Protein AF-A0A7C7QBY5-F1 (afdb_monomer_lite)

pLDDT: mean 86.04, std 12.91, range [30.06, 98.0]

Sequence (971 aa):
MPALPYPTWRDALHIVVDSVKADWFGRELSLLREDYGDDSDEIGMIYTSMLASMLVTSTGLFAALQLPPEEVPAALTEIRETLTGLDFEGERKRLKRDERRYYDRFALFAASLFAELGDAMEALLNCYVAGDYDPEANPNDLIAEALEIAEEDLERAHHLITQAGAIALCSRPLWWRWQIEAYGPAEPWLIIIANLVGEYTSGGKTPLGPLEEARAEAERNVQQVQETIQKMMEEEIPEGQLPPPSPVGDLIEELIEQGEEQFTPEQLELCETHREEAIPALIDLATNEYLQMEDAPGGGYAPIHATQLLGELKAVEAIPALIDIVADVDPEAIIFSTAIHALEKIGPPALEEVLTFMHYSRDVETKTSLAEVVSRIGQKDERAYETLVAVWEEATWKEGKCLLAYPLALTGGERAIPVLQSALEDPNLDNILDHTEVAAALEELGVEAPPAPADWLLFEVDIGTVPQSVLSDISDPDHLMIFADVAPEEWRSHPDDLAHIYTNTEQARLNNLIAVQAISLPSEVSTFLTANLLEAAETLTFDASVRGYPRWLRKTYTHLAKCAGPGFQLHLVGVLLSLQHYLNEDYDIADDPDRLLAAARELSPEDEELRRLFGRAGALILHGRTFWPRWPVETDRPLSGWLDGLIEFRRSLERVGQIPLRPSPETEPGELSAMLIEALMEEEPPPSVTELLDALVAQGQDSLSPAQRRRFAHQRATVIPYLIRMVQDKQYWYKDGPGEGWAAILAVRLLGELKATQAADTLVSAVADSQPADVIHDAALFSLMVIGRPALSAVQAYFHYGRDVETKTSLAEVLGHVGRRSPDTFDLLRQVWEDADWSQNRRMVALAFGDLRDRRAIPLLQTALEDRAADRVDMDYVYWALQRLGAPVPSPPVKKTSRLKTPAPYNPRLIYDEFDNLLRLRYNAWGEPLCPDCGRPLVRDESGEWTHPPEPPSRRSASRRTKRKRKRKRR

Secondary structure (DSSP, 8-state):
-PPPPPPPHHHHHHHHHHHTSHHHHHHHHHHHHHHH-S-HHHHHHHHHHHHHHHHIIIIIHHHHHHS-TTTHHHHHHHHHHHHHT--HHHHHTTS-TTTHHHHHHHHHHHHHHHHHHHHHHHHHHHHHHHT-S-TTS-HHHHHHHHHHHTTT-HHHHHHHHHHHHHHHHHT-PPPTTHHHH--STTHHHHHHHHHHHHHHHTTTTS---SHHHHHHHHHHHHHHHHHHHHHHHHS-PPS--PPPPPHHHHHHHHHHH-TTSPPPHHHHHHHHHTHHHHHHHHHHHHT-GGGGSTTSGGGGHHHHHHHHHHHHHT-GGGHHHHHHHHHHS-TTSHHHHHHHHHHHHH-HHHHHHHHHHHHH---HHHHHHHHHHHHHH-TT-HHHHHHHHHHHHH--GGGTGGGGHHHHHHHHGGGGHHHHHHHTT-TT---HHHHHHHHHHHHHTT-PPPPPPTTGGG-SS-TTTHHHHHHHHHH-HHHHHHHHHSS-GGGGG-HHHHHHHHHHHHHHHHHHHHHHHHHHS-HHHHHHHHHHHHHHHHH-------TTS-HHHHHHHHHIIIIIHHHHHHHHHHHHHHHHHHHTT-S-TTS-HHHHHHHHHTS-TT-HHHHHHHHHHHHHHHTT----TTTTTTS-TTHHHHHHHHHHHHHHHHHTT--S----TTS-HHHHHHHHHHHHS--PPPHHHHHHHHHHHTTTTSPPPHHHHHHHHHTHHHHHHHHHHHHH-GGGGSTTSGGGGHHHHHHHHHHHHTT-GGGHHHHHHHHHTS-TTSHHHHHHHHHHHHH-GGGHHHHHHHHHH---HHHHHHHHHHHHHH-TT-STHHHHHHHHHHH--TTTTHHHHHHHHHHHT-GGGHHHHHHHTT-SS--HHHHHHHHHHHHHTT---PPP--------SSPPPSS-SEEE-TTS-EEE-EE-TT-PEEPTTT--B-EE-TTS-EEPPPPPPP-----------------

Radius of gyration: 44.51 Å; chains: 1; bounding box: 134×80×119 Å

Foldseek 3Di:
DPQPPDDALVNLLVVLLVCLALVNLVVVVVVLCVVPNDDLQVLLVVSLVVSLLSNLPRRLLRLLQVDDLVCSLVSLVVQLCSQQPRDLVVRLVVHDPSSNSNSVNNCVVSNVLSNLLSVLSSLQSNCLSVVVEDLPDQLLVLQVVLLVCCVPCVPSSLNSLSRSLSSLLAHFNYQQCLLPFRDDDCSVSNNSSNVSSCSNQVHSVRRCHRSVSNNVVVVVVVVVVSVVVVVPVVDPDDPDDDDDDQVLVVLLVCLLQVAPDADDPVSLVSCLVVVVVNLVSLLCQLQDPQLCDCPGRSRNCSNLNSLQSLLVSLPLVNLVSLLVCCVPPDPPRPSNVSSLNSLVSNAQSSQVSLLVCLVNHPLLLSNLVNLVSLLNRVLPPPSSLVSLVVSLVVDDVVSVSLSSLQSNCSNVQVNSLVVLLVVCVDPRPLAPVSVVSSQVSCVVSVHHDDDDDPVNVPDPDPLLCVLQVLLVLLLDLVNLVVVVVPDDPVVLVPLLVSLQVSLVVSLLVVLLVLLLLLAQDDLVSNLSNLVSNLVNLVVRANPDDPPPDDPSSVSNSVSNRPPVVVLSSLLSNLQSLQSNCLSVVVEDLPDDLQVLLLVLQVDDPPDPSNSSSSNRSSNNVLQVHDYQLCSLVQGDPPSNSSSVSSVVSSQLCVQVVCPNPHHDNVDDSVVSSVSSVVSVDDDDQDVLLVVLLLVLLVCAPHDDDPVSLVSCLVCVVRNLVVLLVCLQDCQLCDCPHRSRRCSNLNSLLSCLVSLVLVSLLSLLVQLVVDDLVDSSNVLSLQSLVSNAQSSQVNLVSCLVRHDDLLSVLSSLLSLLQRVLPPPCSVVSLVVSLVVDDVQSVSLSSLLSLLSSLDLVCQVVLVVCVPDPRDDLLSVLSSQNSCVSNVHDDDDRDDDDDDDHPHDARPQHQWDQDPVRDIDGWHAHSNRFTADPPPRDGWDQDPVRDTHRDPPDPPPDDDDDDDDDDDDDDDD

Structure (mmCIF, N/CA/C/O backbone):
data_AF-A0A7C7QBY5-F1
#
_entry.id   AF-A0A7C7QBY5-F1
#
loop_
_atom_site.group_PDB
_atom_site.id
_atom_site.type_symbol
_atom_site.label_atom_id
_atom_site.label_alt_id
_atom_site.label_comp_id
_atom_site.label_asym_id
_atom_site.label_entity_id
_atom_site.label_seq_id
_atom_site.pdbx_PDB_ins_code
_atom_site.Cartn_x
_atom_site.Cartn_y
_atom_site.Cartn_z
_atom_site.occupancy
_atom_site.B_iso_or_equiv
_atom_site.auth_seq_id
_atom_site.auth_comp_id
_atom_site.auth_asym_id
_atom_site.auth_atom_id
_atom_site.pdbx_PDB_model_num
ATOM 1 N N . MET A 1 1 ? -32.929 45.602 53.694 1.00 31.73 1 MET A N 1
ATOM 2 C CA . MET A 1 1 ? -33.580 45.514 52.367 1.00 31.73 1 MET A CA 1
ATOM 3 C C . MET A 1 1 ? -34.408 44.236 52.350 1.00 31.73 1 MET A C 1
ATOM 5 O O . MET A 1 1 ? -34.067 43.359 53.135 1.00 31.73 1 MET A O 1
ATOM 9 N N . PRO A 1 2 ? -35.518 44.142 51.595 1.00 35.06 2 PRO A N 1
ATOM 10 C CA . PRO A 1 2 ? -36.269 42.889 51.521 1.00 35.06 2 PRO A CA 1
ATOM 11 C C . PRO A 1 2 ? -35.346 41.786 50.985 1.00 35.06 2 PRO A C 1
ATOM 13 O O . PRO A 1 2 ? -34.519 42.074 50.121 1.00 35.06 2 PRO A O 1
ATOM 16 N N . ALA A 1 3 ? -35.459 40.578 51.546 1.00 40.47 3 ALA A N 1
ATOM 17 C CA . ALA A 1 3 ? -34.764 39.389 51.064 1.00 40.47 3 ALA A CA 1
ATOM 18 C C . ALA A 1 3 ? -34.920 39.311 49.539 1.00 40.47 3 ALA A C 1
ATOM 20 O O . ALA A 1 3 ? -36.041 39.458 49.045 1.00 40.47 3 ALA A O 1
ATOM 21 N N . LEU A 1 4 ? -33.817 39.155 48.802 1.00 42.72 4 LEU A N 1
ATOM 22 C CA . LEU A 1 4 ? -33.900 38.843 47.376 1.00 42.72 4 LEU A CA 1
ATOM 23 C C . LEU A 1 4 ? -34.753 37.569 47.262 1.00 42.72 4 LEU A C 1
ATOM 25 O O . LEU A 1 4 ? -34.395 36.569 47.891 1.00 42.72 4 LEU A O 1
ATOM 29 N N . PRO A 1 5 ? -35.916 37.611 46.586 1.00 54.47 5 PRO A N 1
ATOM 30 C CA . PRO A 1 5 ? -36.748 36.428 46.460 1.00 54.47 5 PRO A CA 1
ATOM 31 C C . PRO A 1 5 ? -35.937 35.365 45.723 1.00 54.47 5 PRO A C 1
ATOM 33 O O . PRO A 1 5 ? -35.309 35.659 44.707 1.00 54.47 5 PRO A O 1
ATOM 36 N N . TYR A 1 6 ? -35.913 34.151 46.273 1.00 60.69 6 TYR A N 1
ATOM 37 C CA . TYR A 1 6 ? -35.342 33.010 45.570 1.00 60.69 6 TYR A CA 1
ATOM 38 C C . TYR A 1 6 ? -36.076 32.864 44.224 1.00 60.69 6 TYR A C 1
ATOM 40 O O . TYR A 1 6 ? -37.305 33.003 44.222 1.00 60.69 6 TYR A O 1
ATOM 48 N N . PRO A 1 7 ? -35.365 32.665 43.100 1.00 68.19 7 PRO A N 1
ATOM 49 C CA . PRO A 1 7 ? -35.995 32.619 41.786 1.00 68.19 7 PRO A CA 1
ATOM 50 C C . PRO A 1 7 ? -37.079 31.538 41.744 1.00 68.19 7 PRO A C 1
ATOM 52 O O . PRO A 1 7 ? -36.857 30.389 42.135 1.00 68.19 7 PRO A O 1
ATOM 55 N N . THR A 1 8 ? -38.274 31.920 41.295 1.00 83.38 8 THR A N 1
ATOM 56 C CA . THR A 1 8 ? -39.350 30.962 41.024 1.00 83.38 8 THR A CA 1
ATOM 57 C C . THR A 1 8 ? -39.085 30.255 39.700 1.00 83.38 8 THR A C 1
ATOM 59 O O . THR A 1 8 ? -38.365 30.773 38.844 1.00 83.38 8 THR A O 1
ATOM 62 N N . TRP A 1 9 ? -39.720 29.104 39.472 1.00 85.44 9 TRP A N 1
ATOM 63 C CA . TRP A 1 9 ? -39.635 28.425 38.173 1.00 85.44 9 TRP A CA 1
ATOM 64 C C . TRP A 1 9 ? -40.063 29.328 36.995 1.00 85.44 9 TRP A C 1
ATOM 66 O O . TRP A 1 9 ? -39.521 29.203 35.901 1.00 85.44 9 TRP A O 1
ATOM 76 N N . ARG A 1 10 ? -40.985 30.287 37.208 1.00 87.12 10 ARG A N 1
ATOM 77 C CA . ARG A 1 10 ? -41.374 31.272 36.179 1.00 87.12 10 ARG A CA 1
ATOM 78 C C . ARG A 1 10 ? -40.290 32.312 35.916 1.00 87.12 10 ARG A C 1
ATOM 80 O O . ARG A 1 10 ? -40.129 32.723 34.771 1.00 87.12 10 ARG A O 1
ATOM 87 N N . ASP A 1 11 ? -39.555 32.729 36.947 1.00 84.19 11 ASP A N 1
ATOM 88 C CA . ASP A 1 11 ? -38.415 33.635 36.776 1.00 84.19 11 ASP A CA 1
ATOM 89 C C . ASP A 1 11 ? -37.312 32.946 35.961 1.00 84.19 11 ASP A C 1
ATOM 91 O O . ASP A 1 11 ? -36.783 33.540 35.023 1.00 84.19 11 ASP A O 1
ATOM 95 N N . ALA A 1 12 ? -37.031 31.671 36.258 1.00 82.38 12 ALA A N 1
ATOM 96 C CA . ALA A 1 12 ? -36.081 30.851 35.505 1.00 82.38 12 ALA A CA 1
ATOM 97 C C . ALA A 1 12 ? -36.517 30.646 34.041 1.00 82.38 12 ALA A C 1
ATOM 99 O O . ALA A 1 12 ? -35.730 30.897 33.127 1.00 82.38 12 ALA A O 1
ATOM 100 N N . LEU A 1 13 ? -37.790 30.301 33.803 1.00 86.25 13 LEU A N 1
ATOM 101 C CA . LEU A 1 13 ? -38.340 30.169 32.450 1.00 86.25 13 LEU A CA 1
ATOM 102 C C . LEU A 1 13 ? -38.229 31.484 31.665 1.00 86.25 13 LEU A C 1
ATOM 104 O O . LEU A 1 13 ? -37.856 31.480 30.493 1.00 86.25 13 LEU A O 1
ATOM 108 N N . HIS A 1 14 ? -38.516 32.622 32.305 1.00 87.69 14 HIS A N 1
ATOM 109 C CA . HIS A 1 14 ? -38.425 33.931 31.657 1.00 87.69 14 HIS A CA 1
ATOM 110 C C . HIS A 1 14 ? -36.989 34.285 31.260 1.00 87.69 14 HIS A C 1
ATOM 112 O O . HIS A 1 14 ? -36.790 34.861 30.191 1.00 87.69 14 HIS A O 1
ATOM 118 N N . ILE A 1 15 ? -35.995 33.939 32.088 1.00 84.31 15 ILE A N 1
ATOM 119 C CA . ILE A 1 15 ? -34.577 34.142 31.756 1.00 84.31 15 ILE A CA 1
ATOM 120 C C . ILE A 1 15 ? -34.235 33.388 30.473 1.00 84.31 15 ILE A C 1
ATOM 122 O O . ILE A 1 15 ? -33.697 33.993 29.552 1.00 84.31 15 ILE A O 1
ATOM 126 N N . VAL A 1 16 ? -34.618 32.115 30.360 1.00 79.94 16 VAL A N 1
ATOM 127 C CA . VAL A 1 16 ? -34.307 31.333 29.155 1.00 79.94 16 VAL A CA 1
ATOM 128 C C . VAL A 1 16 ? -35.038 31.868 27.922 1.00 79.94 16 VAL A C 1
ATOM 130 O O . VAL A 1 16 ? -34.435 32.015 26.859 1.00 79.94 16 VAL A O 1
ATOM 133 N N . VAL A 1 17 ? -36.318 32.227 28.052 1.00 86.75 17 VAL A N 1
ATOM 134 C CA . VAL A 1 17 ? -37.084 32.838 26.950 1.00 86.75 17 VAL A CA 1
ATOM 135 C C . VAL A 1 17 ? -36.452 34.161 26.500 1.00 86.75 17 VAL A C 1
ATOM 137 O O . VAL A 1 17 ? -36.433 34.465 25.306 1.00 86.75 17 VAL A O 1
ATOM 140 N N . ASP A 1 18 ? -35.922 34.959 27.430 1.00 88.06 18 ASP A N 1
ATOM 141 C CA . ASP A 1 18 ? -35.170 36.172 27.103 1.00 88.06 18 ASP A CA 1
ATOM 142 C C . ASP A 1 18 ? -33.846 35.856 26.405 1.00 88.06 18 ASP A C 1
ATOM 144 O O . ASP A 1 18 ? -33.476 36.572 25.469 1.00 88.06 18 ASP A O 1
ATOM 148 N N . SER A 1 19 ? -33.175 34.775 26.799 1.00 86.56 19 SER A N 1
ATOM 149 C CA . SER A 1 19 ? -31.903 34.354 26.219 1.00 86.56 19 SER A CA 1
ATOM 150 C C . SER A 1 19 ? -32.000 33.929 24.753 1.00 86.56 19 SER A C 1
ATOM 152 O O . SER A 1 19 ? -31.060 34.114 23.984 1.00 86.56 19 SER A O 1
ATOM 154 N N . VAL A 1 20 ? -33.162 33.441 24.315 1.00 88.12 20 VAL A N 1
ATOM 155 C CA . VAL A 1 20 ? -33.418 33.101 22.902 1.00 88.12 20 VAL A CA 1
ATOM 156 C C . VAL A 1 20 ? -33.554 34.353 22.016 1.00 88.12 20 VAL A C 1
ATOM 158 O O . VAL A 1 20 ? -33.384 34.280 20.793 1.00 88.12 20 VAL A O 1
ATOM 161 N N . LYS A 1 21 ? -33.855 35.524 22.598 1.00 91.00 21 LYS A N 1
ATOM 162 C CA . LYS A 1 21 ? -34.107 36.758 21.838 1.00 91.00 21 LYS A CA 1
ATOM 163 C C . LYS A 1 21 ? -32.841 37.278 21.167 1.00 91.00 21 LYS A C 1
ATOM 165 O O . LYS A 1 21 ? -31.749 37.256 21.734 1.00 91.00 21 LYS A O 1
ATOM 170 N N . ALA A 1 22 ? -33.020 37.879 19.992 1.00 87.12 22 ALA A N 1
ATOM 171 C CA . ALA A 1 22 ? -31.942 38.416 19.163 1.00 87.12 22 ALA A CA 1
ATOM 172 C C . ALA A 1 22 ? -30.999 39.371 19.918 1.00 87.12 22 ALA A C 1
ATOM 174 O O . ALA A 1 22 ? -29.783 39.333 19.740 1.00 87.12 22 ALA A O 1
ATOM 175 N N . ASP A 1 23 ? -31.563 40.227 20.775 1.00 85.56 23 ASP A N 1
ATOM 176 C CA . ASP A 1 23 ? -30.802 41.237 21.515 1.00 85.56 23 ASP A CA 1
ATOM 177 C C . ASP A 1 23 ? -29.880 40.624 22.583 1.00 85.56 23 ASP A C 1
ATOM 179 O O . ASP A 1 23 ? -28.855 41.228 22.908 1.00 85.56 23 ASP A O 1
ATOM 183 N N . TRP A 1 24 ? -30.246 39.464 23.141 1.00 87.19 24 TRP A N 1
ATOM 184 C CA . TRP A 1 24 ? -29.448 38.760 24.147 1.00 87.19 24 TRP A CA 1
ATOM 185 C C . TRP A 1 24 ? -28.408 37.863 23.470 1.00 87.19 24 TRP A C 1
ATOM 187 O O . TRP A 1 24 ? -27.219 38.022 23.741 1.00 87.19 24 TRP A O 1
ATOM 197 N N . PHE A 1 25 ? -28.820 37.070 22.470 1.00 89.56 25 PHE A N 1
ATOM 198 C CA . PHE A 1 25 ? -27.905 36.276 21.640 1.00 89.56 25 PHE A CA 1
ATOM 199 C C . PHE A 1 25 ? -26.763 37.114 21.055 1.00 89.56 25 PHE A C 1
ATOM 201 O O . PHE A 1 25 ? -25.598 36.742 21.144 1.00 89.56 25 PHE A O 1
ATOM 208 N N . GLY A 1 26 ? -27.072 38.291 20.497 1.00 84.94 26 GLY A N 1
ATOM 209 C CA . GLY A 1 26 ? -26.054 39.162 19.906 1.00 84.94 26 GLY A CA 1
ATOM 210 C C . GLY A 1 26 ? -25.011 39.689 20.904 1.00 84.94 26 GLY A C 1
ATOM 211 O O . GLY A 1 26 ? -23.912 40.051 20.485 1.00 84.94 26 GLY A O 1
ATOM 212 N N . ARG A 1 27 ? -25.328 39.746 22.208 1.00 85.81 27 ARG A N 1
ATOM 213 C CA . ARG A 1 27 ? -24.362 40.125 23.256 1.00 85.81 27 ARG A CA 1
ATOM 214 C C . ARG A 1 27 ? -23.442 38.961 23.595 1.00 85.81 27 ARG A C 1
ATOM 216 O O . ARG A 1 27 ? -22.229 39.149 23.579 1.00 85.81 27 ARG A O 1
ATOM 223 N N . GLU A 1 28 ? -24.019 37.786 23.819 1.00 87.00 28 GLU A N 1
ATOM 224 C CA . GLU A 1 28 ? -23.269 36.576 24.175 1.00 87.00 28 GLU A CA 1
ATOM 225 C C . GLU A 1 28 ? -22.390 36.074 23.027 1.00 87.00 28 GLU A C 1
ATOM 227 O O . GLU A 1 28 ? -21.270 35.630 23.254 1.00 87.00 28 GLU A O 1
ATOM 232 N N . LEU A 1 29 ? -22.825 36.251 21.773 1.00 88.69 29 LEU A N 1
ATOM 233 C CA . LEU A 1 29 ? -22.065 35.830 20.592 1.00 88.69 29 LEU A CA 1
ATOM 234 C C . LEU A 1 29 ? -20.641 36.406 20.550 1.00 88.69 29 LEU A C 1
ATOM 236 O O . LEU A 1 29 ? -19.751 35.788 19.977 1.00 88.69 29 LEU A O 1
ATOM 240 N N . SER A 1 30 ? -20.408 37.592 21.121 1.00 83.69 30 SER A N 1
ATOM 241 C CA . SER A 1 30 ? -19.058 38.170 21.144 1.00 83.69 30 SER A CA 1
ATOM 242 C C . SER A 1 30 ? -18.121 37.413 22.085 1.00 83.69 30 SER A C 1
ATOM 244 O O . SER A 1 30 ? -16.967 37.223 21.725 1.00 83.69 30 SER A O 1
ATOM 246 N N . LEU A 1 31 ? -18.628 36.973 23.240 1.00 85.00 31 LEU A N 1
ATOM 247 C CA . LEU A 1 31 ? -17.875 36.200 24.232 1.00 85.00 31 LEU A CA 1
ATOM 248 C C . LEU A 1 31 ? -17.648 34.770 23.735 1.00 85.00 31 LEU A C 1
ATOM 250 O O . LEU A 1 31 ? -16.519 34.302 23.699 1.00 85.00 31 LEU A O 1
ATOM 254 N N . LEU A 1 32 ? -18.693 34.132 23.200 1.00 87.19 32 LEU A N 1
ATOM 255 C CA . LEU A 1 32 ? -18.593 32.778 22.645 1.00 87.19 32 LEU A CA 1
ATOM 256 C C . LEU A 1 32 ? -17.567 32.682 21.510 1.00 87.19 32 LEU A C 1
ATOM 258 O O . LEU A 1 32 ? -16.886 31.675 21.378 1.00 87.19 32 LEU A O 1
ATOM 262 N N . ARG A 1 33 ? -17.432 33.735 20.696 1.00 88.25 33 ARG A N 1
ATOM 263 C CA . ARG A 1 33 ? -16.423 33.775 19.626 1.00 88.25 33 ARG A CA 1
ATOM 264 C C . ARG A 1 33 ? -15.000 33.988 20.130 1.00 88.25 33 ARG A C 1
ATOM 266 O O . ARG A 1 33 ? -14.053 33.653 19.424 1.00 88.25 33 ARG A O 1
ATOM 273 N N . GLU A 1 34 ? -14.847 34.614 21.292 1.00 85.12 34 GLU A N 1
ATOM 274 C CA . GLU A 1 34 ? -13.547 34.787 21.939 1.00 85.12 34 GLU A CA 1
ATOM 275 C C . GLU A 1 34 ? -13.078 33.464 22.551 1.00 85.12 34 GLU A C 1
ATOM 277 O O . GLU A 1 34 ? -11.926 33.086 22.346 1.00 85.12 34 GLU A O 1
ATOM 282 N N . ASP A 1 35 ? -13.993 32.738 23.196 1.00 78.62 35 ASP A N 1
ATOM 283 C CA . ASP A 1 35 ? -13.683 31.503 23.919 1.00 78.62 35 ASP A CA 1
ATOM 284 C C . ASP A 1 35 ? -13.618 30.260 23.008 1.00 78.62 35 ASP A C 1
ATOM 286 O O . ASP A 1 35 ? -12.776 29.392 23.225 1.00 78.62 35 ASP A O 1
ATOM 290 N N . TYR A 1 36 ? -14.458 30.183 21.964 1.00 80.69 36 TYR A N 1
ATOM 291 C CA . TYR A 1 36 ? -14.646 28.971 21.142 1.00 80.69 36 TYR A CA 1
ATOM 292 C C . TYR A 1 36 ? -14.373 29.170 19.637 1.00 80.69 36 TYR A C 1
ATOM 294 O O . TYR A 1 36 ? -14.676 28.312 18.818 1.00 80.69 36 TYR A O 1
ATOM 302 N N . GLY A 1 37 ? -13.798 30.305 19.226 1.00 81.69 37 GLY A N 1
ATOM 303 C CA . GLY A 1 37 ? -13.424 30.545 17.825 1.00 81.69 37 GLY A CA 1
ATOM 304 C C . GLY A 1 37 ? -14.566 31.034 16.918 1.00 81.69 37 GLY A C 1
ATOM 305 O O . GLY A 1 37 ? -15.529 31.638 17.371 1.00 81.69 37 GLY A O 1
ATOM 306 N N . ASP A 1 38 ? -14.435 30.883 15.590 1.00 88.12 38 ASP A N 1
ATOM 307 C CA . ASP A 1 38 ? -15.367 31.496 14.611 1.00 88.12 38 ASP A CA 1
ATOM 308 C C . ASP A 1 38 ? -16.296 30.504 13.889 1.00 88.12 38 ASP A C 1
ATOM 310 O O . ASP A 1 38 ? -16.946 30.892 12.908 1.00 88.12 38 ASP A O 1
ATOM 314 N N . ASP A 1 39 ? -16.386 29.256 14.355 1.00 89.12 39 ASP A N 1
ATOM 315 C CA . ASP A 1 39 ? -17.245 28.228 13.761 1.00 89.12 39 ASP A CA 1
ATOM 316 C C . ASP A 1 39 ? -18.718 28.429 14.165 1.00 89.12 39 ASP A C 1
ATOM 318 O O . ASP A 1 39 ? -19.066 28.578 15.337 1.00 89.12 39 ASP A O 1
ATOM 322 N N . SER A 1 40 ? -19.613 28.489 13.175 1.00 86.69 40 SER A N 1
ATOM 323 C CA . SER A 1 40 ? -21.036 28.719 13.429 1.00 86.69 40 SER A CA 1
ATOM 324 C C . SER A 1 40 ? -21.784 27.518 13.986 1.00 86.69 40 SER A C 1
ATOM 326 O O . SER A 1 40 ? -22.810 27.711 14.640 1.00 86.69 40 SER A O 1
ATOM 328 N N . ASP A 1 41 ? -21.310 26.312 13.700 1.00 85.50 41 ASP A N 1
ATOM 329 C CA . ASP A 1 41 ? -21.942 25.069 14.123 1.00 85.50 41 ASP A CA 1
ATOM 330 C C . ASP A 1 41 ? -21.606 24.805 15.586 1.00 85.50 41 ASP A C 1
ATOM 332 O O . ASP A 1 41 ? -22.516 24.612 16.391 1.00 85.50 41 ASP A O 1
ATOM 336 N N . GLU A 1 42 ? -20.325 24.925 15.934 1.00 86.00 42 GLU A N 1
ATOM 337 C CA . GLU A 1 42 ? -19.816 24.771 17.297 1.00 86.00 42 GLU A CA 1
ATOM 338 C C . GLU A 1 42 ? -20.467 25.771 18.263 1.00 86.00 42 GLU A C 1
ATOM 340 O O . GLU A 1 42 ? -21.087 25.374 19.250 1.00 86.00 42 GLU A O 1
ATOM 345 N N . ILE A 1 43 ? -20.465 27.065 17.921 1.00 89.19 43 ILE A N 1
ATOM 346 C CA . ILE A 1 43 ? -21.125 28.103 18.732 1.00 89.19 43 ILE A CA 1
ATOM 347 C C . ILE A 1 43 ? -22.628 27.842 18.867 1.00 89.19 43 ILE A C 1
ATOM 349 O O . ILE A 1 43 ? -23.206 28.051 19.936 1.00 89.19 43 ILE A O 1
ATOM 353 N N . GLY A 1 44 ? -23.277 27.406 17.783 1.00 88.06 44 GLY A N 1
ATOM 354 C CA . GLY A 1 44 ? -24.700 27.083 17.793 1.00 88.06 44 GLY A CA 1
ATOM 355 C C . GLY A 1 44 ? -25.029 25.948 18.765 1.00 88.06 44 GLY A C 1
ATOM 356 O O . GLY A 1 44 ? -26.008 26.052 19.508 1.00 88.06 44 GLY A O 1
ATOM 357 N N . MET A 1 45 ? -24.207 24.896 18.785 1.00 87.38 45 MET A N 1
ATOM 358 C CA . MET A 1 45 ? -24.354 23.759 19.698 1.00 87.38 45 MET A CA 1
ATOM 359 C C . MET A 1 45 ? -24.070 24.155 21.148 1.00 87.38 45 MET A C 1
ATOM 361 O O . MET A 1 45 ? -24.940 23.965 21.993 1.00 87.38 45 MET A O 1
ATOM 365 N N . ILE A 1 46 ? -22.922 24.783 21.429 1.00 85.44 46 ILE A N 1
ATOM 366 C CA . ILE A 1 46 ? -22.517 25.194 22.788 1.00 85.44 46 ILE A CA 1
ATOM 367 C C . ILE A 1 46 ? -23.595 26.058 23.435 1.00 85.44 46 ILE A C 1
ATOM 369 O O . ILE A 1 46 ? -24.012 25.823 24.571 1.00 85.44 46 ILE A O 1
ATOM 373 N N . TYR A 1 47 ? -24.095 27.042 22.691 1.00 90.38 47 TYR A N 1
ATOM 374 C CA . TYR A 1 47 ? -25.111 27.941 23.209 1.00 90.38 47 TYR A CA 1
ATOM 375 C C . TYR A 1 47 ? -26.454 27.242 23.452 1.00 90.38 47 TYR A C 1
ATOM 377 O O . TYR A 1 47 ? -27.139 27.537 24.432 1.00 90.38 47 TYR A O 1
ATOM 385 N N . THR A 1 48 ? -26.815 26.282 22.594 1.00 89.81 48 THR A N 1
ATOM 386 C CA . THR A 1 48 ? -27.994 25.430 22.800 1.00 89.81 48 THR A CA 1
ATOM 387 C C . THR A 1 48 ? -27.857 24.613 24.085 1.00 89.81 48 THR A C 1
ATOM 389 O O . THR A 1 48 ? -28.765 24.643 24.917 1.00 89.81 48 THR A O 1
ATOM 392 N N . SER A 1 49 ? -26.716 23.947 24.284 1.00 85.44 49 SER A N 1
ATOM 393 C CA . SER A 1 49 ? -26.438 23.120 25.464 1.00 85.44 49 SER A CA 1
ATOM 394 C C . SER A 1 49 ? -26.430 23.935 26.759 1.00 85.44 49 SER A C 1
ATOM 396 O O . SER A 1 49 ? -27.039 23.527 27.747 1.00 85.44 49 SER A O 1
ATOM 398 N N . MET A 1 50 ? -25.830 25.131 26.745 1.00 85.44 50 MET A N 1
ATOM 399 C CA . MET A 1 50 ? -25.823 26.039 27.898 1.00 85.44 50 MET A CA 1
ATOM 400 C C . MET A 1 50 ? -27.246 26.423 28.333 1.00 85.44 50 MET A C 1
ATOM 402 O O . MET A 1 50 ? -27.573 26.400 29.522 1.00 85.44 50 MET A O 1
ATOM 406 N N . LEU A 1 51 ? -28.115 26.763 27.375 1.00 86.56 51 LEU A N 1
ATOM 407 C CA . LEU A 1 51 ? -29.509 27.098 27.670 1.00 86.56 51 LEU A CA 1
ATOM 408 C C . LEU A 1 51 ? -30.326 25.872 28.091 1.00 86.56 51 LEU A C 1
ATOM 410 O O . LEU A 1 51 ? -31.170 25.994 28.979 1.00 86.56 51 LEU A O 1
ATOM 414 N N . ALA A 1 52 ? -30.063 24.700 27.506 1.00 85.12 52 ALA A N 1
ATOM 415 C CA . ALA A 1 52 ? -30.690 23.448 27.914 1.00 85.12 52 ALA A CA 1
ATOM 416 C C . ALA A 1 52 ? -30.369 23.109 29.380 1.00 85.12 52 ALA A C 1
ATOM 418 O O . ALA A 1 52 ? -31.296 22.908 30.161 1.00 85.12 52 ALA A O 1
ATOM 419 N N . SER A 1 53 ? -29.100 23.151 29.804 1.00 82.56 53 SER A N 1
ATOM 420 C CA . SER A 1 53 ? -28.732 22.891 31.209 1.00 82.56 53 SER A CA 1
ATOM 421 C C . SER A 1 53 ? -29.394 23.892 32.173 1.00 82.56 53 SER A C 1
ATOM 423 O O . SER A 1 53 ? -29.926 23.505 33.218 1.00 82.56 53 SER A O 1
ATOM 425 N N . MET A 1 54 ? -29.499 25.174 31.793 1.00 79.62 54 MET A N 1
ATOM 426 C CA . MET A 1 54 ? -30.235 26.172 32.585 1.00 79.62 54 MET A CA 1
ATOM 427 C C . MET A 1 54 ? -31.738 25.844 32.707 1.00 79.62 54 MET A C 1
ATOM 429 O O . MET A 1 54 ? -32.318 25.988 33.788 1.00 79.62 54 MET A O 1
ATOM 433 N N . LEU A 1 55 ? -32.381 25.381 31.626 1.00 80.62 55 LEU A N 1
ATOM 434 C CA . LEU A 1 55 ? -33.783 24.940 31.648 1.00 80.62 55 LEU A CA 1
ATOM 435 C C . LEU A 1 55 ? -33.992 23.766 32.597 1.00 80.62 55 LEU A C 1
ATOM 437 O O . LEU A 1 55 ? -34.909 23.799 33.426 1.00 80.62 55 LEU A O 1
ATOM 441 N N . VAL A 1 56 ? -33.128 22.760 32.484 1.00 77.69 56 VAL A N 1
ATOM 442 C CA . VAL A 1 56 ? -33.190 21.538 33.279 1.00 77.69 56 VAL A CA 1
ATOM 443 C C . VAL A 1 56 ? -33.059 21.885 34.756 1.00 77.69 56 VAL A C 1
ATOM 445 O O . VAL A 1 56 ? -34.021 21.694 35.508 1.00 77.69 56 VAL A O 1
ATOM 448 N N . THR A 1 57 ? -31.932 22.480 35.151 1.00 73.38 57 THR A N 1
ATOM 449 C CA . THR A 1 57 ? -31.547 22.712 36.555 1.00 73.38 57 THR A CA 1
ATOM 450 C C . THR A 1 57 ? -32.417 23.735 37.286 1.00 73.38 57 THR A C 1
ATOM 452 O O . THR A 1 57 ? -32.600 23.621 38.498 1.00 73.38 57 THR A O 1
ATOM 455 N N . SER A 1 58 ? -32.979 24.722 36.577 1.00 76.06 58 SER A N 1
ATOM 456 C CA . SER A 1 58 ? -33.632 25.878 37.216 1.00 76.06 58 SER A CA 1
ATOM 457 C C . SER A 1 58 ? -35.133 25.990 36.952 1.00 76.06 58 SER A C 1
ATOM 459 O O . SER A 1 58 ? -35.838 26.629 37.729 1.00 76.06 58 SER A O 1
ATOM 461 N N . THR A 1 59 ? -35.657 25.399 35.874 1.00 81.62 59 THR A N 1
ATOM 462 C CA . THR A 1 59 ? -37.075 25.574 35.512 1.00 81.62 59 THR A CA 1
ATOM 463 C C . THR A 1 59 ? -37.914 24.368 35.923 1.00 81.62 59 THR A C 1
ATOM 465 O O . THR A 1 59 ? -38.787 24.496 36.783 1.00 81.62 59 THR A O 1
ATOM 468 N N . GLY A 1 60 ? -37.635 23.186 35.363 1.00 82.06 60 GLY A N 1
ATOM 469 C CA . GLY A 1 60 ? -38.427 21.980 35.651 1.00 82.06 60 GLY A CA 1
ATOM 470 C C . GLY A 1 60 ? -38.314 21.533 37.102 1.00 82.06 60 GLY A C 1
ATOM 471 O O . GLY A 1 60 ? -39.328 21.347 37.777 1.00 82.06 60 GLY A O 1
ATOM 472 N N . LEU A 1 61 ? -37.083 21.444 37.613 1.00 83.94 61 LEU A N 1
ATOM 473 C CA . LEU A 1 61 ? -36.834 21.004 38.985 1.00 83.94 61 LEU A CA 1
ATOM 474 C C . LEU A 1 61 ? -37.482 21.939 40.015 1.00 83.94 61 LEU A C 1
ATOM 476 O O . LEU A 1 61 ? -38.082 21.483 40.988 1.00 83.94 61 LEU A O 1
ATOM 480 N N . PHE A 1 62 ? -37.438 23.255 39.781 1.00 86.56 62 PHE A N 1
ATOM 481 C CA . PHE A 1 62 ? -38.094 24.221 40.663 1.00 86.56 62 PHE A CA 1
ATOM 482 C C . PHE A 1 62 ? -39.612 24.070 40.634 1.00 86.56 62 PHE A C 1
ATOM 484 O O . PHE A 1 62 ? -40.235 24.134 41.692 1.00 86.56 62 PHE A O 1
ATOM 491 N N . ALA A 1 63 ? -40.217 23.836 39.466 1.00 86.94 63 ALA A N 1
ATOM 492 C CA . ALA A 1 63 ? -41.653 23.584 39.384 1.00 86.94 63 ALA A CA 1
ATOM 493 C C . ALA A 1 63 ? -42.043 22.338 40.200 1.00 86.94 63 ALA A C 1
ATOM 495 O O . ALA A 1 63 ? -42.993 22.401 40.979 1.00 86.94 63 ALA A O 1
ATOM 496 N N . ALA A 1 64 ? -41.269 21.252 40.094 1.00 87.50 64 ALA A N 1
ATOM 497 C CA . ALA A 1 64 ? -41.522 19.997 40.805 1.00 87.50 64 ALA A CA 1
ATOM 498 C C . ALA A 1 64 ? -41.343 20.094 42.333 1.00 87.50 64 ALA A C 1
ATOM 500 O O . ALA A 1 64 ? -42.105 19.474 43.084 1.00 87.50 64 ALA A O 1
ATOM 501 N N . LEU A 1 65 ? -40.361 20.872 42.806 1.00 87.31 65 LEU A N 1
ATOM 502 C CA . LEU A 1 65 ? -40.022 20.963 44.233 1.00 87.31 65 LEU A CA 1
ATOM 503 C C . LEU A 1 65 ? -40.707 22.133 44.967 1.00 87.31 65 LEU A C 1
ATOM 505 O O . LEU A 1 65 ? -40.998 22.007 46.153 1.00 87.31 65 LEU A O 1
ATOM 509 N N . GLN A 1 66 ? -41.003 23.260 44.305 1.00 85.50 66 GLN A N 1
ATOM 510 C CA . GLN A 1 66 ? -41.559 24.455 44.969 1.00 85.50 66 GLN A CA 1
ATOM 511 C C . GLN A 1 66 ? -43.097 24.472 45.047 1.00 85.50 66 GLN A C 1
ATOM 513 O O . GLN A 1 66 ? -43.656 25.124 45.930 1.00 85.50 66 GLN A O 1
ATOM 518 N N . LEU A 1 67 ? -43.799 23.814 44.116 1.00 86.75 67 LEU A N 1
ATOM 519 C CA . LEU A 1 67 ? -45.267 23.846 44.034 1.00 86.75 67 LEU A CA 1
ATOM 520 C C . LEU A 1 67 ? -45.915 22.666 44.760 1.00 86.75 67 LEU A C 1
ATOM 522 O O . LEU A 1 67 ? -45.304 21.609 44.837 1.00 86.75 67 LEU A O 1
ATOM 526 N N . PRO A 1 68 ? -47.159 22.759 45.254 1.00 85.69 68 PRO A N 1
ATOM 527 C CA . PRO A 1 68 ? -47.913 21.584 45.702 1.00 85.69 68 PRO A CA 1
ATOM 528 C C . PRO A 1 68 ? -48.037 20.523 44.586 1.00 85.69 68 PRO A C 1
ATOM 530 O O . PRO A 1 68 ? -48.205 20.920 43.431 1.00 85.69 68 PRO A O 1
ATOM 533 N N . PRO A 1 69 ? -47.981 19.206 44.880 1.00 86.25 69 PRO A N 1
ATOM 534 C CA . PRO A 1 69 ? -48.026 18.142 43.864 1.00 86.25 69 PRO A CA 1
ATOM 535 C C . PRO A 1 69 ? -49.192 18.256 42.870 1.00 86.25 69 PRO A C 1
ATOM 537 O O . PRO A 1 69 ? -49.031 17.966 41.690 1.00 86.25 69 PRO A O 1
ATOM 540 N N . GLU A 1 70 ? -50.354 18.734 43.318 1.00 88.19 70 GLU A N 1
ATOM 541 C CA . GLU A 1 70 ? -51.541 18.958 42.488 1.00 88.19 70 GLU A CA 1
ATOM 542 C C . GLU A 1 70 ? -51.408 20.105 41.466 1.00 88.19 70 GLU A C 1
ATOM 544 O O . GLU A 1 70 ? -52.155 20.138 40.487 1.00 88.19 70 GLU A O 1
ATOM 549 N N . GLU A 1 71 ? -50.476 21.039 41.675 1.00 90.12 71 GLU A N 1
ATOM 550 C CA . GLU A 1 71 ? -50.215 22.179 40.784 1.00 90.12 71 GLU A CA 1
ATOM 551 C C . GLU A 1 71 ? -49.028 21.929 39.835 1.00 90.12 71 GLU A C 1
ATOM 553 O O . GLU A 1 71 ? -48.914 22.612 38.814 1.00 90.12 71 GLU A O 1
ATOM 558 N N . VAL A 1 72 ? -48.175 20.937 40.132 1.00 91.44 72 VAL A N 1
ATOM 559 C CA . VAL A 1 72 ? -46.981 20.601 39.334 1.00 91.44 72 VAL A CA 1
ATOM 560 C C . VAL A 1 72 ? -47.317 20.263 37.873 1.00 91.44 72 VAL A C 1
ATOM 562 O O . VAL A 1 72 ? -46.691 20.869 37.001 1.00 91.44 72 VAL A O 1
ATOM 565 N N . PRO A 1 73 ? -48.314 19.406 37.552 1.00 93.06 73 PRO A N 1
ATOM 566 C CA . PRO A 1 73 ? -48.600 19.058 36.160 1.00 93.06 73 PRO A CA 1
ATOM 567 C C . PRO A 1 73 ? -48.943 20.276 35.303 1.00 93.06 73 PRO A C 1
ATOM 569 O O . PRO A 1 73 ? -48.429 20.424 34.202 1.00 93.06 73 PRO A O 1
ATOM 572 N N . ALA A 1 74 ? -49.749 21.203 35.834 1.00 92.06 74 ALA A N 1
ATOM 573 C CA . ALA A 1 74 ? -50.124 22.416 35.112 1.00 92.06 74 ALA A CA 1
ATOM 574 C C . ALA A 1 74 ? -48.918 23.332 34.839 1.00 92.06 74 ALA A C 1
ATOM 576 O O . ALA A 1 74 ? -48.845 23.945 33.774 1.00 92.06 74 ALA A O 1
ATOM 577 N N . ALA A 1 75 ? -47.972 23.421 35.780 1.00 91.88 75 ALA A N 1
ATOM 578 C CA . ALA A 1 75 ? -46.744 24.192 35.601 1.00 91.88 75 ALA A CA 1
ATOM 579 C C . ALA A 1 75 ? -45.803 23.553 34.567 1.00 91.88 75 ALA A C 1
ATOM 581 O O . ALA A 1 75 ? -45.259 24.265 33.724 1.00 91.88 75 ALA A O 1
ATOM 582 N N . LEU A 1 76 ? -45.644 22.226 34.586 1.00 92.62 76 LEU A N 1
ATOM 583 C CA . LEU A 1 76 ? -44.833 21.504 33.600 1.00 92.62 76 LEU A CA 1
ATOM 584 C C . LEU A 1 76 ? -45.423 21.611 32.185 1.00 92.62 76 LEU A C 1
ATOM 586 O O . LEU A 1 76 ? -44.677 21.884 31.245 1.00 92.62 76 LEU A O 1
ATOM 590 N N . THR A 1 77 ? -46.752 21.528 32.042 1.00 93.56 77 THR A N 1
ATOM 591 C CA . THR A 1 77 ? -47.425 21.791 30.761 1.00 93.56 77 THR A CA 1
ATOM 592 C C . THR A 1 77 ? -47.185 23.232 30.282 1.00 93.56 77 THR A C 1
ATOM 594 O O . THR A 1 77 ? -46.900 23.435 29.103 1.00 93.56 77 THR A O 1
ATOM 597 N N . GLU A 1 78 ? -47.239 24.238 31.171 1.00 93.75 78 GLU A N 1
ATOM 598 C CA . GLU A 1 78 ? -46.933 25.643 30.827 1.00 93.75 78 GLU A CA 1
ATOM 599 C C . GLU A 1 78 ? -45.489 25.794 30.308 1.00 93.75 78 GLU A C 1
ATOM 601 O O . GLU A 1 78 ? -45.256 26.495 29.318 1.00 93.75 78 GLU A O 1
ATOM 606 N N . ILE A 1 79 ? -44.523 25.105 30.928 1.00 91.19 79 ILE A N 1
ATOM 607 C CA . ILE A 1 79 ? -43.117 25.087 30.492 1.00 91.19 79 ILE A CA 1
ATOM 608 C C . ILE A 1 79 ? -42.994 24.468 29.093 1.00 91.19 79 ILE A C 1
ATOM 610 O O . ILE A 1 79 ? -42.448 25.107 28.192 1.00 91.19 79 ILE A O 1
ATOM 614 N N . ARG A 1 80 ? -43.549 23.269 28.881 1.00 93.50 80 ARG A N 1
ATOM 615 C CA . ARG A 1 80 ? -43.507 22.552 27.596 1.00 93.50 80 ARG A CA 1
ATOM 616 C C . ARG A 1 80 ? -44.144 23.348 26.456 1.00 93.50 80 ARG A C 1
ATOM 618 O O . ARG A 1 80 ? -43.554 23.477 25.381 1.00 93.50 80 ARG A O 1
ATOM 625 N N . GLU A 1 81 ? -45.323 23.930 26.688 1.00 93.50 81 GLU A N 1
ATOM 626 C CA . GLU A 1 81 ? -46.002 24.784 25.703 1.00 93.50 81 GLU A CA 1
ATOM 627 C C . GLU A 1 81 ? -45.180 26.036 25.371 1.00 93.50 81 GLU A C 1
ATOM 629 O O . GLU A 1 81 ? -45.114 26.441 24.207 1.00 93.50 81 GLU A O 1
ATOM 634 N N . THR A 1 82 ? -44.518 26.626 26.370 1.00 91.62 82 THR A N 1
ATOM 635 C CA . THR A 1 82 ? -43.655 27.799 26.174 1.00 91.62 82 THR A CA 1
ATOM 636 C C . THR A 1 82 ? -42.432 27.459 25.324 1.00 91.62 82 THR A C 1
ATOM 638 O O . THR A 1 82 ? -42.142 28.191 24.380 1.00 91.62 82 THR A O 1
ATOM 641 N N . LEU A 1 83 ? -41.748 26.346 25.613 1.00 89.69 83 LEU A N 1
ATOM 642 C CA . LEU A 1 83 ? -40.569 25.896 24.864 1.00 89.69 83 LEU A CA 1
ATOM 643 C C . LEU A 1 83 ? -40.906 25.536 23.413 1.00 89.69 83 LEU A C 1
ATOM 645 O O . LEU A 1 83 ? -40.212 25.962 22.491 1.00 89.69 83 LEU A O 1
ATOM 649 N N . THR A 1 84 ? -42.028 24.846 23.199 1.00 88.06 84 THR A N 1
ATOM 650 C CA . THR A 1 84 ? -42.520 24.500 21.855 1.00 88.06 84 THR A CA 1
ATOM 651 C C . THR A 1 84 ? -42.949 25.744 21.059 1.00 88.06 84 THR A C 1
ATOM 653 O O . THR A 1 84 ? -42.920 25.754 19.829 1.00 88.06 84 THR A O 1
ATOM 656 N N . GLY A 1 85 ? -43.370 26.808 21.751 1.00 88.88 85 GLY A N 1
ATOM 657 C CA . GLY A 1 85 ? -43.896 28.042 21.165 1.00 88.88 85 GLY A CA 1
ATOM 658 C C . GLY A 1 85 ? -42.864 29.135 20.855 1.00 88.88 85 GLY A C 1
ATOM 659 O O . GLY A 1 85 ? -43.270 30.243 20.492 1.00 88.88 85 GLY A O 1
ATOM 660 N N . LEU A 1 86 ? -41.561 28.878 21.012 1.00 90.50 86 LEU A N 1
ATOM 661 C CA . LEU A 1 86 ? -40.504 29.872 20.786 1.00 90.50 86 LEU A CA 1
ATOM 662 C C . LEU A 1 86 ? -40.400 30.291 19.303 1.00 90.50 86 LEU A C 1
ATOM 664 O O . LEU A 1 86 ? -40.223 29.468 18.407 1.00 90.50 86 LEU A O 1
ATOM 668 N N . ASP A 1 87 ? -40.468 31.601 19.027 1.00 89.75 87 ASP A N 1
ATOM 669 C CA . ASP A 1 87 ? -40.424 32.162 17.663 1.00 89.75 87 ASP A CA 1
ATOM 670 C C . ASP A 1 87 ? -38.989 32.465 17.191 1.00 89.75 87 ASP A C 1
ATOM 672 O O . ASP A 1 87 ? -38.568 33.623 17.082 1.00 89.75 87 ASP A O 1
ATOM 676 N N . PHE A 1 88 ? -38.234 31.411 16.875 1.00 91.94 88 PHE A N 1
ATOM 677 C CA . PHE A 1 88 ? -36.865 31.546 16.366 1.00 91.94 88 PHE A CA 1
ATOM 678 C C . PHE A 1 88 ? -36.792 32.329 15.040 1.00 91.94 88 PHE A C 1
ATOM 680 O O . PHE A 1 88 ? -35.906 33.159 14.846 1.00 91.94 88 PHE A O 1
ATOM 687 N N . GLU A 1 89 ? -37.732 32.128 14.110 1.00 88.69 89 GLU A N 1
ATOM 688 C CA . GLU A 1 89 ? -37.709 32.800 12.798 1.00 88.69 89 GLU A CA 1
ATOM 689 C C . GLU A 1 89 ? -38.045 34.301 12.901 1.00 88.69 89 GLU A C 1
ATOM 691 O O . GLU A 1 89 ? -37.536 35.117 12.119 1.00 88.69 89 GLU A O 1
ATOM 696 N N . GLY A 1 90 ? -38.896 34.692 13.853 1.00 89.44 90 GLY A N 1
ATOM 697 C CA . GLY A 1 90 ? -39.155 36.090 14.187 1.00 89.44 90 GLY A CA 1
ATOM 698 C C . GLY A 1 90 ? -37.915 36.792 14.736 1.00 89.44 90 GLY A C 1
ATOM 699 O O . GLY A 1 90 ? -37.552 37.869 14.248 1.00 89.44 90 GLY A O 1
ATOM 700 N N . GLU A 1 91 ? -37.224 36.164 15.687 1.00 91.81 91 GLU A N 1
ATOM 701 C CA . GLU A 1 91 ? -36.016 36.714 16.313 1.00 91.81 91 GLU A CA 1
ATOM 702 C C . GLU A 1 91 ? -34.829 36.763 15.343 1.00 91.81 91 GLU A C 1
ATOM 704 O O . GLU A 1 91 ? -34.176 37.803 15.204 1.00 91.81 91 GLU A O 1
ATOM 709 N N . ARG A 1 92 ? -34.640 35.725 14.526 1.00 89.50 92 ARG A N 1
ATOM 710 C CA . ARG A 1 92 ? -33.647 35.691 13.442 1.00 89.50 92 ARG A CA 1
ATOM 711 C C . ARG A 1 92 ? -33.699 36.927 12.533 1.00 89.50 92 ARG A C 1
ATOM 713 O O . ARG A 1 92 ? -32.666 37.467 12.125 1.00 89.50 92 ARG A O 1
ATOM 720 N N . LYS A 1 93 ? -34.899 37.418 12.195 1.00 89.38 93 LYS A N 1
ATOM 721 C CA . LYS A 1 93 ? -35.074 38.599 11.319 1.00 89.38 93 LYS A CA 1
ATOM 722 C C . LYS A 1 93 ? -34.556 39.892 11.944 1.00 89.38 93 LYS A C 1
ATOM 724 O O . LYS A 1 93 ? -34.240 40.825 11.197 1.00 89.38 93 LYS A O 1
ATOM 729 N N . ARG A 1 94 ? -34.474 39.951 13.275 1.00 90.56 94 ARG A N 1
ATOM 730 C CA . ARG A 1 94 ? -34.035 41.118 14.051 1.00 90.56 94 ARG A CA 1
ATOM 731 C C . ARG A 1 94 ? -32.508 41.206 14.164 1.00 90.56 94 ARG A C 1
ATOM 733 O O . ARG A 1 94 ? -32.000 42.304 14.371 1.00 90.56 94 ARG A O 1
ATOM 740 N N . LEU A 1 95 ? -31.790 40.100 13.947 1.00 88.94 95 LEU A N 1
ATOM 741 C CA . LEU A 1 95 ? -30.323 40.034 13.980 1.00 88.94 95 LEU A CA 1
ATOM 742 C C . LEU A 1 95 ? -29.646 40.656 12.753 1.00 88.94 95 LEU A C 1
ATOM 744 O O . LEU A 1 95 ? -30.213 40.695 11.642 1.00 88.94 95 LEU A O 1
ATOM 748 N N . LYS A 1 96 ? -28.392 41.097 12.939 1.00 89.50 96 LYS A N 1
ATOM 749 C CA . LYS A 1 96 ? -27.540 41.588 11.846 1.00 89.50 96 LYS A CA 1
ATOM 750 C C . LYS A 1 96 ? -27.159 40.451 10.896 1.00 89.50 96 LYS A C 1
ATOM 752 O O . LYS A 1 96 ? -27.231 39.273 11.227 1.00 89.50 96 LYS A O 1
ATOM 757 N N . ARG A 1 97 ? -26.781 40.794 9.661 1.00 84.81 97 ARG A N 1
ATOM 758 C CA . ARG A 1 97 ? -26.563 39.806 8.584 1.00 84.81 97 ARG A CA 1
ATOM 759 C C . ARG A 1 97 ? -25.421 38.826 8.885 1.00 84.81 97 ARG A C 1
ATOM 761 O O . ARG A 1 97 ? -25.495 37.682 8.456 1.00 84.81 97 ARG A O 1
ATOM 768 N N . ASP A 1 98 ? -24.391 39.298 9.565 1.00 85.00 98 ASP A N 1
ATOM 769 C CA . ASP A 1 98 ? -23.212 38.561 10.018 1.00 85.00 98 ASP A CA 1
ATOM 770 C C . ASP A 1 98 ? -23.492 37.661 11.234 1.00 85.00 98 ASP A C 1
ATOM 772 O O . ASP A 1 98 ? -22.899 36.594 11.340 1.00 85.00 98 ASP A O 1
ATOM 776 N N . GLU A 1 99 ? -24.452 38.027 12.086 1.00 90.38 99 GLU A N 1
ATOM 777 C CA . GLU A 1 99 ? -24.865 37.247 13.268 1.00 90.38 99 GLU A CA 1
ATOM 778 C C . GLU A 1 99 ? -25.826 36.098 12.901 1.00 90.38 99 GLU A C 1
ATOM 780 O O . GLU A 1 99 ? -25.846 35.055 13.552 1.00 90.38 99 GLU A O 1
ATOM 785 N N . ARG A 1 100 ? -26.600 36.258 11.816 1.00 91.94 100 ARG A N 1
ATOM 786 C CA . ARG A 1 100 ? -27.628 35.288 11.391 1.00 91.94 100 ARG A CA 1
ATOM 787 C C . ARG A 1 100 ? -27.099 33.888 11.137 1.00 91.94 100 ARG A C 1
ATOM 789 O O . ARG A 1 100 ? -27.825 32.947 11.396 1.00 91.94 100 ARG A O 1
ATOM 796 N N . ARG A 1 101 ? -25.871 33.732 10.635 1.00 91.62 101 ARG A N 1
ATOM 797 C CA . ARG A 1 101 ? -25.324 32.392 10.366 1.00 91.62 101 ARG A CA 1
ATOM 798 C C . ARG A 1 101 ? -25.174 31.565 11.648 1.00 91.62 101 ARG A C 1
ATOM 800 O O . ARG A 1 101 ? -25.490 30.389 11.626 1.00 91.62 101 ARG A O 1
ATOM 807 N N . TYR A 1 102 ? -24.772 32.198 12.752 1.00 91.69 102 TYR A N 1
ATOM 808 C CA . TYR A 1 102 ? -24.648 31.556 14.064 1.00 91.69 102 TYR A CA 1
ATOM 809 C C . TYR A 1 102 ? -26.022 31.256 14.650 1.00 91.69 102 TYR A C 1
ATOM 811 O O . TYR A 1 102 ? -26.287 30.150 15.107 1.00 91.69 102 TYR A O 1
ATOM 819 N N . TYR A 1 103 ? -26.928 32.233 14.569 1.00 93.06 103 TYR A N 1
ATOM 820 C CA . TYR A 1 103 ? -28.282 32.061 15.078 1.00 93.06 103 TYR A CA 1
ATOM 821 C C . TYR A 1 103 ? -29.075 31.010 14.302 1.00 93.06 103 TYR A C 1
ATOM 823 O O . TYR A 1 103 ? -29.861 30.293 14.900 1.00 93.06 103 TYR A O 1
ATOM 831 N N . ASP A 1 104 ? -28.864 30.882 12.989 1.00 90.75 104 ASP A N 1
ATOM 832 C CA . ASP A 1 104 ? -29.515 29.857 12.166 1.00 90.75 104 ASP A CA 1
ATOM 833 C C . ASP A 1 104 ? -29.112 28.445 12.623 1.00 90.75 104 ASP A C 1
ATOM 835 O O . ASP A 1 104 ? -29.943 27.540 12.593 1.00 90.75 104 ASP A O 1
ATOM 839 N N . ARG A 1 105 ? -27.865 28.258 13.079 1.00 91.69 105 ARG A N 1
ATOM 840 C CA . ARG A 1 105 ? -27.385 26.980 13.629 1.00 91.69 105 ARG A CA 1
ATOM 841 C C . ARG A 1 105 ? -27.896 26.746 15.044 1.00 91.69 105 ARG A C 1
ATOM 843 O O . ARG A 1 105 ? -28.484 25.700 15.284 1.00 91.69 105 ARG A O 1
ATOM 850 N N . PHE A 1 106 ? -27.798 27.741 15.926 1.00 93.00 106 PHE A N 1
ATOM 851 C CA . PHE A 1 106 ? -28.431 27.701 17.250 1.00 93.00 106 PHE A CA 1
ATOM 852 C C . PHE A 1 106 ? -29.925 27.350 17.161 1.00 93.00 106 PHE A C 1
ATOM 854 O O . PHE A 1 106 ? -30.369 26.390 17.775 1.00 93.00 106 PHE A O 1
ATOM 861 N N . ALA A 1 107 ? -30.697 28.080 16.355 1.00 91.56 107 ALA A N 1
ATOM 862 C CA . ALA A 1 107 ? -32.132 27.867 16.202 1.00 91.56 107 ALA A CA 1
ATOM 863 C C . ALA A 1 107 ? -32.464 26.478 15.643 1.00 91.56 107 ALA A C 1
ATOM 865 O O . ALA A 1 107 ? -33.478 25.901 16.024 1.00 91.56 107 ALA A O 1
ATOM 866 N N . LEU A 1 108 ? -31.625 25.941 14.750 1.00 90.12 108 LEU A N 1
ATOM 867 C CA . LEU A 1 108 ? -31.798 24.589 14.227 1.00 90.12 108 LEU A CA 1
ATOM 868 C C . LEU A 1 108 ? -31.676 23.540 15.339 1.00 90.12 108 LEU A C 1
ATOM 870 O O . LEU A 1 108 ? -32.536 22.667 15.427 1.00 90.12 108 LEU A O 1
ATOM 874 N N . PHE A 1 109 ? -30.639 23.632 16.176 1.00 88.38 109 PHE A N 1
ATOM 875 C CA . PHE A 1 109 ? -30.416 22.688 17.274 1.00 88.38 109 PHE A CA 1
ATOM 876 C C . PHE A 1 109 ? -31.440 22.877 18.403 1.00 88.38 109 PHE A C 1
ATOM 878 O O . PHE A 1 109 ? -32.077 21.919 18.839 1.00 88.38 109 PHE A O 1
ATOM 885 N N . ALA A 1 110 ? -31.662 24.122 18.825 1.00 88.94 110 ALA A N 1
ATOM 886 C CA . ALA A 1 110 ? -32.543 24.465 19.934 1.00 88.94 110 ALA A CA 1
ATOM 887 C C . ALA A 1 110 ? -34.018 24.141 19.663 1.00 88.94 110 ALA A C 1
ATOM 889 O O . ALA A 1 110 ? -34.718 23.724 20.581 1.00 88.94 110 ALA A O 1
ATOM 890 N N . ALA A 1 111 ? -34.510 24.304 18.428 1.00 86.25 111 ALA A N 1
ATOM 891 C CA . ALA A 1 111 ? -35.922 24.069 18.127 1.00 86.25 111 ALA A CA 1
ATOM 892 C C . ALA A 1 111 ? -36.346 22.602 18.317 1.00 86.25 111 ALA A C 1
ATOM 894 O O . ALA A 1 111 ? -37.429 22.365 18.848 1.00 86.25 111 ALA A O 1
ATOM 895 N N . SER A 1 112 ? -35.514 21.636 17.905 1.00 84.50 112 SER A N 1
ATOM 896 C CA . SER A 1 112 ? -35.800 20.209 18.140 1.00 84.50 112 SER A CA 1
ATOM 897 C C . SER A 1 112 ? -35.596 19.868 19.611 1.00 84.50 112 SER A C 1
ATOM 899 O O . SER A 1 112 ? -36.509 19.367 20.263 1.00 84.50 112 SER A O 1
ATOM 901 N N . LEU A 1 113 ? -34.429 20.238 20.155 1.00 87.88 113 LEU A N 1
ATOM 902 C CA . LEU A 1 113 ? -34.047 19.861 21.511 1.00 87.88 113 LEU A CA 1
ATOM 903 C C . LEU A 1 113 ? -35.025 20.401 22.557 1.00 87.88 113 LEU A C 1
ATOM 905 O O . LEU A 1 113 ? -35.430 19.657 23.437 1.00 87.88 113 LEU A O 1
ATOM 909 N N . PHE A 1 114 ? -35.430 21.672 22.486 1.00 90.44 114 PHE A N 1
ATOM 910 C CA . PHE A 1 114 ? -36.293 22.263 23.517 1.00 90.44 114 PHE A CA 1
ATOM 911 C C . PHE A 1 114 ? -37.715 21.695 23.513 1.00 90.44 114 PHE A C 1
ATOM 913 O O . PHE A 1 114 ? -38.336 21.636 24.574 1.00 90.44 114 PHE A O 1
ATOM 920 N N . ALA A 1 115 ? -38.231 21.280 22.353 1.00 86.81 115 ALA A N 1
ATOM 921 C CA . ALA A 1 115 ? -39.535 20.631 22.271 1.00 86.81 115 ALA A CA 1
ATOM 922 C C . ALA A 1 115 ? -39.491 19.249 22.941 1.00 86.81 115 ALA A C 1
ATOM 924 O O . ALA A 1 115 ? -40.266 18.985 23.859 1.00 86.81 115 ALA A O 1
ATOM 925 N N . GLU A 1 116 ? -38.524 18.418 22.548 1.00 89.62 116 GLU A N 1
ATOM 926 C CA . GLU A 1 116 ? -38.352 17.066 23.090 1.00 89.62 116 GLU A CA 1
ATOM 927 C C . GLU A 1 116 ? -37.986 17.094 24.584 1.00 89.62 116 GLU A C 1
ATOM 929 O O . GLU A 1 116 ? -38.533 16.330 25.380 1.00 89.62 116 GLU A O 1
ATOM 934 N N . LEU A 1 117 ? -37.135 18.040 24.995 1.00 89.81 117 LEU A N 1
ATOM 935 C CA . LEU A 1 117 ? -36.786 18.283 26.394 1.00 89.81 117 LEU A CA 1
ATOM 936 C C . LEU A 1 117 ? -38.017 18.670 27.220 1.00 89.81 117 LEU A C 1
ATOM 938 O O . LEU A 1 117 ? -38.184 18.177 28.332 1.00 89.81 117 LEU A O 1
ATOM 942 N N . GLY A 1 118 ? -38.891 19.529 26.688 1.00 90.88 118 GLY A N 1
ATOM 943 C CA . GLY A 1 118 ? -40.135 19.912 27.352 1.00 90.88 118 GLY A CA 1
ATOM 944 C C . GLY A 1 118 ? -41.072 18.722 27.570 1.00 90.88 118 GLY A C 1
ATOM 945 O O . GLY A 1 118 ? -41.601 18.560 28.672 1.00 90.88 118 GLY A O 1
ATOM 946 N N . ASP A 1 119 ? -41.247 17.879 26.547 1.00 92.25 119 ASP A N 1
ATOM 947 C CA . ASP A 1 119 ? -42.048 16.652 26.631 1.00 92.25 119 ASP A CA 1
ATOM 948 C C . ASP A 1 119 ? -41.459 15.683 27.684 1.00 92.25 119 ASP A C 1
ATOM 950 O O . ASP A 1 119 ? -42.185 15.177 28.545 1.00 92.25 119 ASP A O 1
ATOM 954 N N . ALA A 1 120 ? -40.137 15.467 27.667 1.00 92.69 120 ALA A N 1
ATOM 955 C CA . ALA A 1 120 ? -39.435 14.571 28.591 1.00 92.69 120 ALA A CA 1
ATOM 956 C C . ALA A 1 120 ? -39.438 15.068 30.041 1.00 92.69 120 ALA A C 1
ATOM 958 O O . ALA A 1 120 ? -39.694 14.288 30.960 1.00 92.69 120 ALA A O 1
ATOM 959 N N . MET A 1 121 ? -39.215 16.368 30.258 1.00 92.88 121 MET A N 1
ATOM 960 C CA . MET A 1 121 ? -39.306 16.993 31.580 1.00 92.88 121 MET A CA 1
ATOM 961 C C . MET A 1 121 ? -40.714 16.859 32.163 1.00 92.88 121 MET A C 1
ATOM 963 O O . MET A 1 121 ? -40.851 16.521 33.340 1.00 92.88 121 MET A O 1
ATOM 967 N N . GLU A 1 122 ? -41.757 17.106 31.357 1.00 94.44 122 GLU A N 1
ATOM 968 C CA . GLU A 1 122 ? -43.144 16.934 31.797 1.00 94.44 122 GLU A CA 1
ATOM 969 C C . GLU A 1 122 ? -43.415 15.476 32.186 1.00 94.44 122 GLU A C 1
ATOM 971 O O . GLU A 1 122 ? -43.960 15.231 33.262 1.00 94.44 122 GLU A O 1
ATOM 976 N N . ALA A 1 123 ? -43.003 14.507 31.365 1.00 95.25 123 ALA A N 1
ATOM 977 C CA . ALA A 1 123 ? -43.202 13.087 31.646 1.00 95.25 123 ALA A CA 1
ATOM 978 C C . ALA A 1 123 ? -42.465 12.627 32.920 1.00 95.25 123 ALA A C 1
ATOM 980 O O . ALA A 1 123 ? -43.089 12.075 33.832 1.00 95.25 123 ALA A O 1
ATOM 981 N N . LEU A 1 124 ? -41.156 12.891 33.010 1.00 95.81 124 LEU A N 1
ATOM 982 C CA . LEU A 1 124 ? -40.286 12.453 34.107 1.00 95.81 124 LEU A CA 1
ATOM 983 C C . LEU A 1 124 ? -40.714 13.029 35.455 1.00 95.81 124 LEU A C 1
ATOM 985 O O . LEU A 1 124 ? -40.899 12.287 36.421 1.00 95.81 124 LEU A O 1
ATOM 989 N N . LEU A 1 125 ? -40.898 14.348 35.526 1.00 94.31 125 LEU A N 1
ATOM 990 C CA . LEU A 1 125 ? -41.195 15.015 36.790 1.00 94.31 125 LEU A CA 1
ATOM 991 C C . LEU A 1 125 ? -42.634 14.757 37.247 1.00 94.31 125 LEU A C 1
ATOM 993 O O . LEU A 1 125 ? -42.857 14.634 38.451 1.00 94.31 125 LEU A O 1
ATOM 997 N N . ASN A 1 126 ? -43.595 14.596 36.327 1.00 94.62 126 ASN A N 1
ATOM 998 C CA . ASN A 1 126 ? -44.934 14.132 36.701 1.00 94.62 126 ASN A CA 1
ATOM 999 C C . ASN A 1 126 ? -44.898 12.707 37.261 1.00 94.62 126 ASN A C 1
ATOM 1001 O O . ASN A 1 126 ? -45.534 12.454 38.282 1.00 94.62 126 ASN A O 1
ATOM 1005 N N . CYS A 1 127 ? -44.140 11.795 36.643 1.00 94.62 127 CYS A N 1
ATOM 1006 C CA . CYS A 1 127 ? -43.979 10.424 37.133 1.00 94.62 127 CYS A CA 1
ATOM 1007 C C . CYS A 1 127 ? -43.350 10.396 38.537 1.00 94.62 127 CYS A C 1
ATOM 1009 O O . CYS A 1 127 ? -43.872 9.739 39.440 1.00 94.62 127 CYS A O 1
ATOM 1011 N N . TYR A 1 128 ? -42.279 11.172 38.742 1.00 94.69 128 TYR A N 1
ATOM 1012 C CA . TYR A 1 128 ? -41.595 11.302 40.029 1.00 94.69 128 TYR A CA 1
ATOM 1013 C C . TYR A 1 128 ? -42.506 11.890 41.122 1.00 94.69 128 TYR A C 1
ATOM 1015 O O . TYR A 1 128 ? -42.630 11.328 42.209 1.00 94.69 128 TYR A O 1
ATOM 1023 N N . VAL A 1 129 ? -43.210 12.989 40.831 1.00 93.12 129 VAL A N 1
ATOM 1024 C CA . VAL A 1 129 ? -44.084 13.671 41.804 1.00 93.12 129 VAL A CA 1
ATOM 1025 C C . VAL A 1 129 ? -45.334 12.852 42.130 1.00 93.12 129 VAL A C 1
ATOM 1027 O O . VAL A 1 129 ? -45.786 12.852 43.276 1.00 93.12 129 VAL A O 1
ATOM 1030 N N . ALA A 1 130 ? -45.896 12.146 41.146 1.00 91.12 130 ALA A N 1
ATOM 1031 C CA . ALA A 1 130 ? -47.057 11.282 41.347 1.00 91.12 130 ALA A CA 1
ATOM 1032 C C . ALA A 1 130 ? -46.720 9.988 42.108 1.00 91.12 130 ALA A C 1
ATOM 1034 O O . ALA A 1 130 ? -47.631 9.356 42.646 1.00 91.12 130 ALA A O 1
ATOM 1035 N N . GLY A 1 131 ? -45.441 9.595 42.156 1.00 89.94 131 GLY A N 1
ATOM 1036 C CA . GLY A 1 131 ? -45.023 8.307 42.705 1.00 89.94 131 GLY A CA 1
ATOM 1037 C C . GLY A 1 131 ? -45.458 7.121 41.839 1.00 89.94 131 GLY A C 1
ATOM 1038 O O . GLY A 1 131 ? -45.724 6.049 42.377 1.00 89.94 131 GLY A O 1
ATOM 1039 N N . ASP A 1 132 ? -45.588 7.310 40.519 1.00 91.56 132 ASP A N 1
ATOM 1040 C CA . ASP A 1 132 ? -46.049 6.276 39.573 1.00 91.56 132 ASP A CA 1
ATOM 1041 C C . ASP A 1 132 ? -44.906 5.338 39.137 1.00 91.56 132 ASP A C 1
ATOM 1043 O O . ASP A 1 132 ? -44.658 5.108 37.954 1.00 91.56 132 ASP A O 1
ATOM 1047 N N . TYR A 1 133 ? -44.151 4.839 40.114 1.00 93.50 133 TYR A N 1
ATOM 1048 C CA . TYR A 1 133 ? -43.006 3.950 39.932 1.00 93.50 133 TYR A CA 1
ATOM 1049 C C . TYR A 1 133 ? -42.784 3.107 41.197 1.00 93.50 133 TYR A C 1
ATOM 1051 O O . TYR A 1 133 ? -43.197 3.489 42.294 1.00 93.50 133 TYR A O 1
ATOM 1059 N N . ASP A 1 134 ? -42.131 1.951 41.058 1.00 91.25 134 ASP A N 1
ATOM 1060 C CA . ASP A 1 134 ? -41.702 1.134 42.200 1.00 91.25 134 ASP A CA 1
ATOM 1061 C C . ASP A 1 134 ? -40.268 1.527 42.603 1.00 91.25 134 ASP A C 1
ATOM 1063 O O . ASP A 1 134 ? -39.339 1.243 41.846 1.00 91.25 134 ASP A O 1
ATOM 1067 N N . PRO A 1 135 ? -40.044 2.171 43.765 1.00 85.00 135 PRO A N 1
ATOM 1068 C CA . PRO A 1 135 ? -38.719 2.651 44.168 1.00 85.00 135 PRO A CA 1
ATOM 1069 C C . PRO A 1 135 ? -37.702 1.530 44.439 1.00 85.00 135 PRO A C 1
ATOM 1071 O O . PRO A 1 135 ? -36.505 1.817 44.535 1.00 85.00 135 PRO A O 1
ATOM 1074 N N . GLU A 1 136 ? -38.160 0.280 44.583 1.00 88.25 136 GLU A N 1
ATOM 1075 C CA . GLU A 1 136 ? -37.304 -0.895 44.787 1.00 88.25 136 GLU A CA 1
ATOM 1076 C C . GLU A 1 136 ? -36.956 -1.630 43.485 1.00 88.25 136 GLU A C 1
ATOM 1078 O O . GLU A 1 136 ? -36.057 -2.485 43.487 1.00 88.25 136 GLU A O 1
ATOM 1083 N N . ALA A 1 137 ? -37.636 -1.305 42.380 1.00 92.38 137 ALA A N 1
ATOM 1084 C CA . ALA A 1 137 ? -37.320 -1.854 41.070 1.00 92.38 137 ALA A CA 1
ATOM 1085 C C . ALA A 1 137 ? -35.933 -1.390 40.601 1.00 92.38 137 ALA A C 1
ATOM 1087 O O . ALA A 1 137 ? -35.406 -0.357 41.019 1.00 92.38 137 ALA A O 1
ATOM 1088 N N . ASN A 1 138 ? -35.308 -2.192 39.744 1.00 92.38 138 ASN A N 1
ATOM 1089 C CA . ASN A 1 138 ? -34.0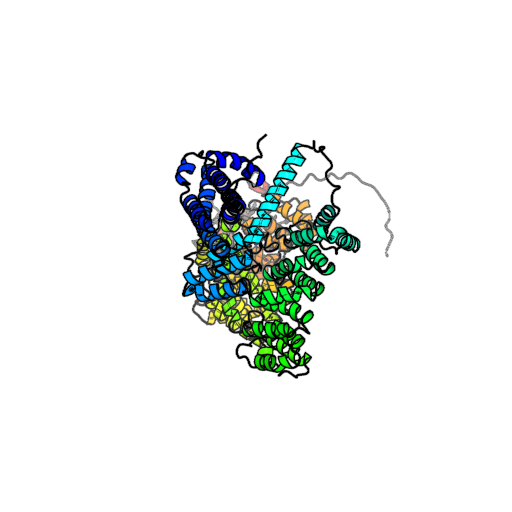55 -1.828 39.107 1.00 92.38 138 ASN A CA 1
ATOM 1090 C C . ASN A 1 138 ? -34.365 -1.006 37.845 1.00 92.38 138 ASN A C 1
ATOM 1092 O O . ASN A 1 138 ? -35.011 -1.527 36.934 1.00 92.38 138 ASN A O 1
ATOM 1096 N N . PRO A 1 139 ? -33.944 0.267 37.775 1.00 94.50 139 PRO A N 1
ATOM 1097 C CA . PRO A 1 139 ? -34.275 1.115 36.636 1.00 94.50 139 PRO A CA 1
ATOM 1098 C C . PRO A 1 139 ? -33.626 0.630 35.334 1.00 94.50 139 PRO A C 1
ATOM 1100 O O . PRO A 1 139 ? -34.182 0.844 34.261 1.00 94.50 139 PRO A O 1
ATOM 1103 N N . ASN A 1 140 ? -32.489 -0.061 35.412 1.00 94.94 140 ASN A N 1
ATOM 1104 C CA . ASN A 1 140 ? -31.788 -0.553 34.230 1.00 94.94 140 ASN A CA 1
ATOM 1105 C C . ASN A 1 140 ? -32.485 -1.766 33.604 1.00 94.94 140 ASN A C 1
ATOM 1107 O O . ASN A 1 140 ? -32.541 -1.853 32.382 1.00 94.94 140 ASN A O 1
ATOM 1111 N N . ASP A 1 141 ? -33.117 -2.621 34.414 1.00 94.88 141 ASP A N 1
ATOM 1112 C CA . ASP A 1 141 ? -33.957 -3.720 33.912 1.00 94.88 141 ASP A CA 1
ATOM 1113 C C . ASP A 1 141 ? -35.179 -3.174 33.154 1.00 94.88 141 ASP A C 1
ATOM 1115 O O . ASP A 1 141 ? -35.549 -3.696 32.105 1.00 94.88 141 ASP A O 1
ATOM 1119 N N . LEU A 1 142 ? -35.780 -2.081 33.647 1.00 95.56 142 LEU A N 1
ATOM 1120 C CA . LEU A 1 142 ? -36.889 -1.406 32.962 1.00 95.56 142 LEU A CA 1
ATOM 1121 C C . LEU A 1 142 ? -36.452 -0.783 31.633 1.00 95.56 142 LEU A C 1
ATOM 1123 O O . LEU A 1 142 ? -37.230 -0.786 30.681 1.00 95.56 142 LEU A O 1
ATOM 1127 N N . ILE A 1 143 ? -35.231 -0.242 31.560 1.00 96.00 143 ILE A N 1
ATOM 1128 C CA . ILE A 1 143 ? -34.666 0.275 30.308 1.00 96.00 143 ILE A CA 1
ATOM 1129 C C . ILE A 1 143 ? -34.413 -0.867 29.326 1.00 96.00 143 ILE A C 1
ATOM 1131 O O . ILE A 1 143 ? -34.832 -0.761 28.177 1.00 96.00 143 ILE A O 1
ATOM 1135 N N . ALA A 1 144 ? -33.796 -1.965 29.767 1.00 92.94 144 ALA A N 1
ATOM 1136 C CA . ALA A 1 144 ? -33.574 -3.135 28.922 1.00 92.94 144 ALA A CA 1
ATOM 1137 C C . ALA A 1 144 ? -34.902 -3.676 28.354 1.00 92.94 144 ALA A C 1
ATOM 1139 O O . ALA A 1 144 ? -35.026 -3.841 27.141 1.00 92.94 144 ALA A O 1
ATOM 1140 N N . GLU A 1 145 ? -35.932 -3.830 29.199 1.00 94.56 145 GLU A N 1
ATOM 1141 C CA . GLU A 1 145 ? -37.287 -4.206 28.765 1.00 94.56 145 GLU A CA 1
ATOM 1142 C C . GLU A 1 145 ? -37.862 -3.191 27.764 1.00 94.56 145 GLU A C 1
ATOM 1144 O O . GLU A 1 145 ? -38.428 -3.574 26.739 1.00 94.56 145 GLU A O 1
ATOM 1149 N N . ALA A 1 146 ? -37.700 -1.891 28.027 1.00 95.50 146 ALA A N 1
ATOM 1150 C CA . ALA A 1 146 ? -38.187 -0.841 27.140 1.00 95.50 146 ALA A CA 1
ATOM 1151 C C . ALA A 1 146 ? -37.559 -0.926 25.744 1.00 95.50 146 ALA A C 1
ATOM 1153 O O . ALA A 1 146 ? -38.278 -0.801 24.754 1.00 95.50 146 ALA A O 1
ATOM 1154 N N . LEU A 1 147 ? -36.245 -1.153 25.658 1.00 93.25 147 LEU A N 1
ATOM 1155 C CA . LEU A 1 147 ? -35.520 -1.263 24.390 1.00 93.25 147 LEU A CA 1
ATOM 1156 C C . LEU A 1 147 ? -35.905 -2.525 23.599 1.00 93.25 147 LEU A C 1
ATOM 1158 O O . LEU A 1 147 ? -35.894 -2.495 22.367 1.00 93.25 147 LEU A O 1
ATOM 1162 N N . GLU A 1 148 ? -36.284 -3.616 24.271 1.00 91.62 148 GLU A N 1
ATOM 1163 C CA . GLU A 1 148 ? -36.785 -4.832 23.614 1.00 91.62 148 GLU A CA 1
ATOM 1164 C C . GLU A 1 148 ? -38.181 -4.640 23.004 1.00 91.62 148 GLU A C 1
ATOM 1166 O O . GLU A 1 148 ? -38.429 -5.071 21.878 1.00 91.62 148 GLU A O 1
ATOM 1171 N N . ILE A 1 149 ? -39.097 -3.972 23.714 1.00 95.31 149 ILE A N 1
ATOM 1172 C CA . ILE A 1 149 ? -40.488 -3.807 23.250 1.00 95.31 149 ILE A CA 1
ATOM 1173 C C . ILE A 1 149 ? -40.690 -2.598 22.330 1.00 95.31 149 ILE A C 1
ATOM 1175 O O . ILE A 1 149 ? -41.763 -2.458 21.740 1.00 95.31 149 ILE A O 1
ATOM 1179 N N . ALA A 1 150 ? -39.701 -1.706 22.218 1.00 93.31 150 ALA A N 1
ATOM 1180 C CA . ALA A 1 150 ? -39.840 -0.413 21.546 1.00 93.31 150 ALA A CA 1
ATOM 1181 C C . ALA A 1 150 ? -40.284 -0.519 20.076 1.00 93.31 150 ALA A C 1
ATOM 1183 O O . ALA A 1 150 ? -40.956 0.384 19.575 1.00 93.31 150 ALA A O 1
ATOM 1184 N N . GLU A 1 151 ? -39.935 -1.609 19.384 1.00 90.00 151 GLU A N 1
ATOM 1185 C CA . GLU A 1 151 ? -40.384 -1.856 18.007 1.00 90.00 151 GLU A CA 1
ATOM 1186 C C . GLU A 1 151 ? -41.886 -2.171 17.909 1.00 90.00 151 GLU A C 1
ATOM 1188 O O . GLU A 1 151 ? -42.522 -1.853 16.900 1.00 90.00 151 GLU A O 1
ATOM 1193 N N . GLU A 1 152 ? -42.463 -2.783 18.945 1.00 93.44 152 GLU A N 1
ATOM 1194 C CA . GLU A 1 152 ? -43.867 -3.204 18.978 1.00 93.44 152 GLU A CA 1
ATOM 1195 C C . GLU A 1 152 ? -44.774 -2.157 19.640 1.00 93.44 152 GLU A C 1
ATOM 1197 O O . GLU A 1 152 ? -45.886 -1.909 19.162 1.00 93.44 152 GLU A O 1
ATOM 1202 N N . ASP A 1 153 ? -44.305 -1.541 20.729 1.00 95.75 153 ASP A N 1
ATOM 1203 C CA . ASP A 1 153 ? -45.062 -0.593 21.548 1.00 95.75 153 ASP A CA 1
ATOM 1204 C C . ASP A 1 153 ? -44.154 0.519 22.104 1.00 95.75 153 ASP A C 1
ATOM 1206 O O . ASP A 1 153 ? -43.702 0.503 23.253 1.00 95.75 153 ASP A O 1
ATOM 1210 N N . LEU A 1 154 ? -43.901 1.521 21.259 1.00 94.69 154 LEU A N 1
ATOM 1211 C CA . LEU A 1 154 ? -43.067 2.672 21.604 1.00 94.69 154 LEU A CA 1
ATOM 1212 C C . LEU A 1 154 ? -43.645 3.507 22.760 1.00 94.69 154 LEU A C 1
ATOM 1214 O O . LEU A 1 154 ? -42.890 4.036 23.574 1.00 94.69 154 LEU A O 1
ATOM 1218 N N . GLU A 1 155 ? -44.974 3.617 22.871 1.00 94.75 155 GLU A N 1
ATOM 1219 C CA . GLU A 1 155 ? -45.606 4.353 23.976 1.00 94.75 155 GLU A CA 1
ATOM 1220 C C . GLU A 1 155 ? -45.343 3.657 25.315 1.00 94.75 155 GLU A C 1
ATOM 1222 O O . GLU A 1 155 ? -45.010 4.314 26.309 1.00 94.75 155 GLU A O 1
ATOM 1227 N N . ARG A 1 156 ? -45.440 2.321 25.346 1.00 95.56 156 ARG A N 1
ATOM 1228 C CA . ARG A 1 156 ? -45.097 1.541 26.535 1.00 95.56 156 ARG A CA 1
ATOM 1229 C C . ARG A 1 156 ? -43.609 1.637 26.864 1.00 95.56 156 ARG A C 1
ATOM 1231 O O . ARG A 1 156 ? -43.288 1.806 28.041 1.00 95.56 156 ARG A O 1
ATOM 1238 N N . ALA A 1 157 ? -42.730 1.581 25.863 1.00 96.12 157 ALA A N 1
ATOM 1239 C CA . ALA A 1 157 ? -41.290 1.755 26.053 1.00 96.12 157 ALA A CA 1
ATOM 1240 C C . ALA A 1 157 ? -40.956 3.126 26.666 1.00 96.12 157 ALA A C 1
ATOM 1242 O O . ALA A 1 157 ? -40.247 3.197 27.669 1.00 96.12 157 ALA A O 1
ATOM 1243 N N . HIS A 1 158 ? -41.537 4.212 26.141 1.00 96.44 158 HIS A N 1
ATOM 1244 C CA . HIS A 1 158 ? -41.359 5.554 26.706 1.00 96.44 158 HIS A CA 1
ATOM 1245 C C . HIS A 1 158 ? -41.796 5.625 28.168 1.00 96.44 158 HIS A C 1
ATOM 1247 O O . HIS A 1 158 ? -41.090 6.211 28.987 1.00 96.44 158 HIS A O 1
ATOM 1253 N N . HIS A 1 159 ? -42.924 5.000 28.513 1.00 95.81 159 HIS A N 1
ATOM 1254 C CA . HIS A 1 159 ? -43.403 4.964 29.891 1.00 95.81 159 HIS A CA 1
ATOM 1255 C C . HIS A 1 159 ? -42.446 4.204 30.824 1.00 95.81 159 HIS A C 1
ATOM 1257 O O . HIS A 1 159 ? -42.145 4.707 31.903 1.00 95.81 159 HIS A O 1
ATOM 1263 N N . LEU A 1 160 ? -41.924 3.044 30.407 1.00 97.19 160 LEU A N 1
ATOM 1264 C CA . LEU A 1 160 ? -40.931 2.286 31.182 1.00 97.19 160 LEU A CA 1
ATOM 1265 C C . LEU A 1 160 ? -39.643 3.093 31.412 1.00 97.19 160 LEU A C 1
ATOM 1267 O O . LEU A 1 160 ? -39.163 3.167 32.542 1.00 97.19 160 LEU A O 1
ATOM 1271 N N . ILE A 1 161 ? -39.136 3.772 30.378 1.00 97.44 161 ILE A N 1
ATOM 1272 C CA . ILE A 1 161 ? -37.970 4.668 30.479 1.00 97.44 161 ILE A CA 1
ATOM 1273 C C . ILE A 1 161 ? -38.248 5.819 31.454 1.00 97.44 161 ILE A C 1
ATOM 1275 O O . ILE A 1 161 ? -37.405 6.162 32.282 1.00 97.44 161 ILE A O 1
ATOM 1279 N N . THR A 1 162 ? -39.443 6.411 31.402 1.00 96.81 162 THR A N 1
ATOM 1280 C CA . THR A 1 162 ? -39.839 7.475 32.332 1.00 96.81 162 THR A CA 1
ATOM 1281 C C . THR A 1 162 ? -39.902 6.972 33.781 1.00 96.81 162 THR A C 1
ATOM 1283 O O . THR A 1 162 ? -39.440 7.673 34.684 1.00 96.81 162 THR A O 1
ATOM 1286 N N . GLN A 1 163 ? -40.403 5.754 34.015 1.00 97.31 163 GLN A N 1
ATOM 1287 C CA . GLN A 1 163 ? -40.395 5.124 35.341 1.00 97.31 163 GLN A CA 1
ATOM 1288 C C . GLN A 1 163 ? -38.969 4.850 35.830 1.00 97.31 163 GLN A C 1
ATOM 1290 O O . GLN A 1 163 ? -38.652 5.165 36.978 1.00 97.31 163 GLN A O 1
ATOM 1295 N N . ALA A 1 164 ? -38.096 4.338 34.959 1.00 96.88 164 ALA A N 1
ATOM 1296 C CA . ALA A 1 164 ? -36.680 4.139 35.254 1.00 96.88 164 ALA A CA 1
ATOM 1297 C C . ALA A 1 164 ? -35.992 5.453 35.650 1.00 96.88 164 ALA A C 1
ATOM 1299 O O . ALA A 1 164 ? -35.309 5.514 36.672 1.00 96.88 164 ALA A O 1
ATOM 1300 N N . GLY A 1 165 ? -36.239 6.532 34.902 1.00 95.75 165 GLY A N 1
ATOM 1301 C CA . GLY A 1 165 ? -35.728 7.858 35.236 1.00 95.75 165 GLY A CA 1
ATOM 1302 C C . GLY A 1 165 ? -36.232 8.360 36.593 1.00 95.75 165 GLY A C 1
ATOM 1303 O O . GLY A 1 165 ? -35.452 8.887 37.381 1.00 95.75 165 GLY A O 1
ATOM 1304 N N . ALA A 1 166 ? -37.515 8.159 36.914 1.00 95.50 166 ALA A N 1
ATOM 1305 C CA . ALA A 1 166 ? -38.081 8.556 38.206 1.00 95.50 166 ALA A CA 1
ATOM 1306 C C . ALA A 1 166 ? -37.483 7.757 39.380 1.00 95.50 166 ALA A C 1
ATOM 1308 O O . ALA A 1 166 ? -37.187 8.334 40.430 1.00 95.50 166 ALA A O 1
ATOM 1309 N N . ILE A 1 167 ? -37.240 6.454 39.190 1.00 95.62 167 ILE A N 1
ATOM 1310 C CA . ILE A 1 167 ? -36.494 5.623 40.146 1.00 95.62 167 ILE A CA 1
ATOM 1311 C C . ILE A 1 167 ? -35.072 6.164 40.314 1.00 95.62 167 ILE A C 1
ATOM 1313 O O . ILE A 1 167 ? -34.591 6.247 41.443 1.00 95.62 167 ILE A O 1
ATOM 1317 N N . ALA A 1 168 ? -34.426 6.605 39.234 1.00 94.19 168 ALA A N 1
ATOM 1318 C CA . ALA A 1 168 ? -33.073 7.142 39.299 1.00 94.19 168 ALA A CA 1
ATOM 1319 C C . ALA A 1 168 ? -32.944 8.503 39.973 1.00 94.19 168 ALA A C 1
ATOM 1321 O O . ALA A 1 168 ? -31.969 8.744 40.684 1.00 94.19 168 ALA A O 1
ATOM 1322 N N . LEU A 1 169 ? -33.966 9.350 39.867 1.00 93.19 169 LEU A N 1
ATOM 1323 C CA . LEU A 1 169 ? -34.071 10.533 40.718 1.00 93.19 169 LEU A CA 1
ATOM 1324 C C . LEU A 1 169 ? -34.276 10.164 42.191 1.00 93.19 169 LEU A C 1
ATOM 1326 O O . LEU A 1 169 ? -33.820 10.887 43.072 1.00 93.19 169 LEU A O 1
ATOM 1330 N N . CYS A 1 170 ? -34.968 9.059 42.469 1.00 92.69 170 CYS A N 1
ATOM 1331 C CA . CYS A 1 170 ? -35.388 8.703 43.817 1.00 92.69 170 CYS A CA 1
ATOM 1332 C C . CYS A 1 170 ? -34.339 7.910 44.610 1.00 92.69 170 CYS A C 1
ATOM 1334 O O . CYS A 1 170 ? -34.105 8.230 45.773 1.00 92.69 170 CYS A O 1
ATOM 1336 N N . SER A 1 171 ? -33.775 6.837 44.049 1.00 88.50 171 SER A N 1
ATOM 1337 C CA . SER A 1 171 ? -33.082 5.811 44.845 1.00 88.50 171 SER A CA 1
ATOM 1338 C C . SER A 1 171 ? -31.871 5.145 44.185 1.00 88.50 171 SER A C 1
ATOM 1340 O O . SER A 1 171 ? -30.919 4.847 44.907 1.00 88.50 171 SER A O 1
ATOM 1342 N N . ARG A 1 172 ? -31.876 4.865 42.872 1.00 90.44 172 ARG A N 1
ATOM 1343 C CA . ARG A 1 172 ? -30.835 4.034 42.222 1.00 90.44 172 ARG A CA 1
ATOM 1344 C C . ARG A 1 172 ? -30.402 4.586 40.863 1.00 90.44 172 ARG A C 1
ATOM 1346 O O . ARG A 1 172 ? -31.272 4.768 40.026 1.00 90.44 172 ARG A O 1
ATOM 1353 N N . PRO A 1 173 ? -29.104 4.796 40.591 1.00 91.19 173 PRO A N 1
ATOM 1354 C CA . PRO A 1 173 ? -28.664 5.427 39.349 1.00 91.19 173 PRO A CA 1
ATOM 1355 C C . PRO A 1 173 ? -28.965 4.575 38.107 1.00 91.19 173 PRO A C 1
ATOM 1357 O O . PRO A 1 173 ? -29.068 3.346 38.172 1.00 91.19 173 PRO A O 1
ATOM 1360 N N . LEU A 1 174 ? -29.066 5.252 36.962 1.00 92.94 174 LEU A N 1
ATOM 1361 C CA . LEU A 1 174 ? -29.021 4.598 35.657 1.00 92.94 174 L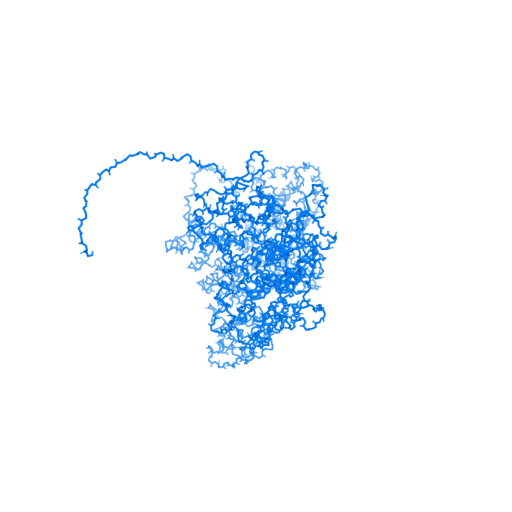EU A CA 1
ATOM 1362 C C . LEU A 1 174 ? -27.597 4.105 35.376 1.00 92.94 174 LEU A C 1
ATOM 1364 O O . LEU A 1 174 ? -26.625 4.700 35.841 1.00 92.94 174 LEU A O 1
ATOM 1368 N N . TRP A 1 175 ? -27.480 3.029 34.607 1.00 93.19 175 TRP A N 1
ATOM 1369 C CA . TRP A 1 175 ? -26.208 2.541 34.094 1.00 93.19 175 TRP A CA 1
ATOM 1370 C C . TRP A 1 175 ? -25.598 3.590 33.156 1.00 93.19 175 TRP A C 1
ATOM 1372 O O . TRP A 1 175 ? -26.293 4.141 32.297 1.00 93.19 175 TRP A O 1
ATOM 1382 N N . TRP A 1 176 ? -24.314 3.901 33.357 1.00 90.25 176 TRP A N 1
ATOM 1383 C CA . TRP A 1 176 ? -23.692 5.110 32.806 1.00 90.25 176 TRP A CA 1
ATOM 1384 C C . TRP A 1 176 ? -23.588 5.098 31.277 1.00 90.25 176 TRP A C 1
ATOM 1386 O O . TRP A 1 176 ? -23.654 6.158 30.662 1.00 90.25 176 TRP A O 1
ATOM 1396 N N . ARG A 1 177 ? -23.524 3.917 30.647 1.00 91.75 177 ARG A N 1
ATOM 1397 C CA . ARG A 1 177 ? -23.406 3.788 29.185 1.00 91.75 177 ARG A CA 1
ATOM 1398 C C . ARG A 1 177 ? -24.733 3.749 28.434 1.00 91.75 177 ARG A C 1
ATOM 1400 O O . ARG A 1 177 ? -24.712 3.685 27.209 1.00 91.75 177 ARG A O 1
ATOM 1407 N N . TRP A 1 178 ? -25.893 3.884 29.090 1.00 91.88 178 TRP A N 1
ATOM 1408 C CA . TRP A 1 178 ? -27.164 3.981 28.350 1.00 91.88 178 TRP A CA 1
ATOM 1409 C C . TRP A 1 178 ? -27.207 5.151 27.362 1.00 91.88 178 TRP A C 1
ATOM 1411 O O . TRP A 1 178 ? -27.922 5.078 26.372 1.00 91.88 178 TRP A O 1
ATOM 1421 N N . GLN A 1 179 ? -26.438 6.215 27.593 1.00 87.44 179 GLN A N 1
ATOM 1422 C CA . GLN A 1 179 ? -26.337 7.342 26.660 1.00 87.44 179 GLN A CA 1
ATOM 1423 C C . GLN A 1 179 ? -25.568 7.001 25.371 1.00 87.44 179 GLN A C 1
ATOM 1425 O O . GLN A 1 179 ? -25.692 7.736 24.396 1.00 87.44 179 GLN A O 1
ATOM 1430 N N . ILE A 1 180 ? -24.790 5.914 25.378 1.00 87.44 180 ILE A N 1
ATOM 1431 C CA . ILE A 1 180 ? -23.905 5.486 24.286 1.00 87.44 180 ILE A CA 1
ATOM 1432 C C . ILE A 1 180 ? -24.457 4.224 23.604 1.00 87.44 180 ILE A C 1
ATOM 1434 O O . ILE A 1 180 ? -24.457 4.134 22.383 1.00 87.44 180 ILE A O 1
ATOM 1438 N N . GLU A 1 181 ? -24.955 3.259 24.383 1.00 89.44 181 GLU A N 1
ATOM 1439 C CA . GLU A 1 181 ? -25.334 1.922 23.892 1.00 89.44 181 GLU A CA 1
ATOM 1440 C C . GLU A 1 181 ? -26.839 1.723 23.662 1.00 89.44 181 GLU A C 1
ATOM 1442 O O . GLU A 1 181 ? -27.275 0.665 23.193 1.00 89.44 181 GLU A O 1
ATOM 1447 N N . ALA A 1 182 ? -27.665 2.718 23.995 1.00 89.62 182 ALA A N 1
ATOM 1448 C CA . ALA A 1 182 ? -29.077 2.679 23.644 1.00 89.62 182 ALA A CA 1
ATOM 1449 C C . ALA A 1 182 ? -29.260 2.583 22.122 1.00 89.62 182 ALA A C 1
ATOM 1451 O O . ALA A 1 182 ? -28.500 3.152 21.346 1.00 89.62 182 ALA A O 1
ATOM 1452 N N . TYR A 1 183 ? -30.292 1.862 21.690 1.00 88.19 183 TYR A N 1
ATOM 1453 C CA . TYR A 1 183 ? -30.552 1.620 20.273 1.00 88.19 183 TYR A CA 1
ATOM 1454 C C . TYR A 1 183 ? -32.057 1.557 19.994 1.00 88.19 183 TYR A C 1
ATOM 1456 O O . TYR A 1 183 ? -32.887 1.343 20.883 1.00 88.19 183 TYR A O 1
ATOM 1464 N N . GLY A 1 184 ? -32.415 1.668 18.718 1.00 89.19 184 GLY A N 1
ATOM 1465 C CA . GLY A 1 184 ? -33.787 1.469 18.266 1.00 89.19 184 GLY A CA 1
ATOM 1466 C C . GLY A 1 184 ? -34.690 2.680 18.524 1.00 89.19 184 GLY A C 1
ATOM 1467 O O . GLY A 1 184 ? -34.232 3.763 18.875 1.00 89.19 184 GLY A O 1
ATOM 1468 N N . PRO A 1 185 ? -36.008 2.545 18.312 1.00 90.44 185 PRO A N 1
ATOM 1469 C CA . PRO A 1 185 ? -36.899 3.702 18.235 1.00 90.44 185 PRO A CA 1
ATOM 1470 C C . PRO A 1 185 ? -37.087 4.454 19.563 1.00 90.44 185 PRO A C 1
ATOM 1472 O O . PRO A 1 185 ? -37.514 5.606 19.533 1.00 90.44 185 PRO A O 1
ATOM 1475 N N . ALA A 1 186 ? -36.770 3.836 20.706 1.00 93.19 186 ALA A N 1
ATOM 1476 C CA . ALA A 1 186 ? -36.851 4.467 22.026 1.00 93.19 186 ALA A CA 1
ATOM 1477 C C . ALA A 1 186 ? -35.549 5.166 22.469 1.00 93.19 186 ALA A C 1
ATOM 1479 O O . ALA A 1 186 ? -35.563 5.882 23.472 1.00 93.19 186 ALA A O 1
ATOM 1480 N N . GLU A 1 187 ? -34.445 4.999 21.731 1.00 92.94 187 GLU A N 1
ATOM 1481 C CA . GLU A 1 187 ? -33.133 5.583 22.047 1.00 92.94 187 GLU A CA 1
ATOM 1482 C C . GLU A 1 187 ? -33.182 7.109 22.245 1.00 92.94 187 GLU A C 1
ATOM 1484 O O . GLU A 1 187 ? -32.734 7.563 23.301 1.00 92.94 187 GLU A O 1
ATOM 1489 N N . PRO A 1 188 ? -33.777 7.927 21.344 1.00 90.44 188 PRO A N 1
ATOM 1490 C CA . PRO A 1 188 ? -33.766 9.380 21.527 1.00 90.44 188 PRO A CA 1
ATOM 1491 C C . PRO A 1 188 ? -34.447 9.813 22.830 1.00 90.44 188 PRO A C 1
ATOM 1493 O O . PRO A 1 188 ? -33.980 10.715 23.523 1.00 90.44 188 PRO A O 1
ATOM 1496 N N . TRP A 1 189 ? -35.534 9.130 23.202 1.00 94.00 189 TRP A N 1
ATOM 1497 C CA . TRP A 1 189 ? -36.249 9.393 24.448 1.00 94.00 189 TRP A CA 1
ATOM 1498 C C . TRP A 1 189 ? -35.421 9.011 25.676 1.00 94.00 189 TRP A C 1
ATOM 1500 O O . TRP A 1 189 ? -35.359 9.772 26.645 1.00 94.00 189 TRP A O 1
ATOM 1510 N N . LEU A 1 190 ? -34.751 7.856 25.627 1.00 94.81 190 LEU A N 1
ATOM 1511 C CA . LEU A 1 190 ? -33.854 7.403 26.684 1.00 94.81 190 LEU A CA 1
ATOM 1512 C C . LEU A 1 190 ? -32.692 8.372 26.902 1.00 94.81 190 LEU A C 1
ATOM 1514 O O . LEU A 1 190 ? -32.448 8.744 28.047 1.00 94.81 190 LEU A O 1
ATOM 1518 N N . ILE A 1 191 ? -32.030 8.840 25.840 1.00 91.56 191 ILE A N 1
ATOM 1519 C CA . ILE A 1 191 ? -30.912 9.789 25.947 1.00 91.56 191 ILE A CA 1
ATOM 1520 C C . ILE A 1 191 ? -31.357 11.075 26.656 1.00 91.56 191 ILE A C 1
ATOM 1522 O O . ILE A 1 191 ? -30.680 11.544 27.572 1.00 91.56 191 ILE A O 1
ATOM 1526 N N . ILE A 1 192 ? -32.522 11.627 26.299 1.00 91.06 192 ILE A N 1
ATOM 1527 C CA . ILE A 1 192 ? -33.038 12.848 26.939 1.00 91.06 192 ILE A CA 1
ATOM 1528 C C . ILE A 1 192 ? -33.345 12.604 28.421 1.00 91.06 192 ILE A C 1
ATOM 1530 O O . ILE A 1 192 ? -32.969 13.419 29.266 1.00 91.06 192 ILE A O 1
ATOM 1534 N N . ILE A 1 193 ? -33.997 11.487 28.757 1.00 94.44 193 ILE A N 1
ATOM 1535 C CA . ILE A 1 193 ? -34.309 11.138 30.151 1.00 94.44 193 ILE A CA 1
ATOM 1536 C C . ILE A 1 193 ? -33.026 10.904 30.958 1.00 94.44 193 ILE A C 1
ATOM 1538 O O . ILE A 1 193 ? -32.909 11.427 32.065 1.00 94.44 193 ILE A O 1
ATOM 1542 N N . ALA A 1 194 ? -32.047 10.184 30.410 1.00 92.38 194 ALA A N 1
ATOM 1543 C CA . ALA A 1 194 ? -30.763 9.942 31.059 1.00 92.38 194 ALA A CA 1
ATOM 1544 C C . ALA A 1 194 ? -29.997 11.250 31.313 1.00 92.38 194 ALA A C 1
ATOM 1546 O O . ALA A 1 194 ? -29.530 11.468 32.430 1.00 92.38 194 ALA A O 1
ATOM 1547 N N . ASN A 1 195 ? -29.964 12.164 30.334 1.00 89.38 195 ASN A N 1
ATOM 1548 C CA . ASN A 1 195 ? -29.376 13.499 30.487 1.00 89.38 195 ASN A CA 1
ATOM 1549 C C . ASN A 1 195 ? -30.061 14.298 31.607 1.00 89.38 195 ASN A C 1
ATOM 1551 O O . ASN A 1 195 ? -29.386 14.876 32.455 1.00 89.38 195 ASN A O 1
ATOM 1555 N N . LEU A 1 196 ? -31.400 14.294 31.655 1.00 90.81 196 LEU A N 1
ATOM 1556 C CA . LEU A 1 196 ? -32.163 14.961 32.716 1.00 90.81 196 LEU A CA 1
ATOM 1557 C C . LEU A 1 196 ? -31.814 14.412 34.102 1.00 90.81 196 LEU A C 1
ATOM 1559 O O . LEU A 1 196 ? -31.546 15.180 35.027 1.00 90.81 196 LEU A O 1
ATOM 1563 N N . VAL A 1 197 ? -31.806 13.086 34.252 1.00 92.00 197 VAL A N 1
ATOM 1564 C CA . VAL A 1 197 ? -31.441 12.430 35.513 1.00 92.00 197 VAL A CA 1
ATOM 1565 C C . VAL A 1 197 ? -30.004 12.773 35.897 1.00 92.00 197 VAL A C 1
ATOM 1567 O O . VAL A 1 197 ? -29.759 13.125 37.053 1.00 92.00 197 VAL A O 1
ATOM 1570 N N . GLY A 1 198 ? -29.068 12.718 34.946 1.00 88.56 198 GLY A N 1
ATOM 1571 C CA . GLY A 1 198 ? -27.662 13.060 35.150 1.00 88.56 198 GLY A CA 1
ATOM 1572 C C . GLY A 1 198 ? -27.480 14.480 35.688 1.00 88.56 198 GLY A C 1
ATOM 1573 O O . GLY A 1 198 ? -26.849 14.657 36.732 1.00 88.56 198 GLY A O 1
ATOM 1574 N N . GLU A 1 199 ? -28.107 15.473 35.053 1.00 87.06 199 GLU A N 1
ATOM 1575 C CA . GLU A 1 199 ? -28.079 16.876 35.495 1.00 87.06 199 GLU A CA 1
ATOM 1576 C C . GLU A 1 199 ? -28.671 17.051 36.906 1.00 87.06 199 GLU A C 1
ATOM 1578 O O . GLU A 1 199 ? -28.138 17.804 37.722 1.00 87.06 199 GLU A O 1
ATOM 1583 N N . TYR A 1 200 ? -29.747 16.329 37.240 1.00 87.75 200 TYR A N 1
ATOM 1584 C CA . TYR A 1 200 ? -30.394 16.426 38.555 1.00 87.75 200 TYR A CA 1
ATOM 1585 C C . TYR A 1 200 ? -29.653 15.727 39.687 1.00 87.75 200 TYR A C 1
ATOM 1587 O O . TYR A 1 200 ? -29.807 16.115 40.844 1.00 87.75 200 TYR A O 1
ATOM 1595 N N . THR A 1 201 ? -28.856 14.713 39.369 1.00 86.81 201 THR A N 1
ATOM 1596 C CA . THR A 1 201 ? -28.222 13.844 40.370 1.00 86.81 201 THR A CA 1
ATOM 1597 C C . THR A 1 201 ? -26.701 13.960 40.393 1.00 86.81 201 THR A C 1
ATOM 1599 O O . THR A 1 201 ? -26.036 13.190 41.086 1.00 86.81 201 THR A O 1
ATOM 1602 N N . SER A 1 202 ? -26.130 14.924 39.657 1.00 81.31 202 SER A N 1
ATOM 1603 C CA . SER A 1 202 ? -24.677 15.062 39.469 1.00 81.31 202 SER A CA 1
ATOM 1604 C C . SER A 1 202 ? -24.045 13.772 38.925 1.00 81.31 202 SER A C 1
ATOM 1606 O O . SER A 1 202 ? -23.090 13.243 39.498 1.00 81.31 202 SER A O 1
ATOM 1608 N N . GLY A 1 203 ? -24.635 13.236 37.853 1.00 75.69 203 GLY A N 1
ATOM 1609 C CA . GLY A 1 203 ? -24.229 11.972 37.233 1.00 75.69 203 GLY A CA 1
ATOM 1610 C C . GLY A 1 203 ? -24.544 10.746 38.095 1.00 75.69 203 GLY A C 1
ATOM 1611 O O . GLY A 1 203 ? -23.735 9.831 38.176 1.00 75.69 203 GLY A O 1
ATOM 1612 N N . GLY A 1 204 ? -25.670 10.749 38.817 1.00 77.69 204 GLY A N 1
ATOM 1613 C CA . GLY A 1 204 ? -26.110 9.633 39.665 1.00 77.69 204 GLY A CA 1
ATOM 1614 C C . GLY A 1 204 ? -25.505 9.592 41.073 1.00 77.69 204 GLY A C 1
ATOM 1615 O O . GLY A 1 204 ? -25.897 8.745 41.874 1.00 77.69 204 GLY A O 1
ATOM 1616 N N . LYS A 1 205 ? -24.584 10.506 41.410 1.00 79.06 205 LYS A N 1
ATOM 1617 C CA . LYS A 1 205 ? -23.877 10.528 42.706 1.00 79.06 205 LYS A CA 1
ATOM 1618 C C . LYS A 1 205 ? -24.774 10.932 43.878 1.00 79.06 205 LYS A C 1
ATOM 1620 O O . LYS A 1 205 ? -24.585 10.439 44.989 1.00 79.06 205 LYS A O 1
ATOM 1625 N N . THR A 1 206 ? -25.740 11.814 43.630 1.00 84.56 206 THR A N 1
ATOM 1626 C CA . THR A 1 206 ? -26.628 12.367 44.661 1.00 84.56 206 THR A CA 1
ATOM 1627 C C . THR A 1 206 ? -28.085 12.273 44.202 1.00 84.56 206 THR A C 1
ATOM 1629 O O . THR A 1 206 ? -28.597 13.219 43.603 1.00 84.56 206 THR A O 1
ATOM 1632 N N . PRO A 1 207 ? -28.775 11.143 44.448 1.00 88.44 207 PRO A N 1
ATOM 1633 C CA . PRO A 1 207 ? -30.214 11.041 44.217 1.00 88.44 207 PRO A CA 1
ATOM 1634 C C . PRO A 1 207 ? -30.982 12.097 45.024 1.00 88.44 207 PRO A C 1
ATOM 1636 O O . PRO A 1 207 ? -30.581 12.450 46.133 1.00 88.44 207 PRO A O 1
ATOM 1639 N N . LEU A 1 208 ? -32.116 12.563 44.500 1.00 88.88 208 LEU A N 1
ATOM 1640 C CA . LEU A 1 208 ? -32.983 13.529 45.185 1.00 88.88 208 LEU A CA 1
ATOM 1641 C C . LEU A 1 208 ? -33.701 12.914 46.399 1.00 88.88 208 LEU A C 1
ATOM 1643 O O . LEU A 1 208 ? -34.122 13.638 47.299 1.00 88.88 208 LEU A O 1
ATOM 1647 N N . GLY A 1 209 ? -33.865 11.588 46.422 1.00 88.88 209 GLY A N 1
ATOM 1648 C CA . GLY A 1 209 ? -34.649 10.890 47.440 1.00 88.88 209 GLY A CA 1
ATOM 1649 C C . GLY A 1 209 ? -36.155 10.910 47.143 1.00 88.88 209 GLY A C 1
ATOM 1650 O O . GLY A 1 209 ? -36.585 11.339 46.068 1.00 88.88 209 GLY A O 1
ATOM 1651 N N . PRO A 1 210 ? -36.999 10.447 48.079 1.00 90.44 210 PRO A N 1
ATOM 1652 C CA . PRO A 1 210 ? -38.448 10.625 48.010 1.00 90.44 210 PRO A CA 1
ATOM 1653 C C . PRO A 1 210 ? -38.840 12.110 47.952 1.00 90.44 210 PRO A C 1
ATOM 1655 O O . PRO A 1 210 ? -38.199 12.945 48.588 1.00 90.44 210 PRO A O 1
ATOM 1658 N N . LEU A 1 211 ? -39.942 12.439 47.267 1.00 89.00 211 LEU A N 1
ATOM 1659 C CA . LEU A 1 211 ? -40.366 13.826 47.004 1.00 89.00 211 LEU A CA 1
ATOM 1660 C C . LEU A 1 211 ? -40.354 14.741 48.244 1.00 89.00 211 LEU A C 1
ATOM 1662 O O . LEU A 1 211 ? -39.901 15.880 48.171 1.00 89.00 211 LEU A O 1
ATOM 1666 N N . GLU A 1 212 ? -40.852 14.265 49.386 1.00 86.62 212 GLU A N 1
ATOM 1667 C CA . GLU A 1 212 ? -40.902 15.056 50.626 1.00 86.62 212 GLU A CA 1
ATOM 1668 C C . GLU A 1 212 ? -39.505 15.374 51.182 1.00 86.62 212 GLU A C 1
ATOM 1670 O O . GLU A 1 212 ? -39.273 16.460 51.718 1.00 86.62 212 GLU A O 1
ATOM 1675 N N . GLU A 1 213 ? -38.555 14.449 51.034 1.00 87.38 213 GLU A N 1
ATOM 1676 C CA . GLU A 1 213 ? -37.167 14.641 51.457 1.00 87.38 213 GLU A CA 1
ATOM 1677 C C . GLU A 1 213 ? -36.449 15.613 50.519 1.00 87.38 213 GLU A C 1
ATOM 1679 O O . GLU A 1 213 ? -35.846 16.574 51.004 1.00 87.38 213 GLU A O 1
ATOM 1684 N N . ALA A 1 214 ? -36.626 15.437 49.203 1.00 86.94 214 ALA A N 1
ATOM 1685 C CA . ALA A 1 214 ? -36.101 16.328 48.170 1.00 86.94 214 ALA A CA 1
ATOM 1686 C C . ALA A 1 214 ? -36.569 17.778 48.373 1.00 86.94 214 ALA A C 1
ATOM 1688 O O . ALA A 1 214 ? -35.780 18.722 48.304 1.00 86.94 214 ALA A O 1
ATOM 1689 N N . ARG A 1 215 ? -37.857 17.972 48.693 1.00 87.19 215 ARG A N 1
ATOM 1690 C CA . ARG A 1 215 ? -38.433 19.290 49.009 1.00 87.19 215 ARG A CA 1
ATOM 1691 C C . ARG A 1 215 ? -37.838 19.888 50.272 1.00 87.19 215 ARG A C 1
ATOM 1693 O O . ARG A 1 215 ? -37.429 21.048 50.269 1.00 87.19 215 ARG A O 1
ATOM 1700 N N . ALA A 1 216 ? -37.757 19.100 51.343 1.00 84.88 216 ALA A N 1
ATOM 1701 C CA . ALA A 1 216 ? -37.183 19.561 52.600 1.00 84.88 216 ALA A CA 1
ATOM 1702 C C . ALA A 1 216 ? -35.695 19.922 52.450 1.00 84.88 216 ALA A C 1
ATOM 1704 O O . ALA A 1 216 ? -35.215 20.840 53.115 1.00 84.88 216 ALA A O 1
ATOM 1705 N N . GLU A 1 217 ? -34.952 19.207 51.605 1.00 84.31 217 GLU A N 1
ATOM 1706 C CA . GLU A 1 217 ? -33.560 19.513 51.282 1.00 84.31 217 GLU A CA 1
ATOM 1707 C C . GLU A 1 217 ? -33.420 20.770 50.432 1.00 84.31 217 GLU A C 1
ATOM 1709 O O . GLU A 1 217 ? -32.640 21.652 50.791 1.00 84.31 217 GLU A O 1
ATOM 1714 N N . ALA A 1 218 ? -34.232 20.915 49.385 1.00 80.56 218 ALA A N 1
ATOM 1715 C CA . ALA A 1 218 ? -34.276 22.133 48.588 1.00 80.56 218 ALA A CA 1
ATOM 1716 C C . ALA A 1 218 ? -34.573 23.360 49.466 1.00 80.56 218 ALA A C 1
ATOM 1718 O O . ALA A 1 218 ? -33.844 24.349 49.400 1.00 80.56 218 ALA A O 1
ATOM 1719 N N . GLU A 1 219 ? -35.564 23.285 50.361 1.00 81.00 219 GLU A N 1
ATOM 1720 C CA . GLU A 1 219 ? -35.872 24.361 51.313 1.00 81.00 219 GLU A CA 1
ATOM 1721 C C . GLU A 1 219 ? -34.689 24.698 52.236 1.00 81.00 219 GLU A C 1
ATOM 1723 O O . GLU A 1 219 ? -34.409 25.879 52.467 1.00 81.00 219 GLU A O 1
ATOM 1728 N N . ARG A 1 220 ? -33.968 23.686 52.744 1.00 82.00 220 ARG A N 1
ATOM 1729 C CA . ARG A 1 220 ? -32.754 23.890 53.555 1.00 82.00 220 ARG A CA 1
ATOM 1730 C C . ARG A 1 220 ? -31.643 24.559 52.749 1.00 82.00 220 ARG A C 1
ATOM 1732 O O . ARG A 1 220 ? -31.043 25.513 53.242 1.00 82.00 220 ARG A O 1
ATOM 1739 N N . ASN A 1 221 ? -31.408 24.114 51.518 1.00 78.25 221 ASN A N 1
ATOM 1740 C CA . ASN A 1 221 ? -30.393 24.677 50.630 1.00 78.25 221 ASN A CA 1
ATOM 1741 C C . ASN A 1 221 ? -30.714 26.138 50.287 1.00 78.25 221 ASN A C 1
ATOM 1743 O O . ASN A 1 221 ? -29.830 26.992 50.355 1.00 78.25 221 ASN A O 1
ATOM 1747 N N . VAL A 1 222 ? -31.987 26.467 50.027 1.00 73.44 222 VAL A N 1
ATOM 1748 C CA . VAL A 1 222 ? -32.439 27.858 49.846 1.00 73.44 222 VAL A CA 1
ATOM 1749 C C . VAL A 1 222 ? -32.145 28.704 51.086 1.00 73.44 222 VAL A C 1
ATOM 1751 O O . VAL A 1 222 ? -31.597 29.801 50.958 1.00 73.44 222 VAL A O 1
ATOM 1754 N N . GLN A 1 223 ? -32.466 28.206 52.283 1.00 73.44 223 GLN A N 1
ATOM 1755 C CA . GLN A 1 223 ? -32.192 28.916 53.538 1.00 73.44 223 GLN A CA 1
ATOM 1756 C C . GLN A 1 223 ? -30.686 29.121 53.753 1.00 73.44 223 GLN A C 1
ATOM 1758 O O . GLN A 1 223 ? -30.259 30.227 54.077 1.00 73.44 223 GLN A O 1
ATOM 1763 N N . GLN A 1 224 ? -29.868 28.099 53.500 1.00 74.31 224 GLN A N 1
ATOM 1764 C CA . GLN A 1 224 ? -28.415 28.167 53.650 1.00 74.31 224 GLN A CA 1
ATOM 1765 C C . GLN A 1 224 ? -27.768 29.128 52.647 1.00 74.31 224 GLN A C 1
ATOM 1767 O O . GLN A 1 224 ? -26.882 29.899 53.022 1.00 74.31 224 GLN A O 1
ATOM 1772 N N . VAL A 1 225 ? -28.215 29.135 51.388 1.00 70.31 225 VAL A N 1
ATOM 1773 C CA . VAL A 1 225 ? -27.755 30.096 50.372 1.00 70.31 225 VAL A CA 1
ATOM 1774 C C . VAL A 1 225 ? -28.146 31.517 50.772 1.00 70.31 225 VAL A C 1
ATOM 1776 O O . VAL A 1 225 ? -27.313 32.417 50.700 1.00 70.31 225 VAL A O 1
ATOM 1779 N N . GLN A 1 226 ? -29.367 31.732 51.271 1.00 70.56 226 GLN A N 1
ATOM 1780 C CA . GLN A 1 226 ? -29.796 33.039 51.778 1.00 70.56 226 GLN A CA 1
ATOM 1781 C C . GLN A 1 226 ? -28.957 33.500 52.977 1.00 70.56 226 GLN A C 1
ATOM 1783 O O . GLN A 1 226 ? -28.539 34.656 53.016 1.00 70.56 226 GLN A O 1
ATOM 1788 N N . GLU A 1 227 ? -28.658 32.611 53.926 1.00 69.31 227 GLU A N 1
ATOM 1789 C CA . GLU A 1 227 ? -27.767 32.898 55.057 1.00 69.31 227 GLU A CA 1
ATOM 1790 C C . GLU A 1 227 ? -26.323 33.171 54.613 1.00 69.31 227 GLU A C 1
ATOM 1792 O O . GLU A 1 227 ? -25.655 34.034 55.183 1.00 69.31 227 GLU A O 1
ATOM 1797 N N . THR A 1 228 ? -25.840 32.466 53.588 1.00 67.88 228 THR A N 1
ATOM 1798 C CA . THR A 1 228 ? -24.488 32.635 53.035 1.00 67.88 228 THR A CA 1
ATOM 1799 C C . THR A 1 228 ? -24.366 33.956 52.288 1.00 67.88 228 THR A C 1
ATOM 1801 O O . THR A 1 228 ? -23.443 34.715 52.561 1.00 67.88 228 THR A O 1
ATOM 1804 N N . ILE A 1 229 ? -25.332 34.297 51.429 1.00 65.94 229 ILE A N 1
ATOM 1805 C CA . ILE A 1 229 ? -25.408 35.604 50.762 1.00 65.94 229 ILE A CA 1
ATOM 1806 C C . ILE A 1 229 ? -25.517 36.718 51.808 1.00 65.94 229 ILE A C 1
ATOM 1808 O O . ILE A 1 229 ? -24.819 37.722 51.704 1.00 65.94 229 ILE A O 1
ATOM 1812 N N . GLN A 1 230 ? -26.320 36.529 52.860 1.00 65.06 230 GLN A N 1
ATOM 1813 C CA . GLN A 1 230 ? -26.427 37.494 53.956 1.00 65.06 230 GLN A CA 1
ATOM 1814 C C . GLN A 1 230 ? -25.088 37.677 54.694 1.00 65.06 230 GLN A C 1
ATOM 1816 O O . GLN A 1 230 ? -24.710 38.813 54.967 1.00 65.06 230 GLN A O 1
ATOM 1821 N N . LYS A 1 231 ? -24.336 36.597 54.957 1.00 63.72 231 LYS A N 1
ATOM 1822 C CA . LYS A 1 231 ? -22.981 36.660 55.539 1.00 63.72 231 LYS A CA 1
ATOM 1823 C C . LYS A 1 231 ? -21.963 37.317 54.604 1.00 63.72 231 LYS A C 1
ATOM 1825 O O . LYS A 1 231 ? -21.202 38.165 55.053 1.00 63.72 231 LYS A O 1
ATOM 1830 N N . MET A 1 232 ? -21.981 36.992 53.311 1.00 58.00 232 MET A N 1
ATOM 1831 C CA . MET A 1 232 ? -21.119 37.616 52.293 1.00 58.00 232 MET A CA 1
ATOM 1832 C C . MET A 1 232 ? -21.423 39.108 52.103 1.00 58.00 232 MET A C 1
ATOM 1834 O O . MET A 1 232 ? -20.544 39.878 51.736 1.00 58.00 232 MET A O 1
ATOM 1838 N N . MET A 1 233 ? -22.662 39.532 52.364 1.00 57.81 233 MET A N 1
ATOM 1839 C CA . MET A 1 233 ? -23.045 40.945 52.387 1.00 57.81 233 MET A CA 1
ATOM 1840 C C . MET A 1 233 ? -22.654 41.661 53.696 1.00 57.81 233 MET A C 1
ATOM 1842 O O . MET A 1 233 ? -22.670 42.893 53.728 1.00 57.81 233 MET A O 1
ATOM 1846 N N . GLU A 1 234 ? -22.326 40.926 54.767 1.00 54.06 234 GLU A N 1
ATOM 1847 C CA . GLU A 1 234 ? -21.974 41.455 56.097 1.00 54.06 234 GLU A CA 1
ATOM 1848 C C . GLU A 1 234 ? -20.457 41.456 56.391 1.00 54.06 234 GLU A C 1
ATOM 1850 O O . GLU A 1 234 ? -20.007 42.278 57.194 1.00 54.06 234 GLU A O 1
ATOM 1855 N N . GLU A 1 235 ? -19.655 40.621 55.722 1.00 49.78 235 GLU A N 1
ATOM 1856 C CA . GLU A 1 235 ? -18.186 40.620 55.801 1.00 49.78 235 GLU A CA 1
ATOM 1857 C C . GLU A 1 235 ? -17.558 41.135 54.490 1.00 49.78 235 GLU A C 1
ATOM 1859 O O . GLU A 1 235 ? -17.746 40.551 53.427 1.00 49.78 235 GLU A O 1
ATOM 1864 N N . GLU A 1 236 ? -16.775 42.225 54.553 1.00 42.91 236 GLU A N 1
ATOM 1865 C CA . GLU A 1 236 ? -15.836 42.588 53.476 1.00 42.91 236 GLU A CA 1
ATOM 1866 C C . GLU A 1 236 ? -14.802 41.459 53.350 1.00 42.91 236 GLU A C 1
ATOM 1868 O O . GLU A 1 236 ? -13.874 41.358 54.157 1.00 42.91 236 GLU A O 1
ATOM 1873 N N . ILE A 1 237 ? -14.982 40.588 52.356 1.00 43.12 237 ILE A N 1
ATOM 1874 C CA . ILE A 1 237 ? -14.037 39.524 52.012 1.00 43.12 237 ILE A CA 1
ATOM 1875 C C . ILE A 1 237 ? -12.710 40.190 51.603 1.00 43.12 237 ILE A C 1
ATOM 1877 O O . ILE A 1 237 ? -12.703 40.983 50.657 1.00 43.12 237 ILE A O 1
ATOM 1881 N N . PRO A 1 238 ? -11.578 39.904 52.274 1.00 44.03 238 PRO A N 1
ATOM 1882 C CA . PRO A 1 238 ? -10.279 40.376 51.819 1.00 44.03 238 PRO A CA 1
ATOM 1883 C C . PRO A 1 238 ? -9.967 39.782 50.442 1.00 44.03 238 PRO A C 1
ATOM 1885 O O . PRO A 1 238 ? -9.942 38.563 50.277 1.00 44.03 238 PRO A O 1
ATOM 1888 N N . GLU A 1 239 ? -9.698 40.641 49.459 1.00 40.59 239 GLU A N 1
ATOM 1889 C CA . GLU A 1 239 ? -9.121 40.229 48.180 1.00 40.59 239 GLU A CA 1
ATOM 1890 C C . GLU A 1 239 ? -7.790 39.491 48.416 1.00 40.59 239 GLU A C 1
ATOM 1892 O O . GLU A 1 239 ? -6.864 40.028 49.029 1.00 40.59 239 GLU A O 1
ATOM 1897 N N . GLY A 1 240 ? -7.670 38.279 47.870 1.00 51.47 240 GLY A N 1
ATOM 1898 C CA . GLY A 1 240 ? -6.367 37.719 47.513 1.00 51.47 240 GLY A CA 1
ATOM 1899 C C . GLY A 1 240 ? -5.654 36.863 48.561 1.00 51.47 240 GLY A C 1
ATOM 1900 O O . GLY A 1 240 ? -4.479 37.090 48.846 1.00 51.47 240 GLY A O 1
ATOM 1901 N N . GLN A 1 241 ? -6.295 35.799 49.040 1.00 41.81 241 GLN A N 1
ATOM 1902 C CA . GLN A 1 241 ? -5.561 34.570 49.361 1.00 41.81 241 GLN A CA 1
ATOM 1903 C C . GLN A 1 241 ? -6.100 33.447 48.480 1.00 41.81 241 GLN A C 1
ATOM 1905 O O . GLN A 1 241 ? -7.003 32.715 48.869 1.00 41.81 241 GLN A O 1
ATOM 1910 N N . LEU A 1 242 ? -5.551 33.348 47.264 1.00 39.88 242 LEU A N 1
ATOM 1911 C CA . LEU A 1 242 ? -5.596 32.094 46.518 1.00 39.88 242 LEU A CA 1
ATOM 1912 C C . LEU A 1 242 ? -5.009 31.011 47.441 1.00 39.88 242 LEU A C 1
ATOM 1914 O O . LEU A 1 242 ? -3.963 31.270 48.057 1.00 39.88 242 LEU A O 1
ATOM 1918 N N . PRO A 1 243 ? -5.665 29.847 47.597 1.00 48.75 243 PRO A N 1
ATOM 1919 C CA . PRO A 1 243 ? -5.034 28.720 48.268 1.00 48.75 243 PRO A CA 1
ATOM 1920 C C . PRO A 1 243 ? -3.669 28.456 47.607 1.00 48.75 243 PRO A C 1
ATOM 1922 O O . PRO A 1 243 ? -3.506 28.741 46.416 1.00 48.75 243 PRO A O 1
ATOM 1925 N N . PRO A 1 244 ? -2.652 28.004 48.364 1.00 56.72 244 PRO A N 1
ATOM 1926 C CA . PRO A 1 244 ? -1.372 27.640 47.762 1.00 56.72 244 PRO A CA 1
ATOM 1927 C C . PRO A 1 244 ? -1.621 26.665 46.594 1.00 56.72 244 PRO A C 1
ATOM 1929 O O . PRO A 1 244 ? -2.499 25.811 46.738 1.00 56.72 244 PRO A O 1
ATOM 1932 N N . PRO A 1 245 ? -0.917 26.810 45.453 1.00 59.66 245 PRO A N 1
ATOM 1933 C CA . PRO A 1 245 ? -1.121 25.944 44.294 1.00 59.66 245 PRO A CA 1
ATOM 1934 C C . PRO A 1 245 ? -0.963 24.486 44.720 1.00 59.66 245 PRO A C 1
ATOM 1936 O O . PRO A 1 245 ? -0.040 24.155 45.473 1.00 59.66 245 PRO A O 1
ATOM 1939 N N . SER A 1 246 ? -1.918 23.651 44.313 1.00 73.00 246 SER A N 1
ATOM 1940 C CA . SER A 1 246 ? -1.880 22.236 44.650 1.00 73.00 246 SER A CA 1
ATOM 1941 C C . SER A 1 246 ? -0.720 21.561 43.922 1.00 73.00 246 SER A C 1
ATOM 1943 O O . SER A 1 246 ? -0.568 21.776 42.718 1.00 73.00 246 SER A O 1
ATOM 1945 N N . PRO A 1 247 ? 0.066 20.710 44.605 1.00 84.12 247 PRO A N 1
ATOM 1946 C CA . PRO A 1 247 ? 1.134 19.953 43.960 1.00 84.12 247 PRO A CA 1
ATOM 1947 C C . PRO A 1 247 ? 0.617 18.925 42.937 1.00 84.12 247 PRO A C 1
ATOM 1949 O O . PRO A 1 247 ? 1.418 18.389 42.179 1.00 84.12 247 PRO A O 1
ATOM 1952 N N . VAL A 1 248 ? -0.694 18.643 42.894 1.00 88.88 248 VAL A N 1
ATOM 1953 C CA . VAL A 1 248 ? -1.298 17.748 41.892 1.00 88.88 248 VAL A CA 1
ATOM 1954 C C . VAL A 1 248 ? -1.281 18.379 40.496 1.00 88.88 248 VAL A C 1
ATOM 1956 O O . VAL A 1 248 ? -1.049 17.672 39.526 1.00 88.88 248 VAL A O 1
ATOM 1959 N N . GLY A 1 249 ? -1.465 19.699 40.378 1.00 86.69 249 GLY A N 1
ATOM 1960 C CA . GLY A 1 249 ? -1.410 20.378 39.074 1.00 86.69 249 GLY A CA 1
ATOM 1961 C C . GLY A 1 249 ? -0.034 20.246 38.419 1.00 86.69 249 GLY A C 1
ATOM 1962 O O . GLY A 1 249 ? 0.063 19.819 37.272 1.00 86.69 249 GLY A O 1
ATOM 1963 N N . ASP A 1 250 ? 1.022 20.511 39.194 1.00 89.19 250 ASP A N 1
ATOM 1964 C CA . ASP A 1 250 ? 2.411 20.357 38.746 1.00 89.19 250 ASP A CA 1
ATOM 1965 C C . ASP A 1 250 ? 2.723 18.897 38.358 1.00 89.19 250 ASP A C 1
ATOM 1967 O O . ASP A 1 250 ? 3.434 18.650 37.388 1.00 89.19 250 ASP A O 1
ATOM 1971 N N . LEU A 1 251 ? 2.162 17.923 39.088 1.00 92.44 251 LEU A N 1
ATOM 1972 C CA . LEU A 1 251 ? 2.293 16.498 38.769 1.00 92.44 251 LEU A CA 1
ATOM 1973 C C . LEU A 1 251 ? 1.647 16.140 37.424 1.00 92.44 251 LEU A C 1
ATOM 1975 O O . LEU A 1 251 ? 2.238 15.392 36.651 1.00 92.44 251 LEU A O 1
ATOM 1979 N N . ILE A 1 252 ? 0.439 16.637 37.144 1.00 93.88 252 ILE A N 1
ATOM 1980 C CA . ILE A 1 252 ? -0.247 16.366 35.872 1.00 93.88 252 ILE A CA 1
ATOM 1981 C C . ILE A 1 252 ? 0.546 16.951 34.699 1.00 93.88 252 ILE A C 1
ATOM 1983 O O . ILE A 1 252 ? 0.735 16.264 33.698 1.00 93.88 252 ILE A O 1
ATOM 1987 N N . GLU A 1 253 ? 1.065 18.176 34.831 1.00 91.19 253 GLU A N 1
ATOM 1988 C CA . GLU A 1 253 ? 1.942 18.777 33.816 1.00 91.19 253 GLU A CA 1
ATOM 1989 C C . GLU A 1 253 ? 3.223 17.950 33.606 1.00 91.19 253 GLU A C 1
ATOM 1991 O O . GLU A 1 253 ? 3.610 17.700 32.464 1.00 91.19 253 GLU A O 1
ATOM 1996 N N . GLU A 1 254 ? 3.842 17.455 34.684 1.00 92.56 254 GLU A N 1
ATOM 1997 C CA . GLU A 1 254 ? 5.021 16.584 34.595 1.00 92.56 254 GLU A CA 1
ATOM 1998 C C . GLU A 1 254 ? 4.709 15.277 33.852 1.00 92.56 254 GLU A C 1
ATOM 2000 O O . GLU A 1 254 ? 5.445 14.915 32.934 1.00 92.56 254 GLU A O 1
ATOM 2005 N N . LEU A 1 255 ? 3.598 14.605 34.180 1.00 93.75 255 LEU A N 1
ATOM 2006 C CA . LEU A 1 255 ? 3.166 13.374 33.504 1.00 93.75 255 LEU A CA 1
ATOM 2007 C C . LEU A 1 255 ? 2.897 13.591 32.006 1.00 93.75 255 LEU A C 1
ATOM 2009 O O . LEU A 1 255 ? 3.163 12.691 31.208 1.00 93.75 255 LEU A O 1
ATOM 2013 N N . ILE A 1 256 ? 2.408 14.774 31.619 1.00 93.25 256 ILE A N 1
ATOM 2014 C CA . ILE A 1 256 ? 2.192 15.157 30.215 1.00 93.25 256 ILE A CA 1
ATOM 2015 C C . ILE A 1 256 ? 3.520 15.296 29.458 1.00 93.25 256 ILE A C 1
ATOM 2017 O O . ILE A 1 256 ? 3.608 14.919 28.293 1.00 93.25 256 ILE A O 1
ATOM 2021 N N . GLU A 1 257 ? 4.573 15.806 30.093 1.00 91.19 257 GLU A N 1
ATOM 2022 C CA . GLU A 1 257 ? 5.878 15.996 29.444 1.00 91.19 257 GLU A CA 1
ATOM 2023 C C . GLU A 1 257 ? 6.787 14.752 29.501 1.00 91.19 257 GLU A C 1
ATOM 2025 O O . GLU A 1 257 ? 7.753 14.663 28.739 1.00 91.19 257 GLU A O 1
ATOM 2030 N N . GLN A 1 258 ? 6.482 13.789 30.378 1.00 89.38 258 GLN A N 1
ATOM 2031 C CA . GLN A 1 258 ? 7.361 12.673 30.754 1.00 89.38 258 GLN A CA 1
ATOM 2032 C C . GLN A 1 258 ? 7.687 11.687 29.618 1.00 89.38 258 GLN A C 1
ATOM 2034 O O . GLN A 1 258 ? 8.736 11.038 29.642 1.00 89.38 258 GLN A O 1
ATOM 2039 N N . GLY A 1 259 ? 6.831 11.574 28.600 1.00 90.38 259 GLY A N 1
ATOM 2040 C CA . GLY A 1 259 ? 7.053 10.635 27.499 1.00 90.38 259 GLY A CA 1
ATOM 2041 C C . GLY A 1 259 ? 6.961 9.168 27.930 1.00 90.38 259 GLY A C 1
ATOM 2042 O O . GLY A 1 259 ? 6.237 8.824 28.858 1.00 90.38 259 GLY A O 1
ATOM 2043 N N . GLU A 1 260 ? 7.730 8.296 27.276 1.00 90.62 260 GLU A N 1
ATOM 2044 C CA . GLU A 1 260 ? 7.756 6.845 27.537 1.00 90.62 260 GLU A CA 1
ATOM 2045 C C . GLU A 1 260 ? 8.348 6.464 28.914 1.00 90.62 260 GLU A C 1
ATOM 2047 O O . GLU A 1 260 ? 8.193 5.331 29.374 1.00 90.62 260 GLU A O 1
ATOM 2052 N N . GLU A 1 261 ? 9.036 7.383 29.604 1.00 91.31 261 GLU A N 1
ATOM 2053 C CA . GLU A 1 261 ? 9.665 7.083 30.894 1.00 91.31 261 GLU A CA 1
ATOM 2054 C C . GLU A 1 261 ? 8.617 6.710 31.959 1.00 91.31 261 GLU A C 1
ATOM 2056 O O . GLU A 1 261 ? 7.594 7.373 32.105 1.00 91.31 261 GLU A O 1
ATOM 2061 N N . GLN A 1 262 ? 8.871 5.643 32.726 1.00 88.81 262 GLN A N 1
ATOM 2062 C CA . GLN A 1 262 ? 7.966 5.184 33.788 1.00 88.81 262 GLN A CA 1
ATOM 2063 C C . GLN A 1 262 ? 7.829 6.227 34.904 1.00 88.81 262 GLN A C 1
ATOM 2065 O O . GLN A 1 262 ? 8.823 6.842 35.297 1.00 88.81 262 GLN A O 1
ATOM 2070 N N . PHE A 1 263 ? 6.626 6.353 35.475 1.00 89.50 263 PHE A N 1
ATOM 2071 C CA . PHE A 1 263 ? 6.406 7.206 36.644 1.00 89.50 263 PHE A CA 1
ATOM 2072 C C . PHE A 1 263 ? 7.253 6.757 37.844 1.00 89.50 263 PHE A C 1
ATOM 2074 O O . PHE A 1 263 ? 7.549 5.577 38.059 1.00 89.50 263 PHE A O 1
ATOM 2081 N N . THR A 1 264 ? 7.667 7.734 38.638 1.00 93.12 264 THR A N 1
ATOM 2082 C CA . THR A 1 264 ? 8.581 7.558 39.763 1.00 93.12 264 THR A CA 1
ATOM 2083 C C . THR A 1 264 ? 7.838 7.157 41.045 1.00 93.12 264 THR A C 1
ATOM 2085 O O . THR A 1 264 ? 6.660 7.484 41.222 1.00 93.12 264 THR A O 1
ATOM 2088 N N . PRO A 1 265 ? 8.511 6.481 41.996 1.00 92.75 265 PRO A N 1
ATOM 2089 C CA . PRO A 1 265 ? 7.941 6.220 43.318 1.00 92.75 265 PRO A CA 1
ATOM 2090 C C . PRO A 1 265 ? 7.502 7.495 44.050 1.00 92.75 265 PRO A C 1
ATOM 2092 O O . PRO A 1 265 ? 6.515 7.469 44.779 1.00 92.75 265 PRO A O 1
ATOM 2095 N N . GLU A 1 266 ? 8.210 8.607 43.844 1.00 92.19 266 GLU A N 1
ATOM 2096 C CA . GLU A 1 266 ? 7.880 9.910 44.419 1.00 92.19 266 GLU A CA 1
ATOM 2097 C C . GLU A 1 266 ? 6.554 10.466 43.874 1.00 92.19 266 GLU A C 1
ATOM 2099 O O . GLU A 1 266 ? 5.763 11.015 44.641 1.00 92.19 266 GLU A O 1
ATOM 2104 N N . GLN A 1 267 ? 6.279 10.287 42.578 1.00 94.19 267 GLN A N 1
ATOM 2105 C CA . GLN A 1 267 ? 5.001 10.670 41.966 1.00 94.19 267 GLN A CA 1
ATOM 2106 C C . GLN A 1 267 ? 3.842 9.829 42.517 1.00 94.19 267 GLN A C 1
ATOM 2108 O O . GLN A 1 267 ? 2.790 10.374 42.850 1.00 94.19 267 GLN A O 1
ATOM 2113 N N . LEU A 1 268 ? 4.047 8.520 42.708 1.00 95.12 268 LEU A N 1
ATOM 2114 C CA . LEU A 1 268 ? 3.053 7.661 43.358 1.00 95.12 268 LEU A CA 1
ATOM 2115 C C . LEU A 1 268 ? 2.799 8.084 44.817 1.00 95.12 268 LEU A C 1
ATOM 2117 O O . LEU A 1 268 ? 1.644 8.206 45.218 1.00 95.12 268 LEU A O 1
ATOM 2121 N N . GLU A 1 269 ? 3.847 8.365 45.600 1.00 93.69 269 GLU A N 1
ATOM 2122 C CA . GLU A 1 269 ? 3.716 8.845 46.989 1.00 93.69 269 GLU A CA 1
ATOM 2123 C C . GLU A 1 269 ? 2.972 10.195 47.060 1.00 93.69 269 GLU A C 1
ATOM 2125 O O . GLU A 1 269 ? 2.176 10.435 47.978 1.00 93.69 269 GLU A O 1
ATOM 2130 N N . LEU A 1 270 ? 3.181 11.072 46.071 1.00 93.06 270 LEU A N 1
ATOM 2131 C CA . LEU A 1 270 ? 2.458 12.337 45.958 1.00 93.06 270 LEU A CA 1
ATOM 2132 C C . LEU A 1 270 ? 0.965 12.108 45.686 1.00 93.06 270 LEU A C 1
ATOM 2134 O O . LEU A 1 270 ? 0.128 12.688 46.385 1.00 93.06 270 LEU A O 1
ATOM 2138 N N . CYS A 1 271 ? 0.630 11.216 44.748 1.00 94.50 271 CYS A N 1
ATOM 2139 C CA . CYS A 1 271 ? -0.749 10.796 44.495 1.00 94.50 271 CYS A CA 1
ATOM 2140 C C . CYS A 1 271 ? -1.406 10.182 45.736 1.00 94.50 271 CYS A C 1
ATOM 2142 O O . CYS A 1 271 ? -2.554 10.495 46.046 1.00 94.50 271 CYS A O 1
ATOM 2144 N N . GLU A 1 272 ? -0.692 9.327 46.473 1.00 93.06 272 GLU A N 1
ATOM 2145 C CA . GLU A 1 272 ? -1.194 8.731 47.716 1.00 93.06 272 GLU A CA 1
ATOM 2146 C C . GLU A 1 272 ? -1.481 9.798 48.780 1.00 93.06 272 GLU A C 1
ATOM 2148 O O . GLU A 1 272 ? -2.499 9.732 49.475 1.00 93.06 272 GLU A O 1
ATOM 2153 N N . THR A 1 273 ? -0.608 10.804 48.886 1.00 94.00 273 THR A N 1
ATOM 2154 C CA . THR A 1 273 ? -0.741 11.904 49.850 1.00 94.00 273 THR A CA 1
ATOM 2155 C C . THR A 1 273 ? -1.909 12.833 49.508 1.00 94.00 273 THR A C 1
ATOM 2157 O O . THR A 1 273 ? -2.606 13.297 50.412 1.00 94.00 273 THR A O 1
ATOM 2160 N N . HIS A 1 274 ? -2.148 13.080 48.217 1.00 93.38 274 HIS A N 1
ATOM 2161 C CA . HIS A 1 274 ? -3.167 14.005 47.705 1.00 93.38 274 HIS A CA 1
ATOM 2162 C C . HIS A 1 274 ? -4.336 13.290 47.013 1.00 93.38 274 HIS A C 1
ATOM 2164 O O . HIS A 1 274 ? -4.951 13.831 46.099 1.00 93.38 274 HIS A O 1
ATOM 2170 N N . ARG A 1 275 ? -4.669 12.078 47.470 1.00 93.06 275 ARG A N 1
ATOM 2171 C CA . ARG A 1 275 ? -5.599 11.152 46.806 1.00 93.06 275 ARG A CA 1
ATOM 2172 C C . ARG A 1 275 ? -6.927 11.771 46.356 1.00 93.06 275 ARG A C 1
ATOM 2174 O O . ARG A 1 275 ? -7.358 11.502 45.241 1.00 93.06 275 ARG A O 1
ATOM 2181 N N . GLU A 1 276 ? -7.566 12.576 47.208 1.00 89.94 276 GLU A N 1
ATOM 2182 C CA . GLU A 1 276 ? -8.879 13.187 46.922 1.00 89.94 276 GLU A CA 1
ATOM 2183 C C . GLU A 1 276 ? -8.849 14.130 45.709 1.00 89.94 276 GLU A C 1
ATOM 2185 O O . GLU A 1 276 ? -9.852 14.264 45.016 1.00 89.94 276 GLU A O 1
ATOM 2190 N N . GLU A 1 277 ? -7.704 14.756 45.441 1.00 91.19 277 GLU A N 1
ATOM 2191 C CA . GLU A 1 277 ? -7.501 15.651 44.300 1.00 91.19 277 GLU A CA 1
ATOM 2192 C C . GLU A 1 277 ? -6.823 14.934 43.123 1.00 91.19 277 GLU A C 1
ATOM 2194 O O . GLU A 1 277 ? -7.164 15.180 41.970 1.00 91.19 277 GLU A O 1
ATOM 2199 N N . ALA A 1 278 ? -5.904 14.007 43.411 1.00 93.69 278 ALA A N 1
ATOM 2200 C CA . ALA A 1 278 ? -5.164 13.261 42.401 1.00 93.69 278 ALA A CA 1
ATOM 2201 C C . ALA A 1 278 ? -6.057 12.305 41.601 1.00 93.69 278 ALA A C 1
ATOM 2203 O O . ALA A 1 278 ? -5.913 12.235 40.388 1.00 93.69 278 ALA A O 1
ATOM 2204 N N . ILE A 1 279 ? -6.986 11.581 42.238 1.00 96.00 279 ILE A N 1
ATOM 2205 C CA . ILE A 1 279 ? -7.821 10.597 41.526 1.00 96.00 279 ILE A CA 1
ATOM 2206 C C . ILE A 1 279 ? -8.676 11.252 40.427 1.00 96.00 279 ILE A C 1
ATOM 2208 O O . ILE A 1 279 ? -8.581 10.786 39.295 1.00 96.00 279 ILE A O 1
ATOM 2212 N N . PRO A 1 280 ? -9.463 12.317 40.691 1.00 94.12 280 PRO A N 1
ATOM 2213 C CA . PRO A 1 280 ? -10.214 12.993 39.633 1.00 94.12 280 PRO A CA 1
ATOM 2214 C C . PRO A 1 280 ? -9.314 13.507 38.505 1.00 94.12 280 PRO A C 1
ATOM 2216 O O . PRO A 1 280 ? -9.602 13.257 37.342 1.00 94.12 280 PRO A O 1
ATOM 2219 N N . ALA A 1 281 ? -8.182 14.133 38.843 1.00 93.69 281 ALA A N 1
ATOM 2220 C CA . ALA A 1 281 ? -7.251 14.662 37.848 1.00 93.69 281 ALA A CA 1
ATOM 2221 C C . ALA A 1 281 ? -6.613 13.562 36.976 1.00 93.69 281 ALA A C 1
ATOM 2223 O O . ALA A 1 281 ? -6.393 13.760 35.784 1.00 93.69 281 ALA A O 1
ATOM 2224 N N . LEU A 1 282 ? -6.330 12.391 37.556 1.00 97.38 282 LEU A N 1
ATOM 2225 C CA . LEU A 1 282 ? -5.817 11.234 36.823 1.00 97.38 282 LEU A CA 1
ATOM 2226 C C . LEU A 1 282 ? -6.893 10.577 35.953 1.00 97.38 282 LEU A C 1
ATOM 2228 O O . LEU A 1 282 ? -6.561 10.102 34.873 1.00 97.38 282 LEU A O 1
ATOM 2232 N N . ILE A 1 283 ? -8.157 10.552 36.391 1.00 97.00 283 ILE A N 1
ATOM 2233 C CA . ILE A 1 283 ? -9.275 10.093 35.551 1.00 97.00 283 ILE A CA 1
ATOM 2234 C C . ILE A 1 283 ? -9.392 11.003 34.325 1.00 97.00 283 ILE A C 1
ATOM 2236 O O . ILE A 1 283 ? -9.352 10.499 33.207 1.00 97.00 283 ILE A O 1
ATOM 2240 N N . ASP A 1 284 ? -9.423 12.324 34.532 1.00 94.06 284 ASP A N 1
ATOM 2241 C CA . ASP A 1 284 ? -9.502 13.309 33.445 1.00 94.06 284 ASP A CA 1
ATOM 2242 C C . ASP A 1 284 ? -8.324 13.178 32.465 1.00 94.06 284 ASP A C 1
ATOM 2244 O O . ASP A 1 284 ? -8.497 13.302 31.251 1.00 94.06 284 ASP A O 1
ATOM 2248 N N . LEU A 1 285 ? -7.117 12.911 32.980 1.00 95.12 285 LEU A N 1
ATOM 2249 C CA . LEU A 1 285 ? -5.930 12.682 32.157 1.00 95.12 285 LEU A CA 1
ATOM 2250 C C . LEU A 1 285 ? -6.012 11.359 31.375 1.00 95.12 285 LEU A C 1
ATOM 2252 O O . LEU A 1 285 ? -5.630 11.326 30.207 1.00 95.12 285 LEU A O 1
ATOM 2256 N N . ALA A 1 286 ? -6.507 10.280 31.991 1.00 95.56 286 ALA A N 1
ATOM 2257 C CA . ALA A 1 286 ? -6.632 8.963 31.362 1.00 95.56 286 ALA A CA 1
ATOM 2258 C C . ALA A 1 286 ? -7.649 8.955 30.207 1.00 95.56 286 ALA A C 1
ATOM 2260 O O . ALA A 1 286 ? -7.418 8.308 29.186 1.00 95.56 286 ALA A O 1
ATOM 2261 N N . THR A 1 287 ? -8.741 9.710 30.331 1.00 92.38 287 THR A N 1
ATOM 2262 C CA . THR A 1 287 ? -9.812 9.776 29.321 1.00 92.38 287 THR A CA 1
ATOM 2263 C C . THR A 1 287 ? -9.624 10.902 28.299 1.00 92.38 287 THR A C 1
ATOM 2265 O O . THR A 1 287 ? -10.537 11.204 27.537 1.00 92.38 287 THR A O 1
ATOM 2268 N N . ASN A 1 288 ? -8.468 11.571 28.278 1.00 90.81 288 ASN A N 1
ATOM 2269 C CA . ASN A 1 288 ? -8.224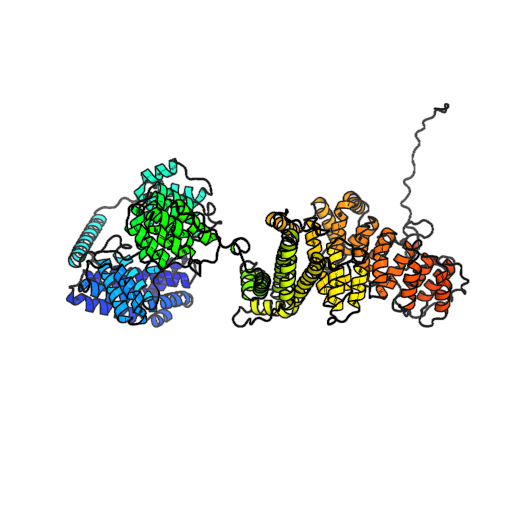 12.668 27.346 1.00 90.81 288 ASN A CA 1
ATOM 2270 C C . ASN A 1 288 ? -7.796 12.145 25.966 1.00 90.81 288 ASN A C 1
ATOM 2272 O O . ASN A 1 288 ? -6.620 11.863 25.748 1.00 90.81 288 ASN A O 1
ATOM 2276 N N . GLU A 1 289 ? -8.742 12.077 25.027 1.00 86.44 289 GLU A N 1
ATOM 2277 C CA . GLU A 1 289 ? -8.521 11.582 23.658 1.00 86.44 289 GLU A CA 1
ATOM 2278 C C . GLU A 1 289 ? -7.383 12.310 22.923 1.00 86.44 289 GLU A C 1
ATOM 2280 O O . GLU A 1 289 ? -6.559 11.679 22.266 1.00 86.44 289 GLU A O 1
ATOM 2285 N N . TYR A 1 290 ? -7.276 13.637 23.066 1.00 85.56 290 TYR A N 1
ATOM 2286 C CA . TYR A 1 290 ? -6.211 14.409 22.417 1.00 85.56 290 TYR A CA 1
ATOM 2287 C C . TYR A 1 290 ? -4.823 13.982 22.904 1.00 85.56 290 TYR A C 1
ATOM 2289 O O . TYR A 1 290 ? -3.894 13.873 22.108 1.00 85.56 290 TYR A O 1
ATOM 2297 N N . LEU A 1 291 ? -4.677 13.716 24.205 1.00 89.12 291 LEU A N 1
ATOM 2298 C CA . LEU A 1 291 ? -3.402 13.316 24.801 1.00 89.12 291 LEU A CA 1
ATOM 2299 C C . LEU A 1 291 ? -3.034 11.850 24.546 1.00 89.12 291 LEU A C 1
ATOM 2301 O O . LEU A 1 291 ? -1.940 11.450 24.936 1.00 89.12 291 LEU A O 1
ATOM 2305 N N . GLN A 1 292 ? -3.904 11.064 23.906 1.00 85.75 292 GLN A N 1
ATOM 2306 C CA . GLN A 1 292 ? -3.602 9.695 23.470 1.00 85.75 292 GLN A CA 1
ATOM 2307 C C . GLN A 1 292 ? -2.904 9.655 22.097 1.00 85.75 292 GLN A C 1
ATOM 2309 O O . GLN A 1 292 ? -2.320 8.636 21.737 1.00 85.75 292 GLN A O 1
ATOM 2314 N N . MET A 1 293 ? -2.927 10.756 21.338 1.00 81.12 293 MET A N 1
ATOM 2315 C CA . MET A 1 293 ? -2.331 10.840 20.000 1.00 81.12 293 MET A CA 1
ATOM 2316 C C . MET A 1 293 ? -0.794 10.877 20.055 1.00 81.12 293 MET A C 1
ATOM 2318 O O . MET A 1 293 ? -0.205 11.494 20.945 1.00 81.12 293 MET A O 1
ATOM 2322 N N . GLU A 1 294 ? -0.120 10.278 19.066 1.00 80.62 294 GLU A N 1
ATOM 2323 C CA . GLU A 1 294 ? 1.356 10.232 19.007 1.00 80.62 294 GLU A CA 1
ATOM 2324 C C . GLU A 1 294 ? 2.020 11.619 18.908 1.00 80.62 294 GLU A C 1
ATOM 2326 O O . GLU A 1 294 ? 3.175 11.787 19.303 1.00 80.62 294 GLU A O 1
ATOM 2331 N N . ASP A 1 295 ? 1.321 12.622 18.371 1.00 79.62 295 ASP A N 1
ATOM 2332 C CA . ASP A 1 295 ? 1.813 13.995 18.227 1.00 79.62 295 ASP A CA 1
ATOM 2333 C C . ASP A 1 295 ? 1.489 14.898 19.431 1.00 79.62 295 ASP A C 1
ATOM 2335 O O . ASP A 1 295 ? 1.922 16.057 19.471 1.00 79.62 295 ASP A O 1
ATOM 2339 N N . ALA A 1 296 ? 0.786 14.369 20.438 1.00 85.81 296 ALA A N 1
ATOM 2340 C CA . ALA A 1 296 ? 0.534 15.066 21.688 1.00 85.81 296 ALA A CA 1
ATOM 2341 C C . ALA A 1 296 ? 1.836 15.282 22.491 1.00 85.81 296 ALA A C 1
ATOM 2343 O O . ALA A 1 296 ? 2.825 14.558 22.315 1.00 85.81 296 ALA A O 1
ATOM 2344 N N . PRO A 1 297 ? 1.878 16.264 23.412 1.00 79.31 297 PRO A N 1
ATOM 2345 C CA . PRO A 1 297 ? 2.981 16.386 24.362 1.00 79.31 297 PRO A CA 1
ATOM 2346 C C . PRO A 1 297 ? 3.211 15.061 25.104 1.00 79.31 297 PRO A C 1
ATOM 2348 O O . PRO A 1 297 ? 2.258 14.408 25.520 1.00 79.31 297 PRO A O 1
ATOM 2351 N N . GLY A 1 298 ? 4.473 14.634 25.199 1.00 86.00 298 GLY A N 1
ATOM 2352 C CA . GLY A 1 298 ? 4.811 13.327 25.768 1.00 86.00 298 GLY A CA 1
ATOM 2353 C C . GLY A 1 298 ? 4.446 12.129 24.884 1.00 86.00 298 GLY A C 1
ATOM 2354 O O . GLY A 1 298 ? 4.527 11.005 25.356 1.00 86.00 298 GLY A O 1
ATOM 2355 N N . GLY A 1 299 ? 4.068 12.327 23.617 1.00 86.81 299 GLY A N 1
ATOM 2356 C CA . GLY A 1 299 ? 3.927 11.265 22.616 1.00 86.81 299 GLY A CA 1
ATOM 2357 C C . GLY A 1 299 ? 2.841 10.225 22.903 1.00 86.81 299 GLY A C 1
ATOM 2358 O O . GLY A 1 299 ? 3.050 9.056 22.596 1.00 86.81 299 GLY A O 1
ATOM 2359 N N . GLY A 1 300 ? 1.737 10.612 23.548 1.00 89.12 300 GLY A N 1
ATOM 2360 C CA . GLY A 1 300 ? 0.621 9.704 23.849 1.00 89.12 300 GLY A CA 1
ATOM 2361 C C . GLY A 1 300 ? 0.711 8.965 25.194 1.00 89.12 300 GLY A C 1
ATOM 2362 O O . GLY A 1 300 ? -0.195 8.217 25.555 1.00 89.12 300 GLY A O 1
ATOM 2363 N N . TYR A 1 301 ? 1.792 9.146 25.964 1.00 93.81 301 TYR A N 1
ATOM 2364 C CA . TYR A 1 301 ? 2.055 8.332 27.161 1.00 93.81 301 TYR A CA 1
ATOM 2365 C C . TYR A 1 301 ? 1.375 8.820 28.446 1.00 93.81 301 TYR A C 1
ATOM 2367 O O . TYR A 1 301 ? 1.212 8.037 29.383 1.00 93.81 301 TYR A O 1
ATOM 2375 N N . ALA A 1 302 ? 0.954 10.083 28.519 1.00 94.31 302 ALA A N 1
ATOM 2376 C CA . ALA A 1 302 ? 0.374 10.639 29.744 1.00 94.31 302 ALA A CA 1
ATOM 2377 C C . ALA A 1 302 ? -0.905 9.900 30.200 1.00 94.31 302 ALA A C 1
ATOM 2379 O O . ALA A 1 302 ? -0.982 9.530 31.376 1.00 94.31 302 ALA A O 1
ATOM 2380 N N . PRO A 1 303 ? -1.863 9.577 29.303 1.00 96.06 303 PRO A N 1
ATOM 2381 C CA . PRO A 1 303 ? -3.028 8.763 29.657 1.00 96.06 303 PRO A CA 1
ATOM 2382 C C . PRO A 1 303 ? -2.665 7.341 30.116 1.00 96.06 303 PRO A C 1
ATOM 2384 O O . PRO A 1 303 ? -3.296 6.797 31.026 1.00 96.06 303 PRO A O 1
ATOM 2387 N N . ILE A 1 304 ? -1.608 6.747 29.547 1.00 95.88 304 ILE A N 1
ATOM 2388 C CA . ILE A 1 304 ? -1.103 5.426 29.951 1.00 95.88 304 ILE A CA 1
ATOM 2389 C C . ILE A 1 304 ? -0.574 5.486 31.390 1.00 95.88 304 ILE A C 1
ATOM 2391 O O . ILE A 1 304 ? -0.972 4.668 32.223 1.00 95.88 304 ILE A O 1
ATOM 2395 N N . HIS A 1 305 ? 0.262 6.478 31.718 1.00 95.75 305 HIS A N 1
ATOM 2396 C CA . HIS A 1 305 ? 0.775 6.672 33.083 1.00 95.75 305 HIS A CA 1
ATOM 2397 C C . HIS A 1 305 ? -0.349 6.925 34.083 1.00 95.75 305 HIS A C 1
ATOM 2399 O O . HIS A 1 305 ? -0.343 6.355 35.176 1.00 95.75 305 HIS A O 1
ATOM 2405 N N . ALA A 1 306 ? -1.341 7.732 33.702 1.00 97.12 306 ALA A N 1
ATOM 2406 C CA . ALA A 1 306 ? -2.506 8.000 34.534 1.00 97.12 306 ALA A CA 1
ATOM 2407 C C . ALA A 1 306 ? -3.286 6.714 34.845 1.00 97.12 306 ALA A C 1
ATOM 2409 O O . ALA A 1 306 ? -3.545 6.411 36.011 1.00 97.12 306 ALA A O 1
ATOM 2410 N N . THR A 1 307 ? -3.559 5.902 33.822 1.00 97.69 307 THR A N 1
ATOM 2411 C CA . THR A 1 307 ? -4.223 4.594 33.940 1.00 97.69 307 THR A CA 1
ATOM 2412 C C . THR A 1 307 ? -3.453 3.653 34.875 1.00 97.69 307 THR A C 1
ATOM 2414 O O . THR A 1 307 ? -4.041 3.021 35.759 1.00 97.69 307 THR A O 1
ATOM 2417 N N . GLN A 1 308 ? -2.121 3.599 34.755 1.00 97.06 308 GLN A N 1
ATOM 2418 C CA . GLN A 1 308 ? -1.277 2.792 35.644 1.00 97.06 308 GLN A CA 1
ATOM 2419 C C . GLN A 1 308 ? -1.339 3.275 37.100 1.00 97.06 308 GLN A C 1
ATOM 2421 O O . GLN A 1 308 ? -1.512 2.456 38.008 1.00 97.06 308 GLN A O 1
ATOM 2426 N N . LEU A 1 309 ? -1.230 4.589 37.327 1.00 97.31 309 LEU A N 1
ATOM 2427 C CA . LEU A 1 309 ? -1.315 5.194 38.658 1.00 97.31 309 LEU A CA 1
ATOM 2428 C C . LEU A 1 309 ? -2.678 4.931 39.310 1.00 97.31 309 LEU A C 1
ATOM 2430 O O . LEU A 1 309 ? -2.723 4.577 40.487 1.00 97.31 309 LEU A O 1
ATOM 2434 N N . LEU A 1 310 ? -3.782 5.024 38.563 1.00 98.00 310 LEU A N 1
ATOM 2435 C CA . LEU A 1 310 ? -5.126 4.693 39.059 1.00 98.00 310 LEU A CA 1
ATOM 2436 C C . LEU A 1 310 ? -5.215 3.235 39.545 1.00 98.00 310 LEU A C 1
ATOM 2438 O O . LEU A 1 310 ? -5.788 2.970 40.610 1.00 98.00 310 LEU A O 1
ATOM 2442 N N . GLY A 1 311 ? -4.582 2.308 38.818 1.00 96.94 311 GLY A N 1
ATOM 2443 C CA . GLY A 1 311 ? -4.443 0.907 39.220 1.00 96.94 311 GLY A CA 1
ATOM 2444 C C . GLY A 1 311 ? -3.625 0.724 40.504 1.00 96.94 311 GLY A C 1
ATOM 2445 O O . GLY A 1 311 ? -4.078 0.047 41.430 1.00 96.94 311 GLY A O 1
ATOM 2446 N N . GLU A 1 312 ? -2.449 1.353 40.604 1.00 96.69 312 GLU A N 1
ATOM 2447 C CA . GLU A 1 312 ? -1.591 1.288 41.805 1.00 96.69 312 GLU A CA 1
ATOM 2448 C C . GLU A 1 312 ? -2.273 1.881 43.045 1.00 96.69 312 GLU A C 1
ATOM 2450 O O . GLU A 1 312 ? -2.224 1.308 44.138 1.00 96.69 312 GLU A O 1
ATOM 2455 N N . LEU A 1 313 ? -2.990 2.993 42.869 1.00 96.25 313 LEU A N 1
ATOM 2456 C CA . LEU A 1 313 ? -3.759 3.643 43.929 1.00 96.25 313 LEU A CA 1
ATOM 2457 C C . LEU A 1 313 ? -5.003 2.844 44.330 1.00 96.25 313 LEU A C 1
ATOM 2459 O O . LEU A 1 313 ? -5.601 3.140 45.373 1.00 96.25 313 LEU A O 1
ATOM 2463 N N . LYS A 1 314 ? -5.412 1.848 43.535 1.00 96.19 314 LYS A N 1
ATOM 2464 C CA . LYS A 1 314 ? -6.681 1.121 43.684 1.00 96.19 314 LYS A CA 1
ATOM 2465 C C . LYS A 1 314 ? -7.868 2.086 43.726 1.00 96.19 314 LYS A C 1
ATOM 2467 O O . LYS A 1 314 ? -8.661 2.065 44.671 1.00 96.19 314 LYS A O 1
ATOM 2472 N N . ALA A 1 315 ? -7.910 3.010 42.771 1.00 96.50 315 ALA A N 1
ATOM 2473 C CA . ALA A 1 315 ? -8.946 4.031 42.669 1.00 96.50 315 ALA A CA 1
ATOM 2474 C C . ALA A 1 315 ? -10.270 3.399 42.204 1.00 96.50 315 ALA A C 1
ATOM 2476 O O . ALA A 1 315 ? -10.447 3.107 41.027 1.00 96.50 315 ALA A O 1
ATOM 2477 N N . VAL A 1 316 ? -11.201 3.173 43.134 1.00 95.50 316 VAL A N 1
ATOM 2478 C CA . VAL A 1 316 ? -12.528 2.595 42.835 1.00 95.50 316 VAL A CA 1
ATOM 2479 C C . VAL A 1 316 ? -13.340 3.556 41.965 1.00 95.50 316 VAL A C 1
ATOM 2481 O O . VAL A 1 316 ? -14.099 3.145 41.098 1.00 95.50 316 VAL A O 1
ATOM 2484 N N . GLU A 1 317 ? -13.122 4.852 42.151 1.00 93.19 317 GLU A N 1
ATOM 2485 C CA . GLU A 1 317 ? -13.757 5.932 41.408 1.00 93.19 317 GLU A CA 1
ATOM 2486 C C . GLU A 1 317 ? -13.415 5.910 39.910 1.00 93.19 317 GLU A C 1
ATOM 2488 O O . GLU A 1 317 ? -14.169 6.457 39.112 1.00 93.19 317 GLU A O 1
ATOM 2493 N N . ALA A 1 318 ? -12.303 5.271 39.528 1.00 96.50 318 ALA A N 1
ATOM 2494 C CA . ALA A 1 318 ? -11.850 5.178 38.145 1.00 96.50 318 ALA A CA 1
ATOM 2495 C C . ALA A 1 318 ? -12.421 3.974 37.386 1.00 96.50 318 ALA A C 1
ATOM 2497 O O . ALA A 1 318 ? -12.228 3.895 36.179 1.00 96.50 318 ALA A O 1
ATOM 2498 N N . ILE A 1 319 ? -13.107 3.039 38.056 1.00 96.81 319 ILE A N 1
ATOM 2499 C CA . ILE A 1 319 ? -13.579 1.799 37.420 1.00 96.81 319 ILE A CA 1
ATOM 2500 C C . ILE A 1 319 ? -14.421 2.073 36.158 1.00 96.81 319 ILE A C 1
ATOM 2502 O O . ILE A 1 319 ? -14.095 1.470 35.138 1.00 96.81 319 ILE A O 1
ATOM 2506 N N . PRO A 1 320 ? -15.424 2.981 36.159 1.00 94.25 320 PRO A N 1
ATOM 2507 C CA . PRO A 1 320 ? -16.195 3.269 34.947 1.00 94.25 320 PRO A CA 1
ATOM 2508 C C . PRO A 1 320 ? -15.323 3.794 33.803 1.00 94.25 320 PRO A C 1
ATOM 2510 O O . PRO A 1 320 ? -15.389 3.263 32.705 1.00 94.25 320 PRO A O 1
ATOM 2513 N N . ALA A 1 321 ? -14.425 4.745 34.083 1.00 95.12 321 ALA A N 1
ATOM 2514 C CA . ALA A 1 321 ? -13.522 5.309 33.079 1.00 95.12 321 ALA A CA 1
ATOM 2515 C C . ALA A 1 321 ? -12.548 4.266 32.505 1.00 95.12 321 ALA A C 1
ATOM 2517 O O . ALA A 1 321 ? -12.252 4.276 31.317 1.00 95.12 321 ALA A O 1
ATOM 2518 N N . LEU A 1 322 ? -12.059 3.341 33.335 1.00 97.50 322 LEU A N 1
ATOM 2519 C CA . LEU A 1 322 ? -11.210 2.240 32.879 1.00 97.50 322 LEU A CA 1
ATOM 2520 C C . LEU A 1 322 ? -11.988 1.239 32.016 1.00 97.50 322 LEU A C 1
ATOM 2522 O O . LEU A 1 322 ? -11.426 0.721 31.059 1.00 97.50 322 LEU A O 1
ATOM 2526 N N . ILE A 1 323 ? -13.257 0.969 32.336 1.00 96.69 323 ILE A N 1
ATOM 2527 C CA . ILE A 1 323 ? -14.137 0.146 31.493 1.00 96.69 323 ILE A CA 1
ATOM 2528 C C . ILE A 1 323 ? -14.396 0.850 30.156 1.00 96.69 323 ILE A C 1
ATOM 2530 O O . ILE A 1 323 ? -14.299 0.204 29.120 1.00 96.69 323 ILE A O 1
ATOM 2534 N N . ASP A 1 324 ? -14.654 2.158 30.172 1.00 94.56 324 ASP A N 1
ATOM 2535 C CA . ASP A 1 324 ? -14.862 2.954 28.960 1.00 94.56 324 ASP A CA 1
ATOM 2536 C C . ASP A 1 324 ? -13.601 2.959 28.075 1.00 94.56 324 ASP A C 1
ATOM 2538 O O . ASP A 1 324 ? -13.704 2.761 26.874 1.00 94.56 324 ASP A O 1
ATOM 2542 N N . ILE A 1 325 ? -12.393 3.045 28.653 1.00 95.00 325 ILE A N 1
ATOM 2543 C CA . ILE A 1 325 ? -11.138 2.886 27.891 1.00 95.00 325 ILE A CA 1
ATOM 2544 C C . ILE A 1 325 ? -11.064 1.511 27.208 1.00 95.00 325 ILE A C 1
ATOM 2546 O O . ILE A 1 325 ? -10.606 1.429 26.076 1.00 95.00 325 ILE A O 1
ATOM 2550 N N . VAL A 1 326 ? -11.498 0.431 27.866 1.00 95.00 326 VAL A N 1
ATOM 2551 C CA . VAL A 1 326 ? -11.526 -0.904 27.236 1.00 95.00 326 VAL A CA 1
ATOM 2552 C C . VAL A 1 326 ? -12.594 -0.975 26.139 1.00 95.00 326 VAL A C 1
ATOM 2554 O O . VAL A 1 326 ? -12.385 -1.670 25.155 1.00 95.00 326 VAL A O 1
ATOM 2557 N N . ALA A 1 327 ? -13.711 -0.261 26.289 1.00 92.25 327 ALA A N 1
ATOM 2558 C CA . ALA A 1 327 ? -14.810 -0.274 25.326 1.00 92.25 327 ALA A CA 1
ATOM 2559 C C . ALA A 1 327 ? -14.559 0.594 24.083 1.00 92.25 327 ALA A C 1
ATOM 2561 O O . ALA A 1 327 ? -14.981 0.250 22.983 1.00 92.25 327 ALA A O 1
ATOM 2562 N N . ASP A 1 328 ? -13.902 1.739 24.265 1.00 89.81 328 ASP A N 1
ATOM 2563 C CA . ASP A 1 328 ? -13.882 2.814 23.272 1.00 89.81 328 ASP A CA 1
ATOM 2564 C C . ASP A 1 328 ? -12.508 2.967 22.580 1.00 89.81 328 ASP A C 1
ATOM 2566 O O . ASP A 1 328 ? -12.388 3.711 21.604 1.00 89.81 328 ASP A O 1
ATOM 2570 N N . VAL A 1 329 ? -11.467 2.259 23.048 1.00 87.56 329 VAL A N 1
ATOM 2571 C CA . VAL A 1 329 ? -10.107 2.294 22.477 1.00 87.56 329 VAL A CA 1
ATOM 2572 C C . VAL A 1 329 ? -9.776 1.003 21.723 1.00 87.56 329 VAL A C 1
ATOM 2574 O O . VAL A 1 329 ? -10.140 -0.088 22.148 1.00 87.56 329 VAL A O 1
ATOM 2577 N N . ASP A 1 330 ? -9.022 1.134 20.625 1.00 82.56 330 ASP A N 1
ATOM 2578 C CA . ASP A 1 330 ? -8.498 0.015 19.833 1.00 82.56 330 ASP A CA 1
ATOM 2579 C C . ASP A 1 330 ? -7.775 -1.033 20.719 1.00 82.56 330 ASP A C 1
ATOM 2581 O O . ASP A 1 330 ? -6.861 -0.659 21.469 1.00 82.56 330 ASP A O 1
ATOM 2585 N N . PRO A 1 331 ? -8.124 -2.335 20.627 1.00 81.81 331 PRO A N 1
ATOM 2586 C CA . PRO A 1 331 ? -7.468 -3.411 21.375 1.00 81.81 331 PRO A CA 1
ATOM 2587 C C . PRO A 1 331 ? -5.944 -3.509 21.194 1.00 81.81 331 PRO A C 1
ATOM 2589 O O . PRO A 1 331 ? -5.256 -4.041 22.071 1.00 81.81 331 PRO A O 1
ATOM 2592 N N . GLU A 1 332 ? -5.389 -3.001 20.085 1.00 82.31 332 GLU A N 1
ATOM 2593 C CA . GLU A 1 332 ? -3.940 -2.955 19.841 1.00 82.31 332 GLU A CA 1
ATOM 2594 C C . GLU A 1 332 ? -3.234 -1.814 20.602 1.00 82.31 332 GLU A C 1
ATOM 2596 O O . GLU A 1 332 ? -2.004 -1.820 20.743 1.00 82.31 332 GLU A O 1
ATOM 2601 N N . ALA A 1 333 ? -3.979 -0.839 21.134 1.00 86.56 333 ALA A N 1
ATOM 2602 C CA . ALA A 1 333 ? -3.409 0.284 21.867 1.00 86.56 333 ALA A CA 1
ATOM 2603 C C . ALA A 1 333 ? -2.857 -0.139 23.239 1.00 86.56 333 ALA A C 1
ATOM 2605 O O . ALA A 1 333 ? -3.450 -0.909 23.996 1.00 86.56 333 ALA A O 1
ATOM 2606 N N . ILE A 1 334 ? -1.730 0.453 23.646 1.00 90.38 334 ILE A N 1
ATOM 2607 C CA . ILE A 1 334 ? -1.096 0.137 24.939 1.00 90.38 334 ILE A CA 1
ATOM 2608 C C . ILE A 1 334 ? -2.037 0.451 26.116 1.00 90.38 334 ILE A C 1
ATOM 2610 O O . ILE A 1 334 ? -2.087 -0.304 27.093 1.00 90.38 334 ILE A O 1
ATOM 2614 N N . ILE A 1 335 ? -2.800 1.546 26.031 1.00 93.75 335 ILE A N 1
ATOM 2615 C CA . ILE A 1 335 ? -3.713 1.972 27.100 1.00 93.75 335 ILE A CA 1
ATOM 2616 C C . ILE A 1 335 ? -4.847 0.961 27.342 1.00 93.75 335 ILE A C 1
ATOM 2618 O O . ILE A 1 335 ? -5.227 0.775 28.495 1.00 93.75 335 ILE A O 1
ATOM 2622 N N . PHE A 1 336 ? -5.296 0.230 26.312 1.00 93.38 336 PHE A N 1
ATOM 2623 C CA . PHE A 1 336 ? -6.323 -0.814 26.421 1.00 93.38 336 PHE A CA 1
ATOM 2624 C C . PHE A 1 336 ? -5.892 -1.918 27.399 1.00 93.38 336 PHE A C 1
ATOM 2626 O O . PHE A 1 336 ? -6.519 -2.144 28.437 1.00 93.38 336 PHE A O 1
ATOM 2633 N N . SER A 1 337 ? -4.737 -2.542 27.140 1.00 93.31 337 SER A N 1
ATOM 2634 C CA . SER A 1 337 ? -4.183 -3.576 28.030 1.00 93.31 337 SER A CA 1
ATOM 2635 C C . SER A 1 337 ? -3.821 -3.021 29.416 1.00 93.31 337 SER A C 1
ATOM 2637 O O . SER A 1 337 ? -3.938 -3.709 30.435 1.00 93.31 337 SER A O 1
ATOM 2639 N N . THR A 1 338 ? -3.432 -1.744 29.476 1.00 95.69 338 THR A N 1
ATOM 2640 C CA . THR A 1 338 ? -3.137 -1.047 30.731 1.00 95.69 338 THR A CA 1
ATOM 2641 C C . THR A 1 338 ? -4.394 -0.868 31.586 1.00 95.69 338 THR A C 1
ATOM 2643 O O . THR A 1 338 ? -4.322 -1.052 32.803 1.00 95.69 338 THR A O 1
ATOM 2646 N N . ALA A 1 339 ? -5.543 -0.559 30.979 1.00 97.56 339 ALA A N 1
ATOM 2647 C CA . ALA A 1 339 ? -6.817 -0.406 31.674 1.00 97.56 339 ALA A CA 1
ATOM 2648 C C . ALA A 1 339 ? -7.321 -1.739 32.240 1.00 97.56 339 ALA A C 1
ATOM 2650 O O . ALA A 1 339 ? -7.685 -1.796 33.418 1.00 97.56 339 ALA A O 1
ATOM 2651 N N . ILE A 1 340 ? -7.223 -2.830 31.466 1.00 96.94 340 ILE A N 1
ATOM 2652 C CA . ILE A 1 340 ? -7.489 -4.199 31.947 1.00 96.94 340 ILE A CA 1
ATOM 2653 C C . ILE A 1 340 ? -6.641 -4.491 33.191 1.00 96.94 340 ILE A C 1
ATOM 2655 O O . ILE A 1 340 ? -7.166 -4.867 34.242 1.00 96.94 340 ILE A O 1
ATOM 2659 N N . HIS A 1 341 ? -5.333 -4.234 33.122 1.00 95.94 341 HIS A N 1
ATOM 2660 C CA . HIS A 1 341 ? -4.438 -4.487 34.247 1.00 95.94 341 HIS A CA 1
ATOM 2661 C C . HIS A 1 341 ? -4.712 -3.582 35.464 1.00 95.94 341 HIS A C 1
ATOM 2663 O O . HIS A 1 341 ? -4.573 -4.006 36.617 1.00 95.94 341 HIS A O 1
ATOM 2669 N N . ALA A 1 342 ? -5.119 -2.331 35.239 1.00 97.50 342 ALA A N 1
ATOM 2670 C CA . ALA A 1 342 ? -5.518 -1.421 36.307 1.00 97.50 342 ALA A CA 1
ATOM 2671 C C . ALA A 1 342 ? -6.783 -1.921 37.029 1.00 97.50 342 ALA A C 1
ATOM 2673 O O . ALA A 1 342 ? -6.807 -1.941 38.264 1.00 97.50 342 ALA A O 1
ATOM 2674 N N . LEU A 1 343 ? -7.785 -2.410 36.287 1.00 98.00 343 LEU A N 1
ATOM 2675 C CA . LEU A 1 343 ? -8.992 -3.037 36.842 1.00 98.00 343 LEU A CA 1
ATOM 2676 C C . LEU A 1 343 ? -8.652 -4.272 37.695 1.00 98.00 343 LEU A C 1
ATOM 2678 O O . LEU A 1 343 ? -9.144 -4.407 38.821 1.00 98.00 343 LEU A O 1
ATOM 2682 N N . GLU A 1 344 ? -7.745 -5.134 37.225 1.00 95.75 344 GLU A N 1
ATOM 2683 C CA . GLU A 1 344 ? -7.247 -6.277 38.005 1.00 95.75 344 GLU A CA 1
ATOM 2684 C C . GLU A 1 344 ? -6.571 -5.848 39.320 1.00 95.75 344 GLU A C 1
ATOM 2686 O O . GLU A 1 344 ? -6.774 -6.479 40.365 1.00 95.75 344 GLU A O 1
ATOM 2691 N N . LYS A 1 345 ? -5.768 -4.772 39.287 1.00 95.62 345 LYS A N 1
ATOM 2692 C CA . LYS A 1 345 ? -5.068 -4.230 40.467 1.00 95.62 345 LYS A CA 1
ATOM 2693 C C . LYS A 1 345 ? -6.010 -3.603 41.490 1.00 95.62 345 LYS A C 1
ATOM 2695 O O . LYS A 1 345 ? -5.781 -3.772 42.696 1.00 95.62 345 LYS A O 1
ATOM 2700 N N . ILE A 1 346 ? -7.063 -2.918 41.033 1.00 96.25 346 ILE A N 1
ATOM 2701 C CA . ILE A 1 346 ? -8.147 -2.425 41.897 1.00 96.25 346 ILE A CA 1
ATOM 2702 C C . ILE A 1 346 ? -8.793 -3.612 42.628 1.00 96.25 346 ILE A C 1
ATOM 2704 O O . ILE A 1 346 ? -8.990 -3.561 43.849 1.00 96.25 346 ILE A O 1
ATOM 2708 N N . GLY A 1 347 ? -9.017 -4.719 41.915 1.00 91.62 347 GLY A N 1
ATOM 2709 C CA . GLY A 1 347 ? -9.389 -6.007 42.491 1.00 91.62 347 GLY A CA 1
ATOM 2710 C C . GLY A 1 347 ? -10.900 -6.153 42.716 1.00 91.62 347 GLY A C 1
ATOM 2711 O O . GLY A 1 347 ? -11.683 -5.702 41.885 1.00 91.62 347 GLY A O 1
ATOM 2712 N N . PRO A 1 348 ? -11.356 -6.775 43.826 1.00 90.94 348 PRO A N 1
ATOM 2713 C CA . PRO A 1 348 ? -12.772 -7.103 44.035 1.00 90.94 348 PRO A CA 1
ATOM 2714 C C . PRO A 1 348 ? -13.789 -5.961 43.844 1.00 90.94 348 PRO A C 1
ATOM 2716 O O . PRO A 1 348 ? -14.884 -6.265 43.380 1.00 90.94 348 PRO A O 1
ATOM 2719 N N . PRO A 1 349 ? -13.491 -4.680 44.162 1.00 92.56 349 PRO A N 1
ATOM 2720 C CA . PRO A 1 349 ? -14.412 -3.578 43.874 1.00 92.56 349 PRO A CA 1
ATOM 2721 C C . PRO A 1 349 ? -14.764 -3.415 42.389 1.00 92.56 349 PRO A C 1
ATOM 2723 O O . PRO A 1 349 ? -15.871 -2.988 42.093 1.00 92.56 349 PRO A O 1
ATOM 2726 N N . ALA A 1 350 ? -13.867 -3.787 41.467 1.00 94.69 350 ALA A N 1
ATOM 2727 C CA . ALA A 1 350 ? -14.125 -3.723 40.028 1.00 94.69 350 ALA A CA 1
ATOM 2728 C C . ALA A 1 350 ? -15.121 -4.788 39.546 1.00 94.69 350 ALA A C 1
ATOM 2730 O O . ALA A 1 350 ? -15.754 -4.606 38.512 1.00 94.69 350 ALA A O 1
ATOM 2731 N N . LEU A 1 351 ? -15.295 -5.888 40.293 1.00 94.06 351 LEU A N 1
ATOM 2732 C CA . LEU A 1 351 ? -16.100 -7.019 39.831 1.00 94.06 351 LEU A CA 1
ATOM 2733 C C . LEU A 1 351 ? -17.566 -6.643 39.622 1.00 94.06 351 LEU A C 1
ATOM 2735 O O . LEU A 1 351 ? -18.147 -7.059 38.632 1.00 94.06 351 LEU A O 1
ATOM 2739 N N . GLU A 1 352 ? -18.164 -5.874 40.532 1.00 90.75 352 GLU A N 1
ATOM 2740 C CA . GLU A 1 352 ? -19.593 -5.554 40.437 1.00 90.75 352 GLU A CA 1
ATOM 2741 C C . GLU A 1 352 ? -19.900 -4.692 39.206 1.00 90.75 352 GLU A C 1
ATOM 2743 O O . GLU A 1 352 ? -20.844 -4.984 38.475 1.00 90.75 352 GLU A O 1
ATOM 2748 N N . GLU A 1 353 ? -19.070 -3.685 38.930 1.00 92.12 353 GLU A N 1
ATOM 2749 C CA . GLU A 1 353 ? -19.240 -2.800 37.770 1.00 92.12 353 GLU A CA 1
ATOM 2750 C C . GLU A 1 353 ? -18.948 -3.524 36.453 1.00 92.12 353 GLU A C 1
ATOM 2752 O O . GLU A 1 353 ? -19.686 -3.357 35.486 1.00 92.12 353 GLU A O 1
ATOM 2757 N N . VAL A 1 354 ? -17.936 -4.400 36.420 1.00 96.00 354 VAL A N 1
ATOM 2758 C CA . VAL A 1 354 ? -17.667 -5.230 35.237 1.00 96.00 354 VAL A CA 1
ATOM 2759 C C . VAL A 1 354 ? -18.819 -6.207 34.991 1.00 96.00 354 VAL A C 1
ATOM 2761 O O . VAL A 1 354 ? -19.276 -6.322 33.862 1.00 96.00 354 VAL A O 1
ATOM 2764 N N . LEU A 1 355 ? -19.354 -6.880 36.018 1.00 94.19 355 LEU A N 1
ATOM 2765 C CA . LEU A 1 355 ? -20.523 -7.759 35.850 1.00 94.19 355 LEU A CA 1
ATOM 2766 C C . LEU A 1 355 ? -21.774 -6.981 35.416 1.00 94.19 355 LEU A C 1
ATOM 2768 O O . LEU A 1 355 ? -22.568 -7.491 34.628 1.00 94.19 355 LEU A O 1
ATOM 2772 N N . THR A 1 356 ? -21.930 -5.748 35.898 1.00 92.44 356 THR A N 1
ATOM 2773 C CA . THR A 1 356 ? -22.996 -4.832 35.473 1.00 92.44 356 THR A CA 1
ATOM 2774 C C . THR A 1 356 ? -22.849 -4.473 33.995 1.00 92.44 356 THR A C 1
ATOM 2776 O O . THR A 1 356 ? -23.822 -4.580 33.248 1.00 92.44 356 THR A O 1
ATOM 2779 N N . PHE A 1 357 ? -21.634 -4.136 33.550 1.00 95.38 357 PHE A N 1
ATOM 2780 C CA . PHE A 1 357 ? -21.325 -3.913 32.138 1.00 95.38 357 PHE A CA 1
ATOM 2781 C C . PHE A 1 357 ? -21.650 -5.155 31.297 1.00 95.38 357 PHE A C 1
ATOM 2783 O O . PHE A 1 357 ? -22.381 -5.052 30.320 1.00 95.38 357 PHE A O 1
ATOM 2790 N N . MET A 1 358 ? -21.208 -6.347 31.718 1.00 94.31 358 MET A N 1
ATOM 2791 C CA . MET A 1 358 ? -21.494 -7.606 31.011 1.00 94.31 358 MET A CA 1
ATOM 2792 C C . MET A 1 358 ? -22.991 -7.875 30.844 1.00 94.31 358 MET A C 1
ATOM 2794 O O . MET A 1 358 ? -23.400 -8.501 29.868 1.00 94.31 358 MET A O 1
ATOM 2798 N N . HIS A 1 359 ? -23.799 -7.444 31.814 1.00 91.62 359 HIS A N 1
ATOM 2799 C CA . HIS A 1 359 ? -25.233 -7.681 31.812 1.00 91.62 359 HIS A CA 1
ATOM 2800 C C . HIS A 1 359 ? -25.995 -6.747 30.864 1.00 91.62 359 HIS A C 1
ATOM 2802 O O . HIS A 1 359 ? -26.880 -7.219 30.154 1.00 91.62 359 HIS A O 1
ATOM 2808 N N . TYR A 1 360 ? -25.672 -5.449 30.861 1.00 91.94 360 TYR A N 1
ATOM 2809 C CA . TYR A 1 360 ? -26.427 -4.451 30.092 1.00 91.94 360 TYR A CA 1
ATOM 2810 C C . TYR A 1 360 ? -25.819 -4.105 28.738 1.00 91.94 360 TYR A C 1
ATOM 2812 O O . TYR A 1 360 ? -26.563 -3.733 27.830 1.00 91.94 360 TYR A O 1
ATOM 2820 N N . SER A 1 361 ? -24.497 -4.214 28.598 1.00 92.69 361 SER A N 1
ATOM 2821 C CA . SER A 1 361 ? -23.824 -3.871 27.352 1.00 92.69 361 SER A CA 1
ATOM 2822 C C . SER A 1 361 ? -24.247 -4.806 26.227 1.00 92.69 361 SER A C 1
ATOM 2824 O O . SER A 1 361 ? -24.633 -5.955 26.455 1.00 92.69 361 SER A O 1
ATOM 2826 N N . ARG A 1 362 ? -24.172 -4.319 24.994 1.00 87.81 362 ARG A N 1
ATOM 2827 C CA . ARG A 1 362 ? -24.334 -5.129 23.774 1.00 87.81 362 ARG A CA 1
ATOM 2828 C C . ARG A 1 362 ? -23.028 -5.375 23.047 1.00 87.81 362 ARG A C 1
ATOM 2830 O O . ARG A 1 362 ? -23.010 -6.107 22.061 1.00 87.81 362 ARG A O 1
ATOM 2837 N N . ASP A 1 363 ? -21.959 -4.761 23.526 1.00 90.81 363 ASP A N 1
ATOM 2838 C CA . ASP A 1 363 ? -20.640 -4.898 22.953 1.00 90.81 363 ASP A CA 1
ATOM 2839 C C . ASP A 1 363 ? -20.015 -6.225 23.391 1.00 90.81 363 ASP A C 1
ATOM 2841 O O . ASP A 1 363 ? -19.365 -6.342 24.432 1.00 90.81 363 ASP A O 1
ATOM 2845 N N . VAL A 1 364 ? -20.271 -7.259 22.591 1.00 92.38 364 VAL A N 1
ATOM 2846 C CA . VAL A 1 364 ? -19.747 -8.607 22.816 1.00 92.38 364 VAL A CA 1
ATOM 2847 C C . VAL A 1 364 ? -18.221 -8.610 22.833 1.00 92.38 364 VAL A C 1
ATOM 2849 O O . VAL A 1 364 ? -17.643 -9.300 23.668 1.00 92.38 364 VAL A O 1
ATOM 2852 N N . GLU A 1 365 ? -17.566 -7.833 21.973 1.00 90.75 365 GLU A N 1
ATOM 2853 C CA . GLU A 1 365 ? -16.105 -7.803 21.881 1.00 90.75 365 GLU A CA 1
ATOM 2854 C C . GLU A 1 365 ? -15.505 -7.293 23.197 1.00 90.75 365 GLU A C 1
ATOM 2856 O O . GLU A 1 365 ? -14.737 -8.011 23.845 1.00 90.75 365 GLU A O 1
ATOM 2861 N N . THR A 1 366 ? -15.989 -6.157 23.700 1.00 92.19 366 THR A N 1
ATOM 2862 C CA . THR A 1 366 ? -15.566 -5.621 25.003 1.00 92.19 366 THR A CA 1
ATOM 2863 C C . THR A 1 366 ? -15.892 -6.567 26.161 1.00 92.19 366 THR A C 1
ATOM 2865 O O . THR A 1 366 ? -15.081 -6.741 27.081 1.00 92.19 366 THR A O 1
ATOM 2868 N N . LYS A 1 367 ? -17.045 -7.254 26.124 1.00 95.62 367 LYS A N 1
ATOM 2869 C CA . LYS A 1 367 ? -17.361 -8.314 27.099 1.00 95.62 367 LYS A CA 1
ATOM 2870 C C . LYS A 1 367 ? -16.342 -9.457 27.051 1.00 95.62 367 LYS A C 1
ATOM 2872 O O . LYS A 1 367 ? -15.949 -9.962 28.103 1.00 95.62 367 LYS A O 1
ATOM 2877 N N . THR A 1 368 ? -15.885 -9.880 25.870 1.00 94.00 368 THR A N 1
ATOM 2878 C CA . THR A 1 368 ? -14.838 -10.914 25.780 1.00 94.00 368 THR A CA 1
ATOM 2879 C C . THR A 1 368 ? -13.506 -10.425 26.342 1.00 94.00 368 THR A C 1
ATOM 2881 O O . THR A 1 368 ? -12.849 -11.178 27.060 1.00 94.00 368 THR A O 1
ATOM 2884 N N . SER A 1 369 ? -13.140 -9.159 26.131 1.00 93.00 369 SER A N 1
ATOM 2885 C CA . SER A 1 369 ? -11.910 -8.575 26.683 1.00 93.00 369 SER A CA 1
ATOM 2886 C C . SER A 1 369 ? -11.948 -8.461 28.210 1.00 93.00 369 SER A C 1
ATOM 2888 O O . SER A 1 369 ? -11.013 -8.869 28.904 1.00 93.00 369 SER A O 1
ATOM 2890 N N . LEU A 1 370 ? -13.062 -7.984 28.774 1.00 96.06 370 LEU A N 1
ATOM 2891 C CA . LEU A 1 370 ? -13.243 -7.865 30.226 1.00 96.06 370 LEU A CA 1
ATOM 2892 C C . LEU A 1 370 ? -13.402 -9.224 30.934 1.00 96.06 370 LEU A C 1
ATOM 2894 O O . LEU A 1 370 ? -13.340 -9.293 32.168 1.00 96.06 370 LEU A O 1
ATOM 2898 N N . ALA A 1 371 ? -13.571 -10.324 30.195 1.00 95.25 371 ALA A N 1
ATOM 2899 C CA . ALA A 1 371 ? -13.652 -11.664 30.769 1.00 95.25 371 ALA A CA 1
ATOM 2900 C C . ALA A 1 371 ? -12.374 -12.065 31.520 1.00 95.25 371 ALA A C 1
ATOM 2902 O O . ALA A 1 371 ? -12.458 -12.776 32.531 1.00 95.25 371 ALA A O 1
ATOM 2903 N N . GLU A 1 372 ? -11.201 -11.579 31.089 1.00 92.50 372 GLU A N 1
ATOM 2904 C CA . GLU A 1 372 ? -9.955 -11.789 31.831 1.00 92.50 372 GLU A CA 1
ATOM 2905 C C . GLU A 1 372 ? -10.067 -11.191 33.239 1.00 92.50 372 GLU A C 1
ATOM 2907 O O . GLU A 1 372 ? -9.852 -11.908 34.225 1.00 92.50 372 GLU A O 1
ATOM 2912 N N . VAL A 1 373 ? -10.513 -9.933 33.346 1.00 94.94 373 VAL A N 1
ATOM 2913 C CA . VAL A 1 373 ? -10.723 -9.239 34.626 1.00 94.94 373 VAL A CA 1
ATOM 2914 C C . VAL A 1 373 ? -11.654 -10.054 35.522 1.00 94.94 373 VAL A C 1
ATOM 2916 O O . VAL A 1 373 ? -11.288 -10.372 36.658 1.00 94.94 373 VAL A O 1
ATOM 2919 N N . VAL A 1 374 ? -12.815 -10.474 34.997 1.00 95.19 374 VAL A N 1
ATOM 2920 C CA . VAL A 1 374 ? -13.790 -11.310 35.724 1.00 95.19 374 VAL A CA 1
ATOM 2921 C C . VAL A 1 374 ? -13.144 -12.594 36.237 1.00 95.19 374 VAL A C 1
ATOM 2923 O O . VAL A 1 374 ? -13.332 -12.961 37.399 1.00 95.19 374 VAL A O 1
ATOM 2926 N N . SER A 1 375 ? -12.337 -13.267 35.417 1.00 91.56 375 SER A N 1
ATOM 2927 C CA . SER A 1 375 ? -11.700 -14.528 35.804 1.00 91.56 375 SER A CA 1
ATOM 2928 C C . SER A 1 375 ? -10.628 -14.377 36.881 1.00 91.56 375 SER A C 1
ATOM 2930 O O . SER A 1 375 ? -10.439 -15.266 37.717 1.00 91.56 375 SER A O 1
ATOM 2932 N N . ARG A 1 376 ? -9.941 -13.235 36.904 1.00 91.62 376 ARG A N 1
ATOM 2933 C CA . ARG A 1 376 ? -8.861 -12.937 37.849 1.00 91.62 376 ARG A CA 1
ATOM 2934 C C . ARG A 1 376 ? -9.394 -12.555 39.217 1.00 91.62 376 ARG A C 1
ATOM 2936 O O . ARG A 1 376 ? -8.891 -13.049 40.229 1.00 91.62 376 ARG A O 1
ATOM 2943 N N . ILE A 1 377 ? -10.424 -11.711 39.258 1.00 93.06 377 ILE A N 1
ATOM 2944 C CA . ILE A 1 377 ? -10.969 -11.180 40.515 1.00 93.06 377 ILE A CA 1
ATOM 2945 C C . ILE A 1 377 ? -12.168 -11.995 41.032 1.00 93.06 377 ILE A C 1
ATOM 2947 O O . ILE A 1 377 ? -12.410 -12.028 42.240 1.00 93.06 377 ILE A O 1
ATOM 2951 N N . GLY A 1 378 ? -12.889 -12.691 40.146 1.00 87.88 378 GLY A N 1
ATOM 2952 C CA . GLY A 1 378 ? -14.172 -13.354 40.407 1.00 87.88 378 GLY A CA 1
ATOM 2953 C C . GLY A 1 378 ? -14.122 -14.854 40.713 1.00 87.88 378 GLY A C 1
ATOM 2954 O O . GLY A 1 378 ? -15.173 -15.469 40.830 1.00 87.88 378 GLY A O 1
ATOM 2955 N N . GLN A 1 379 ? -12.950 -15.470 40.915 1.00 82.31 379 GLN A N 1
ATOM 2956 C CA . GLN A 1 379 ? -12.798 -16.938 41.081 1.00 82.31 379 GLN A CA 1
ATOM 2957 C C . GLN A 1 379 ? -13.659 -17.589 42.184 1.00 82.31 379 GLN A C 1
ATOM 2959 O O . GLN A 1 379 ? -13.819 -18.807 42.216 1.00 82.31 379 GLN A O 1
ATOM 2964 N N . LYS A 1 380 ? -14.153 -16.809 43.152 1.00 81.62 380 LYS A N 1
ATOM 2965 C CA . LYS A 1 380 ? -14.992 -17.292 44.265 1.00 81.62 380 LYS A CA 1
ATOM 2966 C C . LYS A 1 380 ? -16.422 -16.758 44.221 1.00 81.62 380 LYS A C 1
ATOM 2968 O O . LYS A 1 380 ? -17.179 -17.036 45.151 1.00 81.62 380 LYS A O 1
ATOM 2973 N N . ASP A 1 381 ? -16.763 -15.975 43.203 1.00 87.06 381 ASP A N 1
ATOM 2974 C CA . ASP A 1 381 ? -18.103 -15.443 42.997 1.00 87.06 381 ASP A CA 1
ATOM 2975 C C . ASP A 1 381 ? -18.830 -16.337 41.992 1.00 87.06 381 ASP A C 1
ATOM 2977 O O . ASP A 1 381 ? -18.415 -16.477 40.844 1.00 87.06 381 ASP A O 1
ATOM 2981 N N . GLU A 1 382 ? -19.910 -16.978 42.432 1.00 85.50 382 GLU A N 1
ATOM 2982 C CA . GLU A 1 382 ? -20.671 -17.894 41.581 1.00 85.50 382 GLU A CA 1
ATOM 2983 C C . GLU A 1 382 ? -21.319 -17.164 40.391 1.00 85.50 382 GLU A C 1
ATOM 2985 O O . GLU A 1 382 ? -21.445 -17.749 39.315 1.00 85.50 382 GLU A O 1
ATOM 2990 N N . ARG A 1 383 ? -21.609 -15.862 40.547 1.00 91.94 383 ARG A N 1
ATOM 2991 C CA . ARG A 1 383 ? -22.142 -15.003 39.481 1.00 91.94 383 ARG A CA 1
ATOM 2992 C C . ARG A 1 383 ? -21.146 -14.837 38.337 1.00 91.94 383 ARG A C 1
ATOM 2994 O O . ARG A 1 383 ? -21.557 -14.810 37.188 1.00 91.94 383 ARG A O 1
ATOM 3001 N N . ALA A 1 384 ? -19.844 -14.783 38.633 1.00 93.00 384 ALA A N 1
ATOM 3002 C CA . ALA A 1 384 ? -18.807 -14.579 37.621 1.00 93.00 384 ALA A CA 1
ATOM 3003 C C . ALA A 1 384 ? -18.812 -15.695 36.569 1.00 93.00 384 ALA A C 1
ATOM 3005 O O . ALA A 1 384 ? -18.775 -15.422 35.373 1.00 93.00 384 ALA A O 1
ATOM 3006 N N . TYR A 1 385 ? -18.926 -16.952 37.007 1.00 93.75 385 TYR A N 1
ATOM 3007 C CA . TYR A 1 385 ? -19.023 -18.082 36.086 1.00 93.75 385 TYR A CA 1
ATOM 3008 C C . TYR A 1 385 ? -20.330 -18.056 35.280 1.00 93.75 385 TYR A C 1
ATOM 3010 O O . TYR A 1 385 ? -20.309 -18.294 34.076 1.00 93.75 385 TYR A O 1
ATOM 3018 N N . GLU A 1 386 ? -21.464 -17.752 35.918 1.00 93.88 386 GLU A N 1
ATOM 3019 C CA . GLU A 1 386 ? -22.764 -17.677 35.235 1.00 93.88 386 GLU A CA 1
ATOM 3020 C C . GLU A 1 386 ? -22.796 -16.569 34.175 1.00 93.88 386 GLU A C 1
ATOM 3022 O O . GLU A 1 386 ? -23.275 -16.802 33.065 1.00 93.88 386 GLU A O 1
ATOM 3027 N N . THR A 1 387 ? -22.218 -15.405 34.474 1.00 94.81 387 THR A N 1
ATOM 3028 C CA . THR A 1 387 ? -22.067 -14.303 33.520 1.00 94.81 387 THR A CA 1
ATOM 3029 C C . THR A 1 387 ? -21.165 -14.694 32.354 1.00 94.81 387 THR A C 1
ATOM 3031 O O . THR A 1 387 ? -21.559 -14.501 31.211 1.00 94.81 387 THR A O 1
ATOM 3034 N N . LEU A 1 388 ? -20.000 -15.306 32.602 1.00 95.81 388 LEU A N 1
ATOM 3035 C CA . LEU A 1 388 ? -19.115 -15.758 31.518 1.00 95.81 388 LEU A CA 1
ATOM 3036 C C . LEU A 1 388 ? -19.783 -16.803 30.615 1.00 95.81 388 LEU A C 1
ATOM 3038 O O . LEU A 1 388 ? -19.561 -16.794 29.408 1.00 95.81 388 LEU A O 1
ATOM 3042 N N . VAL A 1 389 ? -20.624 -17.682 31.172 1.00 95.25 389 VAL A N 1
ATOM 3043 C CA . VAL A 1 389 ? -21.426 -18.621 30.372 1.00 95.25 389 VAL A CA 1
ATOM 3044 C C . VAL A 1 389 ? -22.471 -17.875 29.540 1.00 95.25 389 VAL A C 1
ATOM 3046 O O . VAL A 1 389 ? -22.656 -18.212 28.378 1.00 95.25 389 VAL A O 1
ATOM 3049 N N . ALA A 1 390 ? -23.130 -16.851 30.085 1.00 94.81 390 ALA A N 1
ATOM 3050 C CA . ALA A 1 390 ? -24.074 -16.043 29.311 1.00 94.81 390 ALA A CA 1
ATOM 3051 C C . ALA A 1 390 ? -23.385 -15.337 28.127 1.00 94.81 390 ALA A C 1
ATOM 3053 O O . ALA A 1 390 ? -23.879 -15.426 27.005 1.00 94.81 390 ALA A O 1
ATOM 3054 N N . VAL A 1 391 ? -22.211 -14.734 28.354 1.00 95.62 391 VAL A N 1
ATOM 3055 C CA . VAL A 1 391 ? -21.410 -14.104 27.287 1.00 95.62 391 VAL A CA 1
ATOM 3056 C C . VAL A 1 391 ? -20.921 -15.145 26.275 1.00 95.62 391 VAL A C 1
ATOM 3058 O O . VAL A 1 391 ? -20.935 -14.892 25.077 1.00 95.62 391 VAL A O 1
ATOM 3061 N N . TRP A 1 392 ? -20.555 -16.350 26.721 1.00 95.88 392 TRP A N 1
ATOM 3062 C CA . TRP A 1 392 ? -20.189 -17.453 25.828 1.00 95.88 392 TRP A CA 1
ATOM 3063 C C . TRP A 1 392 ? -21.321 -17.857 24.880 1.00 95.88 392 TRP A C 1
ATOM 3065 O O . TRP A 1 392 ? -21.067 -18.164 23.717 1.00 95.88 392 TRP A O 1
ATOM 3075 N N . GLU A 1 393 ? -22.566 -17.880 25.352 1.00 94.62 393 GLU A N 1
ATOM 3076 C CA . GLU A 1 393 ? -23.722 -18.193 24.504 1.00 94.62 393 GLU A CA 1
ATOM 3077 C C . GLU A 1 393 ? -24.056 -17.052 23.528 1.00 94.62 393 GLU A C 1
ATOM 3079 O O . GLU A 1 393 ? -24.519 -17.321 22.421 1.00 94.62 393 GLU A O 1
ATOM 3084 N N . GLU A 1 394 ? -23.795 -15.801 23.915 1.00 93.75 394 GLU A N 1
ATOM 3085 C CA . GLU A 1 394 ? -23.982 -14.606 23.079 1.00 93.75 394 GLU A CA 1
ATOM 3086 C C . GLU A 1 394 ? -22.909 -14.488 21.982 1.00 93.75 394 GLU A C 1
ATOM 3088 O O . GLU A 1 394 ? -23.233 -14.170 20.839 1.00 93.75 394 GLU A O 1
ATOM 3093 N N . ALA A 1 395 ? -21.648 -14.792 22.309 1.00 93.56 395 ALA A N 1
ATOM 3094 C CA . ALA A 1 395 ? -20.502 -14.532 21.445 1.00 93.56 395 ALA A CA 1
ATOM 3095 C C . ALA A 1 395 ? -20.376 -15.493 20.256 1.00 93.56 395 ALA A C 1
ATOM 3097 O O . ALA A 1 395 ? -20.520 -16.720 20.380 1.00 93.56 395 ALA A O 1
ATOM 3098 N N . THR A 1 396 ? -19.998 -14.940 19.104 1.00 92.38 396 THR A N 1
ATOM 3099 C CA . THR A 1 396 ? -19.555 -15.699 17.928 1.00 92.38 396 THR A CA 1
ATOM 3100 C C . THR A 1 396 ? -18.032 -15.865 17.903 1.00 92.38 396 THR A C 1
ATOM 3102 O O . THR A 1 396 ? -17.293 -15.106 18.523 1.00 92.38 396 THR A O 1
ATOM 3105 N N . TRP A 1 397 ? -17.530 -16.852 17.152 1.00 89.50 397 TRP A N 1
ATOM 3106 C CA . TRP A 1 397 ? -16.082 -17.065 16.990 1.00 89.50 397 TRP A CA 1
ATOM 3107 C C . TRP A 1 397 ? -15.359 -15.826 16.444 1.00 89.50 397 TRP A C 1
ATOM 3109 O O . TRP A 1 397 ? -14.285 -15.487 16.925 1.00 89.50 397 TRP A O 1
ATOM 3119 N N . LYS A 1 398 ? -15.999 -15.086 15.526 1.00 84.62 398 LYS A N 1
ATOM 3120 C CA . LYS A 1 398 ? -15.463 -13.837 14.965 1.00 84.62 398 LYS A CA 1
ATOM 3121 C C . LYS A 1 398 ? -15.320 -12.723 16.009 1.00 84.62 398 LYS A C 1
ATOM 3123 O O . LYS A 1 398 ? -14.409 -11.917 15.897 1.00 84.62 398 LYS A O 1
ATOM 3128 N N . GLU A 1 399 ? -16.204 -12.683 17.000 1.00 83.44 399 GLU A N 1
ATOM 3129 C CA . GLU A 1 399 ? -16.199 -11.696 18.091 1.00 83.44 399 GLU A CA 1
ATOM 3130 C C . GLU A 1 399 ? -15.286 -12.122 19.255 1.00 83.44 399 GLU A C 1
ATOM 3132 O O . GLU A 1 399 ? -15.408 -11.605 20.358 1.00 83.44 399 GLU A O 1
ATOM 3137 N N . GLY A 1 400 ? -14.398 -13.103 19.049 1.00 85.75 400 GLY A N 1
ATOM 3138 C CA . GLY A 1 400 ? -13.433 -13.515 20.067 1.00 85.75 400 GLY A CA 1
ATOM 3139 C C . GLY A 1 400 ? -13.972 -14.513 21.094 1.00 85.75 400 GLY A C 1
ATOM 3140 O O . GLY A 1 400 ? -13.433 -14.601 22.195 1.00 85.75 400 GLY A O 1
ATOM 3141 N N . LYS A 1 401 ? -14.995 -15.322 20.766 1.00 94.00 401 LYS A N 1
ATOM 3142 C CA . LYS A 1 401 ? -15.525 -16.376 21.667 1.00 94.00 401 LYS A CA 1
ATOM 3143 C C . LYS A 1 401 ? -14.433 -17.274 22.268 1.00 94.00 401 LYS A C 1
ATOM 3145 O O . LYS A 1 401 ? -14.556 -17.705 23.412 1.00 94.00 401 LYS A O 1
ATOM 3150 N N . CYS A 1 402 ? -13.353 -17.539 21.530 1.00 92.12 402 CYS A N 1
ATOM 3151 C CA . CYS A 1 402 ? -12.210 -18.317 22.011 1.00 92.12 402 CYS A CA 1
ATOM 3152 C C . CYS A 1 402 ? -11.540 -17.709 23.260 1.00 92.12 402 CYS A C 1
ATOM 3154 O O . CYS A 1 402 ? -11.139 -18.459 24.151 1.00 92.12 402 CYS A O 1
ATOM 3156 N N . LEU A 1 403 ? -11.518 -16.377 23.391 1.00 91.00 403 LEU A N 1
ATOM 3157 C CA . LEU A 1 403 ? -10.919 -15.650 24.517 1.00 91.00 403 LEU A CA 1
ATOM 3158 C C . LEU A 1 403 ? -11.634 -15.926 25.846 1.00 91.00 403 LEU A C 1
ATOM 3160 O O . LEU A 1 403 ? -11.040 -15.794 26.911 1.00 91.00 403 LEU A O 1
ATOM 3164 N N . LEU A 1 404 ? -12.893 -16.373 25.801 1.00 95.25 404 LEU A N 1
ATOM 3165 C CA . LEU A 1 404 ? -13.673 -16.763 26.979 1.00 95.25 404 LEU A CA 1
ATOM 3166 C C . LEU A 1 404 ? -13.305 -18.156 27.509 1.00 95.25 404 LEU A C 1
ATOM 3168 O O . LEU A 1 404 ? -13.646 -18.480 28.651 1.00 95.25 404 LEU A O 1
ATOM 3172 N N . ALA A 1 405 ? -12.617 -18.988 26.718 1.00 94.88 405 ALA A N 1
ATOM 3173 C CA . ALA A 1 405 ? -12.350 -20.378 27.075 1.00 94.88 405 ALA A CA 1
ATOM 3174 C C . ALA A 1 405 ? -11.521 -20.495 28.364 1.00 94.88 405 ALA A C 1
ATOM 3176 O O . ALA A 1 405 ? -11.888 -21.232 29.286 1.00 94.88 405 ALA A O 1
ATOM 3177 N N . TYR A 1 406 ? -10.436 -19.722 28.458 1.00 93.12 406 TYR A N 1
ATOM 3178 C CA . TYR A 1 406 ? -9.578 -19.698 29.640 1.00 93.12 406 TYR A CA 1
ATOM 3179 C C . TYR A 1 406 ? -10.266 -19.061 30.868 1.00 93.12 406 TYR A C 1
ATOM 3181 O O . TYR A 1 406 ? -10.277 -19.697 31.929 1.00 93.12 406 TYR A O 1
ATOM 3189 N N . PRO A 1 407 ? -10.931 -17.888 30.765 1.00 94.31 407 PRO A N 1
ATOM 3190 C CA . PRO A 1 407 ? -11.792 -17.346 31.817 1.00 94.31 407 PRO A CA 1
ATOM 3191 C C . PRO A 1 407 ? -12.821 -18.334 32.379 1.00 94.31 407 PRO A C 1
ATOM 3193 O O . PRO A 1 407 ? -12.974 -18.445 33.602 1.00 94.31 407 PRO A O 1
ATOM 3196 N N . LEU A 1 408 ? -13.504 -19.087 31.511 1.00 94.94 408 LEU A N 1
ATOM 3197 C CA . LEU A 1 408 ? -14.469 -20.115 31.908 1.00 94.94 408 LEU A CA 1
ATOM 3198 C C . LEU A 1 408 ? -13.802 -21.263 32.664 1.00 94.94 408 LEU A C 1
ATOM 3200 O O . LEU A 1 408 ? -14.320 -21.693 33.697 1.00 94.94 408 LEU A O 1
ATOM 3204 N N . ALA A 1 409 ? -12.653 -21.746 32.186 1.00 93.12 409 ALA A N 1
ATOM 3205 C CA . ALA A 1 409 ? -11.892 -22.789 32.867 1.00 93.12 409 ALA A CA 1
ATOM 3206 C C . ALA A 1 409 ? -11.450 -22.343 34.270 1.00 93.12 409 ALA A C 1
ATOM 3208 O O . ALA A 1 409 ? -11.654 -23.070 35.246 1.00 93.12 409 ALA A O 1
ATOM 3209 N N . LEU A 1 410 ? -10.916 -21.125 34.391 1.00 91.50 410 LEU A N 1
ATOM 3210 C CA . LEU A 1 410 ? -10.397 -20.594 35.651 1.00 91.50 410 LEU A CA 1
ATOM 3211 C C . LEU A 1 410 ? -11.499 -20.343 36.696 1.00 91.50 410 LEU A C 1
ATOM 3213 O O . LEU A 1 410 ? -11.291 -20.600 37.882 1.00 91.50 410 LEU A O 1
ATOM 3217 N N . THR A 1 411 ? -12.670 -19.860 36.272 1.00 91.38 411 THR A N 1
ATOM 3218 C CA . THR A 1 411 ? -13.803 -19.560 37.172 1.00 91.38 411 THR A CA 1
ATOM 3219 C C . THR A 1 411 ? -14.680 -20.775 37.466 1.00 91.38 411 THR A C 1
ATOM 3221 O O . THR A 1 411 ? -15.126 -20.961 38.599 1.00 91.38 411 THR A O 1
ATOM 3224 N N . GLY A 1 412 ? -14.932 -21.616 36.462 1.00 88.69 412 GLY A N 1
ATOM 3225 C CA . GLY A 1 412 ? -15.837 -22.762 36.549 1.00 88.69 412 GLY A CA 1
ATOM 3226 C C . GLY A 1 412 ? -15.179 -24.067 36.986 1.00 88.69 412 GLY A C 1
ATOM 3227 O O . GLY A 1 412 ? -15.874 -24.972 37.465 1.00 88.69 412 GLY A O 1
ATOM 3228 N N . GLY A 1 413 ? -13.860 -24.198 36.816 1.00 89.25 413 GLY A N 1
ATOM 3229 C CA . GLY A 1 413 ? -13.140 -25.450 37.031 1.00 89.25 413 GLY A CA 1
ATOM 3230 C C . GLY A 1 413 ? -13.782 -26.601 36.251 1.00 89.25 413 GLY A C 1
ATOM 3231 O O . GLY A 1 413 ? -14.095 -26.483 35.068 1.00 89.25 413 GLY A O 1
ATOM 3232 N N . GLU A 1 414 ? -14.078 -27.709 36.937 1.00 91.88 414 GLU A N 1
ATOM 3233 C CA . GLU A 1 414 ? -14.728 -28.879 36.324 1.00 91.88 414 GLU A CA 1
ATOM 3234 C C . GLU A 1 414 ? -16.093 -28.567 35.672 1.00 91.88 414 GLU A C 1
ATOM 3236 O O . GLU A 1 414 ? -16.507 -29.284 34.761 1.00 91.88 414 GLU A O 1
ATOM 3241 N N . ARG A 1 415 ? -16.792 -27.496 36.091 1.00 93.25 415 ARG A N 1
ATOM 3242 C CA . ARG A 1 415 ? -18.081 -27.092 35.493 1.00 93.25 415 ARG A CA 1
ATOM 3243 C C . ARG A 1 415 ? -17.929 -26.613 34.049 1.00 93.25 415 ARG A C 1
ATOM 3245 O O . ARG A 1 415 ? -18.876 -26.756 33.286 1.00 93.25 415 ARG A O 1
ATOM 3252 N N . ALA A 1 416 ? -16.766 -26.076 33.673 1.00 94.00 416 ALA A N 1
ATOM 3253 C CA . ALA A 1 416 ? -16.508 -25.565 32.328 1.00 94.00 416 ALA A CA 1
ATOM 3254 C C . ALA A 1 416 ? -16.236 -26.676 31.303 1.00 94.00 416 ALA A C 1
ATOM 3256 O O . ALA A 1 416 ? -16.450 -26.468 30.112 1.00 94.00 416 ALA A O 1
ATOM 3257 N N . ILE A 1 417 ? -15.832 -27.872 31.754 1.00 95.12 417 ILE A N 1
ATOM 3258 C CA . ILE A 1 417 ? -15.439 -28.982 30.873 1.00 95.12 417 ILE A CA 1
ATOM 3259 C C . ILE A 1 417 ? -16.524 -29.312 29.831 1.00 95.12 417 ILE A C 1
ATOM 3261 O O . ILE A 1 417 ? -16.183 -29.359 28.652 1.00 95.12 417 ILE A O 1
ATOM 3265 N N . PRO A 1 418 ? -17.815 -29.503 30.181 1.00 94.62 418 PRO A N 1
ATOM 3266 C CA . PRO A 1 418 ? -18.834 -29.837 29.185 1.00 94.62 418 PRO A CA 1
ATOM 3267 C C . PRO A 1 418 ? -19.066 -28.723 28.157 1.00 94.62 418 PRO A C 1
ATOM 3269 O O . PRO A 1 418 ? -19.347 -29.023 27.001 1.00 94.62 418 PRO A O 1
ATOM 3272 N N . VAL A 1 419 ? -18.935 -27.456 28.570 1.00 94.06 419 VAL A N 1
ATOM 3273 C CA . VAL A 1 419 ? -19.101 -26.287 27.690 1.00 94.06 419 VAL A CA 1
ATOM 3274 C C . VAL A 1 419 ? -17.966 -26.249 26.666 1.00 94.06 419 VAL A C 1
ATOM 3276 O O . VAL A 1 419 ? -18.220 -26.243 25.465 1.00 94.06 419 VAL A O 1
ATOM 3279 N N . LEU A 1 420 ? -16.717 -26.338 27.134 1.00 95.50 420 LEU A N 1
ATOM 3280 C CA . LEU A 1 420 ? -15.527 -26.312 26.279 1.00 95.50 420 LEU A CA 1
ATOM 3281 C C . LEU A 1 420 ? -15.415 -27.559 25.386 1.00 95.50 420 LEU A C 1
ATOM 3283 O O . LEU A 1 420 ? -15.005 -27.464 24.235 1.00 95.50 420 LEU A O 1
ATOM 3287 N N . GLN A 1 421 ? -15.827 -28.735 25.872 1.00 94.12 421 GLN A N 1
ATOM 3288 C CA . GLN A 1 421 ? -15.887 -29.942 25.040 1.00 94.12 421 GLN A CA 1
ATOM 3289 C C . GLN A 1 421 ? -16.919 -29.812 23.921 1.00 94.12 421 GLN A C 1
ATOM 3291 O O . GLN A 1 421 ? -16.626 -30.175 22.786 1.00 94.12 421 GLN A O 1
ATOM 3296 N N . SER A 1 422 ? -18.105 -29.275 24.226 1.00 92.62 422 SER A N 1
ATOM 3297 C CA . SER A 1 422 ? -19.126 -29.020 23.207 1.00 92.62 422 SER A CA 1
ATOM 3298 C C . SER A 1 422 ? -18.659 -27.991 22.176 1.00 92.62 422 SER A C 1
ATOM 3300 O O . SER A 1 422 ? -19.075 -28.067 21.025 1.00 92.62 422 SER A O 1
ATOM 3302 N N . ALA A 1 423 ? -17.803 -27.047 22.573 1.00 92.75 423 ALA A N 1
ATOM 3303 C CA . ALA A 1 423 ? -17.248 -26.030 21.688 1.00 92.75 423 ALA A CA 1
ATOM 3304 C C . ALA A 1 423 ? -16.358 -26.626 20.588 1.00 92.75 423 ALA A C 1
ATOM 3306 O O . ALA A 1 423 ? -16.435 -26.200 19.443 1.00 92.75 423 ALA A O 1
ATOM 3307 N N . LEU A 1 424 ? -15.573 -27.661 20.911 1.00 90.25 424 LEU A N 1
ATOM 3308 C CA . LEU A 1 424 ? -14.751 -28.378 19.926 1.00 90.25 424 LEU A CA 1
ATOM 3309 C C . LEU A 1 424 ? -15.580 -29.184 18.910 1.00 90.25 424 LEU A C 1
ATOM 3311 O O . LEU A 1 424 ? -15.044 -29.649 17.906 1.00 90.25 424 LEU A O 1
ATOM 3315 N N . GLU A 1 425 ? -16.877 -29.368 19.169 1.00 89.25 425 GLU A N 1
ATOM 3316 C CA . GLU A 1 425 ? -17.834 -29.992 18.250 1.00 89.25 425 GLU A CA 1
ATOM 3317 C C . GLU A 1 425 ? -18.681 -28.955 17.482 1.00 89.25 425 GLU A C 1
ATOM 3319 O O . GLU A 1 425 ? -19.530 -29.346 16.674 1.00 89.25 425 GLU A O 1
ATOM 3324 N N . ASP A 1 426 ? -18.479 -27.651 17.718 1.00 88.75 426 ASP A N 1
ATOM 3325 C CA . ASP A 1 426 ? -19.219 -26.585 17.039 1.00 88.75 426 ASP A CA 1
ATOM 3326 C C . ASP A 1 426 ? -18.851 -26.558 15.545 1.00 88.75 426 ASP A C 1
ATOM 3328 O O . ASP A 1 426 ? -17.682 -26.382 15.203 1.00 88.75 426 ASP A O 1
ATOM 3332 N N . PRO A 1 427 ? -19.820 -26.707 14.622 1.00 83.94 427 PRO A N 1
ATOM 3333 C CA . PRO A 1 427 ? -19.544 -26.662 13.188 1.00 83.94 427 PRO A CA 1
ATOM 3334 C C . PRO A 1 427 ? -19.022 -25.308 12.691 1.00 83.94 427 PRO A C 1
ATOM 3336 O O . PRO A 1 427 ? -18.517 -25.255 11.572 1.00 83.94 427 PRO A O 1
ATOM 3339 N N . ASN A 1 428 ? -19.185 -24.233 13.466 1.00 85.44 428 ASN A N 1
ATOM 3340 C CA . ASN A 1 428 ? -18.669 -22.907 13.130 1.00 85.44 428 ASN A CA 1
ATOM 3341 C C . ASN A 1 428 ? -17.263 -22.652 13.694 1.00 85.44 428 ASN A C 1
ATOM 3343 O O . ASN A 1 428 ? -16.700 -21.602 13.408 1.00 85.44 428 ASN A O 1
ATOM 3347 N N . LEU A 1 429 ? -16.712 -23.571 14.494 1.00 83.44 429 LEU A N 1
ATOM 3348 C CA . LEU A 1 429 ? -15.304 -23.537 14.868 1.00 83.44 429 LEU A CA 1
ATOM 33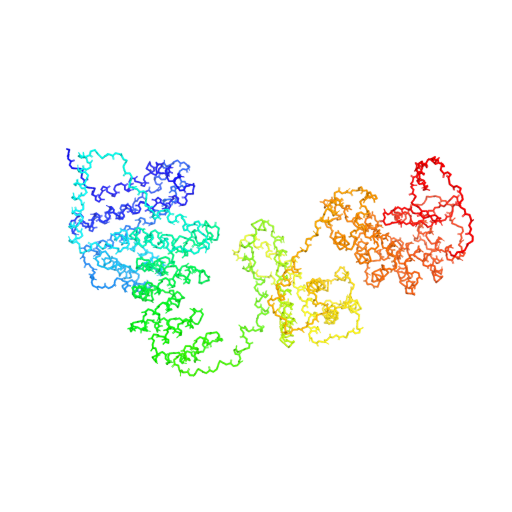49 C C . LEU A 1 429 ? -14.495 -24.074 13.684 1.00 83.44 429 LEU A C 1
ATOM 3351 O O . LEU A 1 429 ? -14.441 -25.284 13.469 1.00 83.44 429 LEU A O 1
ATOM 3355 N N . ASP A 1 430 ? -13.907 -23.180 12.896 1.00 75.81 430 ASP A N 1
ATOM 3356 C CA . ASP A 1 430 ? -13.179 -23.518 11.666 1.00 75.81 430 ASP A CA 1
ATOM 3357 C C . ASP A 1 430 ? -11.731 -22.997 11.633 1.00 75.81 430 ASP A C 1
ATOM 3359 O O . ASP A 1 430 ? -11.008 -23.237 10.664 1.00 75.81 430 ASP A O 1
ATOM 3363 N N . ASN A 1 431 ? -11.282 -22.347 12.711 1.00 75.94 431 ASN A N 1
ATOM 3364 C CA . ASN A 1 431 ? -9.946 -21.781 12.860 1.00 75.94 431 ASN A CA 1
ATOM 3365 C C . ASN A 1 431 ? -9.106 -22.555 13.894 1.00 75.94 431 ASN A C 1
ATOM 3367 O O . ASN A 1 431 ? -9.552 -22.874 15.000 1.00 75.94 431 ASN A O 1
ATOM 3371 N N . ILE A 1 432 ? -7.843 -22.822 13.548 1.00 75.56 432 ILE A N 1
ATOM 3372 C CA . ILE A 1 432 ? -6.879 -23.487 14.428 1.00 75.56 432 ILE A CA 1
ATOM 3373 C C . ILE A 1 432 ? -6.533 -22.664 15.674 1.00 75.56 432 ILE A C 1
ATOM 3375 O O . ILE A 1 432 ? -6.298 -23.263 16.724 1.00 75.56 432 ILE A O 1
ATOM 3379 N N . LEU A 1 433 ? -6.509 -21.329 15.589 1.00 74.81 433 LEU A N 1
ATOM 3380 C CA . LEU A 1 433 ? -6.220 -20.464 16.738 1.00 74.81 433 LEU A CA 1
ATOM 3381 C C . LEU A 1 433 ? -7.311 -20.623 17.803 1.00 74.81 433 LEU A C 1
ATOM 3383 O O . LEU A 1 433 ? -7.013 -21.006 18.932 1.00 74.81 433 LEU A O 1
ATOM 3387 N N . ASP A 1 434 ? -8.575 -20.486 17.404 1.00 86.00 434 ASP A N 1
ATOM 3388 C CA . ASP A 1 434 ? -9.729 -20.637 18.297 1.00 86.00 434 ASP A CA 1
ATOM 3389 C C . ASP A 1 434 ? -9.805 -22.040 18.910 1.00 86.00 434 ASP A C 1
ATOM 3391 O O . ASP A 1 434 ? -10.043 -22.201 20.110 1.00 86.00 434 ASP A O 1
ATOM 3395 N N . HIS A 1 435 ? -9.532 -23.073 18.105 1.00 88.88 435 HIS A N 1
ATOM 3396 C CA . HIS A 1 435 ? -9.445 -24.443 18.602 1.00 88.88 435 HIS A CA 1
ATOM 3397 C C . HIS A 1 435 ? -8.315 -24.596 19.620 1.00 88.88 435 HIS A C 1
ATOM 3399 O O . HIS A 1 435 ? -8.470 -25.316 20.607 1.00 88.88 435 HIS A O 1
ATOM 3405 N N . THR A 1 436 ? -7.165 -23.962 19.381 1.00 85.25 436 THR A N 1
ATOM 3406 C CA . THR A 1 436 ? -6.001 -24.043 20.271 1.00 85.25 436 THR A CA 1
ATOM 3407 C C . THR A 1 436 ? -6.306 -23.420 21.626 1.00 85.25 436 THR A C 1
ATOM 3409 O O . THR A 1 436 ? -5.984 -24.037 22.637 1.00 85.25 436 THR A O 1
ATOM 3412 N N . GLU A 1 437 ? -6.995 -22.279 21.669 1.00 87.88 437 GLU A N 1
ATOM 3413 C CA . GLU A 1 437 ? -7.405 -21.637 22.926 1.00 87.88 437 GLU A CA 1
ATOM 3414 C C . GLU A 1 437 ? -8.369 -22.515 23.739 1.00 87.88 437 GLU A C 1
ATOM 3416 O O . GLU A 1 437 ? -8.167 -22.760 24.933 1.00 87.88 437 GLU A O 1
ATOM 3421 N N . VAL A 1 438 ? -9.388 -23.083 23.084 1.00 92.88 438 VAL A N 1
ATOM 3422 C CA . VAL A 1 438 ? -10.350 -23.987 23.741 1.00 92.88 438 VAL A CA 1
ATOM 3423 C C . VAL A 1 438 ? -9.671 -25.273 24.220 1.00 92.88 438 VAL A C 1
ATOM 3425 O O . VAL A 1 438 ? -9.934 -25.747 25.330 1.00 92.88 438 VAL A O 1
ATOM 3428 N N . ALA A 1 439 ? -8.777 -25.840 23.407 1.00 90.19 439 ALA A N 1
ATOM 3429 C CA . ALA A 1 439 ? -8.005 -27.024 23.762 1.00 90.19 439 ALA A CA 1
ATOM 3430 C C . ALA A 1 439 ? -7.061 -26.753 24.943 1.00 90.19 439 ALA A C 1
ATOM 3432 O O . ALA A 1 439 ? -7.034 -27.545 25.884 1.00 90.19 439 ALA A O 1
ATOM 3433 N N . ALA A 1 440 ? -6.352 -25.621 24.942 1.00 87.88 440 ALA A N 1
ATOM 3434 C CA . ALA A 1 440 ? -5.465 -25.216 26.030 1.00 87.88 440 ALA A CA 1
ATOM 3435 C C . ALA A 1 440 ? -6.231 -25.037 27.350 1.00 87.88 440 ALA A C 1
ATOM 3437 O O . ALA A 1 440 ? -5.781 -25.500 28.400 1.00 87.88 440 ALA A O 1
ATOM 3438 N N . ALA A 1 441 ? -7.428 -24.443 27.303 1.00 92.69 441 ALA A N 1
ATOM 3439 C CA . ALA A 1 441 ? -8.296 -24.318 28.471 1.00 92.69 441 ALA A CA 1
ATOM 3440 C C . ALA A 1 441 ? -8.737 -25.688 29.029 1.00 92.69 441 ALA A C 1
ATOM 3442 O O . ALA A 1 441 ? -8.766 -25.883 30.245 1.00 92.69 441 ALA A O 1
ATOM 3443 N N . LEU A 1 442 ? -9.040 -26.664 28.164 1.00 93.75 442 LEU A N 1
ATOM 3444 C CA . LEU A 1 442 ? -9.341 -28.043 28.578 1.00 93.75 442 LEU A CA 1
ATOM 3445 C C . LEU A 1 442 ? -8.120 -28.761 29.173 1.00 93.75 442 LEU A C 1
ATOM 3447 O O . LEU A 1 442 ? -8.256 -29.471 30.174 1.00 93.75 442 LEU A O 1
ATOM 3451 N N . GLU A 1 443 ? -6.935 -28.554 28.598 1.00 91.88 443 GLU A N 1
ATOM 3452 C CA . GLU A 1 443 ? -5.681 -29.127 29.096 1.00 91.88 443 GLU A CA 1
ATOM 3453 C C . GLU A 1 443 ? -5.325 -28.607 30.494 1.00 91.88 443 GLU A C 1
ATOM 3455 O O . GLU A 1 443 ? -4.934 -29.401 31.355 1.00 91.88 443 GLU A O 1
ATOM 3460 N N . GLU A 1 444 ? -5.538 -27.313 30.761 1.00 91.31 444 GLU A N 1
ATOM 3461 C CA . GLU A 1 444 ? -5.359 -26.714 32.094 1.00 91.31 444 GLU A CA 1
ATOM 3462 C C . GLU A 1 444 ? -6.302 -27.350 33.135 1.00 91.31 444 GLU A C 1
ATOM 3464 O O . GLU A 1 444 ? -5.939 -27.534 34.299 1.00 91.31 444 GLU A O 1
ATOM 3469 N N . LEU A 1 445 ? -7.492 -27.791 32.709 1.00 92.19 445 LEU A N 1
ATOM 3470 C CA . LEU A 1 445 ? -8.438 -28.557 33.532 1.00 92.19 445 LEU A CA 1
ATOM 3471 C C . LEU A 1 445 ? -8.089 -30.055 33.641 1.00 92.19 445 LEU A C 1
ATOM 3473 O O . LEU A 1 445 ? -8.818 -30.820 34.279 1.00 92.19 445 LEU A O 1
ATOM 3477 N N . GLY A 1 446 ? -6.978 -30.494 33.045 1.00 90.56 446 GLY A N 1
ATOM 3478 C CA . GLY A 1 446 ? -6.520 -31.883 33.056 1.00 90.56 446 GLY A CA 1
ATOM 3479 C C . GLY A 1 446 ? -7.284 -32.806 32.103 1.00 90.56 446 GLY A C 1
ATOM 3480 O O . GLY A 1 446 ? -7.257 -34.028 32.290 1.00 90.56 446 GLY A O 1
ATOM 3481 N N . VAL A 1 447 ? -7.971 -32.247 31.104 1.00 92.75 447 VAL A N 1
ATOM 3482 C CA . VAL A 1 447 ? -8.697 -32.986 30.065 1.00 92.75 447 VAL A CA 1
ATOM 3483 C C . VAL A 1 447 ? -7.896 -32.936 28.769 1.00 92.75 447 VAL A C 1
ATOM 3485 O O . VAL A 1 447 ? -7.627 -31.869 28.236 1.00 92.75 447 VAL A O 1
ATOM 3488 N N . GLU A 1 448 ? -7.526 -34.101 28.241 1.00 87.81 448 GLU A N 1
ATOM 3489 C CA . GLU A 1 448 ? -6.853 -34.188 26.942 1.00 87.81 448 GLU A CA 1
ATOM 3490 C C . GLU A 1 448 ? -7.843 -33.813 25.828 1.00 87.81 448 GLU A C 1
ATOM 3492 O O . GLU A 1 448 ? -8.869 -34.480 25.649 1.00 87.81 448 GLU A O 1
ATOM 3497 N N . ALA A 1 449 ? -7.551 -32.728 25.109 1.00 83.69 449 ALA A N 1
ATOM 3498 C CA . ALA A 1 449 ? -8.347 -32.275 23.978 1.00 83.69 449 ALA A CA 1
ATOM 3499 C C . ALA A 1 449 ? -8.025 -33.104 22.716 1.00 83.69 449 ALA A C 1
ATOM 3501 O O . ALA A 1 449 ? -6.887 -33.554 22.537 1.00 83.69 449 ALA A O 1
ATOM 3502 N N . PRO A 1 450 ? -9.003 -33.348 21.824 1.00 81.38 450 PRO A N 1
ATOM 3503 C CA . PRO A 1 450 ? -8.718 -33.944 20.526 1.00 81.38 450 PRO A CA 1
ATOM 3504 C C . PRO A 1 450 ? -7.725 -33.065 19.744 1.00 81.38 450 PRO A C 1
ATOM 3506 O O . PRO A 1 450 ? -7.797 -31.839 19.822 1.00 81.38 450 PRO A O 1
ATOM 3509 N N . PRO A 1 451 ? -6.798 -33.664 18.975 1.00 70.94 451 PRO A N 1
ATOM 3510 C CA . PRO A 1 451 ? -5.934 -32.886 18.101 1.00 70.94 451 PRO A CA 1
ATOM 3511 C C . PRO A 1 451 ? -6.779 -32.187 17.033 1.00 70.94 451 PRO A C 1
ATOM 3513 O O . PRO A 1 451 ? -7.716 -32.793 16.503 1.00 70.94 451 PRO A O 1
ATOM 3516 N N . ALA A 1 452 ? -6.401 -30.954 16.688 1.00 68.75 452 ALA A N 1
ATOM 3517 C CA . ALA A 1 452 ? -7.039 -30.219 15.604 1.00 68.75 452 ALA A CA 1
ATOM 3518 C C . ALA A 1 452 ? -7.032 -31.056 14.303 1.00 68.75 452 ALA A C 1
ATOM 3520 O O . ALA A 1 452 ? -6.063 -31.790 14.044 1.00 68.75 452 ALA A O 1
ATOM 3521 N N . PRO A 1 453 ? -8.091 -30.974 13.478 1.00 68.81 453 PRO A N 1
ATOM 3522 C CA . PRO A 1 453 ? -8.135 -31.610 12.168 1.00 68.81 453 PRO A CA 1
ATOM 3523 C C . PRO A 1 453 ? -6.873 -31.318 11.337 1.00 68.81 453 PRO A C 1
ATOM 3525 O O . PRO A 1 453 ? -6.371 -30.198 11.280 1.00 68.81 453 PRO A O 1
ATOM 3528 N N . ALA A 1 454 ? -6.311 -32.353 10.703 1.00 49.72 454 ALA A N 1
ATOM 3529 C CA . ALA A 1 454 ? -5.023 -32.255 10.002 1.00 49.72 454 ALA A CA 1
ATOM 3530 C C . ALA A 1 454 ? -5.046 -31.324 8.773 1.00 49.72 454 ALA A C 1
ATOM 3532 O O . ALA A 1 454 ? -3.996 -30.912 8.287 1.00 49.72 454 ALA A O 1
ATOM 3533 N N . ASP A 1 455 ? -6.237 -31.021 8.270 1.00 48.44 455 ASP A N 1
ATOM 3534 C CA . ASP A 1 455 ? -6.542 -30.042 7.232 1.00 48.44 455 ASP A CA 1
ATOM 3535 C C . ASP A 1 455 ? -6.490 -28.590 7.733 1.00 48.44 455 ASP A C 1
ATOM 3537 O O . ASP A 1 455 ? -6.149 -27.713 6.944 1.00 48.44 455 ASP A O 1
ATOM 3541 N N . TRP A 1 456 ? -6.708 -28.336 9.030 1.00 52.66 456 TRP A N 1
ATOM 3542 C CA . TRP A 1 456 ? -6.536 -27.008 9.647 1.00 52.66 456 TRP A CA 1
ATOM 3543 C C . TRP A 1 456 ? -5.057 -26.681 9.902 1.00 52.66 456 TRP A C 1
ATOM 3545 O O . TRP A 1 456 ? -4.651 -25.527 9.857 1.00 52.66 456 TRP A O 1
ATOM 3555 N N . LEU A 1 457 ? -4.217 -27.710 10.085 1.00 42.59 457 LEU A N 1
ATOM 3556 C CA . LEU A 1 457 ? -2.759 -27.594 10.270 1.00 42.59 457 LEU A CA 1
ATOM 3557 C C . LEU A 1 457 ? -1.995 -27.114 9.017 1.00 42.59 457 LEU A C 1
ATOM 3559 O O . LEU A 1 457 ? -0.771 -26.985 9.068 1.00 42.59 457 LEU A O 1
ATOM 3563 N N . LEU A 1 458 ? -2.677 -26.902 7.886 1.00 40.66 458 LEU A N 1
ATOM 3564 C CA . LEU A 1 458 ? -2.045 -26.615 6.595 1.00 40.66 458 LEU A CA 1
ATOM 3565 C C . LEU A 1 458 ? -2.519 -25.322 5.907 1.00 40.66 458 LEU A C 1
ATOM 3567 O O . LEU A 1 458 ? -1.884 -24.943 4.923 1.00 40.66 458 LEU A O 1
ATOM 3571 N N . PHE A 1 459 ? -3.575 -24.641 6.372 1.00 42.09 459 PHE A N 1
ATOM 3572 C CA . PHE A 1 459 ? -4.189 -23.543 5.609 1.00 42.09 459 PHE A CA 1
ATOM 3573 C C . PHE A 1 459 ? -4.904 -22.515 6.507 1.00 42.09 459 PHE A C 1
ATOM 3575 O O . PHE A 1 459 ? -5.946 -22.817 7.071 1.00 42.09 459 PHE A O 1
ATOM 3582 N N . GLU A 1 460 ? -4.387 -21.284 6.575 1.00 41.25 460 GLU A N 1
ATOM 3583 C CA . GLU A 1 460 ? -5.085 -20.110 7.144 1.00 41.25 460 GLU A CA 1
ATOM 3584 C C . GLU A 1 460 ? -6.033 -19.425 6.140 1.00 41.25 460 GLU A C 1
ATOM 3586 O O . GLU A 1 460 ? -6.799 -18.543 6.505 1.00 41.25 460 GLU A O 1
ATOM 3591 N N . VAL A 1 461 ? -6.019 -19.802 4.860 1.00 41.19 461 VAL A N 1
ATOM 3592 C CA . VAL A 1 461 ? -6.901 -19.215 3.844 1.00 41.19 461 VAL A CA 1
ATOM 3593 C C . VAL A 1 461 ? -7.212 -20.272 2.793 1.00 41.19 461 VAL A C 1
ATOM 3595 O O . VAL A 1 461 ? -6.340 -21.085 2.477 1.00 41.19 461 VAL A O 1
ATOM 3598 N N . ASP A 1 462 ? -8.412 -20.271 2.207 1.00 47.62 462 ASP A N 1
ATOM 3599 C CA . ASP A 1 462 ? -8.650 -21.005 0.961 1.00 47.62 462 ASP A CA 1
ATOM 3600 C C . ASP A 1 462 ? -7.728 -20.415 -0.119 1.00 47.62 462 ASP A C 1
ATOM 3602 O O . ASP A 1 462 ? -8.066 -19.442 -0.795 1.00 47.62 462 ASP A O 1
ATOM 3606 N N . ILE A 1 463 ? -6.525 -20.984 -0.252 1.00 45.44 463 ILE A N 1
ATOM 3607 C CA . ILE A 1 463 ? -5.469 -20.558 -1.181 1.00 45.44 463 ILE A CA 1
ATOM 3608 C C . ILE A 1 463 ? -5.989 -20.524 -2.628 1.00 45.44 463 ILE A C 1
ATOM 3610 O O . ILE A 1 463 ? -5.438 -19.802 -3.458 1.00 45.44 463 ILE A O 1
ATOM 3614 N N . GLY A 1 464 ? -7.061 -21.261 -2.946 1.00 50.38 464 GLY A N 1
ATOM 3615 C CA . GLY A 1 464 ? -7.724 -21.172 -4.246 1.00 50.38 464 GLY A CA 1
ATOM 3616 C C . GLY A 1 464 ? -8.399 -19.819 -4.496 1.00 50.38 464 GLY A C 1
ATOM 3617 O O . GLY A 1 464 ? -8.443 -19.369 -5.637 1.00 50.38 464 GLY A O 1
ATOM 3618 N N . THR A 1 465 ? -8.877 -19.143 -3.446 1.00 55.97 465 THR A N 1
ATOM 3619 C CA . THR A 1 465 ? -9.612 -17.869 -3.547 1.00 55.97 465 THR A CA 1
ATOM 3620 C C . THR A 1 465 ? -8.757 -16.634 -3.274 1.00 55.97 465 THR A C 1
ATOM 3622 O O . THR A 1 465 ? -9.078 -15.578 -3.814 1.00 55.97 465 THR A O 1
ATOM 3625 N N . VAL A 1 466 ? -7.638 -16.751 -2.542 1.00 61.25 466 VAL A N 1
ATOM 3626 C CA . VAL A 1 466 ? -6.704 -15.629 -2.270 1.00 61.25 466 VAL A CA 1
ATOM 3627 C C . VAL A 1 466 ? -6.250 -14.897 -3.539 1.00 61.25 466 VAL A C 1
ATOM 3629 O O . VAL A 1 466 ? -6.305 -13.669 -3.576 1.00 61.25 466 VAL A O 1
ATOM 3632 N N . PRO A 1 467 ? -5.835 -15.594 -4.615 1.00 66.56 467 PRO A N 1
ATOM 3633 C CA . PRO A 1 467 ? -5.497 -14.940 -5.875 1.00 66.56 467 PRO A CA 1
ATOM 3634 C C . PRO A 1 467 ? -6.617 -14.064 -6.436 1.00 66.56 467 PRO A C 1
ATOM 3636 O O . PRO A 1 467 ? -6.357 -13.019 -7.030 1.00 66.56 467 PRO A O 1
ATOM 3639 N N . GLN A 1 468 ? -7.863 -14.501 -6.258 1.00 73.12 468 GLN A N 1
ATOM 3640 C CA . GLN A 1 468 ? -9.032 -13.841 -6.810 1.00 73.12 468 GLN A CA 1
ATOM 3641 C C . GLN A 1 468 ? -9.533 -12.716 -5.900 1.00 73.12 468 GLN A C 1
ATOM 3643 O O . GLN A 1 468 ? -9.932 -11.680 -6.423 1.00 73.12 468 GLN A O 1
ATOM 3648 N N . SER A 1 469 ? -9.453 -12.867 -4.573 1.00 74.12 469 SER A N 1
ATOM 3649 C CA . SER A 1 469 ? -9.783 -11.798 -3.625 1.00 74.12 469 SER A CA 1
ATOM 3650 C C . SER A 1 469 ? -8.813 -10.626 -3.751 1.00 74.12 469 SER A C 1
ATOM 3652 O O . SER A 1 469 ? -9.254 -9.507 -3.976 1.00 74.12 469 SER A O 1
ATOM 3654 N N . VAL A 1 470 ? -7.499 -10.885 -3.764 1.00 77.75 470 VAL A N 1
ATOM 3655 C CA . VAL A 1 470 ? -6.471 -9.835 -3.873 1.00 77.75 470 VAL A CA 1
ATOM 3656 C C . VAL A 1 470 ? -6.645 -8.999 -5.144 1.00 77.75 470 VAL A C 1
ATOM 3658 O O . VAL A 1 470 ? -6.550 -7.774 -5.106 1.00 77.75 470 VAL A O 1
ATOM 3661 N N . LEU A 1 471 ? -6.907 -9.638 -6.289 1.00 86.06 471 LEU A N 1
ATOM 3662 C CA . LEU A 1 471 ? -7.108 -8.913 -7.548 1.00 86.06 471 LEU A CA 1
ATOM 3663 C C . LEU A 1 471 ? -8.493 -8.256 -7.642 1.00 86.06 471 LEU A C 1
ATOM 3665 O O . LEU A 1 471 ? -8.607 -7.199 -8.265 1.00 86.06 471 LEU A O 1
ATOM 3669 N N . SER A 1 472 ? -9.518 -8.844 -7.015 1.00 84.88 472 SER A N 1
ATOM 3670 C CA . SER A 1 472 ? -10.847 -8.233 -6.894 1.00 84.88 472 SER A CA 1
ATOM 3671 C C . SER A 1 472 ? -10.768 -6.931 -6.102 1.00 84.88 472 SER A C 1
ATOM 3673 O O . SER A 1 472 ? -11.252 -5.913 -6.593 1.00 84.88 472 SER A O 1
ATOM 3675 N N . ASP A 1 473 ? -10.079 -6.936 -4.959 1.00 85.00 473 ASP A N 1
ATOM 3676 C CA . ASP A 1 473 ? -9.884 -5.756 -4.115 1.00 85.00 473 ASP A CA 1
ATOM 3677 C C . ASP A 1 473 ? -9.163 -4.648 -4.886 1.00 85.00 473 ASP A C 1
ATOM 3679 O O . ASP A 1 473 ? -9.644 -3.523 -4.947 1.00 85.00 473 ASP A O 1
ATOM 3683 N N . ILE A 1 474 ? -8.068 -4.967 -5.589 1.00 87.75 474 ILE A N 1
ATOM 3684 C CA . ILE A 1 474 ? -7.336 -3.984 -6.411 1.00 87.75 474 ILE A CA 1
ATOM 3685 C C . ILE A 1 474 ? -8.227 -3.373 -7.503 1.00 87.75 474 ILE A C 1
ATOM 3687 O O . ILE A 1 474 ? -8.052 -2.212 -7.892 1.00 87.75 474 ILE A O 1
ATOM 3691 N N . SER A 1 475 ? -9.178 -4.143 -8.027 1.00 88.81 475 SER A N 1
ATOM 3692 C CA . SER A 1 475 ? -10.140 -3.641 -9.005 1.00 88.81 475 SER A CA 1
ATOM 3693 C C . SER A 1 475 ? -11.296 -2.857 -8.381 1.00 88.81 475 SER A C 1
ATOM 3695 O O . SER A 1 475 ? -12.007 -2.178 -9.118 1.00 88.81 475 SER A O 1
ATOM 3697 N N . ASP A 1 476 ? -11.490 -2.884 -7.063 1.00 89.81 476 ASP A N 1
ATOM 3698 C CA . ASP A 1 476 ? -12.616 -2.238 -6.394 1.00 89.81 476 ASP A CA 1
ATOM 3699 C C . ASP A 1 476 ? -12.398 -0.711 -6.237 1.00 89.81 476 ASP A C 1
ATOM 3701 O O . ASP A 1 476 ? -11.339 -0.267 -5.775 1.00 89.81 476 ASP A O 1
ATOM 3705 N N . PRO A 1 477 ? -13.374 0.143 -6.617 1.00 89.81 477 PRO A N 1
ATOM 3706 C CA . PRO A 1 477 ? -13.330 1.577 -6.330 1.00 89.81 477 PRO A CA 1
ATOM 3707 C C . PRO A 1 477 ? -13.116 1.940 -4.852 1.00 89.81 477 PRO A C 1
ATOM 3709 O O . PRO A 1 477 ? -12.507 2.981 -4.593 1.00 89.81 477 PRO A O 1
ATOM 3712 N N . ASP A 1 478 ? -13.599 1.126 -3.910 1.00 87.81 478 ASP A N 1
ATOM 3713 C CA . ASP A 1 478 ? -13.432 1.334 -2.467 1.00 87.81 478 ASP A CA 1
ATOM 3714 C C . ASP A 1 478 ? -11.971 1.149 -2.045 1.00 87.81 478 ASP A C 1
ATOM 3716 O O . ASP A 1 478 ? -11.449 1.946 -1.266 1.00 87.81 478 ASP A O 1
ATOM 3720 N N . HIS A 1 479 ? -11.258 0.188 -2.636 1.00 86.88 479 HIS A N 1
ATOM 3721 C CA . HIS A 1 479 ? -9.830 -0.001 -2.368 1.00 86.88 479 HIS A CA 1
ATOM 3722 C C . HIS A 1 479 ? -8.997 1.199 -2.837 1.00 86.88 479 HIS A C 1
ATOM 3724 O O . HIS A 1 479 ? -8.127 1.695 -2.120 1.00 86.88 479 HIS A O 1
ATOM 3730 N N . LEU A 1 480 ? -9.325 1.746 -4.015 1.00 86.94 480 LEU A N 1
ATOM 3731 C CA . LEU A 1 480 ? -8.721 2.987 -4.507 1.00 86.94 480 LEU A CA 1
ATOM 3732 C C . LEU A 1 480 ? -9.056 4.192 -3.608 1.00 86.94 480 LEU A C 1
ATOM 3734 O O . LEU A 1 480 ? -8.249 5.117 -3.501 1.00 86.94 480 LEU A O 1
ATOM 3738 N N . MET A 1 481 ? -10.241 4.213 -2.994 1.00 85.56 481 MET A N 1
ATOM 3739 C CA . MET A 1 481 ? -10.643 5.263 -2.057 1.00 85.56 481 MET A CA 1
ATOM 3740 C C . MET A 1 481 ? -9.796 5.213 -0.783 1.00 85.56 481 MET A C 1
ATOM 3742 O O . MET A 1 481 ? -9.200 6.230 -0.442 1.00 85.56 481 MET A O 1
ATOM 3746 N N . ILE A 1 482 ? -9.637 4.029 -0.182 1.00 84.81 482 ILE A N 1
ATOM 3747 C CA . ILE A 1 482 ? -8.769 3.803 0.987 1.00 84.81 482 ILE A CA 1
ATOM 3748 C C . ILE A 1 482 ? -7.331 4.237 0.679 1.00 84.81 482 ILE A C 1
ATOM 3750 O O . ILE A 1 482 ? -6.734 5.005 1.432 1.00 84.81 482 ILE A O 1
ATOM 3754 N N . PHE A 1 483 ? -6.793 3.827 -0.476 1.00 82.19 483 PHE A N 1
ATOM 3755 C CA . PHE A 1 483 ? -5.469 4.258 -0.933 1.00 82.19 483 PHE A CA 1
ATOM 3756 C C . PHE A 1 483 ? -5.352 5.788 -1.039 1.00 82.19 483 PHE A C 1
ATOM 3758 O O . PHE A 1 483 ? -4.326 6.378 -0.703 1.00 82.19 483 PHE A O 1
ATOM 3765 N N . ALA A 1 484 ? -6.397 6.449 -1.535 1.00 81.25 484 ALA A N 1
ATOM 3766 C CA . ALA A 1 484 ? -6.402 7.891 -1.722 1.00 81.25 484 ALA A CA 1
ATOM 3767 C C . ALA A 1 484 ? -6.624 8.677 -0.421 1.00 81.25 484 ALA A C 1
ATOM 3769 O O . ALA A 1 484 ? -6.290 9.864 -0.398 1.00 81.25 484 ALA A O 1
ATOM 3770 N N . ASP A 1 485 ? -7.174 8.069 0.630 1.00 77.50 485 ASP A N 1
ATOM 3771 C CA . ASP A 1 485 ? -7.384 8.710 1.933 1.00 77.50 485 ASP A CA 1
ATOM 3772 C C . ASP A 1 485 ? -6.064 8.894 2.687 1.00 77.50 485 ASP A C 1
ATOM 3774 O O . ASP A 1 485 ? -5.827 9.965 3.244 1.00 77.50 485 ASP A O 1
ATOM 3778 N N . VAL A 1 486 ? -5.148 7.929 2.569 1.00 72.56 486 VAL A N 1
ATOM 3779 C CA . VAL A 1 486 ? -3.782 8.003 3.124 1.00 72.56 486 VAL A CA 1
ATOM 3780 C C . VAL A 1 486 ? -2.789 8.784 2.246 1.00 72.56 486 VAL A C 1
ATOM 3782 O O . VAL A 1 486 ? -1.649 9.021 2.645 1.00 72.56 486 VAL A O 1
ATOM 3785 N N . ALA A 1 487 ? -3.194 9.201 1.044 1.00 68.88 487 ALA A N 1
ATOM 3786 C CA . ALA A 1 487 ? -2.347 9.925 0.098 1.00 68.88 487 ALA A CA 1
ATOM 3787 C C . ALA A 1 487 ? -2.483 11.464 0.206 1.00 68.88 487 ALA A C 1
ATOM 3789 O O . ALA A 1 487 ? -3.544 11.968 0.584 1.00 68.88 487 ALA A O 1
ATOM 3790 N N . PRO A 1 488 ? -1.456 12.248 -0.198 1.00 75.50 488 PRO A N 1
ATOM 3791 C CA . PRO A 1 488 ? -1.513 13.713 -0.188 1.00 75.50 488 PRO A CA 1
ATOM 3792 C C . PRO A 1 488 ? -2.721 14.276 -0.953 1.00 75.50 488 PRO A C 1
ATOM 3794 O O . PRO A 1 488 ? -2.999 13.868 -2.085 1.00 75.50 488 PRO A O 1
ATOM 3797 N N . GLU A 1 489 ? -3.402 15.285 -0.391 1.00 72.19 489 GLU A N 1
ATOM 3798 C CA . GLU A 1 489 ? -4.625 15.860 -0.989 1.00 72.19 489 GLU A CA 1
ATOM 3799 C C . GLU A 1 489 ? -4.426 16.361 -2.432 1.00 72.19 489 GLU A C 1
ATOM 3801 O O . GLU A 1 489 ? -5.336 16.327 -3.267 1.00 72.19 489 GLU A O 1
ATOM 3806 N N . GLU A 1 490 ? -3.207 16.794 -2.750 1.00 75.38 490 GLU A N 1
ATOM 3807 C CA . GLU A 1 490 ? -2.770 17.286 -4.058 1.00 75.38 490 GLU A CA 1
ATOM 3808 C C . GLU A 1 490 ? -2.991 16.258 -5.181 1.00 75.38 490 GLU A C 1
ATOM 3810 O O . GLU A 1 490 ? -3.291 16.635 -6.321 1.00 75.38 490 GLU A O 1
ATOM 3815 N N . TRP A 1 491 ? -2.925 14.959 -4.866 1.00 72.62 491 TRP A N 1
ATOM 3816 C CA . TRP A 1 491 ? -3.119 13.875 -5.833 1.00 72.62 491 TRP A CA 1
ATOM 3817 C C . TRP A 1 491 ? -4.581 13.756 -6.271 1.00 72.62 491 TRP A C 1
ATOM 3819 O O . TRP A 1 491 ? -4.862 13.491 -7.442 1.00 72.62 491 TRP A O 1
ATOM 3829 N N . ARG A 1 492 ? -5.537 14.077 -5.384 1.00 77.62 492 ARG A N 1
ATOM 3830 C CA . ARG A 1 492 ? -6.980 14.101 -5.708 1.00 77.62 492 ARG A CA 1
ATOM 3831 C C . ARG A 1 492 ? -7.315 15.184 -6.746 1.00 77.62 492 ARG A C 1
ATOM 3833 O O . ARG A 1 492 ? -8.358 15.126 -7.403 1.00 77.62 492 ARG A O 1
ATOM 3840 N N . SER A 1 493 ? -6.408 16.146 -6.939 1.00 81.06 493 SER A N 1
ATOM 3841 C CA . SER A 1 493 ? -6.507 17.218 -7.939 1.00 81.06 493 SER A CA 1
ATOM 3842 C C . SER A 1 493 ? -6.130 16.771 -9.356 1.00 81.06 493 SER A C 1
ATOM 3844 O O . SER A 1 493 ? -6.549 17.414 -10.324 1.00 81.06 493 SER A O 1
ATOM 3846 N N . HIS A 1 494 ? -5.398 15.655 -9.485 1.00 84.62 494 HIS A N 1
ATOM 3847 C CA . HIS A 1 494 ? -4.856 15.121 -10.739 1.00 84.62 494 HIS A CA 1
ATOM 3848 C C . HIS A 1 494 ? -5.272 13.647 -10.942 1.00 84.62 494 HIS A C 1
ATOM 3850 O O . HIS A 1 494 ? -4.474 12.735 -10.745 1.00 84.62 494 HIS A O 1
ATOM 3856 N N . PRO A 1 495 ? -6.530 13.385 -11.357 1.00 82.69 495 PRO A N 1
ATOM 3857 C CA . PRO A 1 495 ? -7.083 12.028 -11.449 1.00 82.69 495 PRO A CA 1
ATOM 3858 C C . PRO A 1 495 ? -6.315 11.066 -12.364 1.00 82.69 495 PRO A C 1
ATOM 3860 O O . PRO A 1 495 ? -6.345 9.860 -12.146 1.00 82.69 495 PRO A O 1
ATOM 3863 N N . ASP A 1 496 ? -5.659 11.593 -13.398 1.00 83.38 496 ASP A N 1
ATOM 3864 C CA . ASP A 1 496 ? -4.891 10.793 -14.354 1.00 83.38 496 ASP A CA 1
ATOM 3865 C C . ASP A 1 496 ? -3.586 10.289 -13.705 1.00 83.38 496 ASP A C 1
ATOM 3867 O O . ASP A 1 496 ? -3.282 9.098 -13.764 1.00 83.38 496 ASP A O 1
ATOM 3871 N N . ASP A 1 497 ? -2.872 11.174 -13.001 1.00 83.38 497 ASP A N 1
ATOM 3872 C CA . ASP A 1 497 ? -1.641 10.839 -12.275 1.00 83.38 497 ASP A CA 1
ATOM 3873 C C . ASP A 1 497 ? -1.930 9.877 -11.117 1.00 83.38 497 ASP A C 1
ATOM 3875 O O . ASP A 1 497 ? -1.218 8.890 -10.940 1.00 83.38 497 ASP A O 1
ATOM 3879 N N . LEU A 1 498 ? -3.026 10.100 -10.382 1.00 87.38 498 LEU A N 1
ATOM 3880 C CA . LEU A 1 498 ? -3.450 9.219 -9.291 1.00 87.38 498 LEU A CA 1
ATOM 3881 C C . LEU A 1 498 ? -3.740 7.790 -9.778 1.00 87.38 498 LEU A C 1
ATOM 3883 O O . LEU A 1 498 ? -3.365 6.834 -9.106 1.00 87.38 498 LEU A O 1
ATOM 3887 N N . ALA A 1 499 ? -4.357 7.627 -10.954 1.00 88.25 499 ALA A N 1
ATOM 3888 C CA . ALA A 1 499 ? -4.612 6.303 -11.524 1.00 88.25 499 ALA A CA 1
ATOM 3889 C C . ALA A 1 499 ? -3.307 5.555 -11.844 1.00 88.25 499 ALA A C 1
ATOM 3891 O O . ALA A 1 499 ? -3.216 4.353 -11.605 1.00 88.25 499 ALA A O 1
ATOM 3892 N N . HIS A 1 500 ? -2.295 6.263 -12.355 1.00 86.38 500 HIS A N 1
ATOM 3893 C CA . HIS A 1 500 ? -0.979 5.688 -12.630 1.00 86.38 500 HIS A CA 1
ATOM 3894 C C . HIS A 1 500 ? -0.202 5.354 -11.355 1.00 86.38 500 HIS A C 1
ATOM 3896 O O . HIS A 1 500 ? 0.385 4.274 -11.268 1.00 86.38 500 HIS A O 1
ATOM 3902 N N . ILE A 1 501 ? -0.214 6.252 -10.365 1.00 85.62 501 ILE A N 1
ATOM 3903 C CA . ILE A 1 501 ? 0.429 6.027 -9.065 1.00 85.62 501 ILE A CA 1
ATOM 3904 C C . ILE A 1 501 ? -0.170 4.789 -8.398 1.00 85.62 501 ILE A C 1
ATOM 3906 O O . ILE A 1 501 ? 0.580 3.902 -8.004 1.00 85.62 501 ILE A O 1
ATOM 3910 N N . TYR A 1 502 ? -1.500 4.684 -8.364 1.00 90.38 502 TYR A N 1
ATOM 3911 C CA . TYR A 1 502 ? -2.198 3.526 -7.814 1.00 90.38 502 TYR A CA 1
ATOM 3912 C C . TYR A 1 502 ? -1.753 2.212 -8.471 1.00 90.38 502 TYR A C 1
ATOM 3914 O O . TYR A 1 502 ? -1.279 1.311 -7.783 1.00 90.38 502 TYR A O 1
ATOM 3922 N N . THR A 1 503 ? -1.802 2.116 -9.808 1.00 89.75 503 THR A N 1
ATOM 3923 C CA . THR A 1 503 ? -1.382 0.882 -10.499 1.00 89.75 503 THR A CA 1
ATOM 3924 C C . THR A 1 503 ? 0.083 0.539 -10.274 1.00 89.75 503 THR A C 1
ATOM 3926 O O . THR A 1 503 ? 0.414 -0.637 -10.179 1.00 89.75 503 THR A O 1
ATOM 3929 N N . ASN A 1 504 ? 0.962 1.540 -10.180 1.00 86.25 504 ASN A N 1
ATOM 3930 C CA . ASN A 1 504 ? 2.385 1.304 -9.943 1.00 86.25 504 ASN A CA 1
ATOM 3931 C C . ASN A 1 504 ? 2.632 0.776 -8.523 1.00 86.25 504 ASN A C 1
ATOM 3933 O O . ASN A 1 504 ? 3.429 -0.148 -8.350 1.00 86.25 504 ASN A O 1
ATOM 3937 N N . THR A 1 505 ? 1.939 1.330 -7.524 1.00 86.06 505 THR A N 1
ATOM 3938 C CA . THR A 1 505 ? 2.030 0.873 -6.132 1.00 86.06 505 THR A CA 1
ATOM 3939 C C . THR A 1 505 ? 1.518 -0.557 -5.991 1.00 86.06 505 THR A C 1
ATOM 3941 O O . THR A 1 505 ? 2.238 -1.413 -5.474 1.00 86.06 505 THR A O 1
ATOM 3944 N N . GLU A 1 506 ? 0.334 -0.854 -6.533 1.00 89.69 506 GLU A N 1
ATOM 3945 C CA . GLU A 1 506 ? -0.221 -2.211 -6.486 1.00 89.69 506 GLU A CA 1
ATOM 3946 C C . GLU A 1 506 ? 0.633 -3.209 -7.277 1.00 89.69 506 GLU A C 1
ATOM 3948 O O . GLU A 1 506 ? 0.820 -4.351 -6.856 1.00 89.69 506 GLU A O 1
ATOM 3953 N N . GLN A 1 507 ? 1.239 -2.789 -8.392 1.00 88.88 507 GLN A N 1
ATOM 3954 C CA . GLN A 1 507 ? 2.135 -3.653 -9.159 1.00 88.88 507 GLN A CA 1
ATOM 3955 C C . GLN A 1 507 ? 3.403 -3.985 -8.363 1.00 88.88 507 GLN A C 1
ATOM 3957 O O . GLN A 1 507 ? 3.856 -5.130 -8.376 1.00 88.88 507 GLN A O 1
ATOM 3962 N N . ALA A 1 508 ? 3.978 -3.010 -7.653 1.00 84.06 508 ALA A N 1
ATOM 3963 C CA . ALA A 1 508 ? 5.133 -3.236 -6.790 1.00 84.06 508 ALA A CA 1
ATOM 3964 C C . ALA A 1 508 ? 4.796 -4.192 -5.632 1.00 84.06 508 ALA A C 1
ATOM 3966 O O . ALA A 1 508 ? 5.560 -5.126 -5.368 1.00 84.06 508 ALA A O 1
ATOM 3967 N N . ARG A 1 509 ? 3.625 -4.008 -5.007 1.00 85.69 509 ARG A N 1
ATOM 3968 C CA . ARG A 1 509 ? 3.098 -4.883 -3.952 1.00 85.69 509 ARG A CA 1
ATOM 3969 C C . ARG A 1 509 ? 2.907 -6.319 -4.448 1.00 85.69 509 ARG A C 1
ATOM 3971 O O . ARG A 1 509 ? 3.420 -7.249 -3.828 1.00 85.69 509 ARG A O 1
ATOM 3978 N N . LEU A 1 510 ? 2.242 -6.513 -5.590 1.00 89.06 510 LEU A N 1
ATOM 3979 C CA . LEU A 1 510 ? 2.034 -7.845 -6.168 1.00 89.06 510 LEU A CA 1
ATOM 3980 C C . LEU A 1 510 ? 3.342 -8.497 -6.609 1.00 89.06 510 LEU A C 1
ATOM 3982 O O . LEU A 1 510 ? 3.531 -9.686 -6.377 1.00 89.06 510 LEU A O 1
ATOM 3986 N N . ASN A 1 511 ? 4.268 -7.744 -7.203 1.00 89.69 511 ASN A N 1
ATOM 3987 C CA . ASN A 1 511 ? 5.584 -8.271 -7.556 1.00 89.69 511 ASN A CA 1
ATOM 3988 C C . ASN A 1 511 ? 6.338 -8.781 -6.321 1.00 89.69 511 ASN A C 1
ATOM 3990 O O . ASN A 1 511 ? 6.989 -9.820 -6.405 1.00 89.69 511 ASN A O 1
ATOM 3994 N N . ASN A 1 512 ? 6.237 -8.089 -5.181 1.00 85.50 512 ASN A N 1
ATOM 3995 C CA . ASN A 1 512 ? 6.804 -8.568 -3.922 1.00 85.50 512 ASN A CA 1
ATOM 3996 C C . ASN A 1 512 ? 6.139 -9.885 -3.488 1.00 85.50 512 ASN A C 1
ATOM 3998 O O . ASN A 1 512 ? 6.833 -10.892 -3.348 1.00 85.50 512 ASN A O 1
ATOM 4002 N N . LEU A 1 513 ? 4.804 -9.912 -3.398 1.00 86.44 513 LEU A N 1
ATOM 4003 C CA . LEU A 1 513 ? 4.042 -11.108 -3.019 1.00 86.44 513 LEU A CA 1
ATOM 4004 C C . LEU A 1 513 ? 4.387 -12.314 -3.911 1.00 86.44 513 LEU A C 1
ATOM 4006 O O . LEU A 1 513 ? 4.661 -13.409 -3.422 1.00 86.44 513 LEU A O 1
ATOM 4010 N N . ILE A 1 514 ? 4.423 -12.101 -5.228 1.00 91.62 514 ILE A N 1
ATOM 4011 C CA . ILE A 1 514 ? 4.745 -13.121 -6.228 1.00 91.62 514 ILE A CA 1
ATOM 4012 C C . ILE A 1 514 ? 6.195 -13.606 -6.085 1.00 91.62 514 ILE A C 1
ATOM 4014 O O . ILE A 1 514 ? 6.456 -14.798 -6.244 1.00 91.62 514 ILE A O 1
ATOM 4018 N N . ALA A 1 515 ? 7.145 -12.718 -5.789 1.00 89.69 515 ALA A N 1
ATOM 4019 C CA . ALA A 1 515 ? 8.538 -13.098 -5.574 1.00 89.69 515 ALA A CA 1
ATOM 4020 C C . ALA A 1 515 ? 8.706 -13.934 -4.299 1.00 89.69 515 ALA A C 1
ATOM 4022 O O . ALA A 1 515 ? 9.323 -14.998 -4.349 1.00 89.69 515 ALA A O 1
ATOM 4023 N N . VAL A 1 516 ? 8.124 -13.484 -3.184 1.00 85.50 516 VAL A N 1
ATOM 4024 C CA . VAL A 1 516 ? 8.180 -14.185 -1.895 1.00 85.50 516 VAL A CA 1
ATOM 4025 C C . VAL A 1 516 ? 7.548 -15.569 -2.016 1.00 85.50 516 VAL A C 1
ATOM 4027 O O . VAL A 1 516 ? 8.180 -16.560 -1.653 1.00 85.50 516 VAL A O 1
ATOM 4030 N N . GLN A 1 517 ? 6.357 -15.672 -2.615 1.00 87.56 517 GLN A N 1
ATOM 4031 C CA . GLN A 1 517 ? 5.677 -16.962 -2.763 1.00 87.56 517 GLN A CA 1
ATOM 4032 C C . GLN A 1 517 ? 6.406 -17.911 -3.731 1.00 87.56 517 GLN A C 1
ATOM 4034 O O . GLN A 1 517 ? 6.451 -19.115 -3.493 1.00 87.56 517 GLN A O 1
ATOM 4039 N N . ALA A 1 518 ? 7.037 -17.395 -4.792 1.00 88.75 518 ALA A N 1
ATOM 4040 C CA . ALA A 1 518 ? 7.799 -18.220 -5.731 1.00 88.75 518 ALA A CA 1
ATOM 4041 C C . ALA A 1 518 ? 9.150 -18.708 -5.172 1.00 88.75 518 ALA A C 1
ATOM 4043 O O . ALA A 1 518 ? 9.690 -19.698 -5.669 1.00 88.75 518 ALA A O 1
ATOM 4044 N N . ILE A 1 519 ? 9.721 -18.008 -4.184 1.00 87.62 519 ILE A N 1
ATOM 4045 C CA . ILE A 1 519 ? 11.028 -18.343 -3.601 1.00 87.62 519 ILE A CA 1
ATOM 4046 C C . ILE A 1 519 ? 10.876 -19.165 -2.322 1.00 87.62 519 ILE A C 1
ATOM 4048 O O . ILE A 1 519 ? 11.556 -20.180 -2.183 1.00 87.62 519 ILE A O 1
ATOM 4052 N N . SER A 1 520 ? 10.018 -18.738 -1.399 1.00 81.69 520 SER A N 1
ATOM 4053 C CA . SER A 1 520 ? 9.968 -19.284 -0.038 1.00 81.69 520 SER A CA 1
ATOM 4054 C C . SER A 1 520 ? 9.001 -20.458 0.131 1.00 81.69 520 SER A C 1
ATOM 4056 O O . SER A 1 520 ? 9.122 -21.198 1.104 1.00 81.69 520 SER A O 1
ATOM 4058 N N . LEU A 1 521 ? 8.048 -20.664 -0.785 1.00 81.94 521 LEU A N 1
ATOM 4059 C CA . LEU A 1 521 ? 7.095 -21.775 -0.681 1.00 81.94 521 LEU A CA 1
ATOM 4060 C C . LEU A 1 521 ? 7.587 -23.039 -1.410 1.00 81.94 521 LEU A C 1
ATOM 4062 O O . LEU A 1 521 ? 8.432 -22.964 -2.306 1.00 81.94 521 LEU A O 1
ATOM 4066 N N . PRO A 1 522 ? 7.056 -24.227 -1.054 1.00 83.31 522 PRO A N 1
ATOM 4067 C CA . PRO A 1 522 ? 7.283 -25.448 -1.822 1.00 83.31 522 PRO A CA 1
ATOM 4068 C C . PRO A 1 522 ? 6.835 -25.301 -3.282 1.00 83.31 522 PRO A C 1
ATOM 4070 O O . PRO A 1 522 ? 5.797 -24.701 -3.564 1.00 83.31 522 PRO A O 1
ATOM 4073 N N . SER A 1 523 ? 7.574 -25.918 -4.209 1.00 81.06 523 SER A N 1
ATOM 4074 C CA . SER A 1 523 ? 7.354 -25.802 -5.659 1.00 81.06 523 SER A CA 1
ATOM 4075 C C . SER A 1 523 ? 5.925 -26.113 -6.105 1.00 81.06 523 SER A C 1
ATOM 4077 O O . SER A 1 523 ? 5.388 -25.444 -6.986 1.00 81.06 523 SER A O 1
ATOM 4079 N N . GLU A 1 524 ? 5.294 -27.114 -5.496 1.00 81.25 524 GLU A N 1
ATOM 4080 C CA . GLU A 1 524 ? 3.931 -27.543 -5.791 1.00 81.25 524 GLU A CA 1
ATOM 4081 C C . GLU A 1 524 ? 2.915 -26.455 -5.423 1.00 81.25 524 GLU A C 1
ATOM 4083 O O . GLU A 1 524 ? 1.981 -26.197 -6.183 1.00 81.25 524 GLU A O 1
ATOM 4088 N N . VAL A 1 525 ? 3.136 -25.779 -4.290 1.00 80.50 525 VAL A N 1
ATOM 4089 C CA . VAL A 1 525 ? 2.287 -24.687 -3.798 1.00 80.50 525 VAL A CA 1
ATOM 4090 C C . VAL A 1 525 ? 2.471 -23.450 -4.670 1.00 80.50 525 VAL A C 1
ATOM 4092 O O . VAL A 1 525 ? 1.481 -22.895 -5.144 1.00 80.50 525 VAL A O 1
ATOM 4095 N N . SER A 1 526 ? 3.718 -23.067 -4.967 1.00 85.62 526 SER A N 1
ATOM 4096 C CA . SER A 1 526 ? 3.998 -21.928 -5.849 1.00 85.62 526 SER A CA 1
ATOM 4097 C C . SER A 1 526 ? 3.425 -22.141 -7.251 1.00 85.62 526 SER A C 1
ATOM 4099 O O . SER A 1 526 ? 2.867 -21.220 -7.842 1.00 85.62 526 SER A O 1
ATOM 4101 N N . THR A 1 527 ? 3.506 -23.367 -7.784 1.00 89.25 527 THR A N 1
ATOM 4102 C CA . THR A 1 527 ? 2.936 -23.708 -9.099 1.00 89.25 527 THR A CA 1
ATOM 4103 C C . THR A 1 527 ? 1.419 -23.538 -9.105 1.00 89.25 527 THR A C 1
ATOM 4105 O O . THR A 1 527 ? 0.870 -22.940 -10.034 1.00 89.25 527 THR A O 1
ATOM 4108 N N . PHE A 1 528 ? 0.741 -24.030 -8.063 1.00 85.44 528 PHE A N 1
ATOM 4109 C CA . PHE A 1 528 ? -0.704 -23.878 -7.905 1.00 85.44 528 PHE A CA 1
ATOM 4110 C C . PHE A 1 528 ? -1.108 -22.401 -7.778 1.00 85.44 528 PHE A C 1
ATOM 4112 O O . PHE A 1 528 ? -1.975 -21.936 -8.518 1.00 85.44 528 PHE A O 1
ATOM 4119 N N . LEU A 1 529 ? -0.448 -21.642 -6.901 1.00 84.50 529 LEU A N 1
ATOM 4120 C CA . LEU A 1 529 ? -0.711 -20.217 -6.685 1.00 84.50 529 LEU A CA 1
ATOM 4121 C C . LEU A 1 529 ? -0.500 -19.382 -7.949 1.00 84.50 529 LEU A C 1
ATOM 4123 O O . LEU A 1 529 ? -1.361 -18.584 -8.315 1.00 84.50 529 LEU A O 1
ATOM 4127 N N . THR A 1 530 ? 0.612 -19.595 -8.656 1.00 91.44 530 THR A N 1
ATOM 4128 C CA . THR A 1 530 ? 0.905 -18.897 -9.912 1.00 91.44 530 THR A CA 1
ATOM 4129 C C . THR A 1 530 ? -0.132 -19.205 -10.992 1.00 91.44 530 THR A C 1
ATOM 4131 O O . THR A 1 530 ? -0.502 -18.300 -11.736 1.00 91.44 530 THR A O 1
ATOM 4134 N N . ALA A 1 531 ? -0.627 -20.445 -11.080 1.00 90.56 531 ALA A N 1
ATOM 4135 C CA . ALA A 1 531 ? -1.668 -20.803 -12.043 1.00 90.56 531 ALA A CA 1
ATOM 4136 C C . ALA A 1 531 ? -3.006 -20.100 -11.746 1.00 90.56 531 ALA A C 1
ATOM 4138 O O . ALA A 1 531 ? -3.594 -19.525 -12.659 1.00 90.56 531 ALA A O 1
ATOM 4139 N N . ASN A 1 532 ? -3.447 -20.083 -10.483 1.00 88.62 532 ASN A N 1
ATOM 4140 C CA . ASN A 1 532 ? -4.692 -19.410 -10.086 1.00 88.62 532 ASN A CA 1
ATOM 4141 C C . ASN A 1 532 ? -4.590 -17.879 -10.219 1.00 88.62 532 ASN A C 1
ATOM 4143 O O . ASN A 1 532 ? -5.508 -17.242 -10.731 1.00 88.62 532 ASN A O 1
ATOM 4147 N N . LEU A 1 533 ? -3.454 -17.280 -9.833 1.00 90.88 533 LEU A N 1
ATOM 4148 C CA . LEU A 1 533 ? -3.191 -15.851 -10.053 1.00 90.88 533 LEU A CA 1
ATOM 4149 C C . LEU A 1 533 ? -3.211 -15.494 -11.538 1.00 90.88 533 LEU A C 1
ATOM 4151 O O . LEU A 1 533 ? -3.694 -14.422 -11.892 1.00 90.88 533 LEU A O 1
ATOM 4155 N N . LEU A 1 534 ? -2.687 -16.366 -12.407 1.00 94.31 534 LEU A N 1
ATOM 4156 C CA . LEU A 1 534 ? -2.684 -16.126 -13.848 1.00 94.31 534 LEU A CA 1
ATOM 4157 C C . LEU A 1 534 ? -4.110 -16.109 -14.404 1.00 94.31 534 LEU A C 1
ATOM 4159 O O . LEU A 1 534 ? -4.454 -15.183 -15.133 1.00 94.31 534 LEU A O 1
ATOM 4163 N N . GLU A 1 535 ? -4.937 -17.087 -14.031 1.00 91.62 535 GLU A N 1
ATOM 4164 C CA . GLU A 1 535 ? -6.344 -17.145 -14.441 1.00 91.62 535 GLU A CA 1
ATOM 4165 C C . GLU A 1 535 ? -7.115 -15.904 -13.964 1.00 91.62 535 GLU A C 1
ATOM 4167 O O . GLU A 1 535 ? -7.787 -15.241 -14.758 1.00 91.62 535 GLU A O 1
ATOM 4172 N N . ALA A 1 536 ? -6.941 -15.517 -12.697 1.00 90.19 536 ALA A N 1
ATOM 4173 C CA . ALA A 1 536 ? -7.561 -14.317 -12.148 1.00 90.19 536 ALA A CA 1
ATOM 4174 C C . ALA A 1 536 ? -7.081 -13.042 -12.875 1.00 90.19 536 ALA A C 1
ATOM 4176 O O . ALA A 1 536 ? -7.904 -12.226 -13.298 1.00 90.19 536 ALA A O 1
ATOM 4177 N N . ALA A 1 537 ? -5.774 -12.903 -13.124 1.00 93.19 537 ALA A N 1
ATOM 4178 C CA . ALA A 1 537 ? -5.194 -11.769 -13.846 1.00 93.19 537 ALA A CA 1
ATOM 4179 C C . ALA A 1 537 ? -5.696 -11.660 -15.295 1.00 93.19 537 ALA A C 1
ATOM 4181 O O . ALA A 1 537 ? -5.944 -10.555 -15.780 1.00 93.19 537 ALA A O 1
ATOM 4182 N N . GLU A 1 538 ? -5.899 -12.777 -15.999 1.00 90.81 538 GLU A N 1
ATOM 4183 C CA . GLU A 1 538 ? -6.453 -12.768 -17.362 1.00 90.81 538 GLU A CA 1
ATOM 4184 C C . GLU A 1 538 ? -7.904 -12.256 -17.410 1.00 90.81 538 GLU A C 1
ATOM 4186 O O . GLU A 1 538 ? -8.327 -11.705 -18.430 1.00 90.81 538 GLU A O 1
ATOM 4191 N N . THR A 1 539 ? -8.647 -12.374 -16.307 1.00 89.62 539 THR A N 1
ATOM 4192 C CA . THR A 1 539 ? -10.031 -11.879 -16.189 1.00 89.62 539 THR A CA 1
ATOM 4193 C C . THR A 1 539 ? -10.160 -10.503 -15.538 1.00 89.62 539 THR A C 1
ATOM 4195 O O . THR A 1 539 ? -11.251 -9.940 -15.538 1.00 89.62 539 THR A O 1
ATOM 4198 N N . LEU A 1 540 ? -9.063 -9.942 -15.020 1.00 91.50 540 LEU A N 1
ATOM 4199 C CA . LEU A 1 540 ? -9.056 -8.668 -14.307 1.00 91.50 540 LEU A CA 1
ATOM 4200 C C . LEU A 1 540 ? -9.537 -7.505 -15.188 1.00 91.50 540 LEU A C 1
ATOM 4202 O O . LEU A 1 540 ? -8.920 -7.165 -16.202 1.00 91.50 540 LEU A O 1
ATOM 4206 N N . THR A 1 541 ? -10.599 -6.834 -14.745 1.00 88.50 541 THR A N 1
ATOM 4207 C CA . THR A 1 541 ? -11.144 -5.624 -15.367 1.00 88.50 541 THR A CA 1
ATOM 4208 C C . THR A 1 541 ? -11.408 -4.548 -14.321 1.00 88.50 541 THR A C 1
ATOM 4210 O O . THR A 1 541 ? -11.694 -4.833 -13.168 1.00 88.50 541 THR A O 1
ATOM 4213 N N . PHE A 1 542 ? -11.328 -3.284 -14.736 1.00 89.75 542 PHE A N 1
ATOM 4214 C CA . PHE A 1 542 ? -11.659 -2.124 -13.899 1.00 89.75 542 PHE A CA 1
ATOM 4215 C C . PHE A 1 542 ? -12.972 -1.497 -14.387 1.00 89.75 542 PHE A C 1
ATOM 4217 O O . PHE A 1 542 ? -13.015 -0.342 -14.811 1.00 89.75 542 PHE A O 1
ATOM 4224 N N . ASP A 1 543 ? -14.040 -2.289 -14.458 1.00 82.81 543 ASP A N 1
ATOM 4225 C CA . ASP A 1 543 ? -15.330 -1.903 -15.045 1.00 82.81 543 ASP A CA 1
ATOM 4226 C C . ASP A 1 543 ? -16.458 -1.727 -14.013 1.00 82.81 543 ASP A C 1
ATOM 4228 O O . ASP A 1 543 ? -17.630 -1.600 -14.384 1.00 82.81 543 ASP A O 1
ATOM 4232 N N . ALA A 1 544 ? -16.106 -1.626 -12.726 1.00 82.38 544 ALA A N 1
ATOM 4233 C CA . ALA A 1 544 ? -17.052 -1.419 -11.637 1.00 82.38 544 ALA A CA 1
ATOM 4234 C C . ALA A 1 544 ? -17.879 -0.123 -11.779 1.00 82.38 544 ALA A C 1
ATOM 4236 O O . ALA A 1 544 ? -17.457 0.902 -12.332 1.00 82.38 544 ALA A O 1
ATOM 4237 N N . SER A 1 545 ? -19.103 -0.153 -11.239 1.00 79.94 545 SER A N 1
ATOM 4238 C CA . SER A 1 545 ? -20.005 0.999 -11.261 1.00 79.94 545 SER A CA 1
ATOM 4239 C C . SER A 1 545 ? -19.575 2.056 -10.251 1.00 79.94 545 SER A C 1
ATOM 4241 O O . SER A 1 545 ? -19.880 1.973 -9.069 1.00 79.94 545 SER A O 1
ATOM 4243 N N . VAL A 1 546 ? -19.027 3.161 -10.746 1.00 82.56 546 VAL A N 1
ATOM 4244 C CA . VAL A 1 546 ? -18.634 4.300 -9.902 1.00 82.56 546 VAL A CA 1
ATOM 4245 C C . VAL A 1 546 ? -19.788 5.271 -9.577 1.00 82.56 546 VAL A C 1
ATOM 4247 O O . VAL A 1 546 ? -19.580 6.443 -9.250 1.00 82.56 546 VAL A O 1
ATOM 4250 N N . ARG A 1 547 ? -21.048 4.841 -9.721 1.00 78.00 547 ARG A N 1
ATOM 4251 C CA . ARG A 1 547 ? -22.233 5.682 -9.473 1.00 78.00 547 ARG A CA 1
ATOM 4252 C C . ARG A 1 547 ? -22.511 5.764 -7.966 1.00 78.00 547 ARG A C 1
ATOM 4254 O O . ARG A 1 547 ? -23.100 4.857 -7.408 1.00 78.00 547 ARG A O 1
ATOM 4261 N N . GLY A 1 548 ? -22.155 6.890 -7.354 1.00 81.62 548 GLY A N 1
ATOM 4262 C CA . GLY A 1 548 ? -22.296 7.128 -5.908 1.00 81.62 548 GLY A CA 1
ATOM 4263 C C . GLY A 1 548 ? -21.055 7.805 -5.329 1.00 81.62 548 GLY A C 1
ATOM 4264 O O . GLY A 1 548 ? -21.156 8.603 -4.408 1.00 81.62 548 GLY A O 1
ATOM 4265 N N . TYR A 1 549 ? -19.913 7.602 -5.986 1.00 85.56 549 TYR A N 1
ATOM 4266 C CA . TYR A 1 549 ? -18.619 8.096 -5.541 1.00 85.56 549 TYR A CA 1
ATOM 4267 C C . TYR A 1 549 ? -18.344 9.577 -5.861 1.00 85.56 549 TYR A C 1
ATOM 4269 O O . TYR A 1 549 ? -18.886 10.139 -6.838 1.00 85.56 549 TYR A O 1
ATOM 4277 N N . PRO A 1 550 ? -17.434 10.217 -5.096 1.00 87.44 550 PRO A N 1
ATOM 4278 C CA . PRO A 1 550 ? -16.952 11.567 -5.358 1.00 87.44 550 PRO A CA 1
ATOM 4279 C C . PRO A 1 550 ? -16.509 11.780 -6.811 1.00 87.44 550 PRO A C 1
ATOM 4281 O O . PRO A 1 550 ? -16.068 10.878 -7.524 1.00 87.44 550 PRO A O 1
ATOM 4284 N N . ARG A 1 551 ? -16.649 13.017 -7.304 1.00 86.19 551 ARG A N 1
ATOM 4285 C CA . ARG A 1 551 ? -16.375 13.346 -8.717 1.00 86.19 551 ARG A CA 1
ATOM 4286 C C . ARG A 1 551 ? -14.929 13.055 -9.130 1.00 86.19 551 ARG A C 1
ATOM 4288 O O . ARG A 1 551 ? -14.717 12.708 -10.291 1.00 86.19 551 ARG A O 1
ATOM 4295 N N . TRP A 1 552 ? -13.966 13.255 -8.234 1.00 86.31 552 TRP A N 1
ATOM 4296 C CA . TRP A 1 552 ? -12.556 12.988 -8.511 1.00 86.31 552 TRP A CA 1
ATOM 4297 C C . TRP A 1 552 ? -12.317 11.477 -8.660 1.00 86.31 552 TRP A C 1
ATOM 4299 O O . TRP A 1 552 ? -11.823 11.077 -9.709 1.00 86.31 552 TRP A O 1
ATOM 4309 N N . LEU A 1 553 ? -12.826 10.645 -7.741 1.00 87.50 553 LEU A N 1
ATOM 4310 C CA . LEU A 1 553 ? -12.678 9.183 -7.773 1.00 87.50 553 LEU A CA 1
ATOM 4311 C C . LEU A 1 553 ? -13.292 8.578 -9.038 1.00 87.50 553 LEU A C 1
ATOM 4313 O O . LEU A 1 553 ? -12.661 7.791 -9.736 1.00 87.50 553 LEU A O 1
ATOM 4317 N N . ARG A 1 554 ? -14.481 9.053 -9.432 1.00 89.38 554 ARG A N 1
ATOM 4318 C CA . ARG A 1 554 ? -15.107 8.660 -10.706 1.00 89.38 554 ARG A CA 1
ATOM 4319 C C . ARG A 1 554 ? -14.221 8.937 -11.919 1.00 89.38 554 ARG A C 1
ATOM 4321 O O . ARG A 1 554 ? -14.212 8.145 -12.860 1.00 89.38 554 ARG A O 1
ATOM 4328 N N . LYS A 1 555 ? -13.519 10.076 -11.935 1.00 88.06 555 LYS A N 1
ATOM 4329 C CA . LYS A 1 555 ? -12.592 10.417 -13.023 1.00 88.06 555 LYS A CA 1
ATOM 4330 C C . LYS A 1 555 ? -11.351 9.532 -12.981 1.00 88.06 555 LYS A C 1
ATOM 4332 O O . LYS A 1 555 ? -11.005 8.996 -14.029 1.00 88.06 555 LYS A O 1
ATOM 4337 N N . THR A 1 556 ? -10.753 9.352 -11.804 1.00 88.69 556 THR A N 1
ATOM 4338 C CA . THR A 1 556 ? -9.572 8.503 -11.591 1.00 88.69 556 THR A CA 1
ATOM 4339 C C . THR A 1 556 ? -9.855 7.082 -12.053 1.00 88.69 556 THR A C 1
ATOM 4341 O O . THR A 1 556 ? -9.170 6.574 -12.930 1.00 88.69 556 THR A O 1
ATOM 4344 N N . TYR A 1 557 ? -10.944 6.480 -11.578 1.00 91.06 557 TYR A N 1
ATOM 4345 C CA . TYR A 1 557 ? -11.315 5.112 -11.924 1.00 91.06 557 TYR A CA 1
ATOM 4346 C C . TYR A 1 557 ? -11.702 4.966 -13.411 1.00 91.06 557 TYR A C 1
ATOM 4348 O O . TYR A 1 557 ? -11.396 3.969 -14.056 1.00 91.06 557 TYR A O 1
ATOM 4356 N N . THR A 1 558 ? -12.285 6.003 -14.032 1.00 88.38 558 THR A N 1
ATOM 4357 C CA . THR A 1 558 ? -12.490 6.014 -15.498 1.00 88.38 558 THR A CA 1
ATOM 4358 C C . THR A 1 558 ? -11.161 6.031 -16.263 1.00 88.38 558 THR A C 1
ATOM 4360 O O . THR A 1 558 ? -11.067 5.426 -17.335 1.00 88.38 558 THR A O 1
ATOM 4363 N N . HIS A 1 559 ? -10.157 6.757 -15.761 1.00 88.38 559 HIS A N 1
ATOM 4364 C CA . HIS A 1 559 ? -8.820 6.789 -16.350 1.00 88.38 559 HIS A CA 1
ATOM 4365 C C . HIS A 1 559 ? -8.099 5.452 -16.147 1.00 88.38 559 HIS A C 1
ATOM 4367 O O . HIS A 1 559 ? -7.547 4.905 -17.100 1.00 88.38 559 HIS A O 1
ATOM 4373 N N . LEU A 1 560 ? -8.194 4.888 -14.941 1.00 90.94 560 LEU A N 1
ATOM 4374 C CA . LEU A 1 560 ? -7.722 3.553 -14.585 1.00 90.94 560 LEU A CA 1
ATOM 4375 C C . LEU A 1 560 ? -8.264 2.511 -15.571 1.00 90.94 560 LEU A C 1
ATOM 4377 O O . LEU A 1 560 ? -7.484 1.863 -16.258 1.00 90.94 560 LEU A O 1
ATOM 4381 N N . ALA A 1 561 ? -9.581 2.457 -15.771 1.00 89.56 561 ALA A N 1
ATOM 4382 C CA . ALA A 1 561 ? -10.224 1.519 -16.691 1.00 89.56 561 ALA A CA 1
ATOM 4383 C C . ALA A 1 561 ? -9.757 1.622 -18.151 1.00 89.56 561 ALA A C 1
ATOM 4385 O O . ALA A 1 561 ? -9.711 0.627 -18.873 1.00 89.56 561 ALA A O 1
ATOM 4386 N N . LYS A 1 562 ? -9.442 2.834 -18.620 1.00 87.44 562 LYS A N 1
ATOM 4387 C CA . LYS A 1 562 ? -9.136 3.089 -20.037 1.00 87.44 562 LYS A CA 1
ATOM 4388 C C . LYS A 1 562 ? -7.650 3.061 -20.366 1.00 87.44 562 LYS A C 1
ATOM 4390 O O . LYS A 1 562 ? -7.302 2.738 -21.501 1.00 87.44 562 LYS A O 1
ATOM 4395 N N . CYS A 1 563 ? -6.804 3.447 -19.418 1.00 84.31 563 CYS A N 1
ATOM 4396 C CA . CYS A 1 563 ? -5.398 3.745 -19.667 1.00 84.31 563 CYS A CA 1
ATOM 4397 C C . CYS A 1 563 ? -4.478 2.849 -18.834 1.00 84.31 563 CYS A C 1
ATOM 4399 O O . CYS A 1 563 ? -3.721 2.068 -19.412 1.00 84.31 563 CYS A O 1
ATOM 4401 N N . ALA A 1 564 ? -4.545 2.952 -17.503 1.00 85.06 564 ALA A N 1
ATOM 4402 C CA . ALA A 1 564 ? -3.577 2.320 -16.605 1.00 85.06 564 ALA A CA 1
ATOM 4403 C C . ALA A 1 564 ? -3.871 0.825 -16.360 1.00 85.06 564 ALA A C 1
ATOM 4405 O O . ALA A 1 564 ? -2.973 -0.008 -16.462 1.00 85.06 564 ALA A O 1
ATOM 4406 N N . GLY A 1 565 ? -5.138 0.465 -16.157 1.00 88.69 565 GLY A N 1
ATOM 4407 C CA . GLY A 1 565 ? -5.608 -0.889 -15.853 1.00 88.69 565 GLY A CA 1
ATOM 4408 C C . GLY A 1 565 ? -5.261 -1.945 -16.911 1.00 88.69 565 GLY A C 1
ATOM 4409 O O . GLY A 1 565 ? -4.711 -2.983 -16.551 1.00 88.69 565 GLY A O 1
ATOM 4410 N N . PRO A 1 566 ? -5.470 -1.699 -18.222 1.00 90.69 566 PRO A N 1
ATOM 4411 C CA . PRO A 1 566 ? -5.035 -2.642 -19.256 1.00 90.69 566 PRO A CA 1
ATOM 4412 C C . PRO A 1 566 ? -3.514 -2.858 -19.289 1.00 90.69 566 PRO A C 1
ATOM 4414 O O . PRO A 1 566 ? -3.051 -3.923 -19.687 1.00 90.69 566 PRO A O 1
ATOM 4417 N N . GLY A 1 567 ? -2.723 -1.847 -18.907 1.00 91.00 567 GLY A N 1
ATOM 4418 C CA . GLY A 1 567 ? -1.270 -1.979 -18.768 1.00 91.00 567 GLY A CA 1
ATOM 4419 C C . GLY A 1 567 ? -0.904 -2.868 -17.583 1.00 91.00 567 GLY A C 1
ATOM 4420 O O . GLY A 1 567 ? -0.200 -3.858 -17.762 1.00 91.00 567 GLY A O 1
ATOM 4421 N N . PHE A 1 568 ? -1.476 -2.565 -16.415 1.00 93.25 568 PHE A N 1
ATOM 4422 C CA . PHE A 1 568 ? -1.334 -3.347 -15.186 1.00 93.25 568 PHE A CA 1
ATOM 4423 C C . PHE A 1 568 ? -1.651 -4.835 -15.399 1.00 93.25 568 PHE A C 1
ATOM 4425 O O . PHE A 1 568 ? -0.846 -5.700 -15.053 1.00 93.25 568 PHE A O 1
ATOM 4432 N N . GLN A 1 569 ? -2.775 -5.132 -16.059 1.00 95.19 569 GLN A N 1
ATOM 4433 C CA . GLN A 1 569 ? -3.175 -6.499 -16.387 1.00 95.19 569 GLN A CA 1
ATOM 4434 C C . GLN A 1 569 ? -2.114 -7.221 -17.232 1.00 95.19 569 GLN A C 1
ATOM 4436 O O . GLN A 1 569 ? -1.703 -8.335 -16.907 1.00 95.19 569 GLN A O 1
ATOM 4441 N N . LEU A 1 570 ? -1.641 -6.589 -18.314 1.00 95.06 570 LEU A N 1
ATOM 4442 C CA . LEU A 1 570 ? -0.618 -7.179 -19.179 1.00 95.06 570 LEU A CA 1
ATOM 4443 C C . LEU A 1 570 ? 0.696 -7.409 -18.422 1.00 95.06 570 LEU A C 1
ATOM 4445 O O . LEU A 1 570 ? 1.312 -8.460 -18.590 1.00 95.06 570 LEU A O 1
ATOM 4449 N N . HIS A 1 571 ? 1.118 -6.467 -17.578 1.00 95.50 571 HIS A N 1
ATOM 4450 C CA . HIS A 1 571 ? 2.342 -6.618 -16.794 1.00 95.50 571 HIS A CA 1
ATOM 4451 C C . HIS A 1 571 ? 2.267 -7.859 -15.894 1.00 95.50 571 HIS A C 1
ATOM 4453 O O . HIS A 1 571 ? 3.166 -8.703 -15.925 1.00 95.50 571 HIS A O 1
ATOM 4459 N N . LEU A 1 572 ? 1.160 -8.004 -15.161 1.00 95.94 572 LEU A N 1
ATOM 4460 C CA . LEU A 1 572 ? 0.925 -9.122 -14.251 1.00 95.94 572 LEU A CA 1
ATOM 4461 C C . LEU A 1 572 ? 0.882 -10.470 -14.990 1.00 95.94 572 LEU A C 1
ATOM 4463 O O . LEU A 1 572 ? 1.573 -11.414 -14.601 1.00 95.94 572 LEU A O 1
ATOM 4467 N N . VAL A 1 573 ? 0.147 -10.546 -16.105 1.00 96.69 573 VAL A N 1
ATOM 4468 C CA . VAL A 1 573 ? 0.083 -11.751 -16.954 1.00 96.69 573 VAL A CA 1
ATOM 4469 C C . VAL A 1 573 ? 1.472 -12.140 -17.472 1.00 96.69 573 VAL A C 1
ATOM 4471 O O . VAL A 1 573 ? 1.827 -13.318 -17.458 1.00 96.69 573 VAL A O 1
ATOM 4474 N N . GLY A 1 574 ? 2.294 -11.169 -17.881 1.00 96.88 574 GLY A N 1
ATOM 4475 C CA . GLY A 1 574 ? 3.656 -11.427 -18.352 1.00 96.88 574 GLY A CA 1
ATOM 4476 C C . GLY A 1 574 ? 4.563 -12.063 -17.294 1.00 96.88 574 GLY A C 1
ATOM 4477 O O . GLY A 1 574 ? 5.293 -13.019 -17.581 1.00 96.88 574 GLY A O 1
ATOM 4478 N N . VAL A 1 575 ? 4.486 -11.573 -16.055 1.00 97.50 575 VAL A N 1
ATOM 4479 C CA . VAL A 1 575 ? 5.220 -12.137 -14.911 1.00 97.50 575 VAL A CA 1
ATOM 4480 C C . VAL A 1 575 ? 4.761 -13.568 -14.629 1.00 97.50 575 VAL A C 1
ATOM 4482 O O . VAL A 1 575 ? 5.585 -14.485 -14.565 1.00 97.50 575 VAL A O 1
ATOM 4485 N N . LEU A 1 576 ? 3.448 -13.777 -14.524 1.00 97.44 576 LEU A N 1
ATOM 4486 C CA . LEU A 1 576 ? 2.863 -15.060 -14.139 1.00 97.44 576 LEU A CA 1
ATOM 4487 C C . LEU A 1 576 ? 3.041 -16.141 -15.215 1.00 97.44 576 LEU A C 1
ATOM 4489 O O . LEU A 1 576 ? 3.386 -17.268 -14.871 1.00 97.44 576 LEU A O 1
ATOM 4493 N N . LEU A 1 577 ? 2.923 -15.810 -16.508 1.00 97.12 577 LEU A N 1
ATOM 4494 C CA . LEU A 1 577 ? 3.230 -16.741 -17.609 1.00 97.12 577 LEU A CA 1
ATOM 4495 C C . LEU A 1 577 ? 4.685 -17.223 -17.558 1.00 97.12 577 LEU A C 1
ATOM 4497 O O . LEU A 1 577 ? 4.962 -18.408 -17.766 1.00 97.12 577 LEU A O 1
ATOM 4501 N N . SER A 1 578 ? 5.612 -16.304 -17.277 1.00 97.50 578 SER A N 1
ATOM 4502 C CA . SER A 1 578 ? 7.045 -16.600 -17.180 1.00 97.50 578 SER A CA 1
ATOM 4503 C C . SER A 1 578 ? 7.348 -17.506 -15.987 1.00 97.50 578 SER A C 1
ATOM 4505 O O . SER A 1 578 ? 8.075 -18.490 -16.127 1.00 97.50 578 SER A O 1
ATOM 4507 N N . LEU A 1 579 ? 6.761 -17.204 -14.823 1.00 96.62 579 LEU A N 1
ATOM 4508 C CA . LEU A 1 579 ? 6.896 -18.014 -13.612 1.00 96.62 579 LEU A CA 1
ATOM 4509 C C . LEU A 1 579 ? 6.239 -19.384 -13.751 1.00 96.62 579 LEU A C 1
ATOM 4511 O O . LEU A 1 579 ? 6.821 -20.371 -13.319 1.00 96.62 579 LEU A O 1
AT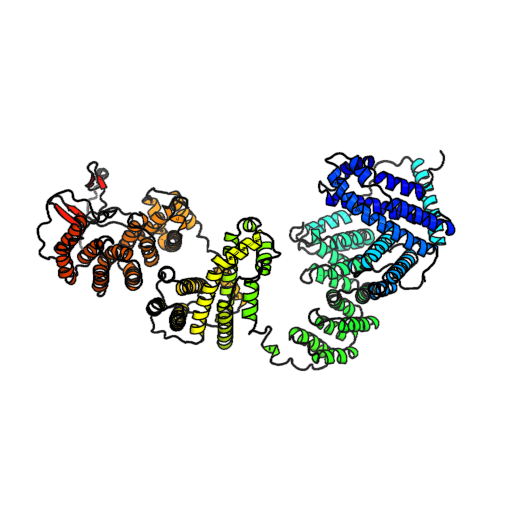OM 4515 N N . GLN A 1 580 ? 5.075 -19.470 -14.392 1.00 96.06 580 GLN A N 1
ATOM 4516 C CA . GLN A 1 580 ? 4.390 -20.739 -14.616 1.00 96.06 580 GLN A CA 1
ATOM 4517 C C . GLN A 1 580 ? 5.272 -21.701 -15.420 1.00 96.06 580 GLN A C 1
ATOM 4519 O O . GLN A 1 580 ? 5.418 -22.858 -15.037 1.00 96.06 580 GLN A O 1
ATOM 4524 N N . HIS A 1 581 ? 5.899 -21.238 -16.505 1.00 96.00 581 HIS A N 1
ATOM 4525 C CA . HIS A 1 581 ? 6.815 -22.078 -17.286 1.00 96.00 581 HIS A CA 1
ATOM 4526 C C . HIS A 1 581 ? 8.109 -22.375 -16.521 1.00 96.00 581 HIS A C 1
ATOM 4528 O O . HIS A 1 581 ? 8.653 -23.469 -16.650 1.00 96.00 581 HIS A O 1
ATOM 4534 N N . TYR A 1 582 ? 8.584 -21.430 -15.702 1.00 95.38 582 TYR A N 1
ATOM 4535 C CA . TYR A 1 582 ? 9.751 -21.630 -14.847 1.00 95.38 582 TYR A CA 1
ATOM 4536 C C . TYR A 1 582 ? 9.532 -22.752 -13.823 1.00 95.38 582 TYR A C 1
ATOM 4538 O O . TYR A 1 582 ? 10.322 -23.689 -13.757 1.00 95.38 582 TYR A O 1
ATOM 4546 N N . LEU A 1 583 ? 8.443 -22.673 -13.056 1.00 92.75 583 LEU A N 1
ATOM 4547 C CA . LEU A 1 583 ? 8.110 -23.614 -11.984 1.00 92.75 583 LEU A CA 1
ATOM 4548 C C . LEU A 1 583 ? 7.743 -25.004 -12.519 1.00 92.75 583 LEU A C 1
ATOM 4550 O O . LEU A 1 583 ? 8.077 -26.004 -11.894 1.00 92.75 583 LEU A O 1
ATOM 4554 N N . ASN A 1 584 ? 7.122 -25.073 -13.701 1.00 92.88 584 ASN A N 1
ATOM 4555 C CA . ASN A 1 584 ? 6.815 -26.340 -14.372 1.00 92.88 584 ASN A CA 1
ATOM 4556 C C . ASN A 1 584 ? 8.012 -26.959 -15.118 1.00 92.88 584 ASN A C 1
ATOM 4558 O O . ASN A 1 584 ? 7.853 -28.011 -15.736 1.00 92.88 584 ASN A O 1
ATOM 4562 N N . GLU A 1 585 ? 9.182 -26.309 -15.111 1.00 92.31 585 GLU A N 1
ATOM 4563 C CA . GLU A 1 585 ? 10.359 -26.698 -15.904 1.00 92.31 585 GLU A CA 1
ATOM 4564 C C . GLU A 1 585 ? 10.061 -26.860 -17.414 1.00 92.31 585 GLU A C 1
ATOM 4566 O O . GLU A 1 585 ? 10.734 -27.608 -18.127 1.00 92.31 585 GLU A O 1
ATOM 4571 N N . ASP A 1 586 ? 9.061 -26.136 -17.935 1.00 93.00 586 ASP A N 1
ATOM 4572 C CA . ASP A 1 586 ? 8.670 -26.176 -19.350 1.00 93.00 586 ASP A CA 1
ATOM 4573 C C . ASP A 1 586 ? 9.520 -25.204 -20.177 1.00 93.00 586 ASP A C 1
ATOM 4575 O O . ASP A 1 586 ? 9.048 -24.189 -20.690 1.00 93.00 586 ASP A O 1
ATOM 4579 N N . TYR A 1 587 ? 10.824 -25.479 -20.252 1.00 93.62 587 TYR A N 1
ATOM 4580 C CA . TYR A 1 587 ? 11.787 -24.753 -21.079 1.00 93.62 587 TYR A CA 1
ATOM 4581 C C . TYR A 1 587 ? 13.062 -25.583 -21.304 1.00 93.62 587 TYR A C 1
ATOM 4583 O O . TYR A 1 587 ? 13.436 -26.421 -20.489 1.00 93.62 587 TYR A O 1
ATOM 4591 N N . ASP A 1 588 ? 13.782 -25.329 -22.402 1.00 92.94 588 ASP A N 1
ATOM 4592 C CA . ASP A 1 588 ? 15.114 -25.906 -22.629 1.00 92.94 588 ASP A CA 1
ATOM 4593 C C . ASP A 1 588 ? 16.179 -24.837 -22.377 1.00 92.94 588 ASP A C 1
ATOM 4595 O O . ASP A 1 588 ? 16.245 -23.828 -23.074 1.00 92.94 588 ASP A O 1
ATOM 4599 N N . ILE A 1 589 ? 17.060 -25.061 -21.400 1.00 89.94 589 ILE A N 1
ATOM 4600 C CA . ILE A 1 589 ? 18.146 -24.134 -21.046 1.00 89.94 589 ILE A CA 1
ATOM 4601 C C . ILE A 1 589 ? 19.120 -23.844 -22.207 1.00 89.94 589 ILE A C 1
ATOM 4603 O O . ILE A 1 589 ? 19.874 -22.862 -22.169 1.00 89.94 589 ILE A O 1
ATOM 4607 N N . ALA A 1 590 ? 19.146 -24.705 -23.231 1.00 91.19 590 ALA A N 1
ATOM 4608 C CA . ALA A 1 590 ? 19.927 -24.506 -24.446 1.00 91.19 590 ALA A CA 1
ATOM 4609 C C . ALA A 1 590 ? 19.311 -23.465 -25.396 1.00 91.19 590 ALA A C 1
ATOM 4611 O O . ALA A 1 590 ? 20.041 -22.929 -26.238 1.00 91.19 590 ALA A O 1
ATOM 4612 N N . ASP A 1 591 ? 18.023 -23.152 -25.248 1.00 94.06 591 ASP A N 1
ATOM 4613 C CA . ASP A 1 591 ? 17.332 -22.176 -26.081 1.00 94.06 591 ASP A CA 1
ATOM 4614 C C . ASP A 1 591 ? 17.854 -20.745 -25.866 1.00 94.06 591 ASP A C 1
ATOM 4616 O O . ASP A 1 591 ? 18.516 -20.390 -24.878 1.00 94.06 591 ASP A O 1
ATOM 4620 N N . ASP A 1 592 ? 17.565 -19.912 -26.862 1.00 93.50 592 ASP A N 1
ATOM 4621 C CA . ASP A 1 592 ? 17.887 -18.491 -26.893 1.00 93.50 592 ASP A CA 1
ATOM 4622 C C . ASP A 1 592 ? 16.586 -17.688 -26.718 1.00 93.50 592 ASP A C 1
ATOM 4624 O O . ASP A 1 592 ? 15.721 -17.771 -27.602 1.00 93.50 592 ASP A O 1
ATOM 4628 N N . PRO A 1 593 ? 16.421 -16.927 -25.615 1.00 96.31 593 PRO A N 1
ATOM 4629 C CA . PRO A 1 593 ? 15.190 -16.183 -25.354 1.00 96.31 593 PRO A CA 1
ATOM 4630 C C . PRO A 1 593 ? 14.871 -15.193 -26.479 1.00 96.31 593 PRO A C 1
ATOM 4632 O O . PRO A 1 593 ? 13.708 -15.047 -26.847 1.00 96.31 593 PRO A O 1
ATOM 4635 N N . ASP A 1 594 ? 15.883 -14.584 -27.105 1.00 96.12 594 ASP A N 1
ATOM 4636 C CA . ASP A 1 594 ? 15.654 -13.617 -28.178 1.00 96.12 594 ASP A CA 1
ATOM 4637 C C . ASP A 1 594 ? 15.076 -14.273 -29.438 1.00 96.12 594 ASP A C 1
ATOM 4639 O O . ASP A 1 594 ? 14.266 -13.674 -30.142 1.00 96.12 594 ASP A O 1
ATOM 4643 N N . ARG A 1 595 ? 15.436 -15.529 -29.726 1.00 95.50 595 ARG A N 1
ATOM 4644 C CA . ARG A 1 595 ? 14.856 -16.264 -30.863 1.00 95.50 595 ARG A CA 1
ATOM 4645 C C . ARG A 1 595 ? 13.410 -16.659 -30.611 1.00 95.50 595 ARG A C 1
ATOM 4647 O O . ARG A 1 595 ? 12.611 -16.622 -31.544 1.00 95.50 595 ARG A O 1
ATOM 4654 N N . LEU A 1 596 ? 13.089 -17.036 -29.375 1.00 97.00 596 LEU A N 1
ATOM 4655 C CA . LEU A 1 596 ? 11.720 -17.348 -28.969 1.00 97.00 596 LEU A CA 1
ATOM 4656 C C . LEU A 1 596 ? 10.838 -16.098 -29.057 1.00 97.00 596 LEU A C 1
ATOM 4658 O O . LEU A 1 596 ? 9.774 -16.159 -29.665 1.00 97.00 596 LEU A O 1
ATOM 4662 N N . LEU A 1 597 ? 11.315 -14.953 -28.556 1.00 97.00 597 LEU A N 1
ATOM 4663 C CA . LEU A 1 597 ? 10.609 -13.670 -28.654 1.00 97.00 597 LEU A CA 1
ATOM 4664 C C . LEU A 1 597 ? 10.466 -13.195 -30.106 1.00 97.00 597 LEU A C 1
ATOM 4666 O O . LEU A 1 597 ? 9.401 -12.715 -30.493 1.00 97.00 597 LEU A O 1
ATOM 4670 N N . ALA A 1 598 ? 11.493 -13.392 -30.939 1.00 95.75 598 ALA A N 1
ATOM 4671 C CA . ALA A 1 598 ? 11.412 -13.099 -32.368 1.00 95.75 598 ALA A CA 1
ATOM 4672 C C . ALA A 1 598 ? 10.337 -13.939 -33.069 1.00 95.75 598 ALA A C 1
ATOM 4674 O O . ALA A 1 598 ? 9.599 -13.404 -33.889 1.00 95.75 598 ALA A O 1
ATOM 4675 N N . ALA A 1 599 ? 10.233 -15.231 -32.741 1.00 95.81 599 ALA A N 1
ATOM 4676 C CA . ALA A 1 599 ? 9.188 -16.100 -33.273 1.00 95.81 599 ALA A CA 1
ATOM 4677 C C . ALA A 1 599 ? 7.799 -15.718 -32.735 1.00 95.81 599 ALA A C 1
ATOM 4679 O O . ALA A 1 599 ? 6.852 -15.658 -33.514 1.00 95.81 599 ALA A O 1
ATOM 4680 N N . ALA A 1 600 ? 7.690 -15.399 -31.440 1.00 96.12 600 ALA A N 1
ATOM 4681 C CA . ALA A 1 600 ? 6.442 -14.976 -30.807 1.00 96.12 600 ALA A CA 1
ATOM 4682 C C . ALA A 1 600 ? 5.876 -13.699 -31.444 1.00 96.12 600 ALA A C 1
ATOM 4684 O O . ALA A 1 600 ? 4.674 -13.604 -31.665 1.00 96.12 600 ALA A O 1
ATOM 4685 N N . ARG A 1 601 ? 6.741 -12.739 -31.798 1.00 94.94 601 ARG A N 1
ATOM 4686 C CA . ARG A 1 601 ? 6.338 -11.476 -32.436 1.00 94.94 601 ARG A CA 1
ATOM 4687 C C . ARG A 1 601 ? 5.631 -11.661 -33.784 1.00 94.94 601 ARG A C 1
ATOM 4689 O O . ARG A 1 601 ? 4.833 -10.810 -34.158 1.00 94.94 601 ARG A O 1
ATOM 4696 N N . GLU A 1 602 ? 5.927 -12.727 -34.524 1.00 94.19 602 GLU A N 1
ATOM 4697 C CA . GLU A 1 602 ? 5.322 -12.980 -35.843 1.00 94.19 602 GLU A CA 1
ATOM 4698 C C . GLU A 1 602 ? 3.924 -13.623 -35.750 1.00 94.19 602 GLU A C 1
ATOM 4700 O O . GLU A 1 602 ? 3.257 -13.809 -36.771 1.00 94.19 602 GLU A O 1
ATOM 4705 N N . LEU A 1 603 ? 3.478 -13.983 -34.542 1.00 95.50 603 LEU A N 1
ATOM 4706 C CA . LEU A 1 603 ? 2.193 -14.630 -34.298 1.00 95.50 603 LEU A CA 1
ATOM 4707 C C . LEU A 1 603 ? 1.085 -13.613 -34.002 1.00 95.50 603 LEU A C 1
ATOM 4709 O O . LEU A 1 603 ? 1.324 -12.485 -33.572 1.00 95.50 603 LEU A O 1
ATOM 4713 N N . SER A 1 604 ? -0.160 -14.026 -34.237 1.00 91.88 604 SER A N 1
ATOM 4714 C CA . SER A 1 604 ? -1.337 -13.233 -33.872 1.00 91.88 604 SER A CA 1
ATOM 4715 C C . SER A 1 604 ? -1.551 -13.251 -32.349 1.00 91.88 604 SER A C 1
ATOM 4717 O O . SER A 1 604 ? -1.302 -14.287 -31.736 1.00 91.88 604 SER A O 1
ATOM 4719 N N . PRO A 1 605 ? -2.085 -12.178 -31.729 1.00 88.38 605 PRO A N 1
ATOM 4720 C CA . PRO A 1 605 ? -2.450 -12.170 -30.307 1.00 88.38 605 PRO A CA 1
ATOM 4721 C C . PRO A 1 605 ? -3.402 -13.293 -29.864 1.00 88.38 605 PRO A C 1
ATOM 4723 O O . PRO A 1 605 ? -3.437 -13.631 -28.685 1.00 88.38 605 PRO A O 1
ATOM 4726 N N . GLU A 1 606 ? -4.186 -13.853 -30.790 1.00 87.75 606 GLU A N 1
ATOM 4727 C CA . GLU A 1 606 ? -5.122 -14.957 -30.527 1.00 87.75 606 GLU A CA 1
ATOM 4728 C C . GLU A 1 606 ? -4.451 -16.343 -30.580 1.00 87.75 606 GLU A C 1
ATOM 4730 O O . GLU A 1 606 ? -5.067 -17.335 -30.198 1.00 87.75 606 GLU A O 1
ATOM 4735 N N . ASP A 1 607 ? -3.207 -16.432 -31.059 1.00 91.31 607 ASP A N 1
ATOM 4736 C CA . ASP A 1 607 ? -2.488 -17.695 -31.206 1.00 91.31 607 ASP A CA 1
ATOM 4737 C C . ASP A 1 607 ? -1.961 -18.181 -29.845 1.00 91.31 607 ASP A C 1
ATOM 4739 O O . ASP A 1 607 ? -1.162 -17.509 -29.192 1.00 91.31 607 ASP A O 1
ATOM 4743 N N . GLU A 1 608 ? -2.383 -19.368 -29.405 1.00 91.44 608 GLU A N 1
ATOM 4744 C CA . GLU A 1 608 ? -1.910 -19.976 -28.152 1.00 91.44 608 GLU A CA 1
ATOM 4745 C C . GLU A 1 608 ? -0.387 -20.196 -28.147 1.00 91.44 608 GLU A C 1
ATOM 4747 O O . GLU A 1 608 ? 0.251 -20.130 -27.092 1.00 91.44 608 GLU A O 1
ATOM 4752 N N . GLU A 1 609 ? 0.222 -20.382 -29.323 1.00 95.62 609 GLU A N 1
ATOM 4753 C CA . GLU A 1 609 ? 1.668 -20.544 -29.460 1.00 95.62 609 GLU A CA 1
ATOM 4754 C C . GLU A 1 609 ? 2.439 -19.295 -29.006 1.00 95.62 609 GLU A C 1
ATOM 4756 O O . GLU A 1 609 ? 3.550 -19.410 -28.484 1.00 95.62 609 GLU A O 1
ATOM 4761 N N . LEU A 1 610 ? 1.841 -18.104 -29.133 1.00 95.62 610 LEU A N 1
ATOM 4762 C CA . LEU A 1 610 ? 2.444 -16.847 -28.690 1.00 95.62 610 LEU A CA 1
ATOM 4763 C C . LEU A 1 610 ? 2.689 -16.860 -27.174 1.00 95.62 610 LEU A C 1
ATOM 4765 O O . LEU A 1 610 ? 3.787 -16.507 -26.732 1.00 95.62 610 LEU A O 1
ATOM 4769 N N . ARG A 1 611 ? 1.711 -17.333 -26.384 1.00 94.81 611 ARG A N 1
ATOM 4770 C CA . ARG A 1 611 ? 1.834 -17.470 -24.919 1.00 94.81 611 ARG A CA 1
ATOM 4771 C C . ARG A 1 611 ? 2.942 -18.447 -24.550 1.00 94.81 611 ARG A C 1
ATOM 4773 O O . ARG A 1 611 ? 3.772 -18.137 -23.701 1.00 94.81 611 ARG A O 1
ATOM 4780 N N . ARG A 1 612 ? 2.988 -19.599 -25.225 1.00 95.81 612 ARG A N 1
ATOM 4781 C CA . ARG A 1 612 ? 3.988 -20.644 -24.970 1.00 95.81 612 ARG A CA 1
ATOM 4782 C C . ARG A 1 612 ? 5.410 -20.169 -25.265 1.00 95.81 612 ARG A C 1
ATOM 4784 O O . ARG A 1 612 ? 6.321 -20.389 -24.468 1.00 95.81 612 ARG A O 1
ATOM 4791 N N . LEU A 1 613 ? 5.624 -19.516 -26.410 1.00 97.62 613 LEU A N 1
ATOM 4792 C CA . LEU A 1 613 ? 6.944 -18.993 -26.779 1.00 97.62 613 LEU A CA 1
ATOM 4793 C C . LEU A 1 613 ? 7.403 -17.891 -25.820 1.00 97.62 613 LEU A C 1
ATOM 4795 O O . LEU A 1 613 ? 8.568 -17.893 -25.416 1.00 97.62 613 LEU A O 1
ATOM 4799 N N . PHE A 1 614 ? 6.498 -16.987 -25.432 1.00 97.81 614 PHE A N 1
ATOM 4800 C CA . PHE A 1 614 ? 6.797 -15.958 -24.440 1.00 97.81 614 PHE A CA 1
ATOM 4801 C C . PHE A 1 614 ? 7.111 -16.566 -23.068 1.00 97.81 614 PHE A C 1
ATOM 4803 O O . PHE A 1 614 ? 8.152 -16.244 -22.504 1.00 97.81 614 PHE A O 1
ATOM 4810 N N . GLY A 1 615 ? 6.282 -17.485 -22.561 1.00 96.88 615 GLY A N 1
ATOM 4811 C CA . GLY A 1 615 ? 6.482 -18.134 -21.263 1.00 96.88 615 GLY A CA 1
ATOM 4812 C C . GLY A 1 615 ? 7.825 -18.859 -21.164 1.00 96.88 615 GLY A C 1
ATOM 4813 O O . GLY A 1 615 ? 8.573 -18.649 -20.210 1.00 96.88 615 GLY A O 1
ATOM 4814 N N . ARG A 1 616 ? 8.208 -19.609 -22.207 1.00 97.94 616 ARG A N 1
ATOM 4815 C CA . ARG A 1 616 ? 9.539 -20.238 -22.317 1.00 97.94 616 ARG A CA 1
ATOM 4816 C C . ARG A 1 616 ? 10.678 -19.222 -22.313 1.00 97.94 616 ARG A C 1
ATOM 4818 O O . ARG A 1 616 ? 11.685 -19.428 -21.635 1.00 97.94 616 ARG A O 1
ATOM 4825 N N . ALA A 1 617 ? 10.541 -18.129 -23.066 1.00 98.00 617 ALA A N 1
ATOM 4826 C CA . ALA A 1 617 ? 11.536 -17.058 -23.067 1.00 98.00 617 ALA A CA 1
ATOM 4827 C C . ALA A 1 617 ? 11.651 -16.408 -21.680 1.00 98.00 617 ALA A C 1
ATOM 4829 O O . ALA A 1 617 ? 12.759 -16.200 -21.188 1.00 98.00 617 ALA A O 1
ATOM 4830 N N . GLY A 1 618 ? 10.517 -16.150 -21.030 1.00 97.12 618 GLY A N 1
ATOM 4831 C CA . GLY A 1 618 ? 10.430 -15.599 -19.686 1.00 97.12 618 GLY A CA 1
ATOM 4832 C C . GLY A 1 618 ? 11.077 -16.492 -18.631 1.00 97.12 618 GLY A C 1
ATOM 4833 O O . GLY A 1 618 ? 11.888 -16.012 -17.841 1.00 97.12 618 GLY A O 1
ATOM 4834 N N . ALA A 1 619 ? 10.829 -17.802 -18.678 1.00 96.81 619 ALA A N 1
ATOM 4835 C CA . ALA A 1 619 ? 11.474 -18.773 -17.799 1.00 96.81 619 ALA A CA 1
ATOM 4836 C C . ALA A 1 619 ? 13.006 -18.754 -17.944 1.00 96.81 619 ALA A C 1
ATOM 4838 O O . ALA A 1 619 ? 13.728 -18.708 -16.948 1.00 96.81 619 ALA A O 1
ATOM 4839 N N . LEU A 1 620 ? 13.528 -18.690 -19.175 1.00 97.12 620 LEU A N 1
ATOM 4840 C CA . LEU A 1 620 ? 14.970 -18.546 -19.422 1.00 97.12 620 LEU A CA 1
ATOM 4841 C C . LEU A 1 620 ? 15.530 -17.236 -18.854 1.00 97.12 620 LEU A C 1
ATOM 4843 O O . LEU A 1 620 ? 16.636 -17.219 -18.307 1.00 97.12 620 LEU A O 1
ATOM 4847 N N . ILE A 1 621 ? 14.775 -16.145 -18.975 1.00 96.19 621 ILE A N 1
ATOM 4848 C CA . ILE A 1 621 ? 15.139 -14.824 -18.454 1.00 96.19 621 ILE A CA 1
ATOM 4849 C C . ILE A 1 621 ? 15.200 -14.836 -16.915 1.00 96.19 621 ILE A C 1
ATOM 4851 O O . ILE A 1 621 ? 16.168 -14.318 -16.346 1.00 96.19 621 ILE A O 1
ATOM 4855 N N . LEU A 1 622 ? 14.235 -15.476 -16.243 1.00 95.62 622 LEU A N 1
ATOM 4856 C CA . LEU A 1 622 ? 14.244 -15.706 -14.789 1.00 95.62 622 LEU A CA 1
ATOM 4857 C C . LEU A 1 622 ? 15.383 -16.645 -14.365 1.00 95.62 622 LEU A C 1
ATOM 4859 O O . LEU A 1 622 ? 16.024 -16.436 -13.335 1.00 95.62 622 LEU A O 1
ATOM 4863 N N . HIS A 1 623 ? 15.743 -17.602 -15.223 1.00 92.94 623 HIS A N 1
ATOM 4864 C CA . HIS A 1 623 ? 16.937 -18.438 -15.083 1.00 92.94 623 HIS A CA 1
ATOM 4865 C C . HIS A 1 623 ? 18.258 -17.675 -15.347 1.00 92.94 623 HIS A C 1
ATOM 4867 O O . HIS A 1 623 ? 19.334 -18.270 -15.441 1.00 92.94 623 HIS A O 1
ATOM 4873 N N . GLY A 1 624 ? 18.213 -16.347 -15.486 1.00 91.75 624 GLY A N 1
ATOM 4874 C CA . GLY A 1 624 ? 19.390 -15.490 -15.625 1.00 91.75 624 GLY A CA 1
ATOM 4875 C C . GLY A 1 624 ? 19.987 -15.440 -17.033 1.00 91.75 624 GLY A C 1
ATOM 4876 O O . GLY A 1 624 ? 21.101 -14.938 -17.205 1.00 91.75 624 GLY A O 1
ATOM 4877 N N . ARG A 1 625 ? 19.281 -15.934 -18.059 1.00 93.38 625 ARG A N 1
ATOM 4878 C CA . ARG A 1 625 ? 19.709 -15.759 -19.456 1.00 93.38 625 ARG A CA 1
ATOM 4879 C C . ARG A 1 625 ? 19.538 -14.296 -19.860 1.00 93.38 625 ARG A C 1
ATOM 4881 O O . ARG A 1 625 ? 18.527 -13.660 -19.576 1.00 93.38 625 ARG A O 1
ATOM 4888 N N . THR A 1 626 ? 20.548 -13.755 -20.533 1.00 89.00 626 THR A N 1
ATOM 4889 C CA . THR A 1 626 ? 20.485 -12.410 -21.107 1.00 89.00 626 THR A CA 1
ATOM 4890 C C . THR A 1 626 ? 19.573 -12.404 -22.325 1.00 89.00 626 THR A C 1
ATOM 4892 O O . THR A 1 626 ? 19.591 -13.358 -23.100 1.00 89.00 626 THR A O 1
ATOM 4895 N N . PHE A 1 627 ? 18.860 -11.306 -22.522 1.00 92.81 627 PHE A N 1
ATOM 4896 C CA . PHE A 1 627 ? 17.992 -11.067 -23.668 1.00 92.81 627 PHE A CA 1
ATOM 4897 C C . PHE A 1 627 ? 18.158 -9.611 -24.123 1.00 92.81 627 PHE A C 1
ATOM 4899 O O . PHE A 1 627 ? 18.766 -8.787 -23.429 1.00 92.81 627 PHE A O 1
ATOM 4906 N N . TRP A 1 628 ? 17.642 -9.290 -25.300 1.00 93.31 628 TRP A N 1
ATOM 4907 C CA . TRP A 1 628 ? 17.751 -7.978 -25.909 1.00 93.31 628 TRP A CA 1
ATOM 4908 C C . TRP A 1 628 ? 16.786 -6.977 -25.244 1.00 93.31 628 TRP A C 1
ATOM 4910 O O . TRP A 1 628 ? 15.568 -7.123 -25.336 1.00 93.31 628 TRP A O 1
ATOM 4920 N N . PRO A 1 629 ? 17.283 -5.905 -24.601 1.00 88.00 629 PRO A N 1
ATOM 4921 C CA . PRO A 1 629 ? 16.463 -5.066 -23.721 1.00 88.00 629 PRO A CA 1
ATOM 4922 C C . PRO A 1 629 ? 15.418 -4.202 -24.445 1.00 88.00 629 PRO A C 1
ATOM 4924 O O . PRO A 1 629 ? 14.605 -3.562 -23.790 1.00 88.00 629 PRO A O 1
ATOM 4927 N N . ARG A 1 630 ? 15.432 -4.150 -25.784 1.00 91.31 630 ARG A N 1
ATOM 4928 C CA . ARG A 1 630 ? 14.482 -3.352 -26.578 1.00 91.31 630 ARG A CA 1
ATOM 4929 C C . ARG A 1 630 ? 13.225 -4.106 -27.001 1.00 91.31 630 ARG A C 1
ATOM 4931 O O . ARG A 1 630 ? 12.378 -3.508 -27.658 1.00 91.31 630 ARG A O 1
ATOM 4938 N N . TRP A 1 631 ? 13.067 -5.376 -26.633 1.00 94.25 631 TRP A N 1
ATOM 4939 C CA . TRP A 1 631 ? 11.862 -6.123 -26.992 1.00 94.25 631 TRP A CA 1
ATOM 4940 C C . TRP A 1 631 ? 10.535 -5.407 -26.664 1.00 94.25 631 TRP A C 1
ATOM 4942 O O . TRP A 1 631 ? 9.678 -5.425 -27.549 1.00 94.25 631 TRP A O 1
ATOM 4952 N N . PRO A 1 632 ? 10.352 -4.712 -25.518 1.00 92.44 632 PRO A N 1
ATOM 4953 C CA . PRO A 1 632 ? 9.084 -4.029 -25.235 1.00 92.44 632 PRO A CA 1
ATOM 4954 C C . PRO A 1 632 ? 8.694 -2.966 -26.269 1.00 92.44 632 PRO A C 1
ATOM 4956 O O . PRO A 1 632 ? 7.545 -2.883 -26.683 1.00 92.44 632 PRO A O 1
ATOM 4959 N N . VAL A 1 633 ? 9.661 -2.187 -26.761 1.00 90.31 633 VAL A N 1
ATOM 4960 C CA . VAL A 1 633 ? 9.422 -1.138 -27.771 1.00 90.31 633 VAL A CA 1
ATOM 4961 C C . VAL A 1 633 ? 9.396 -1.675 -29.207 1.00 90.31 633 VAL A C 1
ATOM 4963 O O . VAL A 1 633 ? 8.893 -1.020 -30.119 1.00 90.31 633 VAL A O 1
ATOM 4966 N N . GLU A 1 634 ? 9.924 -2.877 -29.433 1.00 92.75 634 GLU A N 1
ATOM 4967 C CA . GLU A 1 634 ? 10.055 -3.507 -30.758 1.00 92.75 634 GLU A CA 1
ATOM 4968 C C . GLU A 1 634 ? 8.999 -4.598 -31.006 1.00 92.75 634 GLU A C 1
ATOM 4970 O O . GLU A 1 634 ? 9.065 -5.324 -32.006 1.00 92.75 634 GLU A O 1
ATOM 4975 N N . THR A 1 635 ? 8.016 -4.700 -30.111 1.00 93.06 635 THR A N 1
ATOM 4976 C CA . THR A 1 635 ? 6.865 -5.606 -30.185 1.00 93.06 635 THR A CA 1
ATOM 4977 C C . THR A 1 635 ? 5.570 -4.835 -29.975 1.00 93.06 635 THR A C 1
ATOM 4979 O O . THR A 1 635 ? 5.567 -3.714 -29.470 1.00 93.06 635 THR A O 1
ATOM 4982 N N . ASP A 1 636 ? 4.463 -5.424 -30.413 1.00 92.00 636 ASP A N 1
ATOM 4983 C CA . ASP A 1 636 ? 3.133 -4.850 -30.234 1.00 92.00 636 ASP A CA 1
ATOM 4984 C C . ASP A 1 636 ? 2.431 -5.536 -29.047 1.00 92.00 636 ASP A C 1
ATOM 4986 O O . ASP A 1 636 ? 2.855 -6.599 -28.581 1.00 92.00 636 ASP A O 1
ATOM 4990 N N . ARG A 1 637 ? 1.353 -4.934 -28.529 1.00 90.88 637 ARG A N 1
ATOM 4991 C CA . ARG A 1 637 ? 0.554 -5.561 -27.461 1.00 90.88 637 ARG A CA 1
ATOM 4992 C C . ARG A 1 637 ? -0.095 -6.859 -27.980 1.00 90.88 637 ARG A C 1
ATOM 4994 O O . ARG A 1 637 ? -0.537 -6.877 -29.130 1.00 90.88 637 ARG A O 1
ATOM 5001 N N . PRO A 1 638 ? -0.201 -7.920 -27.158 1.00 94.12 638 PRO A N 1
ATOM 5002 C CA . PRO A 1 638 ? 0.046 -7.951 -25.710 1.00 94.12 638 PRO A CA 1
ATOM 5003 C C . PRO A 1 638 ? 1.516 -8.163 -25.312 1.00 94.12 638 PRO A C 1
ATOM 5005 O O . PRO A 1 638 ? 1.883 -7.841 -24.185 1.00 94.12 638 PRO A O 1
ATOM 5008 N N . LEU A 1 639 ? 2.357 -8.633 -26.240 1.00 94.94 639 LEU A N 1
ATOM 5009 C CA . LEU A 1 639 ? 3.739 -9.048 -25.984 1.00 94.94 639 LEU A CA 1
ATOM 5010 C C . LEU A 1 639 ? 4.591 -7.941 -25.346 1.00 94.94 639 LEU A C 1
ATOM 5012 O O . LEU A 1 639 ? 5.343 -8.221 -24.416 1.00 94.94 639 LEU A O 1
ATOM 5016 N N . SER A 1 640 ? 4.442 -6.690 -25.793 1.00 94.75 640 SER A N 1
ATOM 5017 C CA . SER A 1 640 ? 5.174 -5.557 -25.213 1.00 94.75 640 SER A CA 1
ATOM 5018 C C . SER A 1 640 ? 4.861 -5.331 -23.733 1.00 94.75 640 SER A C 1
ATOM 5020 O O . SER A 1 640 ? 5.784 -5.219 -22.934 1.00 94.75 640 SER A O 1
ATOM 5022 N N . GLY A 1 641 ? 3.579 -5.358 -23.351 1.00 94.44 641 GLY A N 1
ATOM 5023 C CA . GLY A 1 641 ? 3.170 -5.206 -21.951 1.00 94.44 641 GLY A CA 1
ATOM 5024 C C . GLY A 1 641 ? 3.611 -6.386 -21.083 1.00 94.44 641 GLY A C 1
ATOM 5025 O O . GLY A 1 641 ? 4.057 -6.196 -19.956 1.00 94.44 641 GLY A O 1
ATOM 5026 N N . TRP A 1 642 ? 3.566 -7.609 -21.617 1.00 97.25 642 TRP A N 1
ATOM 5027 C CA . TRP A 1 642 ? 4.081 -8.775 -20.896 1.00 97.25 642 TRP A CA 1
ATOM 5028 C C . TRP A 1 642 ? 5.584 -8.663 -20.608 1.00 97.25 642 TRP A C 1
ATOM 5030 O O . TRP A 1 642 ? 6.045 -9.023 -19.524 1.00 97.25 642 TRP A O 1
ATOM 5040 N N . LEU A 1 643 ? 6.351 -8.150 -21.574 1.00 96.75 643 LEU A N 1
ATOM 5041 C CA . LEU A 1 643 ? 7.782 -7.909 -21.417 1.00 96.75 643 LEU A CA 1
ATOM 5042 C C . LEU A 1 643 ? 8.070 -6.807 -20.398 1.00 96.75 643 LEU A C 1
ATOM 5044 O O . LEU A 1 643 ? 8.973 -6.992 -19.588 1.00 96.75 643 LEU A O 1
ATOM 5048 N N . ASP A 1 644 ? 7.324 -5.700 -20.412 1.00 93.25 644 ASP A N 1
ATOM 5049 C CA . ASP A 1 644 ? 7.494 -4.617 -19.435 1.00 93.25 644 ASP A CA 1
ATOM 5050 C C . ASP A 1 644 ? 7.336 -5.142 -17.998 1.00 93.25 644 ASP A C 1
ATOM 5052 O O . ASP A 1 644 ? 8.249 -4.983 -17.182 1.00 93.25 644 ASP A O 1
ATOM 5056 N N . GLY A 1 645 ? 6.263 -5.896 -17.726 1.00 93.56 645 GLY A N 1
ATOM 5057 C CA . GLY A 1 645 ? 6.045 -6.523 -16.418 1.00 93.56 645 GLY A CA 1
ATOM 5058 C C . GLY A 1 645 ? 7.159 -7.494 -16.012 1.00 93.56 645 GLY A C 1
ATOM 5059 O O . GLY A 1 645 ? 7.700 -7.399 -14.908 1.00 93.56 645 GLY A O 1
ATOM 5060 N N . LEU A 1 646 ? 7.568 -8.392 -16.919 1.00 96.00 646 LEU A N 1
ATOM 5061 C CA . LEU A 1 646 ? 8.665 -9.336 -16.668 1.00 96.00 646 LEU A CA 1
ATOM 5062 C C . LEU A 1 646 ? 9.991 -8.620 -16.367 1.00 96.00 646 LEU A C 1
ATOM 5064 O O . LEU A 1 646 ? 10.745 -9.050 -15.492 1.00 96.00 646 LEU A O 1
ATOM 5068 N N . ILE A 1 647 ? 10.302 -7.547 -17.097 1.00 92.75 647 ILE A N 1
ATOM 5069 C CA . ILE A 1 647 ? 11.541 -6.781 -16.923 1.00 92.75 647 ILE A CA 1
ATOM 5070 C C . ILE A 1 647 ? 11.573 -6.106 -15.557 1.00 92.75 647 ILE A C 1
ATOM 5072 O O . ILE A 1 647 ? 12.621 -6.120 -14.904 1.00 92.75 647 ILE A O 1
ATOM 5076 N N . GLU A 1 648 ? 10.457 -5.522 -15.126 1.00 89.56 648 GLU A N 1
ATOM 5077 C CA . GLU A 1 648 ? 10.340 -4.893 -13.811 1.00 89.56 648 GLU A CA 1
ATOM 5078 C C . GLU A 1 648 ? 10.462 -5.918 -12.686 1.00 89.56 648 GLU A C 1
ATOM 5080 O O . GLU A 1 648 ? 11.301 -5.748 -11.801 1.00 89.56 648 GLU A O 1
ATOM 5085 N N . PHE A 1 649 ? 9.730 -7.031 -12.773 1.00 93.12 649 PHE A N 1
ATOM 5086 C CA . PHE A 1 649 ? 9.805 -8.117 -11.795 1.00 93.12 649 PHE A CA 1
ATOM 5087 C C . PHE A 1 649 ? 11.225 -8.690 -11.676 1.00 93.12 649 PHE A C 1
ATOM 5089 O O . PHE A 1 649 ? 11.789 -8.792 -10.584 1.00 93.12 649 PHE A O 1
ATOM 5096 N N . ARG A 1 650 ? 11.865 -8.981 -12.816 1.00 92.94 650 ARG A N 1
ATOM 5097 C CA . ARG A 1 650 ? 13.260 -9.437 -12.868 1.00 92.94 650 ARG A CA 1
ATOM 5098 C C . ARG A 1 650 ? 14.212 -8.428 -12.235 1.00 92.94 650 ARG A C 1
ATOM 5100 O O . ARG A 1 650 ? 15.126 -8.837 -11.527 1.00 92.94 650 ARG A O 1
ATOM 5107 N N . ARG A 1 651 ? 14.036 -7.128 -12.499 1.00 87.88 651 ARG A N 1
ATOM 5108 C CA . ARG A 1 651 ? 14.900 -6.073 -11.948 1.00 87.88 651 ARG A CA 1
ATOM 5109 C C . ARG A 1 651 ? 14.845 -6.058 -10.420 1.00 87.88 651 ARG A C 1
ATOM 5111 O O . ARG A 1 651 ? 15.897 -5.930 -9.798 1.00 87.88 651 ARG A O 1
ATOM 5118 N N . SER A 1 652 ? 13.659 -6.220 -9.833 1.00 86.94 652 SER A N 1
ATOM 5119 C CA . SER A 1 652 ? 13.498 -6.323 -8.378 1.00 86.94 652 SER A CA 1
ATOM 5120 C C . SER A 1 652 ? 14.260 -7.526 -7.818 1.00 86.94 652 SER A C 1
ATOM 5122 O O . SER A 1 652 ? 15.048 -7.373 -6.889 1.00 86.94 652 SER A O 1
ATOM 5124 N N . LEU A 1 653 ? 14.134 -8.697 -8.454 1.00 90.25 653 LEU A N 1
ATOM 5125 C CA . LEU A 1 653 ? 14.868 -9.906 -8.062 1.00 90.25 653 LEU A CA 1
ATOM 5126 C C . LEU A 1 653 ? 16.391 -9.771 -8.222 1.00 90.25 653 LEU A C 1
ATOM 5128 O O . LEU A 1 653 ? 17.153 -10.266 -7.395 1.00 90.25 653 LEU A O 1
ATOM 5132 N N . GLU A 1 654 ? 16.866 -9.094 -9.270 1.00 89.44 654 GLU A N 1
ATOM 5133 C CA . GLU A 1 654 ? 18.301 -8.855 -9.471 1.00 89.44 654 GLU A CA 1
ATOM 5134 C C . GLU A 1 654 ? 18.920 -8.016 -8.351 1.00 89.44 654 GLU A C 1
ATOM 5136 O O . GLU A 1 654 ? 20.046 -8.306 -7.941 1.00 89.44 654 GLU A O 1
ATOM 5141 N N . ARG A 1 655 ? 18.203 -7.001 -7.846 1.00 85.12 655 ARG A N 1
ATOM 5142 C CA . ARG A 1 655 ? 18.690 -6.120 -6.767 1.00 85.12 655 ARG A CA 1
ATOM 5143 C C . ARG A 1 655 ? 18.956 -6.883 -5.471 1.00 85.12 655 ARG A C 1
ATOM 5145 O O . ARG A 1 655 ? 19.938 -6.597 -4.795 1.00 85.12 655 ARG A O 1
ATOM 5152 N N . VAL A 1 656 ? 18.146 -7.900 -5.187 1.00 86.81 656 VAL A N 1
ATOM 5153 C CA . VAL A 1 656 ? 18.302 -8.779 -4.017 1.00 86.81 656 VAL A CA 1
ATOM 5154 C C . VAL A 1 656 ? 19.144 -10.031 -4.305 1.00 86.81 656 VAL A C 1
ATOM 5156 O O . VAL A 1 656 ? 19.241 -10.928 -3.473 1.00 86.81 656 VAL A O 1
ATOM 5159 N N . GLY A 1 657 ? 19.773 -10.120 -5.485 1.00 87.38 657 GLY A N 1
ATOM 5160 C CA . GLY A 1 657 ? 20.653 -11.235 -5.849 1.00 87.38 657 GLY A CA 1
ATOM 5161 C C . GLY A 1 657 ? 19.934 -12.554 -6.159 1.00 87.38 657 GLY A C 1
ATOM 5162 O O . GLY A 1 657 ? 20.581 -13.599 -6.190 1.00 87.38 657 GLY A O 1
ATOM 5163 N N . GLN A 1 658 ? 18.627 -12.512 -6.431 1.00 89.31 658 GLN A N 1
ATOM 5164 C CA . GLN A 1 658 ? 17.766 -13.676 -6.679 1.00 89.31 658 GLN A CA 1
ATOM 5165 C C . GLN A 1 658 ? 17.645 -14.042 -8.169 1.00 89.31 658 GLN A C 1
ATOM 5167 O O . GLN A 1 658 ? 16.715 -14.732 -8.566 1.00 89.31 658 GLN A O 1
ATOM 5172 N N . ILE A 1 659 ? 18.572 -13.595 -9.024 1.00 90.75 659 ILE A N 1
ATOM 5173 C CA . ILE A 1 659 ? 18.685 -14.044 -10.421 1.00 90.75 659 ILE A CA 1
ATOM 5174 C C . ILE A 1 659 ? 20.056 -14.715 -10.615 1.00 90.75 659 ILE A C 1
ATOM 5176 O O . ILE A 1 659 ? 21.082 -14.074 -10.371 1.00 90.75 659 ILE A O 1
ATOM 5180 N N . PRO A 1 660 ? 20.131 -15.982 -11.075 1.00 89.94 660 PRO A N 1
ATOM 5181 C CA . PRO A 1 660 ? 19.025 -16.850 -11.494 1.00 89.94 660 PRO A CA 1
ATOM 5182 C C . PRO A 1 660 ? 18.080 -17.195 -10.337 1.00 89.94 660 PRO A C 1
ATOM 5184 O O . PRO A 1 660 ? 18.554 -17.440 -9.229 1.00 89.94 660 PRO A O 1
ATOM 5187 N N . LEU A 1 661 ? 16.776 -17.234 -10.622 1.00 89.19 661 LEU A N 1
ATOM 5188 C CA . LEU A 1 661 ? 15.736 -17.531 -9.636 1.00 89.19 661 LEU A CA 1
ATOM 5189 C C . LEU A 1 661 ? 15.978 -18.903 -9.008 1.00 89.19 661 LEU A C 1
ATOM 5191 O O . LEU A 1 661 ? 16.174 -19.889 -9.713 1.00 89.19 661 LEU A O 1
ATOM 5195 N N . ARG A 1 662 ? 16.007 -18.993 -7.680 1.00 81.00 662 ARG A N 1
ATOM 5196 C CA . ARG A 1 662 ? 16.207 -20.265 -6.976 1.00 81.00 662 ARG A CA 1
ATOM 5197 C C . ARG A 1 662 ? 15.207 -20.371 -5.835 1.00 81.00 662 ARG A C 1
ATOM 5199 O O . ARG A 1 662 ? 15.426 -19.725 -4.816 1.00 81.00 662 ARG A O 1
ATOM 5206 N N . PRO A 1 663 ? 14.151 -21.186 -5.991 1.00 79.38 663 PRO A N 1
ATOM 5207 C CA . PRO A 1 663 ? 13.282 -21.520 -4.875 1.00 79.38 663 PRO A CA 1
ATOM 5208 C C . PRO A 1 663 ? 14.110 -22.110 -3.731 1.00 79.38 663 PRO A C 1
ATOM 5210 O O . PRO A 1 663 ? 14.934 -23.006 -3.941 1.00 79.38 663 PRO A O 1
ATOM 5213 N N . SER A 1 664 ? 13.934 -21.557 -2.540 1.00 77.81 664 SER A N 1
ATOM 5214 C CA . SER A 1 664 ? 14.646 -21.907 -1.320 1.00 77.81 664 SER A CA 1
ATOM 5215 C C . SER A 1 664 ? 13.672 -21.791 -0.145 1.00 77.81 664 SER A C 1
ATOM 5217 O O . SER A 1 664 ? 13.517 -20.704 0.410 1.00 77.81 664 SER A O 1
ATOM 5219 N N . PRO A 1 665 ? 13.052 -22.907 0.283 1.00 67.00 665 PRO A N 1
ATOM 5220 C CA . PRO A 1 665 ? 12.129 -22.916 1.422 1.00 67.00 665 PRO A CA 1
ATOM 5221 C C . PRO A 1 665 ? 12.783 -22.513 2.752 1.00 67.00 665 PRO A C 1
ATOM 5223 O O . PRO A 1 665 ? 12.098 -22.261 3.733 1.00 67.00 665 PRO A O 1
ATOM 5226 N N . GLU A 1 666 ? 14.118 -22.481 2.800 1.00 71.00 666 GLU A N 1
ATOM 5227 C CA . GLU A 1 666 ? 14.898 -22.030 3.957 1.00 71.00 666 GLU A CA 1
ATOM 5228 C C . GLU A 1 666 ? 14.964 -20.496 4.069 1.00 71.00 666 GLU A C 1
ATOM 5230 O O . GLU A 1 666 ? 15.443 -19.977 5.074 1.00 71.00 666 GLU A O 1
ATOM 5235 N N . THR A 1 667 ? 14.528 -19.761 3.040 1.00 75.50 667 THR A N 1
ATOM 5236 C CA . THR A 1 667 ? 14.519 -18.296 3.036 1.00 75.50 667 THR A CA 1
ATOM 5237 C C . THR A 1 667 ? 13.285 -17.777 3.763 1.00 75.50 667 THR A C 1
ATOM 5239 O O . THR A 1 667 ? 12.159 -18.015 3.321 1.00 75.50 667 THR A O 1
ATOM 5242 N N . GLU A 1 668 ? 13.501 -17.031 4.847 1.00 78.56 668 GLU A N 1
ATOM 5243 C CA . GLU A 1 668 ? 12.418 -16.438 5.628 1.00 78.56 668 GLU A CA 1
ATOM 5244 C C . GLU A 1 668 ? 11.605 -15.440 4.769 1.00 78.56 668 GLU A C 1
ATOM 5246 O O . GLU A 1 668 ? 12.184 -14.500 4.212 1.00 78.56 668 GLU A O 1
ATOM 5251 N N . PRO A 1 669 ? 10.270 -15.610 4.646 1.00 77.75 669 PRO A N 1
ATOM 5252 C CA . PRO A 1 669 ? 9.424 -14.731 3.835 1.00 77.75 669 PRO A CA 1
ATOM 5253 C C . PRO A 1 669 ? 9.497 -13.252 4.239 1.00 77.75 669 PRO A C 1
ATOM 5255 O O . PRO A 1 669 ? 9.517 -12.379 3.371 1.00 77.75 669 PRO A O 1
ATOM 5258 N N . GLY A 1 670 ? 9.560 -12.973 5.548 1.00 72.88 670 GLY A N 1
ATOM 5259 C CA . GLY A 1 670 ? 9.626 -11.615 6.093 1.00 72.88 670 GLY A CA 1
ATOM 5260 C C . GLY A 1 670 ? 10.919 -10.891 5.717 1.00 72.88 670 GLY A C 1
ATOM 5261 O O . GLY A 1 670 ? 10.867 -9.775 5.201 1.00 72.88 670 GLY A O 1
ATOM 5262 N N . GLU A 1 671 ? 12.072 -11.548 5.886 1.00 82.94 671 GLU A N 1
ATOM 5263 C CA . GLU A 1 671 ? 13.382 -11.002 5.503 1.00 82.94 671 GLU A CA 1
ATOM 5264 C C . GLU A 1 671 ? 13.447 -10.721 3.994 1.00 82.94 671 GLU A C 1
ATOM 5266 O O . GLU A 1 671 ? 13.844 -9.633 3.573 1.00 82.94 671 GLU A O 1
ATOM 5271 N N . LEU A 1 672 ? 12.985 -11.665 3.166 1.00 81.31 672 LEU A N 1
ATOM 5272 C CA . LEU A 1 672 ? 12.960 -11.491 1.714 1.00 81.31 672 LEU A CA 1
ATOM 5273 C C . LEU A 1 672 ? 12.024 -10.352 1.283 1.00 81.31 672 LEU A C 1
ATOM 5275 O O . LEU A 1 672 ? 12.386 -9.571 0.401 1.00 81.31 672 LEU A O 1
ATOM 5279 N N . SER A 1 673 ? 10.848 -10.236 1.907 1.00 80.56 673 SER A N 1
ATOM 5280 C CA . SER A 1 673 ? 9.913 -9.136 1.650 1.00 80.56 673 SER A CA 1
ATOM 5281 C C . SER A 1 673 ? 10.541 -7.784 1.990 1.00 80.56 673 SER A C 1
ATOM 5283 O O . SER A 1 673 ? 10.512 -6.876 1.156 1.00 80.56 673 SER A O 1
ATOM 5285 N N . ALA A 1 674 ? 11.189 -7.666 3.154 1.00 81.94 674 ALA A N 1
ATOM 5286 C CA . ALA A 1 674 ? 11.881 -6.449 3.569 1.00 81.94 674 ALA A CA 1
ATOM 5287 C C . ALA A 1 674 ? 13.007 -6.070 2.593 1.00 81.94 674 ALA A C 1
ATOM 5289 O O . ALA A 1 674 ? 13.074 -4.923 2.155 1.00 81.94 674 ALA A O 1
ATOM 5290 N N . MET A 1 675 ? 13.828 -7.039 2.169 1.00 84.81 675 MET A N 1
ATOM 5291 C CA . MET A 1 675 ? 14.875 -6.817 1.164 1.00 84.81 675 MET A CA 1
ATOM 5292 C C . MET A 1 675 ? 14.305 -6.341 -0.178 1.00 84.81 675 MET A C 1
ATOM 5294 O O . MET A 1 675 ? 14.892 -5.480 -0.832 1.00 84.81 675 MET A O 1
ATOM 5298 N N . LEU A 1 676 ? 13.175 -6.905 -0.614 1.00 82.25 676 LEU A N 1
ATOM 5299 C CA . LEU A 1 676 ? 12.507 -6.500 -1.851 1.00 82.25 676 LEU A CA 1
ATOM 5300 C C . LEU A 1 676 ? 11.914 -5.089 -1.737 1.00 82.25 676 LEU A C 1
ATOM 5302 O O . LEU A 1 676 ? 12.031 -4.327 -2.694 1.00 82.25 676 LEU A O 1
ATOM 5306 N N . ILE A 1 677 ? 11.327 -4.722 -0.591 1.00 81.81 677 ILE A N 1
ATOM 5307 C CA . ILE A 1 677 ? 10.820 -3.364 -0.321 1.00 81.81 677 ILE A CA 1
ATOM 5308 C C . ILE A 1 677 ? 11.971 -2.356 -0.289 1.00 81.81 677 ILE A C 1
ATOM 5310 O O . ILE A 1 677 ? 11.905 -1.334 -0.969 1.00 81.81 677 ILE A O 1
ATOM 5314 N N . GLU A 1 678 ? 13.056 -2.656 0.427 1.00 81.62 678 GLU A N 1
ATOM 5315 C CA . GLU A 1 678 ? 14.253 -1.809 0.463 1.00 81.62 678 GLU A CA 1
ATOM 5316 C C . GLU A 1 678 ? 14.841 -1.641 -0.944 1.00 81.62 678 GLU A C 1
ATOM 5318 O O . GLU A 1 678 ? 15.173 -0.534 -1.363 1.00 81.62 678 GLU A O 1
ATOM 5323 N N . ALA A 1 679 ? 14.869 -2.716 -1.735 1.00 75.19 679 ALA A N 1
ATOM 5324 C CA . ALA A 1 679 ? 15.313 -2.670 -3.120 1.00 75.19 679 ALA A CA 1
ATOM 5325 C C . ALA A 1 679 ? 14.404 -1.837 -4.038 1.00 75.19 679 ALA A C 1
ATOM 5327 O O . ALA A 1 679 ? 14.852 -1.478 -5.130 1.00 75.19 679 ALA A O 1
ATOM 5328 N N . LEU A 1 680 ? 13.152 -1.540 -3.668 1.00 69.50 680 LEU A N 1
ATOM 5329 C CA . LEU A 1 680 ? 12.288 -0.619 -4.419 1.00 69.50 680 LEU A CA 1
ATOM 5330 C C . LEU A 1 680 ? 12.664 0.845 -4.172 1.00 69.50 680 LEU A C 1
ATOM 5332 O O . LEU A 1 680 ? 12.462 1.666 -5.071 1.00 69.50 680 LEU A O 1
ATOM 5336 N N . MET A 1 681 ? 13.256 1.165 -3.017 1.00 68.94 681 MET A N 1
ATOM 5337 C CA . MET A 1 681 ? 13.763 2.505 -2.737 1.00 68.94 681 MET A CA 1
ATOM 5338 C C . MET A 1 681 ? 14.919 2.818 -3.694 1.00 68.94 681 MET A C 1
ATOM 5340 O O . MET A 1 681 ? 15.829 2.014 -3.906 1.00 68.94 681 MET A O 1
ATOM 5344 N N . GLU A 1 682 ? 14.868 3.976 -4.353 1.00 62.03 682 GLU A N 1
ATOM 5345 C CA . GLU A 1 682 ? 15.948 4.361 -5.254 1.00 62.03 682 GLU A CA 1
ATOM 5346 C C . GLU A 1 682 ? 17.233 4.613 -4.464 1.00 62.03 682 GLU A C 1
ATOM 5348 O O . GLU A 1 682 ? 17.261 5.468 -3.584 1.00 62.03 682 GLU A O 1
ATOM 5353 N N . GLU A 1 683 ? 18.319 3.915 -4.812 1.00 64.62 683 GLU A N 1
ATOM 5354 C CA . GLU A 1 683 ? 19.642 4.256 -4.288 1.00 64.62 683 GLU A CA 1
ATOM 5355 C C . GLU A 1 683 ? 19.991 5.695 -4.691 1.00 64.62 683 GLU A C 1
ATOM 5357 O O . GLU A 1 683 ? 20.237 5.993 -5.870 1.00 64.62 683 GLU A O 1
ATOM 5362 N N . GLU A 1 684 ? 20.027 6.595 -3.707 1.00 72.81 684 GLU A N 1
ATOM 5363 C CA . GLU A 1 684 ? 20.516 7.946 -3.933 1.00 72.81 684 GLU A CA 1
ATOM 5364 C C . GLU A 1 684 ? 21.988 7.896 -4.373 1.00 72.81 684 GLU A C 1
ATOM 5366 O O . GLU A 1 684 ? 22.807 7.183 -3.776 1.00 72.81 684 GLU A O 1
ATOM 5371 N N . PRO A 1 685 ? 22.373 8.662 -5.413 1.00 77.88 685 PRO A N 1
ATOM 5372 C CA . PRO A 1 685 ? 23.766 8.746 -5.804 1.00 77.88 685 PRO A CA 1
ATOM 5373 C C . PRO A 1 685 ? 24.611 9.225 -4.617 1.00 77.88 685 PRO A C 1
ATOM 5375 O O . PRO A 1 685 ? 24.226 10.163 -3.916 1.00 77.88 685 PRO A O 1
ATOM 5378 N N . PRO A 1 686 ? 25.805 8.645 -4.395 1.00 84.50 686 PRO A N 1
ATOM 5379 C CA . PRO A 1 686 ? 26.677 9.116 -3.331 1.00 84.50 686 PRO A CA 1
ATOM 5380 C C . PRO A 1 686 ? 26.993 10.604 -3.556 1.00 84.50 686 PRO A C 1
ATOM 5382 O O . PRO A 1 686 ? 27.212 10.988 -4.709 1.00 84.50 686 PRO A O 1
ATOM 5385 N N . PRO A 1 687 ? 27.138 11.435 -2.504 1.00 86.06 687 PRO A N 1
ATOM 5386 C CA . PRO A 1 687 ? 27.219 12.896 -2.643 1.00 86.06 687 PRO A CA 1
ATOM 5387 C C . PRO A 1 687 ? 28.259 13.379 -3.665 1.00 86.06 687 PRO A C 1
ATOM 5389 O O . PRO A 1 687 ? 28.028 14.307 -4.434 1.00 86.06 687 PRO A O 1
ATOM 5392 N N . SER A 1 688 ? 29.401 12.685 -3.744 1.00 84.50 688 SER A N 1
ATOM 5393 C CA . SER A 1 688 ? 30.470 12.995 -4.705 1.00 84.50 688 SER A CA 1
ATOM 5394 C C . SER A 1 688 ? 30.095 12.790 -6.182 1.00 84.50 688 SER A C 1
ATOM 5396 O O . SER A 1 688 ? 30.709 13.406 -7.053 1.00 84.50 688 SER A O 1
ATOM 5398 N N . VAL A 1 689 ? 29.123 11.918 -6.461 1.00 88.44 689 VAL A N 1
ATOM 5399 C CA . VAL A 1 689 ? 28.542 11.682 -7.787 1.00 88.44 689 VAL A CA 1
ATOM 5400 C C . VAL A 1 689 ? 27.409 12.670 -8.036 1.00 88.44 689 VAL A C 1
ATOM 5402 O O . VAL A 1 689 ? 27.379 13.241 -9.123 1.00 88.44 689 VAL A O 1
ATOM 5405 N N . THR A 1 690 ? 26.562 12.951 -7.043 1.00 90.19 690 THR A N 1
ATOM 5406 C CA . THR A 1 690 ? 25.507 13.980 -7.119 1.00 90.19 690 THR A CA 1
ATOM 5407 C C . THR A 1 690 ? 26.085 15.325 -7.553 1.00 90.19 690 THR A C 1
ATOM 5409 O O . THR A 1 690 ? 25.680 15.866 -8.576 1.00 90.19 690 THR A O 1
ATOM 5412 N N . GLU A 1 691 ? 27.171 15.774 -6.911 1.00 90.56 691 GLU A N 1
ATOM 5413 C CA . GLU A 1 691 ? 27.893 16.996 -7.302 1.00 90.56 691 GLU A CA 1
ATOM 5414 C C . GLU A 1 691 ? 28.361 16.999 -8.770 1.00 90.56 691 GLU A C 1
ATOM 5416 O O . GLU A 1 691 ? 28.456 18.053 -9.406 1.00 90.56 691 GLU A O 1
ATOM 5421 N N . LEU A 1 692 ? 28.739 15.836 -9.311 1.00 91.19 692 LEU A N 1
ATOM 5422 C CA . LEU A 1 692 ? 29.167 15.718 -10.705 1.00 91.19 692 LEU A CA 1
ATOM 5423 C C . LEU A 1 692 ? 27.978 15.761 -11.662 1.00 91.19 692 LEU A C 1
ATOM 5425 O O . LEU A 1 692 ? 28.092 16.392 -12.713 1.00 91.19 692 LEU A O 1
ATOM 5429 N N . LEU A 1 693 ? 26.871 15.105 -11.317 1.00 91.88 693 LEU A N 1
ATOM 5430 C CA . LEU A 1 693 ? 25.651 15.099 -12.121 1.00 91.88 693 LEU A CA 1
ATOM 5431 C C . LEU A 1 693 ? 25.004 16.489 -12.141 1.00 91.88 693 LEU A C 1
ATOM 5433 O O . LEU A 1 693 ? 24.698 16.980 -13.224 1.00 91.88 693 LEU A O 1
ATOM 5437 N N . ASP A 1 694 ? 24.930 17.183 -11.005 1.00 91.19 694 ASP A N 1
ATOM 5438 C CA . ASP A 1 694 ? 24.433 18.563 -10.931 1.00 91.19 694 ASP A CA 1
ATOM 5439 C C . ASP A 1 694 ? 25.289 19.509 -11.773 1.00 91.19 694 ASP A C 1
ATOM 5441 O O . ASP A 1 694 ? 24.779 20.330 -12.537 1.00 91.19 694 ASP A O 1
ATOM 5445 N N . ALA A 1 695 ? 26.616 19.354 -11.705 1.00 88.06 695 ALA A N 1
ATOM 5446 C CA . ALA A 1 695 ? 27.529 20.119 -12.546 1.00 88.06 695 ALA A CA 1
ATOM 5447 C C . ALA A 1 695 ? 27.366 19.801 -14.042 1.00 88.06 695 ALA A C 1
ATOM 5449 O O . ALA A 1 695 ? 27.634 20.668 -14.874 1.00 88.06 695 ALA A O 1
ATOM 5450 N N . LEU A 1 696 ? 26.960 18.576 -14.395 1.00 91.31 696 LEU A N 1
ATOM 5451 C CA . LEU A 1 696 ? 26.649 18.188 -15.772 1.00 91.31 696 LEU A CA 1
ATOM 5452 C C . LEU A 1 696 ? 25.357 18.860 -16.250 1.00 91.31 696 LEU A C 1
ATOM 5454 O O . LEU A 1 696 ? 25.343 19.430 -17.337 1.00 91.31 696 LEU A O 1
ATOM 5458 N N . VAL A 1 697 ? 24.304 18.819 -15.429 1.00 91.44 697 VAL A N 1
ATOM 5459 C CA . VAL A 1 697 ? 22.996 19.427 -15.716 1.00 91.44 697 VAL A CA 1
ATOM 5460 C C . VAL A 1 697 ? 23.130 20.945 -15.850 1.00 91.44 697 VAL A C 1
ATOM 5462 O O . VAL A 1 697 ? 22.645 21.526 -16.818 1.00 91.44 697 VAL A O 1
ATOM 5465 N N . ALA A 1 698 ? 23.875 21.584 -14.945 1.00 89.19 698 ALA A N 1
ATOM 5466 C CA . ALA A 1 698 ? 24.123 23.025 -14.964 1.00 89.19 698 ALA A CA 1
ATOM 5467 C C . ALA A 1 698 ? 24.994 23.496 -16.146 1.00 89.19 698 ALA A C 1
ATOM 5469 O O . ALA A 1 698 ? 25.054 24.693 -16.420 1.00 89.19 698 ALA A O 1
ATOM 5470 N N . GLN A 1 699 ? 25.690 22.588 -16.842 1.00 88.50 699 GLN A N 1
ATOM 5471 C CA . GLN A 1 699 ? 26.574 22.948 -17.954 1.00 88.50 699 GLN A CA 1
ATOM 5472 C C . GLN A 1 699 ? 25.797 23.445 -19.188 1.00 88.50 699 GLN A C 1
ATOM 5474 O O . GLN A 1 699 ? 26.340 24.236 -19.963 1.00 88.50 699 GLN A O 1
ATOM 5479 N N . GLY A 1 700 ? 24.554 22.988 -19.386 1.00 83.44 700 GLY A N 1
ATOM 5480 C CA . GLY A 1 700 ? 23.751 23.316 -20.567 1.00 83.44 700 GLY A CA 1
ATOM 5481 C C . GLY A 1 700 ? 24.464 22.966 -21.881 1.00 83.44 700 GLY A C 1
ATOM 5482 O O . GLY A 1 700 ? 25.104 21.922 -22.000 1.00 83.44 700 GLY A O 1
ATOM 5483 N N . GLN A 1 701 ? 24.385 23.855 -22.877 1.00 81.44 701 GLN A N 1
ATOM 5484 C CA . GLN A 1 701 ? 24.973 23.646 -24.211 1.00 81.44 701 GLN A CA 1
ATOM 5485 C C . GLN A 1 701 ? 26.517 23.689 -24.249 1.00 81.44 701 GLN A C 1
ATOM 5487 O O . GLN A 1 701 ? 27.131 23.280 -25.243 1.00 81.44 701 GLN A O 1
ATOM 5492 N N . ASP A 1 702 ? 27.167 24.175 -23.192 1.00 76.31 702 ASP A N 1
ATOM 5493 C CA . ASP A 1 702 ? 28.616 24.352 -23.170 1.00 76.31 702 ASP A CA 1
ATOM 5494 C C . ASP A 1 702 ? 29.378 23.016 -23.070 1.00 76.31 702 ASP A C 1
ATOM 5496 O O . ASP A 1 702 ? 28.941 22.029 -22.480 1.00 76.31 702 ASP A O 1
ATOM 5500 N N . SER A 1 703 ? 30.586 22.963 -23.641 1.00 75.50 703 SER A N 1
ATOM 5501 C CA . SER A 1 703 ? 31.425 21.762 -23.551 1.00 75.50 703 SER A CA 1
ATOM 5502 C C . SER A 1 703 ? 32.118 21.659 -22.189 1.00 75.50 703 SER A C 1
ATOM 5504 O O . SER A 1 703 ? 32.697 22.639 -21.718 1.00 75.50 703 SER A O 1
ATOM 5506 N N . LEU A 1 704 ? 32.203 20.452 -21.615 1.00 82.31 704 LEU A N 1
ATOM 5507 C CA . LEU A 1 704 ? 32.984 20.228 -20.393 1.00 82.31 704 LEU A CA 1
ATOM 5508 C C . LEU A 1 704 ? 34.469 20.544 -20.608 1.00 82.31 704 LEU A C 1
ATOM 5510 O O . LEU A 1 704 ? 35.090 20.062 -21.564 1.00 82.31 704 LEU A O 1
ATOM 5514 N N . SER A 1 705 ? 35.068 21.268 -19.664 1.00 81.88 705 SER A N 1
ATOM 5515 C CA . SER A 1 705 ? 36.507 21.535 -19.644 1.00 81.88 705 SER A CA 1
ATOM 5516 C C . SER A 1 705 ? 37.326 20.251 -19.419 1.00 81.88 705 SER A C 1
ATOM 5518 O O . SER A 1 705 ? 36.862 19.310 -18.765 1.00 81.88 705 SER A O 1
ATOM 5520 N N . PRO A 1 706 ? 38.606 20.205 -19.841 1.00 77.62 706 PRO A N 1
ATOM 5521 C CA . PRO A 1 706 ? 39.480 19.058 -19.575 1.00 77.62 706 PRO A CA 1
ATOM 5522 C C . PRO A 1 706 ? 39.676 18.740 -18.083 1.00 77.62 706 PRO A C 1
ATOM 5524 O O . PRO A 1 706 ? 40.116 17.645 -17.735 1.00 77.62 706 PRO A O 1
ATOM 5527 N N . ALA A 1 707 ? 39.433 19.696 -17.182 1.00 79.12 707 ALA A N 1
ATOM 5528 C CA . ALA A 1 707 ? 39.463 19.456 -15.740 1.00 79.12 707 ALA A CA 1
ATOM 5529 C C . ALA A 1 707 ? 38.196 18.723 -15.270 1.00 79.12 707 ALA A C 1
ATOM 5531 O O . ALA A 1 707 ? 38.313 17.728 -14.558 1.00 79.12 707 ALA A O 1
ATOM 5532 N N . GLN A 1 708 ? 37.014 19.149 -15.730 1.00 84.44 708 GLN A N 1
ATOM 5533 C CA . GLN A 1 708 ? 35.739 18.485 -15.430 1.00 84.44 708 GLN A CA 1
ATOM 5534 C C . GLN A 1 708 ? 35.714 17.053 -15.974 1.00 84.44 708 GLN A C 1
ATOM 5536 O O . GLN A 1 708 ? 35.480 16.127 -15.205 1.00 84.44 708 GLN A O 1
ATOM 5541 N N . ARG A 1 709 ? 36.082 16.834 -17.246 1.00 86.12 709 ARG A N 1
ATOM 5542 C CA . ARG A 1 709 ? 36.145 15.481 -17.846 1.00 86.12 709 ARG A CA 1
ATOM 5543 C C . ARG A 1 709 ? 37.060 14.535 -17.062 1.00 86.12 709 ARG A C 1
ATOM 5545 O O . ARG A 1 709 ? 36.740 13.367 -16.860 1.00 86.12 709 ARG A O 1
ATOM 5552 N N . ARG A 1 710 ? 38.182 15.052 -16.542 1.00 86.25 710 ARG A N 1
ATOM 5553 C CA . ARG A 1 710 ? 39.070 14.277 -15.666 1.00 86.25 710 ARG A CA 1
ATOM 5554 C C . ARG A 1 710 ? 38.388 13.875 -14.362 1.00 86.25 710 ARG A C 1
ATOM 5556 O O . ARG A 1 710 ? 38.633 12.757 -13.932 1.00 86.25 710 ARG A O 1
ATOM 5563 N N . ARG A 1 711 ? 37.548 14.713 -13.743 1.00 90.06 711 ARG A N 1
ATOM 5564 C CA . ARG A 1 711 ? 36.813 14.341 -12.515 1.00 90.06 711 ARG A CA 1
ATOM 5565 C C . ARG A 1 711 ? 35.918 13.120 -12.753 1.00 90.06 711 ARG A C 1
ATOM 5567 O O . ARG A 1 711 ? 36.054 12.144 -12.023 1.00 90.06 711 ARG A O 1
ATOM 5574 N N . PHE A 1 712 ? 35.138 13.120 -13.838 1.00 91.56 712 PHE A N 1
ATOM 5575 C CA . PHE A 1 712 ? 34.343 11.954 -14.255 1.00 91.56 712 PHE A CA 1
ATOM 5576 C C . PHE A 1 712 ? 35.209 10.711 -14.492 1.00 91.56 712 PHE A C 1
ATOM 5578 O O . PHE A 1 712 ? 34.878 9.622 -14.035 1.00 91.56 712 PHE A O 1
ATOM 5585 N N . ALA A 1 713 ? 36.365 10.866 -15.146 1.00 89.06 713 ALA A N 1
ATOM 5586 C CA . ALA A 1 713 ? 37.276 9.748 -15.388 1.00 89.06 713 ALA A CA 1
ATOM 5587 C C . ALA A 1 713 ? 37.860 9.131 -14.102 1.00 89.06 713 ALA A C 1
ATOM 5589 O O . ALA A 1 713 ? 38.091 7.923 -14.071 1.00 89.06 713 ALA A O 1
ATOM 5590 N N . HIS A 1 714 ? 38.086 9.920 -13.043 1.00 90.06 714 HIS A N 1
ATOM 5591 C CA . HIS A 1 714 ? 38.570 9.397 -11.756 1.00 90.06 714 HIS A CA 1
ATOM 5592 C C . HIS A 1 714 ? 37.505 8.569 -11.025 1.00 90.06 714 HIS A C 1
ATOM 5594 O O . HIS A 1 714 ? 37.864 7.632 -10.319 1.00 90.06 714 HIS A O 1
ATOM 5600 N N . GLN A 1 715 ? 36.220 8.873 -11.227 1.00 89.81 715 GLN A N 1
ATOM 5601 C CA . GLN A 1 715 ? 35.088 8.169 -10.610 1.00 89.81 715 GLN A CA 1
ATOM 5602 C C . GLN A 1 715 ? 34.333 7.277 -11.607 1.00 89.81 715 GLN A C 1
ATOM 5604 O O . GLN A 1 715 ? 33.144 7.007 -11.451 1.00 89.81 715 GLN A O 1
ATOM 5609 N N . ARG A 1 716 ? 35.024 6.806 -12.654 1.00 91.12 716 ARG A N 1
ATOM 5610 C CA . ARG A 1 716 ? 34.420 6.105 -13.794 1.00 91.12 716 ARG A CA 1
ATOM 5611 C C . ARG A 1 716 ? 33.463 4.978 -13.384 1.00 91.12 716 ARG A C 1
ATOM 5613 O O . ARG A 1 716 ? 32.375 4.905 -13.934 1.00 91.12 716 ARG A O 1
ATOM 5620 N N . ALA A 1 717 ? 33.874 4.087 -12.482 1.00 87.50 717 ALA A N 1
ATOM 5621 C CA . ALA A 1 717 ? 33.063 2.922 -12.116 1.00 87.50 717 ALA A CA 1
ATOM 5622 C C . ALA A 1 717 ? 31.744 3.329 -11.440 1.00 87.50 717 ALA A C 1
ATOM 5624 O O . ALA A 1 717 ? 30.699 2.784 -11.774 1.00 87.50 717 ALA A O 1
ATOM 5625 N N . THR A 1 718 ? 31.801 4.327 -10.558 1.00 90.12 718 THR A N 1
ATOM 5626 C CA . THR A 1 718 ? 30.654 4.803 -9.779 1.00 90.12 718 THR A CA 1
ATOM 5627 C C . THR A 1 718 ? 29.708 5.664 -10.611 1.00 90.12 718 THR A C 1
ATOM 5629 O O . THR A 1 718 ? 28.507 5.580 -10.423 1.00 90.12 718 THR A O 1
ATOM 5632 N N . VAL A 1 719 ? 30.215 6.471 -11.553 1.00 93.38 719 VAL A N 1
ATOM 5633 C CA . VAL A 1 719 ? 29.382 7.434 -12.302 1.00 93.38 719 VAL A CA 1
ATOM 5634 C C . VAL A 1 719 ? 28.663 6.829 -13.514 1.00 93.38 719 VAL A C 1
ATOM 5636 O O . VAL A 1 719 ? 27.625 7.339 -13.924 1.00 93.38 719 VAL A O 1
ATOM 5639 N N . ILE A 1 720 ? 29.188 5.750 -14.113 1.00 94.75 720 ILE A N 1
ATOM 5640 C CA . ILE A 1 720 ? 28.614 5.176 -15.346 1.00 94.75 720 ILE A CA 1
ATOM 5641 C C . ILE A 1 720 ? 27.142 4.745 -15.188 1.00 94.75 720 ILE A C 1
ATOM 5643 O O . ILE A 1 720 ? 26.374 5.086 -16.088 1.00 94.75 720 ILE A O 1
ATOM 5647 N N . PRO A 1 721 ? 26.716 4.028 -14.125 1.00 92.38 721 PRO A N 1
ATOM 5648 C CA . PRO A 1 721 ? 25.311 3.639 -13.961 1.00 92.38 721 PRO A CA 1
ATOM 5649 C C . PRO A 1 721 ? 24.352 4.838 -13.992 1.00 92.38 721 PRO A C 1
ATOM 5651 O O . PRO A 1 721 ? 23.347 4.806 -14.695 1.00 92.38 721 PRO A O 1
ATOM 5654 N N . TYR A 1 722 ? 24.719 5.940 -13.336 1.00 92.62 722 TYR A N 1
ATOM 5655 C CA . TYR A 1 722 ? 23.906 7.158 -13.300 1.00 92.62 722 TYR A CA 1
ATOM 5656 C C . TYR A 1 722 ? 23.893 7.910 -14.635 1.00 92.62 722 TYR A C 1
ATOM 5658 O O . TYR A 1 722 ? 22.862 8.441 -15.036 1.00 92.62 722 TYR A O 1
ATOM 5666 N N . LEU A 1 723 ? 25.008 7.909 -15.377 1.00 95.19 723 LEU A N 1
ATOM 5667 C CA . LEU A 1 723 ? 25.027 8.447 -16.743 1.00 95.19 723 LEU A CA 1
ATOM 5668 C C . LEU A 1 723 ? 24.155 7.617 -17.692 1.00 95.19 723 LEU A C 1
ATOM 5670 O O . LEU A 1 723 ? 23.515 8.186 -18.567 1.00 95.19 723 LEU A O 1
ATOM 5674 N N . ILE A 1 724 ? 24.119 6.290 -17.533 1.00 95.00 724 ILE A N 1
ATOM 5675 C CA . ILE A 1 724 ? 23.209 5.419 -18.293 1.00 95.00 724 ILE A CA 1
ATOM 5676 C C . ILE A 1 724 ? 21.758 5.774 -17.971 1.00 95.00 724 ILE A C 1
ATOM 5678 O O . ILE A 1 724 ? 20.987 6.021 -18.897 1.00 95.00 724 ILE A O 1
ATOM 5682 N N . ARG A 1 725 ? 21.421 5.884 -16.680 1.00 91.31 725 ARG A N 1
ATOM 5683 C CA . ARG A 1 725 ? 20.083 6.258 -16.211 1.00 91.31 725 ARG A CA 1
ATOM 5684 C C . ARG A 1 725 ? 19.628 7.602 -16.790 1.00 91.31 725 ARG A C 1
ATOM 5686 O O . ARG A 1 725 ? 18.540 7.690 -17.344 1.00 91.31 725 ARG A O 1
ATOM 5693 N N . MET A 1 726 ? 20.504 8.608 -16.776 1.00 93.31 726 MET A N 1
ATOM 5694 C CA . MET A 1 726 ? 20.231 9.928 -17.360 1.00 93.31 726 MET A CA 1
ATOM 5695 C C . MET A 1 726 ? 19.978 9.884 -18.877 1.00 93.31 726 MET A C 1
ATOM 5697 O O . MET A 1 726 ? 19.238 10.709 -19.400 1.00 93.31 726 MET A O 1
ATOM 5701 N N . VAL A 1 727 ? 20.586 8.942 -19.609 1.00 95.56 727 VAL A N 1
ATOM 5702 C CA . VAL A 1 727 ? 20.341 8.775 -21.055 1.00 95.56 727 VAL A CA 1
ATOM 5703 C C . VAL A 1 727 ? 19.041 8.017 -21.328 1.00 95.56 727 VAL A C 1
ATOM 5705 O O . VAL A 1 727 ? 18.364 8.321 -22.311 1.00 95.56 727 VAL A O 1
ATOM 5708 N N . GLN A 1 728 ? 18.701 7.033 -20.494 1.00 92.00 728 GLN A N 1
ATOM 5709 C CA . GLN A 1 728 ? 17.451 6.270 -20.602 1.00 92.00 728 GLN A CA 1
ATOM 5710 C C . GLN A 1 728 ? 16.231 7.148 -20.325 1.00 92.00 728 GLN A C 1
ATOM 5712 O O . GLN A 1 728 ? 15.197 6.998 -20.974 1.00 92.00 728 GLN A O 1
ATOM 5717 N N . ASP A 1 729 ? 16.380 8.089 -19.402 1.00 90.00 729 ASP A N 1
ATOM 5718 C CA . ASP A 1 729 ? 15.324 8.994 -19.007 1.00 90.00 729 ASP A CA 1
ATOM 5719 C C . ASP A 1 729 ? 15.107 10.113 -20.038 1.00 90.00 729 ASP A C 1
ATOM 5721 O O . ASP A 1 729 ? 15.922 11.024 -20.229 1.00 90.00 729 ASP A O 1
ATOM 5725 N N . LYS A 1 730 ? 13.962 10.033 -20.720 1.00 89.06 730 LYS A N 1
ATOM 5726 C CA . LYS A 1 730 ? 13.589 10.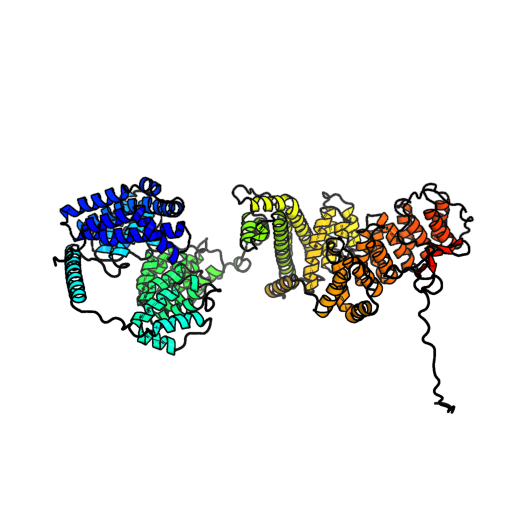953 -21.795 1.00 89.06 730 LYS A CA 1
ATOM 5727 C C . LYS A 1 730 ? 13.325 12.370 -21.299 1.00 89.06 730 LYS A C 1
ATOM 5729 O O . LYS A 1 730 ? 13.386 13.285 -22.117 1.00 89.06 730 LYS A O 1
ATOM 5734 N N . GLN A 1 731 ? 13.107 12.596 -20.000 1.00 90.38 731 GLN A N 1
ATOM 5735 C CA . GLN A 1 731 ? 12.927 13.956 -19.486 1.00 90.38 731 GLN A CA 1
ATOM 5736 C C . GLN A 1 731 ? 14.157 14.834 -19.768 1.00 90.38 731 GLN A C 1
ATOM 5738 O O . GLN A 1 731 ? 14.019 15.998 -20.136 1.00 90.38 731 GLN A O 1
ATOM 5743 N N . TYR A 1 732 ? 15.361 14.251 -19.720 1.00 90.69 732 TYR A N 1
ATOM 5744 C CA . TYR A 1 732 ? 16.626 14.940 -20.001 1.00 90.69 732 TYR A CA 1
ATOM 5745 C C . TYR A 1 732 ? 16.880 15.211 -21.487 1.00 90.69 732 TYR A C 1
ATOM 5747 O O . TYR A 1 732 ? 17.920 15.777 -21.825 1.00 90.69 732 TYR A O 1
ATOM 5755 N N . TRP A 1 733 ? 15.988 14.776 -22.381 1.00 91.69 733 TRP A N 1
ATOM 5756 C CA . TRP A 1 733 ? 16.110 14.988 -23.825 1.00 91.69 733 TRP A CA 1
ATOM 5757 C C . TRP A 1 733 ? 15.369 16.246 -24.281 1.00 91.69 733 TRP A C 1
ATOM 5759 O O . TRP A 1 733 ? 15.715 16.829 -25.310 1.00 91.69 733 TRP A O 1
ATOM 5769 N N . TYR A 1 734 ? 14.354 16.670 -23.527 1.00 85.75 734 TYR A N 1
ATOM 5770 C CA . TYR A 1 734 ? 13.510 17.799 -23.894 1.00 85.75 734 TYR A CA 1
ATOM 5771 C C . TYR A 1 734 ? 14.116 19.129 -23.451 1.00 85.75 734 TYR A C 1
ATOM 5773 O O . TYR A 1 734 ? 14.764 19.234 -22.412 1.00 85.75 734 TYR A O 1
ATOM 5781 N N . LYS A 1 735 ? 13.849 20.176 -24.236 1.00 85.12 735 LYS A N 1
ATOM 5782 C CA . LYS A 1 735 ? 14.343 21.533 -23.971 1.00 85.12 735 LYS A CA 1
ATOM 5783 C C . LYS A 1 735 ? 13.843 22.103 -22.639 1.00 85.12 735 LYS A C 1
ATOM 5785 O O . LYS A 1 735 ? 14.560 22.869 -22.011 1.00 85.12 735 LYS A O 1
ATOM 5790 N N . ASP A 1 736 ? 12.640 21.724 -22.223 1.00 84.06 736 ASP A N 1
ATOM 5791 C CA . ASP A 1 736 ? 12.046 22.175 -20.960 1.00 84.06 736 ASP A CA 1
ATOM 5792 C C . ASP A 1 736 ? 12.437 21.269 -19.774 1.00 84.06 736 ASP A C 1
ATOM 5794 O O . ASP A 1 736 ? 12.050 21.529 -18.639 1.00 84.06 736 ASP A O 1
ATOM 5798 N N . GLY A 1 737 ? 13.210 20.206 -20.032 1.00 84.12 737 GLY A N 1
ATOM 5799 C CA . GLY A 1 737 ? 13.733 19.297 -19.018 1.00 84.12 737 GLY A CA 1
ATOM 5800 C C . GLY A 1 737 ? 15.073 19.748 -18.421 1.00 84.12 737 GLY A C 1
ATOM 5801 O O . GLY A 1 737 ? 15.664 20.746 -18.855 1.00 84.12 737 GLY A O 1
ATOM 5802 N N . PRO A 1 738 ? 15.602 19.007 -17.430 1.00 85.88 738 PRO A N 1
ATOM 5803 C CA . PRO A 1 738 ? 16.834 19.381 -16.746 1.00 85.88 738 PRO A CA 1
ATOM 5804 C C . PRO A 1 738 ? 18.025 19.501 -17.710 1.00 85.88 738 PRO A C 1
ATOM 5806 O O . PRO A 1 738 ? 18.325 18.593 -18.489 1.00 85.88 738 PRO A O 1
ATOM 5809 N N . GLY A 1 739 ? 18.728 20.634 -17.649 1.00 85.75 739 GLY A N 1
ATOM 5810 C CA . GLY A 1 739 ? 19.869 20.915 -18.527 1.00 85.75 739 GLY A CA 1
ATOM 5811 C C . GLY A 1 739 ? 19.484 21.190 -19.985 1.00 85.75 739 GLY A C 1
ATOM 5812 O O . GLY A 1 739 ? 20.332 21.060 -20.867 1.00 85.75 739 GLY A O 1
ATOM 5813 N N . GLU A 1 740 ? 18.224 21.548 -20.250 1.00 89.00 740 GLU A N 1
ATOM 5814 C CA . GLU A 1 740 ? 17.703 21.971 -21.558 1.00 89.00 740 GLU A CA 1
ATOM 5815 C C . GLU A 1 740 ? 17.939 20.955 -22.695 1.00 89.00 740 GLU A C 1
ATOM 5817 O O . GLU A 1 740 ? 18.251 21.323 -23.831 1.00 89.00 740 GLU A O 1
ATOM 5822 N N . GLY A 1 741 ? 17.856 19.657 -22.388 1.00 86.44 741 GLY A N 1
ATOM 5823 C CA . GLY A 1 741 ? 18.131 18.568 -23.335 1.00 86.44 741 GLY A CA 1
ATOM 5824 C C . GLY A 1 741 ? 19.616 18.188 -23.461 1.00 86.44 741 GLY A C 1
ATOM 5825 O O . GLY A 1 741 ? 19.969 17.128 -23.986 1.00 86.44 741 GLY A O 1
ATOM 5826 N N . TRP A 1 742 ? 20.527 19.040 -22.979 1.00 92.81 742 TRP A N 1
ATOM 5827 C CA . TRP A 1 742 ? 21.970 18.840 -23.137 1.00 92.81 742 TRP A CA 1
ATOM 5828 C C . TRP A 1 742 ? 22.574 17.871 -22.130 1.00 92.81 742 TRP A C 1
ATOM 5830 O O . TRP A 1 742 ? 23.603 17.265 -22.435 1.00 92.81 742 TRP A O 1
ATOM 5840 N N . ALA A 1 743 ? 21.939 17.672 -20.976 1.00 93.19 743 ALA A N 1
ATOM 5841 C CA . ALA A 1 743 ? 22.409 16.731 -19.964 1.00 93.19 743 ALA A CA 1
ATOM 5842 C C . ALA A 1 743 ? 22.561 15.309 -20.542 1.00 93.19 743 ALA A C 1
ATOM 5844 O O . ALA A 1 743 ? 23.648 14.727 -20.462 1.00 93.19 743 ALA A O 1
ATOM 5845 N N . ALA A 1 744 ? 21.537 14.799 -21.240 1.00 94.75 744 ALA A N 1
ATOM 5846 C CA . ALA A 1 744 ? 21.588 13.492 -21.901 1.00 94.75 744 ALA A CA 1
ATOM 5847 C C . ALA A 1 744 ? 22.663 13.435 -23.005 1.00 94.75 744 ALA A C 1
ATOM 5849 O O . ALA A 1 744 ? 23.418 12.465 -23.099 1.00 94.75 744 ALA A O 1
ATOM 5850 N N . ILE A 1 745 ? 22.806 14.499 -23.807 1.00 93.81 745 ILE A N 1
ATOM 5851 C CA . ILE A 1 745 ? 23.844 14.586 -24.849 1.00 93.81 745 ILE A CA 1
ATOM 5852 C C . ILE A 1 745 ? 25.244 14.510 -24.226 1.00 93.81 745 ILE A C 1
ATOM 5854 O O . ILE A 1 745 ? 26.102 13.760 -24.698 1.00 93.81 745 ILE A O 1
ATOM 5858 N N . LEU A 1 746 ? 25.504 15.283 -23.170 1.00 94.50 746 LEU A N 1
ATOM 5859 C CA . LEU A 1 746 ? 26.791 15.289 -22.476 1.00 94.50 746 LEU A CA 1
ATOM 5860 C C . LEU A 1 746 ? 27.069 13.939 -21.802 1.00 94.50 746 LEU A C 1
ATOM 5862 O O . LEU A 1 746 ? 28.204 13.456 -21.877 1.00 94.50 746 LEU A O 1
ATOM 5866 N N . ALA A 1 747 ? 26.048 13.295 -21.231 1.00 96.38 747 ALA A N 1
ATOM 5867 C CA . ALA A 1 747 ? 26.150 11.949 -20.676 1.00 96.38 747 ALA A CA 1
ATOM 5868 C C . ALA A 1 747 ? 26.543 10.918 -21.748 1.00 96.38 747 ALA A C 1
ATOM 5870 O O . ALA A 1 747 ? 27.523 10.193 -21.564 1.00 96.38 747 ALA A O 1
ATOM 5871 N N . VAL A 1 748 ? 25.887 10.916 -22.917 1.00 96.69 748 VAL A N 1
ATOM 5872 C CA . VAL A 1 748 ? 26.240 10.055 -24.065 1.00 96.69 748 VAL A CA 1
ATOM 5873 C C . VAL A 1 748 ? 27.703 10.233 -24.485 1.00 96.69 748 VAL A C 1
ATOM 5875 O O . VAL A 1 748 ? 28.417 9.248 -24.712 1.00 96.69 748 VAL A O 1
ATOM 5878 N N . ARG A 1 749 ? 28.179 11.480 -24.580 1.00 94.62 749 ARG A N 1
ATOM 5879 C CA . ARG A 1 749 ? 29.572 11.788 -24.957 1.00 94.62 749 ARG A CA 1
ATOM 5880 C C . ARG A 1 749 ? 30.566 11.295 -23.907 1.00 94.62 749 ARG A C 1
ATOM 5882 O O . ARG A 1 749 ? 31.592 10.705 -24.257 1.00 94.62 749 ARG A O 1
ATOM 5889 N N . LEU A 1 750 ? 30.252 11.491 -22.626 1.00 95.50 750 LEU A N 1
ATOM 5890 C CA . LEU A 1 750 ? 31.059 10.990 -21.514 1.00 95.50 750 LEU A CA 1
ATOM 5891 C C . LEU A 1 750 ? 31.116 9.462 -21.500 1.00 95.50 750 LEU A C 1
ATOM 5893 O O . LEU A 1 750 ? 32.204 8.913 -21.354 1.00 95.50 750 LEU A O 1
ATOM 5897 N N . LEU A 1 751 ? 30.000 8.764 -21.716 1.00 97.19 751 LEU A N 1
ATOM 5898 C CA . LEU A 1 751 ? 29.973 7.298 -21.803 1.00 97.19 751 LEU A CA 1
ATOM 5899 C C . LEU A 1 751 ? 30.914 6.779 -22.905 1.00 97.19 751 LEU A C 1
ATOM 5901 O O . LEU A 1 751 ? 31.656 5.815 -22.686 1.00 97.19 751 LEU A O 1
ATOM 5905 N N . GLY A 1 752 ? 30.958 7.464 -24.052 1.00 94.50 752 GLY A N 1
ATOM 5906 C CA . GLY A 1 752 ? 31.914 7.195 -25.127 1.00 94.50 752 GLY A CA 1
ATOM 5907 C C . GLY A 1 752 ? 33.370 7.447 -24.727 1.00 94.50 752 GLY A C 1
ATOM 5908 O O . GLY A 1 752 ? 34.215 6.564 -24.890 1.00 94.50 752 GLY A O 1
ATOM 5909 N N . GLU A 1 753 ? 33.684 8.622 -24.168 1.00 92.75 753 GLU A N 1
ATOM 5910 C CA . GLU A 1 753 ? 35.044 8.968 -23.712 1.00 92.75 753 GLU A CA 1
ATOM 5911 C C . GLU A 1 753 ? 35.553 8.009 -22.626 1.00 92.75 753 GLU A C 1
ATOM 5913 O O . GLU A 1 753 ? 36.702 7.558 -22.672 1.00 92.75 753 GLU A O 1
ATOM 5918 N N . LEU A 1 754 ? 34.678 7.639 -21.690 1.00 94.19 754 LEU A N 1
ATOM 5919 C CA . LEU A 1 754 ? 34.947 6.669 -20.634 1.00 94.19 754 LEU A CA 1
ATOM 5920 C C . LEU A 1 754 ? 35.004 5.230 -21.158 1.00 94.19 754 LEU A C 1
ATOM 5922 O O . LEU A 1 754 ? 35.375 4.339 -20.399 1.00 94.19 754 LEU A O 1
ATOM 5926 N N . LYS A 1 755 ? 34.666 4.969 -22.428 1.00 92.56 755 LYS A N 1
ATOM 5927 C CA . LYS A 1 755 ? 34.566 3.621 -23.012 1.00 92.56 755 LYS A CA 1
ATOM 5928 C C . LYS A 1 755 ? 33.690 2.697 -22.160 1.00 92.56 755 LYS A C 1
ATOM 5930 O O . LYS A 1 755 ? 34.105 1.592 -21.798 1.00 92.56 755 LYS A O 1
ATOM 5935 N N . ALA A 1 756 ? 32.524 3.187 -21.753 1.00 95.69 756 ALA A N 1
ATOM 5936 C CA . ALA A 1 756 ? 31.573 2.459 -20.924 1.00 95.69 756 ALA A CA 1
ATOM 5937 C C . ALA A 1 756 ? 30.922 1.327 -21.735 1.00 95.69 756 ALA A C 1
ATOM 5939 O O . ALA A 1 756 ? 29.952 1.540 -22.452 1.00 95.69 756 ALA A O 1
ATOM 5940 N N . THR A 1 757 ? 31.466 0.111 -21.644 1.00 95.00 757 THR A N 1
ATOM 5941 C CA . THR A 1 757 ? 30.970 -1.038 -22.423 1.00 95.00 757 THR A CA 1
ATOM 5942 C C . THR A 1 757 ? 29.546 -1.426 -22.039 1.00 95.00 757 THR A C 1
ATOM 5944 O O . THR A 1 757 ? 28.773 -1.795 -22.911 1.00 95.00 757 THR A O 1
ATOM 5947 N N . GLN A 1 758 ? 29.186 -1.268 -20.762 1.00 92.94 758 GLN A N 1
ATOM 5948 C CA . GLN A 1 758 ? 27.837 -1.526 -20.246 1.00 92.94 758 GLN A CA 1
ATOM 5949 C C . GLN A 1 758 ? 26.771 -0.547 -20.771 1.00 92.94 758 GLN A C 1
ATOM 5951 O O . GLN A 1 758 ? 25.587 -0.798 -20.613 1.00 92.94 758 GLN A O 1
ATOM 5956 N N . ALA A 1 759 ? 27.170 0.553 -21.420 1.00 95.69 759 ALA A N 1
ATOM 5957 C CA . ALA A 1 759 ? 26.240 1.510 -22.017 1.00 95.69 759 ALA A CA 1
ATOM 5958 C C . ALA A 1 759 ? 25.865 1.173 -23.470 1.00 95.69 759 ALA A C 1
ATOM 5960 O O . ALA A 1 759 ? 25.107 1.921 -24.079 1.00 95.69 759 ALA A O 1
ATOM 5961 N N . ALA A 1 760 ? 26.405 0.099 -24.060 1.00 96.25 760 ALA A N 1
ATOM 5962 C CA . ALA A 1 760 ? 26.243 -0.179 -25.487 1.00 96.25 760 ALA A CA 1
ATOM 5963 C C . ALA A 1 760 ? 24.766 -0.272 -25.917 1.00 96.25 760 ALA A C 1
ATOM 5965 O O . ALA A 1 760 ? 24.380 0.414 -26.861 1.00 96.25 760 ALA A O 1
ATOM 5966 N N . ASP A 1 761 ? 23.931 -1.027 -25.197 1.00 94.50 761 ASP A N 1
ATOM 5967 C CA . ASP A 1 761 ? 22.496 -1.150 -25.505 1.00 94.50 761 ASP A CA 1
ATOM 5968 C C . ASP A 1 761 ? 21.726 0.159 -25.295 1.00 94.50 761 ASP A C 1
ATOM 5970 O O . ASP A 1 761 ? 20.835 0.500 -26.074 1.00 94.50 761 ASP A O 1
ATOM 5974 N N . THR A 1 762 ? 22.109 0.941 -24.281 1.00 96.00 762 THR A N 1
ATOM 5975 C CA . THR A 1 762 ? 21.531 2.272 -24.032 1.00 96.00 762 THR A CA 1
ATOM 5976 C C . THR A 1 762 ? 21.870 3.245 -25.157 1.00 96.00 762 THR A C 1
ATOM 5978 O O . THR A 1 762 ? 21.016 4.004 -25.599 1.00 96.00 762 THR A O 1
ATOM 5981 N N . LEU A 1 763 ? 23.100 3.207 -25.671 1.00 97.56 763 LEU A N 1
ATOM 5982 C CA . LEU A 1 763 ? 23.513 4.047 -26.791 1.00 97.56 763 LEU A CA 1
ATOM 5983 C C . LEU A 1 763 ? 22.866 3.606 -28.110 1.00 97.56 763 LEU A C 1
ATOM 5985 O O . LEU A 1 763 ? 22.473 4.461 -28.895 1.00 97.56 763 LEU A O 1
ATOM 5989 N N . VAL A 1 764 ? 22.711 2.300 -28.350 1.00 97.19 764 VAL A N 1
ATOM 5990 C CA . VAL A 1 764 ? 21.930 1.783 -29.491 1.00 97.19 764 VAL A CA 1
ATOM 5991 C C . VAL A 1 764 ? 20.479 2.255 -29.400 1.00 97.19 764 VAL A C 1
ATOM 5993 O O . VAL A 1 764 ? 19.936 2.746 -30.386 1.00 97.19 764 VAL A O 1
ATOM 5996 N N . SER A 1 765 ? 19.884 2.187 -28.208 1.00 95.69 765 SER A N 1
ATOM 5997 C CA . SER A 1 765 ? 18.545 2.722 -27.946 1.00 95.69 765 SER A CA 1
ATOM 5998 C C . SER A 1 765 ? 18.472 4.224 -28.195 1.00 95.69 765 SER A C 1
ATOM 6000 O O . SER A 1 765 ? 17.531 4.693 -28.819 1.00 95.69 765 SER A O 1
ATOM 6002 N N . ALA A 1 766 ? 19.499 4.978 -27.795 1.00 96.06 766 ALA A N 1
ATOM 6003 C CA . ALA A 1 766 ? 19.540 6.411 -28.041 1.00 96.06 766 ALA A CA 1
ATOM 6004 C C . ALA A 1 766 ? 19.545 6.750 -29.542 1.00 96.06 766 ALA A C 1
ATOM 6006 O O . ALA A 1 766 ? 18.908 7.720 -29.943 1.00 96.06 766 ALA A O 1
ATOM 6007 N N . VAL A 1 767 ? 20.219 5.945 -30.374 1.00 95.69 767 VAL A N 1
ATOM 6008 C CA . VAL A 1 767 ? 20.159 6.075 -31.842 1.00 95.69 767 VAL A CA 1
ATOM 6009 C C . VAL A 1 767 ? 18.759 5.746 -32.360 1.00 95.69 767 VAL A C 1
ATOM 6011 O O . VAL A 1 767 ? 18.243 6.508 -33.166 1.00 95.69 767 VAL A O 1
ATOM 6014 N N . ALA A 1 768 ? 18.149 4.657 -31.885 1.00 95.00 768 ALA A N 1
ATOM 6015 C CA . ALA A 1 768 ? 16.821 4.216 -32.320 1.00 95.00 768 ALA A CA 1
ATOM 6016 C C . ALA A 1 768 ? 15.698 5.199 -31.948 1.00 95.00 768 ALA A C 1
ATOM 6018 O O . ALA A 1 768 ? 14.740 5.372 -32.693 1.00 95.00 768 ALA A O 1
ATOM 6019 N N . ASP A 1 769 ? 15.826 5.862 -30.800 1.00 94.19 769 ASP A N 1
ATOM 6020 C CA . ASP A 1 769 ? 14.812 6.780 -30.275 1.00 94.19 769 ASP A CA 1
ATOM 6021 C C . ASP A 1 769 ? 15.042 8.241 -30.716 1.00 94.19 769 ASP A C 1
ATOM 6023 O O . ASP A 1 769 ? 14.374 9.145 -30.216 1.00 94.19 769 ASP A O 1
ATOM 6027 N N . SER A 1 770 ? 16.012 8.502 -31.601 1.00 92.25 770 SER A N 1
ATOM 6028 C CA . SER A 1 770 ? 16.342 9.845 -32.096 1.00 92.25 770 SER A CA 1
ATOM 6029 C C . SER A 1 770 ? 16.438 9.888 -33.615 1.00 92.25 770 SER A C 1
ATOM 6031 O O . SER A 1 770 ? 16.687 8.886 -34.281 1.00 92.25 770 SER A O 1
ATOM 6033 N N . GLN A 1 771 ? 16.275 11.077 -34.181 1.00 87.50 771 GLN A N 1
ATOM 6034 C CA . GLN A 1 771 ? 16.362 11.301 -35.617 1.00 87.50 771 GLN A CA 1
ATOM 6035 C C . GLN A 1 771 ? 17.793 11.671 -36.033 1.00 87.50 771 GLN A C 1
ATOM 6037 O O . GLN A 1 771 ? 18.515 12.297 -35.256 1.00 87.50 771 GLN A O 1
ATOM 6042 N N . PRO A 1 772 ? 18.208 11.417 -37.290 1.00 84.56 772 PRO A N 1
ATOM 6043 C CA . PRO A 1 772 ? 19.537 11.807 -37.782 1.00 84.56 772 PRO A CA 1
ATOM 6044 C C . PRO A 1 772 ? 19.867 13.308 -37.684 1.00 84.56 772 PRO A C 1
ATOM 6046 O O . PRO A 1 772 ? 21.029 13.696 -37.808 1.00 84.56 772 PRO A O 1
ATOM 6049 N N . ALA A 1 773 ? 18.854 14.162 -37.510 1.00 82.00 773 ALA A N 1
ATOM 6050 C CA . ALA A 1 773 ? 19.017 15.598 -37.294 1.00 82.00 773 ALA A CA 1
ATOM 6051 C C . ALA A 1 773 ? 19.343 15.965 -35.832 1.00 82.00 773 ALA A C 1
ATOM 6053 O O . ALA A 1 773 ? 19.816 17.076 -35.580 1.00 82.00 773 ALA A O 1
ATOM 6054 N N . ASP A 1 774 ? 19.110 15.056 -34.885 1.00 88.00 774 ASP A N 1
ATOM 6055 C CA . ASP A 1 774 ? 19.286 15.305 -33.461 1.00 88.00 774 ASP A CA 1
ATOM 6056 C C . ASP A 1 774 ? 20.755 15.176 -33.052 1.00 88.00 774 ASP A C 1
ATOM 6058 O O . ASP A 1 774 ? 21.483 14.269 -33.460 1.00 88.00 774 ASP A O 1
ATOM 6062 N N . VAL A 1 775 ? 21.207 16.068 -32.169 1.00 88.38 775 VAL A N 1
ATOM 6063 C CA . VAL A 1 775 ? 22.603 16.077 -31.698 1.00 88.38 775 VAL A CA 1
ATOM 6064 C C . VAL A 1 775 ? 22.950 14.794 -30.934 1.00 88.38 775 VAL A C 1
ATOM 6066 O O . VAL A 1 775 ? 24.085 14.313 -31.016 1.00 88.38 775 VAL A O 1
ATOM 6069 N N . ILE A 1 776 ? 21.982 14.231 -30.201 1.00 91.50 776 ILE A N 1
ATOM 6070 C CA . ILE A 1 776 ? 22.163 12.994 -29.436 1.00 91.50 776 ILE A CA 1
ATOM 6071 C C . ILE A 1 776 ? 22.373 11.774 -30.346 1.00 91.50 776 ILE A C 1
ATOM 6073 O O . ILE A 1 776 ? 23.135 10.882 -29.976 1.00 91.50 776 ILE A O 1
ATOM 6077 N N . HIS A 1 777 ? 21.797 11.777 -31.555 1.00 92.50 777 HIS A N 1
ATOM 6078 C CA . HIS A 1 777 ? 21.915 10.692 -32.531 1.00 92.50 777 HIS A CA 1
ATOM 6079 C C . HIS A 1 777 ? 23.374 10.492 -32.962 1.00 92.50 777 HIS A C 1
ATOM 6081 O O . HIS A 1 777 ? 23.956 9.418 -32.789 1.00 92.50 777 HIS A O 1
ATOM 6087 N N . ASP A 1 778 ? 24.017 11.562 -33.443 1.00 91.00 778 ASP A N 1
ATOM 6088 C CA . ASP A 1 778 ? 25.432 11.530 -33.831 1.00 91.00 778 ASP A CA 1
ATOM 6089 C C . ASP A 1 778 ? 26.346 11.292 -32.616 1.00 91.00 778 ASP A C 1
ATOM 6091 O O . ASP A 1 778 ? 27.329 10.552 -32.716 1.00 91.00 778 ASP A O 1
ATOM 6095 N N . ALA A 1 779 ? 26.017 11.862 -31.449 1.00 93.19 779 ALA A N 1
ATOM 6096 C CA . ALA A 1 779 ? 26.773 11.615 -30.223 1.00 93.19 779 ALA A CA 1
ATOM 6097 C C . ALA A 1 779 ? 26.776 10.121 -29.851 1.00 93.19 779 ALA A C 1
ATOM 6099 O O . ALA A 1 779 ? 27.835 9.574 -29.537 1.00 93.19 779 ALA A O 1
ATOM 6100 N N . ALA A 1 780 ? 25.628 9.444 -29.941 1.00 96.69 780 ALA A N 1
ATOM 6101 C CA . ALA A 1 780 ? 25.506 8.025 -29.626 1.00 96.69 780 ALA A CA 1
ATOM 6102 C C . ALA A 1 780 ? 26.267 7.149 -30.633 1.00 96.69 780 ALA A C 1
ATOM 6104 O O . ALA A 1 780 ? 27.050 6.288 -30.217 1.00 96.69 780 ALA A O 1
ATOM 6105 N N . LEU A 1 781 ? 26.142 7.421 -31.940 1.00 95.69 781 LEU A N 1
ATOM 6106 C CA . LEU A 1 781 ? 26.904 6.726 -32.990 1.00 95.69 781 LEU A CA 1
ATOM 6107 C C . LEU A 1 781 ? 28.420 6.842 -32.772 1.00 95.69 781 LEU A C 1
ATOM 6109 O O . LEU A 1 781 ? 29.153 5.849 -32.841 1.00 95.69 781 LEU A O 1
ATOM 6113 N N . PHE A 1 782 ? 28.909 8.051 -32.483 1.00 94.00 782 PHE A N 1
ATOM 6114 C CA . PHE A 1 782 ? 30.334 8.285 -32.255 1.00 94.00 782 PHE A CA 1
ATOM 6115 C C . PHE A 1 782 ? 30.818 7.625 -30.966 1.00 94.00 782 PHE A C 1
ATOM 6117 O O . PHE A 1 782 ? 31.870 6.981 -30.971 1.00 94.00 782 PHE A O 1
ATOM 6124 N N . SER A 1 783 ? 30.041 7.708 -29.887 1.00 96.25 783 SER A N 1
ATOM 6125 C CA . SER A 1 783 ? 30.341 7.022 -28.631 1.00 96.25 783 SER A CA 1
ATOM 6126 C C . SER A 1 783 ? 30.423 5.503 -28.807 1.00 96.25 783 SER A C 1
ATOM 6128 O O . SER A 1 783 ? 31.394 4.900 -28.346 1.00 96.25 783 SER A O 1
ATOM 6130 N N . LEU A 1 784 ? 29.497 4.885 -29.552 1.00 97.31 784 LEU A N 1
ATOM 6131 C CA . LEU A 1 784 ? 29.544 3.455 -29.895 1.00 97.31 784 LEU A CA 1
ATOM 6132 C C . LEU A 1 784 ? 30.823 3.090 -30.668 1.00 97.31 784 LEU A C 1
ATOM 6134 O O . LEU A 1 784 ? 31.512 2.123 -30.327 1.00 97.31 784 LEU A O 1
ATOM 6138 N N . MET A 1 785 ? 31.204 3.891 -31.671 1.00 94.00 785 MET A N 1
ATOM 6139 C CA . MET A 1 785 ? 32.445 3.671 -32.428 1.00 94.00 785 MET A CA 1
ATOM 6140 C C . MET A 1 785 ? 33.711 3.820 -31.572 1.00 94.00 785 MET A C 1
ATOM 6142 O O . MET A 1 785 ? 34.684 3.091 -31.795 1.00 94.00 785 MET A O 1
ATOM 6146 N N . VAL A 1 786 ? 33.709 4.740 -30.599 1.00 92.56 786 VAL A N 1
ATOM 6147 C CA . VAL A 1 786 ? 34.827 4.969 -29.665 1.00 92.56 786 VAL A CA 1
ATOM 6148 C C . VAL A 1 786 ? 34.936 3.859 -28.616 1.00 92.56 786 VAL A C 1
ATOM 6150 O O . VAL A 1 786 ? 36.058 3.445 -28.298 1.00 92.56 786 VAL A O 1
ATOM 6153 N N . ILE A 1 787 ? 33.806 3.338 -28.118 1.00 94.25 787 ILE A N 1
ATOM 6154 C CA . ILE A 1 787 ? 33.762 2.121 -27.286 1.00 94.25 787 ILE A CA 1
ATOM 6155 C C . ILE A 1 787 ? 34.384 0.953 -28.063 1.00 94.25 787 ILE A C 1
ATOM 6157 O O . ILE A 1 787 ? 35.231 0.224 -27.538 1.00 94.25 787 ILE A O 1
ATOM 6161 N N . GLY A 1 788 ? 34.036 0.828 -29.346 1.00 90.12 788 GLY A N 1
ATOM 6162 C CA . GLY A 1 788 ? 34.661 -0.101 -30.277 1.00 90.12 788 GLY A CA 1
ATOM 6163 C C . GLY A 1 788 ? 34.046 -1.499 -30.224 1.00 90.12 788 GLY A C 1
ATOM 6164 O O . GLY A 1 788 ? 32.837 -1.659 -30.112 1.00 90.12 788 GLY A O 1
ATOM 6165 N N . ARG A 1 789 ? 34.881 -2.544 -30.317 1.00 90.94 789 ARG A N 1
ATOM 6166 C CA . ARG A 1 789 ? 34.423 -3.945 -30.425 1.00 90.94 789 ARG A CA 1
ATOM 6167 C C . ARG A 1 789 ? 33.447 -4.406 -29.324 1.00 90.94 789 ARG A C 1
ATOM 6169 O O . ARG A 1 789 ? 32.577 -5.195 -29.668 1.00 90.94 789 ARG A O 1
ATOM 6176 N N . PRO A 1 790 ? 33.542 -3.960 -28.055 1.00 91.94 790 PRO A N 1
ATOM 6177 C CA . PRO A 1 790 ? 32.551 -4.318 -27.040 1.00 91.94 790 PRO A CA 1
ATOM 6178 C C . PRO A 1 790 ? 31.112 -3.897 -27.372 1.00 91.94 790 PRO A C 1
ATOM 6180 O O . PRO A 1 790 ? 30.192 -4.536 -26.892 1.00 91.94 790 PRO A O 1
ATOM 6183 N N . ALA A 1 791 ? 30.907 -2.874 -28.209 1.00 93.38 791 ALA A N 1
ATOM 6184 C CA . ALA A 1 791 ? 29.571 -2.457 -28.641 1.00 93.38 791 ALA A CA 1
ATOM 6185 C C . ALA A 1 791 ? 28.987 -3.335 -29.767 1.00 93.38 791 ALA A C 1
ATOM 6187 O O . ALA A 1 791 ? 27.836 -3.156 -30.156 1.00 93.38 791 ALA A O 1
ATOM 6188 N N . LEU A 1 792 ? 29.772 -4.268 -30.322 1.00 93.19 792 LEU A N 1
ATOM 6189 C CA . LEU A 1 792 ? 29.378 -5.049 -31.495 1.00 93.19 792 LEU A CA 1
ATOM 6190 C C . LEU A 1 792 ? 28.148 -5.926 -31.231 1.00 93.19 792 LEU A C 1
ATOM 6192 O O . LEU A 1 792 ? 27.298 -6.006 -32.108 1.00 93.19 792 LEU A O 1
ATOM 6196 N N . SER A 1 793 ? 28.044 -6.551 -30.054 1.00 91.44 793 SER A N 1
ATOM 6197 C CA . SER A 1 793 ? 26.911 -7.422 -29.713 1.00 91.44 793 SER A CA 1
ATOM 6198 C C . SER A 1 793 ? 25.592 -6.652 -29.681 1.00 91.44 793 SER A C 1
ATOM 6200 O O . SER A 1 793 ? 24.645 -7.074 -30.333 1.00 91.44 793 SER A O 1
ATOM 6202 N N . ALA A 1 794 ? 25.560 -5.491 -29.020 1.00 93.81 794 ALA A N 1
ATOM 6203 C CA . ALA A 1 794 ? 24.380 -4.625 -28.944 1.00 93.81 794 ALA A CA 1
ATOM 6204 C C . ALA A 1 794 ? 23.916 -4.166 -30.337 1.00 93.81 794 ALA A C 1
ATOM 6206 O O . ALA A 1 794 ? 22.735 -4.230 -30.677 1.00 93.81 794 ALA A O 1
ATOM 6207 N N . VAL A 1 795 ? 24.865 -3.759 -31.191 1.00 96.19 795 VAL A N 1
ATOM 6208 C CA . VAL A 1 795 ? 24.561 -3.356 -32.572 1.00 96.19 795 VAL A CA 1
ATOM 6209 C C . VAL A 1 795 ? 24.066 -4.546 -33.393 1.00 96.19 795 VAL A C 1
ATOM 6211 O O . VAL A 1 795 ? 23.083 -4.422 -34.115 1.00 96.19 795 VAL A O 1
ATOM 6214 N N . GLN A 1 796 ? 24.710 -5.712 -33.283 1.00 94.62 796 GLN A N 1
ATOM 6215 C CA . GLN A 1 796 ? 24.258 -6.918 -33.977 1.00 94.62 796 GLN A CA 1
ATOM 6216 C C . GLN A 1 796 ? 22.852 -7.320 -33.528 1.00 94.62 796 GLN A C 1
ATOM 6218 O O . GLN A 1 796 ? 22.042 -7.638 -34.392 1.00 94.62 796 GLN A O 1
ATOM 6223 N N . ALA A 1 797 ? 22.533 -7.265 -32.234 1.00 93.50 797 ALA A N 1
ATOM 6224 C CA . ALA A 1 797 ? 21.192 -7.563 -31.732 1.00 93.50 797 ALA A CA 1
ATOM 6225 C C . ALA A 1 797 ? 20.132 -6.668 -32.396 1.00 93.50 797 ALA A C 1
ATOM 6227 O O . ALA A 1 797 ? 19.144 -7.181 -32.914 1.00 93.50 797 ALA A O 1
ATOM 6228 N N . TYR A 1 798 ? 20.397 -5.361 -32.529 1.00 96.25 798 TYR A N 1
ATOM 6229 C CA . TYR A 1 798 ? 19.493 -4.459 -33.253 1.00 96.25 798 TYR A CA 1
ATOM 6230 C C . TYR A 1 798 ? 19.313 -4.850 -34.727 1.00 96.25 798 TYR A C 1
ATOM 6232 O O . TYR A 1 798 ? 18.209 -4.793 -35.261 1.00 96.25 798 TYR A O 1
ATOM 6240 N N . PHE A 1 799 ? 20.375 -5.286 -35.409 1.00 95.12 799 PHE A N 1
ATOM 6241 C CA . PHE A 1 799 ? 20.256 -5.745 -36.797 1.00 95.12 799 PHE A CA 1
ATOM 6242 C C . PHE A 1 799 ? 19.376 -6.995 -36.931 1.00 95.12 799 PHE A C 1
ATOM 6244 O O . PHE A 1 799 ? 18.579 -7.064 -37.871 1.00 95.12 799 PHE A O 1
ATOM 6251 N N . HIS A 1 800 ? 19.506 -7.948 -36.003 1.00 92.75 800 HIS A N 1
ATOM 6252 C CA . HIS A 1 800 ? 18.716 -9.181 -36.007 1.00 92.75 800 HIS A CA 1
ATOM 6253 C C . HIS A 1 800 ? 17.250 -8.924 -35.650 1.00 92.75 800 HIS A C 1
ATOM 6255 O O . HIS A 1 800 ? 16.368 -9.500 -36.281 1.00 92.75 800 HIS A O 1
ATOM 6261 N N . TYR A 1 801 ? 16.988 -8.055 -34.671 1.00 93.62 801 TYR A N 1
ATOM 6262 C CA . TYR A 1 801 ? 15.674 -7.980 -34.034 1.00 93.62 801 TYR A CA 1
ATOM 6263 C C . TYR A 1 801 ? 14.925 -6.657 -34.249 1.00 93.62 801 TYR A C 1
ATOM 6265 O O . TYR A 1 801 ? 13.697 -6.674 -34.250 1.00 93.62 801 TYR A O 1
ATOM 6273 N N . GLY A 1 802 ? 15.603 -5.533 -34.495 1.00 94.25 802 GLY A N 1
ATOM 6274 C CA . GLY A 1 802 ? 14.962 -4.224 -34.687 1.00 94.25 802 GLY A CA 1
ATOM 6275 C C . GLY A 1 802 ? 14.111 -4.134 -35.952 1.00 94.25 802 GLY A C 1
ATOM 6276 O O . GLY A 1 802 ? 14.460 -4.719 -36.985 1.00 94.25 802 GLY A O 1
ATOM 6277 N N . ARG A 1 803 ? 12.997 -3.395 -35.882 1.00 90.88 803 ARG A N 1
ATOM 6278 C CA . ARG A 1 803 ? 12.076 -3.184 -37.014 1.00 90.88 803 ARG A CA 1
ATOM 6279 C C . ARG A 1 803 ? 12.468 -1.988 -37.882 1.00 90.88 803 ARG A C 1
ATOM 6281 O O . ARG A 1 803 ? 12.258 -2.034 -39.092 1.00 90.88 803 ARG A O 1
ATOM 6288 N N . ASP A 1 804 ? 13.063 -0.946 -37.297 1.00 92.81 804 ASP A N 1
ATOM 6289 C CA . ASP A 1 804 ? 13.350 0.287 -38.034 1.00 92.81 804 ASP A CA 1
ATOM 6290 C C . ASP A 1 804 ? 14.580 0.167 -38.949 1.00 92.81 804 ASP A C 1
ATOM 6292 O O . ASP A 1 804 ? 15.727 -0.004 -38.519 1.00 92.81 804 ASP A O 1
ATOM 6296 N N . VAL A 1 805 ? 14.323 0.286 -40.250 1.00 93.62 805 VAL A N 1
ATOM 6297 C CA . VAL A 1 805 ? 15.336 0.213 -41.302 1.00 93.62 805 VAL A CA 1
ATOM 6298 C C . VAL A 1 805 ? 16.252 1.436 -41.275 1.00 93.62 805 VAL A C 1
ATOM 6300 O O . VAL A 1 805 ? 17.457 1.286 -41.492 1.00 93.62 805 VAL A O 1
ATOM 6303 N N . GLU A 1 806 ? 15.735 2.631 -40.967 1.00 91.56 806 GLU A N 1
ATOM 6304 C CA . GLU A 1 806 ? 16.558 3.845 -40.931 1.00 91.56 806 GLU A CA 1
ATOM 6305 C C . GLU A 1 806 ? 17.598 3.761 -39.806 1.00 91.56 806 GLU A C 1
ATOM 6307 O O . GLU A 1 806 ? 18.794 3.934 -40.061 1.00 91.56 806 GLU A O 1
ATOM 6312 N N . THR A 1 807 ? 17.193 3.339 -38.606 1.00 94.62 807 THR A N 1
ATOM 6313 C CA . THR A 1 807 ? 18.112 3.052 -37.495 1.00 94.62 807 THR A CA 1
ATOM 6314 C C . THR A 1 807 ? 19.163 2.008 -37.872 1.00 94.62 807 THR A C 1
ATOM 6316 O O . THR A 1 807 ? 20.350 2.199 -37.583 1.00 94.62 807 THR A O 1
ATOM 6319 N N . LYS A 1 808 ? 18.786 0.929 -38.579 1.00 96.50 808 LYS A N 1
ATOM 6320 C CA . LYS A 1 808 ? 19.763 -0.055 -39.085 1.00 96.50 808 LYS A CA 1
ATOM 6321 C C . LYS A 1 808 ? 20.778 0.580 -40.034 1.00 96.50 808 LYS A C 1
ATOM 6323 O O . LYS A 1 808 ? 21.967 0.270 -39.936 1.00 96.50 808 LYS A O 1
ATOM 6328 N N . THR A 1 809 ? 20.361 1.485 -40.921 1.00 94.62 809 THR A N 1
ATOM 6329 C CA . THR A 1 809 ? 21.308 2.188 -41.804 1.00 94.62 809 THR A CA 1
ATOM 6330 C C . THR A 1 809 ? 22.241 3.129 -41.042 1.00 94.62 809 THR A C 1
ATOM 6332 O O . THR A 1 809 ? 23.436 3.151 -41.343 1.00 94.62 809 THR A O 1
ATOM 6335 N N . SER A 1 810 ? 21.762 3.832 -40.011 1.00 93.62 810 SER A N 1
ATOM 6336 C CA . SER A 1 810 ? 22.613 4.647 -39.133 1.00 93.62 810 SER A CA 1
ATOM 6337 C C . SER A 1 810 ? 23.632 3.785 -38.383 1.00 93.62 810 SER A C 1
ATOM 6339 O O . SER A 1 810 ? 24.838 4.048 -38.419 1.00 93.62 810 SER A O 1
ATOM 6341 N N . LEU A 1 811 ? 23.180 2.687 -37.770 1.00 96.88 811 LEU A N 1
ATOM 6342 C CA . LEU A 1 811 ? 24.040 1.745 -37.049 1.00 96.88 811 LEU A CA 1
ATOM 6343 C C . LEU A 1 811 ? 24.982 0.952 -37.970 1.00 96.88 811 LEU A C 1
ATOM 6345 O O . LEU A 1 811 ? 25.996 0.430 -37.495 1.00 96.88 811 LEU A O 1
ATOM 6349 N N . ALA A 1 812 ? 24.722 0.899 -39.282 1.00 96.50 812 ALA A N 1
ATOM 6350 C CA . ALA A 1 812 ? 25.625 0.289 -40.257 1.00 96.50 812 ALA A CA 1
ATOM 6351 C C . ALA A 1 812 ? 27.014 0.936 -40.224 1.00 96.50 812 ALA A C 1
ATOM 6353 O O . ALA A 1 812 ? 28.014 0.226 -40.336 1.00 96.50 812 ALA A O 1
ATOM 6354 N N . GLU A 1 813 ? 27.100 2.252 -39.997 1.00 93.06 813 GLU A N 1
ATOM 6355 C CA . GLU A 1 813 ? 28.380 2.951 -39.831 1.00 93.06 813 GLU A CA 1
ATOM 6356 C C . GLU A 1 813 ? 29.200 2.344 -38.683 1.00 93.06 813 GLU A C 1
ATOM 6358 O O . GLU A 1 813 ? 30.375 1.997 -38.856 1.00 93.06 813 GLU A O 1
ATOM 6363 N N . VAL A 1 814 ? 28.557 2.158 -37.527 1.00 95.31 814 VAL A N 1
ATOM 6364 C CA . VAL A 1 814 ? 29.173 1.546 -36.347 1.00 95.31 814 VAL A CA 1
ATOM 6365 C C . VAL A 1 814 ? 29.604 0.119 -36.677 1.00 95.31 814 VAL A C 1
ATOM 6367 O O . VAL A 1 814 ? 30.765 -0.243 -36.470 1.00 95.31 814 VAL A O 1
ATOM 6370 N N . LEU A 1 815 ? 28.695 -0.670 -37.253 1.00 94.69 815 LEU A N 1
ATOM 6371 C CA . LEU A 1 815 ? 28.907 -2.075 -37.575 1.00 94.69 815 LEU A CA 1
ATOM 6372 C C . LEU A 1 815 ? 30.060 -2.278 -38.577 1.00 94.69 815 LEU A C 1
ATOM 6374 O O . LEU A 1 815 ? 30.914 -3.140 -38.365 1.00 94.69 815 LEU A O 1
ATOM 6378 N N . GLY A 1 816 ? 30.158 -1.449 -39.620 1.00 92.00 816 GLY A N 1
ATOM 6379 C CA . GLY A 1 816 ? 31.267 -1.472 -40.579 1.00 92.00 816 GLY A CA 1
ATOM 6380 C C . GLY A 1 816 ? 32.611 -1.093 -39.948 1.00 92.00 816 GLY A C 1
ATOM 6381 O O . GLY A 1 816 ? 33.644 -1.691 -40.268 1.00 92.00 816 GLY A O 1
ATOM 6382 N N . HIS A 1 817 ? 32.607 -0.149 -39.000 1.00 89.75 817 HIS A N 1
ATOM 6383 C CA . HIS A 1 817 ? 33.814 0.287 -38.300 1.00 89.75 817 HIS A CA 1
ATOM 6384 C C . HIS A 1 817 ? 34.324 -0.753 -37.287 1.00 89.75 817 HIS A C 1
ATOM 6386 O O . HIS A 1 817 ? 35.521 -1.066 -37.266 1.00 89.75 817 HIS A O 1
ATOM 6392 N N . VAL A 1 818 ? 33.440 -1.307 -36.448 1.00 90.44 818 VAL A N 1
ATOM 6393 C CA . VAL A 1 818 ? 33.825 -2.219 -35.352 1.00 90.44 818 VAL A CA 1
ATOM 6394 C C . VAL A 1 818 ? 33.801 -3.703 -35.745 1.00 90.44 818 VAL A C 1
ATOM 6396 O O . VAL A 1 818 ? 34.496 -4.516 -35.128 1.00 90.44 818 VAL A O 1
ATOM 6399 N N . GLY A 1 819 ? 33.059 -4.062 -36.796 1.00 86.50 819 GLY A N 1
ATOM 6400 C CA . GLY A 1 819 ? 32.736 -5.438 -37.184 1.00 86.50 819 GLY A CA 1
ATOM 6401 C C . GLY A 1 819 ? 33.715 -6.129 -38.135 1.00 86.50 819 GLY A C 1
ATOM 6402 O O . GLY A 1 819 ? 33.497 -7.285 -38.472 1.00 86.50 819 GLY A O 1
ATOM 6403 N N . ARG A 1 820 ? 34.842 -5.512 -38.533 1.00 83.44 820 ARG A N 1
ATOM 6404 C CA . ARG A 1 820 ? 35.796 -6.092 -39.520 1.00 83.44 820 ARG A CA 1
ATOM 6405 C C . ARG A 1 820 ? 36.216 -7.547 -39.264 1.00 83.44 820 ARG A C 1
ATOM 6407 O O . ARG A 1 820 ? 36.560 -8.262 -40.199 1.00 83.44 820 ARG A O 1
ATOM 6414 N N . ARG A 1 821 ? 36.281 -7.973 -38.003 1.00 78.19 821 ARG A N 1
ATOM 6415 C CA . ARG A 1 821 ? 36.727 -9.326 -37.621 1.00 78.19 821 ARG A CA 1
ATOM 6416 C C . ARG A 1 821 ? 35.576 -10.299 -37.350 1.00 78.19 821 ARG A C 1
ATOM 6418 O O . ARG A 1 821 ? 35.849 -11.402 -36.890 1.00 78.19 821 ARG A O 1
ATOM 6425 N N . SER A 1 822 ? 34.335 -9.879 -37.568 1.00 86.12 822 SER A N 1
ATOM 6426 C CA . SER A 1 822 ? 33.145 -10.700 -37.379 1.00 86.12 822 SER A CA 1
ATOM 6427 C C . SER A 1 822 ? 32.697 -11.262 -38.734 1.00 86.12 822 SER A C 1
ATOM 6429 O O . SER A 1 822 ? 32.560 -10.483 -39.680 1.00 86.12 822 SER A O 1
ATOM 6431 N N . PRO A 1 823 ? 32.520 -12.589 -38.865 1.00 82.19 823 PRO A N 1
ATOM 6432 C CA . PRO A 1 823 ? 32.161 -13.213 -40.139 1.00 82.19 823 PRO A CA 1
ATOM 6433 C C . PRO A 1 823 ? 30.770 -12.782 -40.629 1.00 82.19 823 PRO A C 1
ATOM 6435 O O . PRO A 1 823 ? 30.598 -12.550 -41.827 1.00 82.19 823 PRO A O 1
ATOM 6438 N N . ASP A 1 824 ? 29.834 -12.581 -39.700 1.00 89.25 824 ASP A N 1
ATOM 6439 C CA . ASP A 1 824 ? 28.414 -12.348 -39.995 1.00 89.25 824 ASP A CA 1
ATOM 6440 C C . ASP A 1 824 ? 28.114 -10.887 -40.361 1.00 89.25 824 ASP A C 1
ATOM 6442 O O . ASP A 1 824 ? 27.063 -10.571 -40.912 1.00 89.25 824 ASP A O 1
ATOM 6446 N N . THR A 1 825 ? 29.047 -9.964 -40.093 1.00 93.38 825 THR A N 1
ATOM 6447 C CA . THR A 1 825 ? 28.828 -8.529 -40.325 1.00 93.38 825 THR A CA 1
ATOM 6448 C C . THR A 1 825 ? 28.512 -8.208 -41.783 1.00 93.38 825 THR A C 1
ATOM 6450 O O . THR A 1 825 ? 27.686 -7.339 -42.050 1.00 93.38 825 THR A O 1
ATOM 6453 N N . PHE A 1 826 ? 29.155 -8.887 -42.734 1.00 95.06 826 PHE A N 1
ATOM 6454 C CA . PHE A 1 826 ? 28.854 -8.659 -44.144 1.00 95.06 826 PHE A CA 1
ATOM 6455 C C . PHE A 1 826 ? 27.409 -9.031 -44.481 1.00 95.06 826 PHE A C 1
ATOM 6457 O O . PHE A 1 826 ? 26.752 -8.286 -45.201 1.00 95.06 826 PHE A O 1
ATOM 6464 N N . ASP A 1 827 ? 26.928 -10.163 -43.968 1.00 95.81 827 ASP A N 1
ATOM 6465 C CA . ASP A 1 827 ? 25.595 -10.668 -44.285 1.00 95.81 827 ASP A CA 1
ATOM 6466 C C . ASP A 1 827 ? 24.506 -9.777 -43.676 1.00 95.81 827 ASP A C 1
ATOM 6468 O O . ASP A 1 827 ? 23.542 -9.455 -44.367 1.00 95.81 827 ASP A O 1
ATOM 6472 N N . LEU A 1 828 ? 24.729 -9.252 -42.464 1.00 96.12 828 LEU A N 1
ATOM 6473 C CA . LEU A 1 828 ? 23.863 -8.236 -41.851 1.00 96.12 828 LEU A CA 1
ATOM 6474 C C . LEU A 1 828 ? 23.822 -6.930 -42.662 1.00 96.12 828 LEU A C 1
ATOM 6476 O O . LEU A 1 828 ? 22.749 -6.390 -42.921 1.00 96.12 828 LEU A O 1
ATOM 6480 N N . LEU A 1 829 ? 24.981 -6.421 -43.102 1.00 97.19 829 LEU A N 1
ATOM 6481 C CA . LEU A 1 829 ? 25.038 -5.216 -43.941 1.00 97.19 829 LEU A CA 1
ATOM 6482 C C . LEU A 1 829 ? 24.404 -5.442 -45.318 1.00 97.19 829 LEU A C 1
ATOM 6484 O O . LEU A 1 829 ? 23.781 -4.533 -45.858 1.00 97.19 829 LEU A O 1
ATOM 6488 N N . ARG A 1 830 ? 24.553 -6.641 -45.890 1.00 97.38 830 ARG A N 1
ATOM 6489 C CA . ARG A 1 830 ? 23.927 -7.018 -47.161 1.00 97.38 830 ARG A CA 1
ATOM 6490 C C . ARG A 1 830 ? 22.407 -7.049 -47.045 1.00 97.38 830 ARG A C 1
ATOM 6492 O O . ARG A 1 830 ? 21.751 -6.510 -47.924 1.00 97.38 830 ARG A O 1
ATOM 6499 N N . GLN A 1 831 ? 21.868 -7.628 -45.976 1.00 96.31 831 GLN A N 1
ATOM 6500 C CA . GLN A 1 831 ? 20.425 -7.648 -45.746 1.00 96.31 831 GLN A CA 1
ATOM 6501 C C . GLN A 1 831 ? 19.863 -6.220 -45.677 1.00 96.31 831 GLN A C 1
ATOM 6503 O O . GLN A 1 831 ? 18.975 -5.867 -46.441 1.00 96.31 831 GLN A O 1
ATOM 6508 N N . VAL A 1 832 ? 20.469 -5.346 -44.868 1.00 96.81 832 VAL A N 1
ATOM 6509 C CA . VAL A 1 832 ? 20.016 -3.946 -44.756 1.00 96.81 832 VAL A CA 1
ATOM 6510 C C . VAL A 1 832 ? 20.219 -3.159 -46.055 1.00 96.81 832 VAL A C 1
ATOM 6512 O O . VAL A 1 832 ? 19.425 -2.281 -46.371 1.00 96.81 832 VAL A O 1
ATOM 6515 N N . TRP A 1 833 ? 21.258 -3.466 -46.837 1.00 97.00 833 TRP A N 1
ATOM 6516 C CA . TRP A 1 833 ? 21.447 -2.891 -48.172 1.00 97.00 833 TRP A CA 1
ATOM 6517 C C . TRP A 1 833 ? 20.304 -3.240 -49.134 1.00 97.00 833 TRP A C 1
ATOM 6519 O O . TRP A 1 833 ? 19.907 -2.400 -49.943 1.00 97.00 833 TRP A O 1
ATOM 6529 N N . GLU A 1 834 ? 19.823 -4.483 -49.068 1.00 95.88 834 GLU A N 1
ATOM 6530 C CA . GLU A 1 834 ? 18.710 -4.984 -49.875 1.00 95.88 834 GLU A CA 1
ATOM 6531 C C . GLU A 1 834 ? 17.376 -4.356 -49.422 1.00 95.88 834 GLU A C 1
ATOM 6533 O O . GLU A 1 834 ? 16.594 -3.942 -50.281 1.00 95.88 834 GLU A O 1
ATOM 6538 N N . ASP A 1 835 ? 17.169 -4.204 -48.109 1.00 94.56 835 ASP A N 1
ATOM 6539 C CA . ASP A 1 835 ? 15.919 -3.710 -47.510 1.00 94.56 835 ASP A CA 1
ATOM 6540 C C . ASP A 1 835 ? 15.752 -2.178 -47.567 1.00 94.56 835 ASP A C 1
ATOM 6542 O O . ASP A 1 835 ? 14.668 -1.681 -47.869 1.00 94.56 835 ASP A O 1
ATOM 6546 N N . ALA A 1 836 ? 16.805 -1.410 -47.266 1.00 94.25 836 ALA A N 1
ATOM 6547 C CA . ALA A 1 836 ? 16.741 0.052 -47.158 1.00 94.25 836 ALA A CA 1
ATOM 6548 C C . ALA A 1 836 ? 16.764 0.717 -48.524 1.00 94.25 836 ALA A C 1
ATOM 6550 O O . ALA A 1 836 ? 17.528 0.264 -49.359 1.00 94.25 836 ALA A O 1
ATOM 6551 N N . ASP A 1 837 ? 16.067 1.829 -48.751 1.00 91.81 837 ASP A N 1
ATOM 6552 C CA . ASP A 1 837 ? 16.238 2.666 -49.949 1.00 91.81 837 ASP A CA 1
ATOM 6553 C C . ASP A 1 837 ? 17.157 3.894 -49.722 1.00 91.81 837 ASP A C 1
ATOM 6555 O O . ASP A 1 837 ? 17.703 4.121 -48.640 1.00 91.81 837 ASP A O 1
ATOM 6559 N N . TRP A 1 838 ? 17.386 4.703 -50.766 1.00 90.00 838 TRP A N 1
ATOM 6560 C CA . TRP A 1 838 ? 18.242 5.897 -50.662 1.00 90.00 838 TRP A CA 1
ATOM 6561 C C . TRP A 1 838 ? 17.662 7.010 -49.788 1.00 90.00 838 TRP A C 1
ATOM 6563 O O . TRP A 1 838 ? 18.438 7.821 -49.285 1.00 90.00 838 TRP A O 1
ATOM 6573 N N . SER A 1 839 ? 16.338 7.071 -49.609 1.00 87.06 839 SER A N 1
ATOM 6574 C CA . SER A 1 839 ? 15.697 8.012 -48.683 1.00 87.06 839 SER A CA 1
ATOM 6575 C C . SER A 1 839 ? 15.935 7.607 -47.227 1.00 87.06 839 SER A C 1
ATOM 6577 O O . SER A 1 839 ? 16.172 8.471 -46.391 1.00 87.06 839 SER A O 1
ATOM 6579 N N . GLN A 1 840 ? 16.038 6.302 -46.970 1.00 89.81 840 GLN A N 1
ATOM 6580 C CA . GLN A 1 840 ? 16.406 5.698 -45.688 1.00 89.81 840 GLN A CA 1
ATOM 6581 C C . GLN A 1 840 ? 17.929 5.584 -45.510 1.00 89.81 840 GLN A C 1
ATOM 6583 O O . GLN A 1 840 ? 18.427 4.627 -44.937 1.00 89.81 840 GLN A O 1
ATOM 6588 N N . ASN A 1 841 ? 18.709 6.526 -46.048 1.00 87.75 841 ASN A N 1
ATOM 6589 C CA . ASN A 1 841 ? 20.159 6.607 -45.833 1.00 87.75 841 ASN A CA 1
ATOM 6590 C C . ASN A 1 841 ? 20.991 5.353 -46.212 1.00 87.75 841 ASN A C 1
ATOM 6592 O O . ASN A 1 841 ? 22.082 5.155 -45.665 1.00 87.75 841 ASN A O 1
ATOM 6596 N N . ARG A 1 842 ? 20.596 4.576 -47.240 1.00 93.06 842 ARG A N 1
ATOM 6597 C CA . ARG A 1 842 ? 21.381 3.438 -47.802 1.00 93.06 842 ARG A CA 1
ATOM 6598 C C . ARG A 1 842 ? 22.875 3.748 -48.044 1.00 93.06 842 ARG A C 1
ATOM 6600 O O . ARG A 1 842 ? 23.726 2.862 -47.944 1.00 93.06 842 ARG A O 1
ATOM 6607 N N . ARG A 1 843 ? 23.250 5.009 -48.285 1.00 91.25 843 ARG A N 1
ATOM 6608 C CA . ARG A 1 843 ? 24.660 5.451 -48.378 1.00 91.25 843 ARG A CA 1
ATOM 6609 C C . ARG A 1 843 ? 25.512 5.126 -47.142 1.00 91.25 843 ARG A C 1
ATOM 6611 O O . ARG A 1 843 ? 26.709 4.881 -47.282 1.00 91.25 843 ARG A O 1
ATOM 6618 N N . MET A 1 844 ? 24.924 5.085 -45.946 1.00 92.69 844 MET A N 1
ATOM 6619 C CA . MET A 1 844 ? 25.634 4.723 -44.714 1.00 92.69 844 MET A CA 1
ATOM 6620 C C . MET A 1 844 ? 26.041 3.246 -44.719 1.00 92.69 844 MET A C 1
ATOM 6622 O O . MET A 1 844 ? 27.107 2.889 -44.220 1.00 92.69 844 MET A O 1
ATOM 6626 N N . VAL A 1 845 ? 25.269 2.396 -45.396 1.00 96.38 845 VAL A N 1
ATOM 6627 C CA . VAL A 1 845 ? 25.629 0.995 -45.640 1.00 96.38 845 VAL A CA 1
ATOM 6628 C C . VAL A 1 845 ? 26.761 0.890 -46.674 1.00 96.38 845 VAL A C 1
ATOM 6630 O O . VAL A 1 845 ? 27.684 0.094 -46.498 1.00 96.38 845 VAL A O 1
ATOM 6633 N N . ALA A 1 846 ? 26.782 1.750 -47.704 1.00 95.50 846 ALA A N 1
ATOM 6634 C CA . ALA A 1 846 ? 27.918 1.821 -48.637 1.00 95.50 846 ALA A CA 1
ATOM 6635 C C . ALA A 1 846 ? 29.228 2.190 -47.917 1.00 95.50 846 ALA A C 1
ATOM 6637 O O . ALA A 1 846 ? 30.258 1.533 -48.101 1.00 95.50 846 ALA A O 1
ATOM 6638 N N . LEU A 1 847 ? 29.176 3.197 -47.043 1.00 94.38 847 LEU A N 1
ATOM 6639 C CA . LEU A 1 847 ? 30.280 3.579 -46.160 1.00 94.38 847 LEU A CA 1
ATOM 6640 C C . LEU A 1 847 ? 30.736 2.403 -45.287 1.00 94.38 847 LEU A C 1
ATOM 6642 O O . LEU A 1 847 ? 31.931 2.109 -45.208 1.00 94.38 847 LEU A O 1
ATOM 6646 N N . ALA A 1 848 ? 29.781 1.690 -44.688 1.00 95.81 848 ALA A N 1
ATOM 6647 C CA . ALA A 1 848 ? 30.047 0.521 -43.863 1.00 95.81 848 ALA A CA 1
ATOM 6648 C C . ALA A 1 848 ? 30.776 -0.587 -44.636 1.00 95.81 848 ALA A C 1
ATOM 6650 O O . ALA A 1 848 ? 31.757 -1.133 -44.129 1.00 95.81 848 ALA A O 1
ATOM 6651 N N . PHE A 1 849 ? 30.383 -0.877 -45.883 1.00 96.62 849 PHE A N 1
ATOM 6652 C CA . PHE A 1 849 ? 31.100 -1.831 -46.740 1.00 96.62 849 PHE A CA 1
ATOM 6653 C C . PHE A 1 849 ? 32.561 -1.422 -46.983 1.00 96.62 849 PHE A C 1
ATOM 6655 O O . PHE A 1 849 ? 33.470 -2.259 -46.898 1.00 96.62 849 PHE A O 1
ATOM 6662 N N . GLY A 1 850 ? 32.805 -0.134 -47.244 1.00 92.94 850 GLY A N 1
ATOM 6663 C CA . GLY A 1 850 ? 34.158 0.401 -47.416 1.00 92.94 850 GLY A CA 1
ATOM 6664 C C . GLY A 1 850 ? 35.012 0.291 -46.146 1.00 92.94 850 GLY A C 1
ATOM 6665 O O . GLY A 1 850 ? 36.188 -0.091 -46.216 1.00 92.94 850 GLY A O 1
ATOM 6666 N N . ASP A 1 851 ? 34.434 0.566 -44.974 1.00 92.38 851 ASP A N 1
ATOM 6667 C CA . ASP A 1 851 ? 35.122 0.445 -43.681 1.00 92.38 851 ASP A CA 1
ATOM 6668 C C . ASP A 1 851 ? 35.390 -1.021 -43.288 1.00 92.38 851 ASP A C 1
ATOM 6670 O O . ASP A 1 851 ? 36.512 -1.355 -42.856 1.00 92.38 851 ASP A O 1
ATOM 6674 N N . LEU A 1 852 ? 34.424 -1.908 -43.554 1.00 92.88 852 LEU A N 1
ATOM 6675 C CA . LEU A 1 852 ? 34.530 -3.349 -43.334 1.00 92.88 852 LEU A CA 1
ATOM 6676 C C . LEU A 1 852 ? 35.690 -3.951 -44.139 1.00 92.88 852 LEU A C 1
ATOM 6678 O O . LEU A 1 852 ? 36.467 -4.746 -43.605 1.00 92.88 852 LEU A O 1
ATOM 6682 N N . ARG A 1 853 ? 35.883 -3.484 -45.381 1.00 91.25 853 ARG A N 1
ATOM 6683 C CA . ARG A 1 853 ? 36.865 -3.986 -46.364 1.00 91.25 853 ARG A CA 1
ATOM 6684 C C . ARG A 1 853 ? 36.615 -5.422 -46.842 1.00 91.25 853 ARG A C 1
ATOM 6686 O O . ARG A 1 853 ? 37.560 -6.116 -47.223 1.00 91.25 853 ARG A O 1
ATOM 6693 N N . ASP A 1 854 ? 35.360 -5.856 -46.854 1.00 91.94 854 ASP A N 1
ATOM 6694 C CA . ASP A 1 854 ? 34.978 -7.130 -47.461 1.00 91.94 854 ASP A CA 1
ATOM 6695 C C . ASP A 1 854 ? 34.696 -6.944 -48.960 1.00 91.94 854 ASP A C 1
ATOM 6697 O O . ASP A 1 854 ? 33.836 -6.163 -49.369 1.00 91.94 854 ASP A O 1
ATOM 6701 N N . ARG A 1 855 ? 35.434 -7.670 -49.807 1.00 93.94 855 ARG A N 1
ATOM 6702 C CA . ARG A 1 855 ? 35.329 -7.549 -51.270 1.00 93.94 855 ARG A CA 1
ATOM 6703 C C . ARG A 1 855 ? 34.030 -8.131 -51.825 1.00 93.94 855 ARG A C 1
ATOM 6705 O O . ARG A 1 855 ? 33.697 -7.821 -52.968 1.00 93.94 855 ARG A O 1
ATOM 6712 N N . ARG A 1 856 ? 33.281 -8.910 -51.036 1.00 94.69 856 ARG A N 1
ATOM 6713 C CA . ARG A 1 856 ? 31.937 -9.382 -51.402 1.00 94.69 856 ARG A CA 1
ATOM 6714 C C . ARG A 1 856 ? 30.962 -8.227 -51.676 1.00 94.69 856 ARG A C 1
ATOM 6716 O O . ARG A 1 856 ? 30.000 -8.429 -52.403 1.00 94.69 856 ARG A O 1
ATOM 6723 N N . ALA A 1 857 ? 31.237 -7.015 -51.179 1.00 95.50 857 ALA A N 1
ATOM 6724 C CA . ALA A 1 857 ? 30.417 -5.827 -51.429 1.00 95.50 857 ALA A CA 1
ATOM 6725 C C . ALA A 1 857 ? 30.579 -5.227 -52.839 1.00 95.50 857 ALA A C 1
ATOM 6727 O O . ALA A 1 857 ? 29.731 -4.450 -53.271 1.00 95.50 857 ALA A O 1
ATOM 6728 N N . ILE A 1 858 ? 31.659 -5.555 -53.564 1.00 96.06 858 ILE A N 1
ATOM 6729 C CA . ILE A 1 858 ? 31.981 -4.918 -54.855 1.00 96.06 858 ILE A CA 1
ATOM 6730 C C . ILE A 1 858 ? 30.829 -5.043 -55.872 1.00 96.06 858 ILE A C 1
ATOM 6732 O O . ILE A 1 858 ? 30.461 -4.011 -56.431 1.00 96.06 858 ILE A O 1
ATOM 6736 N N . PRO A 1 859 ? 30.214 -6.224 -56.098 1.00 95.31 859 PRO A N 1
ATOM 6737 C CA . PRO A 1 859 ? 29.112 -6.347 -57.055 1.00 95.31 859 PRO A CA 1
ATOM 6738 C C . PRO A 1 859 ? 27.877 -5.518 -56.669 1.00 95.31 859 PRO A C 1
ATOM 6740 O O . PRO A 1 859 ? 27.239 -4.926 -57.538 1.00 95.31 859 PRO A O 1
ATOM 6743 N N . LEU A 1 860 ? 27.568 -5.429 -55.369 1.00 95.62 860 LEU A N 1
ATOM 6744 C CA . LEU A 1 860 ? 26.438 -4.646 -54.852 1.00 95.62 860 LEU A CA 1
ATOM 6745 C C . LEU A 1 860 ? 26.648 -3.149 -55.116 1.00 95.62 860 LEU A C 1
ATOM 6747 O O . LEU A 1 860 ? 25.784 -2.477 -55.677 1.00 95.62 860 LEU A O 1
ATOM 6751 N N . LEU A 1 861 ? 27.840 -2.647 -54.785 1.00 95.25 861 LEU A N 1
ATOM 6752 C CA . LEU A 1 861 ? 28.223 -1.250 -54.984 1.00 95.25 861 LEU A CA 1
ATOM 6753 C C . LEU A 1 861 ? 28.340 -0.878 -56.471 1.00 95.25 861 LEU A C 1
ATOM 6755 O O . LEU A 1 861 ? 27.952 0.219 -56.857 1.00 95.25 861 LEU A O 1
ATOM 6759 N N . GLN A 1 862 ? 28.842 -1.782 -57.319 1.00 93.19 862 GLN A N 1
ATOM 6760 C CA . GLN A 1 862 ? 28.888 -1.568 -58.770 1.00 93.19 862 GLN A CA 1
ATOM 6761 C C . GLN A 1 862 ? 27.485 -1.461 -59.370 1.00 93.19 862 GLN A C 1
ATOM 6763 O O . GLN A 1 862 ? 27.254 -0.589 -60.201 1.00 93.19 862 GLN A O 1
ATOM 6768 N N . THR A 1 863 ? 26.551 -2.297 -58.910 1.00 92.44 863 THR A N 1
ATOM 6769 C CA . THR A 1 863 ? 25.146 -2.237 -59.337 1.00 92.44 863 THR A CA 1
ATOM 6770 C C . THR A 1 863 ? 24.505 -0.903 -58.940 1.00 92.44 863 THR A C 1
ATOM 6772 O O . THR A 1 863 ? 23.790 -0.304 -59.739 1.00 92.44 863 THR A O 1
ATOM 6775 N N . ALA A 1 864 ? 24.812 -0.379 -57.747 1.00 92.38 864 ALA A N 1
ATOM 6776 C CA . ALA A 1 864 ? 24.292 0.915 -57.296 1.00 92.38 864 ALA A CA 1
ATOM 6777 C C . ALA A 1 864 ? 24.744 2.116 -58.140 1.00 92.38 864 ALA A C 1
ATOM 6779 O O . ALA A 1 864 ? 24.024 3.108 -58.177 1.00 92.38 864 ALA A O 1
ATOM 6780 N N . LEU A 1 865 ? 25.876 2.045 -58.854 1.00 88.88 865 LEU A N 1
ATOM 6781 C CA . LEU A 1 865 ? 26.313 3.138 -59.738 1.00 88.88 865 LEU A CA 1
ATOM 6782 C C . LEU A 1 865 ? 25.335 3.403 -60.896 1.00 88.88 865 LEU A C 1
ATOM 6784 O O . LEU A 1 865 ? 25.349 4.489 -61.477 1.00 88.88 865 LEU A O 1
ATOM 6788 N N . GLU A 1 866 ? 24.500 2.422 -61.245 1.00 88.31 866 GLU A N 1
ATOM 6789 C CA . GLU A 1 866 ? 23.489 2.533 -62.301 1.00 88.31 866 GLU A CA 1
ATOM 6790 C C . GLU A 1 866 ? 22.098 2.914 -61.756 1.00 88.31 866 GLU A C 1
ATOM 6792 O O . GLU A 1 866 ? 21.168 3.156 -62.535 1.00 88.31 866 GLU A O 1
ATOM 6797 N N . ASP A 1 867 ? 21.945 3.006 -60.430 1.00 89.06 867 ASP A N 1
ATOM 6798 C CA . ASP A 1 867 ? 20.676 3.317 -59.781 1.00 89.06 867 ASP A CA 1
ATOM 6799 C C . ASP A 1 867 ? 20.323 4.805 -59.934 1.00 89.06 867 ASP A C 1
ATOM 6801 O O . ASP A 1 867 ? 21.007 5.705 -59.445 1.00 89.06 867 ASP A O 1
ATOM 6805 N N . ARG A 1 868 ? 19.207 5.080 -60.616 1.00 85.69 868 ARG A N 1
ATOM 6806 C CA . ARG A 1 868 ? 18.722 6.446 -60.882 1.00 85.69 868 ARG A CA 1
ATOM 6807 C C . ARG A 1 868 ? 18.089 7.114 -59.660 1.00 85.69 868 ARG A C 1
ATOM 6809 O O . ARG A 1 868 ? 17.810 8.322 -59.702 1.00 85.69 868 ARG A O 1
ATOM 6816 N N . ALA A 1 869 ? 17.784 6.345 -58.617 1.00 87.00 869 ALA A N 1
ATOM 6817 C CA . ALA A 1 869 ? 17.220 6.873 -57.386 1.00 87.00 869 ALA A CA 1
ATOM 6818 C C . ALA A 1 869 ? 18.276 7.639 -56.574 1.00 87.00 869 ALA A C 1
ATOM 6820 O O . ALA A 1 869 ? 17.955 8.735 -56.111 1.00 87.00 869 ALA A O 1
ATOM 6821 N N . ALA A 1 870 ? 19.515 7.138 -56.519 1.00 86.81 870 ALA A N 1
ATOM 6822 C CA . ALA A 1 870 ? 20.642 7.755 -55.819 1.00 86.81 870 ALA A CA 1
ATOM 6823 C C . ALA A 1 870 ? 20.934 9.184 -56.294 1.00 86.81 870 ALA A C 1
ATOM 6825 O O . ALA A 1 870 ? 20.908 9.494 -57.494 1.00 86.81 870 ALA A O 1
ATOM 6826 N N . ASP A 1 871 ? 21.229 10.063 -55.340 1.00 86.75 871 ASP A N 1
ATOM 6827 C CA . ASP A 1 871 ? 21.719 11.403 -55.624 1.00 86.75 871 ASP A CA 1
ATOM 6828 C C . ASP A 1 871 ? 23.254 11.483 -55.629 1.00 86.75 871 ASP A C 1
ATOM 6830 O O . ASP A 1 871 ? 23.975 10.489 -55.551 1.00 86.75 871 ASP A O 1
ATOM 6834 N N . ARG A 1 872 ? 23.784 12.698 -55.796 1.00 82.56 872 ARG A N 1
ATOM 6835 C CA . ARG A 1 872 ? 25.232 12.918 -55.887 1.00 82.56 872 ARG A CA 1
ATOM 6836 C C . ARG A 1 872 ? 25.966 12.510 -54.606 1.00 82.56 872 ARG A C 1
ATOM 6838 O O . ARG A 1 872 ? 27.053 11.953 -54.699 1.00 82.56 872 ARG A O 1
ATOM 6845 N N . VAL A 1 873 ? 25.400 12.815 -53.438 1.00 85.38 873 VAL A N 1
ATOM 6846 C CA . VAL A 1 873 ? 26.034 12.504 -52.150 1.00 85.38 873 VAL A CA 1
ATOM 6847 C C . VAL A 1 873 ? 26.015 10.998 -51.933 1.00 85.38 873 VAL A C 1
ATOM 6849 O O . VAL A 1 873 ? 27.015 10.440 -51.500 1.00 85.38 873 VAL A O 1
ATOM 6852 N N . ASP A 1 874 ? 24.930 10.325 -52.305 1.00 89.81 874 ASP A N 1
ATOM 6853 C CA . ASP A 1 874 ? 24.862 8.862 -52.268 1.00 89.81 874 ASP A CA 1
ATOM 6854 C C . ASP A 1 874 ? 25.961 8.222 -53.121 1.00 89.81 874 ASP A C 1
ATOM 6856 O O . ASP A 1 874 ? 26.682 7.328 -52.668 1.00 89.81 874 ASP A O 1
ATOM 6860 N N . MET A 1 875 ? 26.145 8.745 -54.336 1.00 89.12 875 MET A N 1
ATOM 6861 C CA . MET A 1 875 ? 27.191 8.286 -55.240 1.00 89.12 875 MET A CA 1
ATOM 6862 C C . MET A 1 875 ? 28.587 8.512 -54.663 1.00 89.12 875 MET A C 1
ATOM 6864 O O . MET A 1 875 ? 29.405 7.600 -54.748 1.00 89.12 875 MET A O 1
ATOM 6868 N N . ASP A 1 876 ? 28.867 9.658 -54.030 1.00 88.94 876 ASP A N 1
ATOM 6869 C CA . ASP A 1 876 ? 30.163 9.918 -53.382 1.00 88.94 876 ASP A CA 1
ATOM 6870 C C . ASP A 1 876 ? 30.523 8.791 -52.385 1.00 88.94 876 ASP A C 1
ATOM 6872 O O . ASP A 1 876 ? 31.660 8.315 -52.345 1.00 88.94 876 ASP A O 1
ATOM 6876 N N . TYR A 1 877 ? 29.545 8.274 -51.637 1.00 92.56 877 TYR A N 1
ATOM 6877 C CA . TYR A 1 877 ? 29.759 7.194 -50.668 1.00 92.56 877 TYR A CA 1
ATOM 6878 C C . TYR A 1 877 ? 30.027 5.848 -51.354 1.00 92.56 877 TYR A C 1
ATOM 6880 O O . TYR A 1 877 ? 30.929 5.113 -50.939 1.00 92.56 877 TYR A O 1
ATOM 6888 N N . VAL A 1 878 ? 29.306 5.542 -52.438 1.00 93.50 878 VAL A N 1
ATOM 6889 C CA . VAL A 1 878 ? 29.541 4.343 -53.264 1.00 93.50 878 VAL A CA 1
ATOM 6890 C C . VAL A 1 878 ? 30.919 4.396 -53.936 1.00 93.50 878 VAL A C 1
ATOM 6892 O O . VAL A 1 878 ? 31.669 3.417 -53.883 1.00 93.50 878 VAL A O 1
ATOM 6895 N N . TYR A 1 879 ? 31.288 5.546 -54.513 1.00 91.69 879 TYR A N 1
ATOM 6896 C CA . TYR A 1 879 ? 32.594 5.792 -55.131 1.00 91.69 879 TYR A CA 1
ATOM 6897 C C . TYR A 1 879 ? 33.725 5.570 -54.128 1.00 91.69 879 TYR A C 1
ATOM 6899 O O . TYR A 1 879 ? 34.655 4.801 -54.396 1.00 91.69 879 TYR A O 1
ATOM 6907 N N . TRP A 1 880 ? 33.619 6.195 -52.952 1.00 92.44 880 TRP A N 1
ATOM 6908 C CA . TRP A 1 880 ? 34.600 6.038 -51.886 1.00 92.44 880 TRP A CA 1
ATOM 6909 C C . TRP A 1 880 ? 34.736 4.574 -51.449 1.00 92.44 880 TRP A C 1
ATOM 6911 O O . TRP A 1 880 ? 35.854 4.064 -51.331 1.00 92.44 880 TRP A O 1
ATOM 6921 N N . ALA A 1 881 ? 33.619 3.865 -51.266 1.00 94.62 881 ALA A N 1
ATOM 6922 C CA . ALA A 1 881 ? 33.628 2.466 -50.852 1.00 94.62 881 ALA A CA 1
ATOM 6923 C C . ALA A 1 881 ? 34.300 1.556 -51.897 1.00 94.62 881 ALA A C 1
ATOM 6925 O O . ALA A 1 881 ? 35.161 0.743 -51.550 1.00 94.62 881 ALA A O 1
ATOM 6926 N N . LEU A 1 882 ? 33.990 1.728 -53.188 1.00 94.19 882 LEU A N 1
ATOM 6927 C CA . LEU A 1 882 ? 34.625 0.977 -54.279 1.00 94.19 882 LEU A CA 1
ATOM 6928 C C . LEU A 1 882 ? 36.131 1.255 -54.376 1.00 94.19 882 LEU A C 1
ATOM 6930 O O . LEU A 1 882 ? 36.923 0.312 -54.483 1.00 94.19 882 LEU A O 1
ATOM 6934 N N . GLN A 1 883 ? 36.538 2.525 -54.268 1.00 91.19 883 GLN A N 1
ATOM 6935 C CA . GLN A 1 883 ? 37.950 2.918 -54.248 1.00 91.19 883 GLN A CA 1
ATOM 6936 C C . GLN A 1 883 ? 38.672 2.272 -53.061 1.00 91.19 883 GLN A C 1
ATOM 6938 O O . GLN A 1 883 ? 39.768 1.722 -53.202 1.00 91.19 883 GLN A O 1
ATOM 6943 N N . ARG A 1 884 ? 38.029 2.267 -51.889 1.00 91.75 884 ARG A N 1
ATOM 6944 C CA . ARG A 1 884 ? 38.556 1.655 -50.668 1.00 91.75 884 ARG A CA 1
ATOM 6945 C C . ARG A 1 884 ? 38.728 0.138 -50.783 1.00 91.75 884 ARG A C 1
ATOM 6947 O O . ARG A 1 884 ? 39.674 -0.401 -50.204 1.00 91.75 884 ARG A O 1
ATOM 6954 N N . LEU A 1 885 ? 37.858 -0.534 -51.537 1.00 92.94 885 LEU A N 1
ATOM 6955 C CA . LEU A 1 885 ? 37.914 -1.973 -51.833 1.00 92.94 885 LEU A CA 1
ATOM 6956 C C . LEU A 1 885 ? 38.857 -2.324 -53.002 1.00 92.94 885 LEU A C 1
ATOM 6958 O O . LEU A 1 885 ? 39.060 -3.506 -53.310 1.00 92.94 885 LEU A O 1
ATOM 6962 N N . GLY A 1 886 ? 39.454 -1.317 -53.647 1.00 90.31 886 GLY A N 1
ATOM 6963 C CA . GLY A 1 886 ? 40.346 -1.484 -54.794 1.00 90.31 886 GLY A CA 1
ATOM 6964 C C . GLY A 1 886 ? 39.629 -1.979 -56.051 1.00 90.31 886 GLY A C 1
ATOM 6965 O O . GLY A 1 886 ? 40.233 -2.705 -56.842 1.00 90.31 886 GLY A O 1
ATOM 6966 N N . ALA A 1 887 ? 38.341 -1.661 -56.202 1.00 88.88 887 ALA A N 1
ATOM 6967 C CA . ALA A 1 887 ? 37.594 -1.891 -57.432 1.00 88.88 887 ALA A CA 1
ATOM 6968 C C . ALA A 1 887 ? 37.858 -0.746 -58.430 1.00 88.88 887 ALA A C 1
ATOM 6970 O O . ALA A 1 887 ? 38.076 0.391 -58.007 1.00 88.88 887 ALA A O 1
ATOM 6971 N N . PRO A 1 888 ? 37.855 -1.011 -59.749 1.00 80.12 888 PRO A N 1
ATOM 6972 C CA . PRO A 1 888 ? 37.935 0.050 -60.744 1.00 80.12 888 PRO A CA 1
ATOM 6973 C C . PRO A 1 888 ? 36.663 0.896 -60.672 1.00 80.12 888 PRO A C 1
ATOM 6975 O O . PRO A 1 888 ? 35.557 0.363 -60.763 1.00 80.12 888 PRO A O 1
ATOM 6978 N N . VAL A 1 889 ? 36.828 2.207 -60.511 1.00 74.81 889 VAL A N 1
ATOM 6979 C CA . VAL A 1 889 ? 35.714 3.151 -60.407 1.00 74.81 889 VAL A CA 1
ATOM 6980 C C . VAL A 1 889 ? 35.827 4.183 -61.533 1.00 74.81 889 VAL A C 1
ATOM 6982 O O . VAL A 1 889 ? 36.935 4.674 -61.771 1.00 74.81 889 VAL A O 1
ATOM 6985 N N . PRO A 1 890 ? 34.739 4.500 -62.264 1.00 69.75 890 PRO A N 1
ATOM 6986 C CA . PRO A 1 890 ? 34.748 5.611 -63.214 1.00 69.75 890 PRO A CA 1
ATOM 6987 C C . PRO A 1 890 ? 35.113 6.919 -62.499 1.00 69.75 890 PRO A C 1
ATOM 6989 O O . PRO A 1 890 ? 34.818 7.067 -61.315 1.00 69.75 890 PRO A O 1
ATOM 6992 N N . SER A 1 891 ? 35.736 7.876 -63.195 1.00 62.06 891 SER A N 1
ATOM 6993 C CA . SER A 1 891 ? 36.007 9.197 -62.610 1.00 62.06 891 SER A CA 1
ATOM 6994 C C . SER A 1 891 ? 34.706 9.818 -62.078 1.00 62.06 891 SER A C 1
ATOM 6996 O O . SER A 1 891 ? 33.704 9.787 -62.803 1.00 62.06 891 SER A O 1
ATOM 6998 N N . PRO A 1 892 ? 34.694 10.373 -60.849 1.00 60.06 892 PRO A N 1
ATOM 6999 C CA . PRO A 1 892 ? 33.494 10.976 -60.285 1.00 60.06 892 PRO A CA 1
ATOM 7000 C C . PRO A 1 892 ? 33.008 12.116 -61.198 1.00 60.06 892 PRO A C 1
ATOM 7002 O O . PRO A 1 892 ? 33.829 12.841 -61.773 1.00 60.06 892 PRO A O 1
ATOM 7005 N N . PRO A 1 893 ? 31.690 12.280 -61.398 1.00 56.06 893 PRO A N 1
ATOM 7006 C CA . PRO A 1 893 ? 31.168 13.310 -62.285 1.00 56.06 893 PRO A CA 1
ATOM 7007 C C . PRO A 1 893 ? 31.499 14.712 -61.748 1.00 56.06 893 PRO A C 1
ATOM 7009 O O . PRO A 1 893 ? 30.921 15.187 -60.774 1.00 56.06 893 PRO A O 1
ATOM 7012 N N . VAL A 1 894 ? 32.410 15.414 -62.425 1.00 50.09 894 VAL A N 1
ATOM 7013 C CA . VAL A 1 894 ? 32.763 16.807 -62.116 1.00 50.09 894 VAL A CA 1
ATOM 7014 C C . VAL A 1 894 ? 31.676 17.740 -62.669 1.00 50.09 894 VAL A C 1
ATOM 7016 O O . VAL A 1 894 ? 31.737 18.100 -63.847 1.00 50.09 894 VAL A O 1
ATOM 7019 N N . LYS A 1 895 ? 30.673 18.124 -61.853 1.00 49.81 895 LYS A N 1
ATOM 7020 C CA . LYS A 1 895 ? 29.944 19.422 -61.925 1.00 49.81 895 LYS A CA 1
ATOM 7021 C C . LYS A 1 895 ? 28.857 19.609 -60.848 1.00 49.81 895 LYS A C 1
ATOM 7023 O O . LYS A 1 895 ? 28.137 18.688 -60.484 1.00 49.81 895 LYS A O 1
ATOM 7028 N N . LYS A 1 896 ? 28.754 20.863 -60.378 1.00 53.72 896 LYS A N 1
ATOM 7029 C CA . LYS A 1 896 ? 27.908 21.372 -59.283 1.00 53.72 896 LYS A CA 1
ATOM 7030 C C . LYS A 1 896 ? 26.422 21.521 -59.666 1.00 53.72 896 LYS A C 1
ATOM 7032 O O . LYS A 1 896 ? 26.098 21.816 -60.810 1.00 53.72 896 LYS A O 1
ATOM 7037 N N . THR A 1 897 ? 25.594 21.417 -58.621 1.00 50.16 897 THR A N 1
ATOM 7038 C CA . THR A 1 897 ? 24.161 21.757 -58.478 1.00 50.16 897 THR A CA 1
ATOM 7039 C C . THR A 1 897 ? 23.131 20.802 -59.087 1.00 50.16 897 THR A C 1
ATOM 7041 O O . THR A 1 897 ? 22.534 21.079 -60.123 1.00 50.16 897 THR A O 1
ATOM 7044 N N . SER A 1 898 ? 22.819 19.740 -58.344 1.00 56.78 898 SER A N 1
ATOM 7045 C CA . SER A 1 898 ? 21.501 19.096 -58.343 1.00 56.78 898 SER A CA 1
ATOM 7046 C C . SER A 1 898 ? 20.893 19.228 -56.943 1.00 56.78 898 SER A C 1
ATOM 7048 O O . SER A 1 898 ? 21.616 19.178 -55.947 1.00 56.78 898 SER A O 1
ATOM 7050 N N . ARG A 1 899 ? 19.573 19.427 -56.860 1.00 61.53 899 ARG A N 1
ATOM 7051 C CA . ARG A 1 899 ? 18.825 19.392 -55.594 1.00 61.53 899 ARG A CA 1
ATOM 7052 C C . ARG A 1 899 ? 19.012 17.994 -54.991 1.00 61.53 899 ARG A C 1
ATOM 7054 O O . ARG A 1 899 ? 18.743 17.017 -55.687 1.00 61.53 899 ARG A O 1
ATOM 7061 N N . LEU A 1 900 ? 19.538 17.910 -53.767 1.00 68.38 900 LEU A N 1
ATOM 7062 C CA . LEU A 1 900 ? 19.684 16.634 -53.059 1.00 68.38 900 LEU A CA 1
ATOM 7063 C C . LEU A 1 900 ? 18.303 15.996 -52.909 1.00 68.38 900 LEU A C 1
ATOM 7065 O O . LEU A 1 900 ? 17.334 16.709 -52.626 1.00 68.38 900 LEU A O 1
ATOM 7069 N N . LYS A 1 901 ? 18.216 14.688 -53.156 1.00 70.38 901 LYS A N 1
ATOM 7070 C CA . LYS A 1 901 ? 16.973 13.934 -52.957 1.00 70.38 901 LYS A CA 1
ATOM 7071 C C . LYS A 1 901 ? 16.893 13.434 -51.523 1.00 70.38 901 LYS A C 1
ATOM 7073 O O . LYS A 1 901 ? 15.803 13.443 -50.963 1.00 70.38 901 LYS A O 1
ATOM 7078 N N . THR A 1 902 ? 18.039 13.108 -50.930 1.00 67.75 902 THR A N 1
ATOM 7079 C CA . THR A 1 902 ? 18.130 12.703 -49.530 1.00 67.75 902 THR A CA 1
ATOM 7080 C C . THR A 1 902 ? 18.941 13.744 -48.747 1.00 67.75 902 THR A C 1
ATOM 7082 O O . THR A 1 902 ? 20.016 14.143 -49.209 1.00 67.75 902 THR A O 1
ATOM 7085 N N . PRO A 1 903 ? 18.474 14.217 -47.574 1.00 69.00 903 PRO A N 1
ATOM 7086 C CA . PRO A 1 903 ? 19.193 15.203 -46.762 1.00 69.00 903 PRO A CA 1
ATOM 7087 C C . PRO A 1 903 ? 20.637 14.779 -46.479 1.00 69.00 903 PRO A C 1
ATOM 7089 O O . PRO A 1 903 ? 20.882 13.618 -46.184 1.00 69.00 903 PRO A O 1
ATOM 7092 N N . ALA A 1 904 ? 21.611 15.685 -46.578 1.00 67.56 904 ALA A N 1
ATOM 7093 C CA . ALA A 1 904 ? 22.984 15.348 -46.200 1.00 67.56 904 ALA A CA 1
ATOM 7094 C C . ALA A 1 904 ? 23.068 15.074 -44.683 1.00 67.56 904 ALA A C 1
ATOM 7096 O O . ALA A 1 904 ? 22.355 15.735 -43.924 1.00 67.56 904 ALA A O 1
ATOM 7097 N N . PRO A 1 905 ? 23.935 14.151 -44.227 1.00 67.81 905 PRO A N 1
ATOM 7098 C CA . PRO A 1 905 ? 24.116 13.915 -42.799 1.00 67.81 905 PRO A CA 1
ATOM 7099 C C . PRO A 1 905 ? 24.625 15.182 -42.102 1.00 67.81 905 PRO A C 1
ATOM 7101 O O . PRO A 1 905 ? 25.421 15.927 -42.683 1.00 67.81 905 PRO A O 1
ATOM 7104 N N . TYR A 1 906 ? 24.195 15.401 -40.855 1.00 72.81 906 TYR A N 1
ATOM 7105 C CA . TYR A 1 906 ? 24.535 16.595 -40.074 1.00 72.81 906 TYR A CA 1
ATOM 7106 C C . TYR A 1 906 ? 26.056 16.788 -39.960 1.00 72.81 906 TYR A C 1
ATOM 7108 O O . TYR A 1 906 ? 26.597 17.828 -40.345 1.00 72.81 906 TYR A O 1
ATOM 7116 N N . ASN A 1 907 ? 26.771 15.743 -39.533 1.00 80.06 907 ASN A N 1
ATOM 7117 C CA . ASN A 1 907 ? 28.226 15.679 -39.634 1.00 80.06 907 ASN A CA 1
ATOM 7118 C C . ASN A 1 907 ? 28.665 15.016 -40.958 1.00 80.06 907 ASN A C 1
ATOM 7120 O O . ASN A 1 907 ? 28.251 13.892 -41.248 1.00 80.06 907 ASN A O 1
ATOM 7124 N N . PRO A 1 908 ? 29.520 15.642 -41.785 1.00 82.62 908 PRO A N 1
ATOM 7125 C CA . PRO A 1 908 ? 29.969 15.038 -43.038 1.00 82.62 908 PRO A CA 1
ATOM 7126 C C . PRO A 1 908 ? 30.946 13.876 -42.795 1.00 82.62 908 PRO A C 1
ATOM 7128 O O . PRO A 1 908 ? 32.025 14.059 -42.242 1.00 82.62 908 PRO A O 1
ATOM 7131 N N . ARG A 1 909 ? 30.618 12.667 -43.268 1.00 87.56 909 ARG A N 1
ATOM 7132 C CA . ARG A 1 909 ? 31.503 11.491 -43.135 1.00 87.56 909 ARG A CA 1
ATOM 7133 C C . ARG A 1 909 ? 32.612 11.449 -44.187 1.00 87.56 909 ARG A C 1
ATOM 7135 O O . ARG A 1 909 ? 33.657 10.841 -43.941 1.00 87.56 909 ARG A O 1
ATOM 7142 N N . LEU A 1 910 ? 32.388 12.091 -45.333 1.00 87.94 910 LEU A N 1
ATOM 7143 C CA . LEU A 1 910 ? 33.342 12.216 -46.431 1.00 87.94 910 LEU A CA 1
ATOM 7144 C C . LEU A 1 910 ? 33.606 13.690 -46.755 1.00 87.94 910 LEU A C 1
ATOM 7146 O O . LEU A 1 910 ? 32.680 14.502 -46.749 1.00 87.94 910 LEU A O 1
ATOM 7150 N N . ILE A 1 911 ? 34.861 14.015 -47.060 1.00 82.88 911 ILE A N 1
ATOM 7151 C CA . ILE A 1 911 ? 35.298 15.328 -47.561 1.00 82.88 911 ILE A CA 1
ATOM 7152 C C . ILE A 1 911 ? 36.195 15.153 -48.782 1.00 82.88 911 ILE A C 1
ATOM 7154 O O . ILE A 1 911 ? 36.747 14.075 -48.982 1.00 82.88 911 ILE A O 1
ATOM 7158 N N . TYR A 1 912 ? 36.366 16.213 -49.563 1.00 80.62 912 TYR A N 1
ATOM 7159 C CA . TYR A 1 912 ? 37.357 16.249 -50.634 1.00 80.62 912 TYR A CA 1
ATOM 7160 C C . TYR A 1 912 ? 38.677 16.812 -50.105 1.00 80.62 912 TYR A C 1
ATOM 7162 O O . TYR A 1 912 ? 38.667 17.770 -49.329 1.00 80.62 912 TYR A O 1
ATOM 7170 N N . ASP A 1 913 ? 39.793 16.202 -50.496 1.00 74.31 913 ASP A N 1
ATOM 7171 C CA . ASP A 1 913 ? 41.128 16.755 -50.265 1.00 74.31 913 ASP A CA 1
ATOM 7172 C C . ASP A 1 913 ? 41.507 17.813 -51.317 1.00 74.31 913 ASP A C 1
ATOM 7174 O O . ASP A 1 913 ? 40.749 18.112 -52.240 1.00 74.31 913 ASP A O 1
ATOM 7178 N N . GLU A 1 914 ? 42.711 18.376 -51.189 1.00 71.31 914 GLU A N 1
ATOM 7179 C CA . GLU A 1 914 ? 43.264 19.365 -52.129 1.00 71.31 914 GLU A CA 1
ATOM 7180 C C . GLU A 1 914 ? 43.426 18.838 -53.572 1.00 71.31 914 GLU A C 1
ATOM 7182 O O . GLU A 1 914 ? 43.625 19.622 -54.503 1.00 71.31 914 GLU A O 1
ATOM 7187 N N . PHE A 1 915 ? 43.313 17.521 -53.773 1.00 74.75 915 PHE A N 1
ATOM 7188 C CA . PHE A 1 915 ? 43.397 16.833 -55.059 1.00 74.75 915 PHE A CA 1
ATOM 7189 C C . PHE A 1 915 ? 42.037 16.292 -55.539 1.00 74.75 915 PHE A C 1
ATOM 7191 O O . PHE A 1 915 ? 42.004 15.505 -56.487 1.00 74.75 915 PHE A O 1
ATOM 7198 N N . ASP A 1 916 ? 40.931 16.720 -54.918 1.00 73.94 916 ASP A N 1
ATOM 7199 C CA . ASP A 1 916 ? 39.554 16.310 -55.231 1.00 73.94 916 ASP A CA 1
ATOM 7200 C C . ASP A 1 916 ? 39.288 14.802 -55.008 1.00 73.94 916 ASP A C 1
ATOM 7202 O O . ASP A 1 916 ? 38.383 14.212 -55.605 1.00 73.94 916 ASP A O 1
ATOM 7206 N N . ASN A 1 917 ? 40.063 14.151 -54.128 1.00 78.94 917 ASN A N 1
ATOM 7207 C CA . ASN A 1 917 ? 39.804 12.777 -53.694 1.00 78.94 917 ASN A CA 1
ATOM 7208 C C . ASN A 1 917 ? 38.914 12.748 -52.452 1.00 78.94 917 ASN A C 1
ATOM 7210 O O . ASN A 1 917 ? 39.078 13.538 -51.524 1.00 78.94 917 ASN A O 1
ATOM 7214 N N . LEU A 1 918 ? 38.028 11.755 -52.388 1.00 84.38 918 LEU A N 1
ATOM 7215 C CA . LEU A 1 918 ? 37.179 11.520 -51.226 1.00 84.38 918 LEU A CA 1
ATOM 7216 C C . LEU A 1 918 ? 37.981 10.905 -50.065 1.00 84.38 918 LEU A C 1
ATOM 7218 O O . LEU A 1 918 ? 38.506 9.793 -50.162 1.00 84.38 918 LEU A O 1
ATOM 7222 N N . LEU A 1 919 ? 38.016 11.603 -48.931 1.00 84.00 919 LEU A N 1
ATOM 7223 C CA . LEU A 1 919 ? 38.606 11.157 -47.672 1.00 84.00 919 LEU A CA 1
ATOM 7224 C C . LEU A 1 919 ? 37.532 10.866 -46.622 1.00 84.00 919 LEU A C 1
ATOM 7226 O O . LEU A 1 919 ? 36.551 11.592 -46.490 1.00 84.00 919 LEU A O 1
ATOM 7230 N N . ARG A 1 920 ? 37.766 9.820 -45.822 1.00 88.31 920 ARG A N 1
ATOM 7231 C CA . ARG A 1 920 ? 36.919 9.424 -44.687 1.00 88.31 920 ARG A CA 1
ATOM 7232 C C . ARG A 1 920 ? 37.295 10.209 -43.438 1.00 88.31 920 ARG A C 1
ATOM 7234 O O . ARG A 1 920 ? 38.384 9.998 -42.901 1.00 88.31 920 ARG A O 1
ATOM 7241 N N . LEU A 1 921 ? 36.382 11.046 -42.953 1.00 86.25 921 LEU A N 1
ATOM 7242 C CA . LEU A 1 921 ? 36.497 11.678 -41.643 1.00 86.25 921 LEU A CA 1
ATOM 7243 C C . LEU A 1 921 ? 36.094 10.705 -40.535 1.00 86.25 921 LEU A C 1
ATOM 7245 O O . LEU A 1 921 ? 35.186 9.887 -40.691 1.00 86.25 921 LEU A O 1
ATOM 7249 N N . ARG A 1 922 ? 36.795 10.808 -39.406 1.00 85.12 922 ARG A N 1
ATOM 7250 C CA . ARG A 1 922 ? 36.477 10.108 -38.157 1.00 85.12 922 ARG A CA 1
ATOM 7251 C C . ARG A 1 922 ? 36.169 11.130 -37.083 1.00 85.12 922 ARG A C 1
ATOM 7253 O O . ARG A 1 922 ? 36.676 12.240 -37.155 1.00 85.12 922 ARG A O 1
ATOM 7260 N N . TYR A 1 923 ? 35.415 10.728 -36.074 1.00 88.56 923 TYR A N 1
ATOM 7261 C CA . TYR A 1 923 ? 35.009 11.598 -34.980 1.00 88.56 923 TYR A CA 1
ATOM 7262 C C . TYR A 1 923 ? 35.409 10.988 -33.640 1.00 88.56 923 TYR A C 1
ATOM 7264 O O . TYR A 1 923 ? 35.478 9.763 -33.503 1.00 88.56 923 TYR A O 1
ATOM 7272 N N . ASN A 1 924 ? 35.715 11.835 -32.659 1.00 87.12 924 ASN A N 1
ATOM 7273 C CA . ASN A 1 924 ? 35.772 11.397 -31.265 1.00 87.12 924 ASN A CA 1
ATOM 7274 C C . ASN A 1 924 ? 34.363 11.394 -30.642 1.00 87.12 924 ASN A C 1
ATOM 7276 O O . ASN A 1 924 ? 33.394 11.802 -31.278 1.00 87.12 924 ASN A O 1
ATOM 7280 N N . ALA A 1 925 ? 34.254 10.970 -29.380 1.00 85.94 925 ALA A N 1
ATOM 7281 C CA . ALA A 1 925 ? 32.969 10.903 -28.680 1.00 85.94 925 ALA A CA 1
ATOM 7282 C C . ALA A 1 925 ? 32.280 12.276 -28.553 1.00 85.94 925 ALA A C 1
ATOM 7284 O O . ALA A 1 925 ? 31.077 12.334 -28.365 1.00 85.94 925 ALA A O 1
ATOM 7285 N N . TRP A 1 926 ? 33.018 13.381 -28.699 1.00 86.69 926 TRP A N 1
ATOM 7286 C CA . TRP A 1 926 ? 32.497 14.748 -28.627 1.00 86.69 926 TRP A CA 1
ATOM 7287 C C . TRP A 1 926 ? 32.019 15.295 -29.976 1.00 86.69 926 TRP A C 1
ATOM 7289 O O . TRP A 1 926 ? 31.564 16.435 -30.037 1.00 86.69 926 TRP A O 1
ATOM 7299 N N . GLY A 1 927 ? 32.104 14.504 -31.049 1.00 83.44 927 GLY A N 1
ATOM 7300 C CA . GLY A 1 927 ? 31.760 14.951 -32.398 1.00 83.44 927 GLY A CA 1
ATOM 7301 C C . GLY A 1 927 ? 32.804 15.873 -33.024 1.00 83.44 927 GLY A C 1
ATOM 7302 O O . GLY A 1 927 ? 32.518 16.547 -34.008 1.00 83.44 927 GLY A O 1
ATOM 7303 N N . GLU A 1 928 ? 34.031 15.890 -32.498 1.00 86.06 928 GLU A N 1
ATOM 7304 C CA . GLU A 1 928 ? 35.133 16.640 -33.100 1.00 86.06 928 GLU A CA 1
ATOM 7305 C C . GLU A 1 928 ? 35.770 15.798 -34.223 1.00 86.06 928 GLU A C 1
ATOM 7307 O O . GLU A 1 928 ? 36.169 14.650 -33.974 1.00 86.06 928 GLU A O 1
ATOM 7312 N N . PRO A 1 929 ? 35.885 16.330 -35.455 1.00 86.00 929 PRO A N 1
ATOM 7313 C CA . PRO A 1 929 ? 36.470 15.597 -36.568 1.00 86.00 929 PRO A CA 1
ATOM 7314 C C . PRO A 1 929 ? 37.973 15.434 -36.376 1.00 86.00 929 PRO A C 1
ATOM 7316 O O . PRO A 1 929 ? 38.686 16.369 -36.020 1.00 86.00 929 PRO A O 1
ATOM 7319 N N . LEU A 1 930 ? 38.470 14.237 -36.654 1.00 84.56 930 LEU A N 1
ATOM 7320 C CA . LEU A 1 930 ? 39.862 13.850 -36.517 1.00 84.56 930 LEU A CA 1
ATOM 7321 C C . LEU A 1 930 ? 40.528 13.811 -37.889 1.00 84.56 930 LEU A C 1
ATOM 7323 O O . LEU A 1 930 ? 40.013 13.207 -38.832 1.00 84.56 930 LEU A O 1
ATOM 7327 N N . CYS A 1 931 ? 41.714 14.410 -37.970 1.00 80.19 931 CYS A N 1
ATOM 7328 C CA . CYS A 1 931 ? 42.562 14.359 -39.151 1.00 80.19 931 CYS A CA 1
ATOM 7329 C C . CYS A 1 931 ? 42.860 12.898 -39.543 1.00 80.19 931 CYS A C 1
ATOM 7331 O O . CYS A 1 931 ? 43.389 12.157 -38.705 1.00 80.19 931 CYS A O 1
ATOM 7333 N N . PRO A 1 932 ? 42.583 12.483 -40.796 1.00 71.62 932 PRO A N 1
ATOM 7334 C CA . PRO A 1 932 ? 42.851 11.123 -41.265 1.00 71.62 932 PRO A CA 1
ATOM 7335 C C . PRO A 1 932 ? 44.321 10.691 -41.139 1.00 71.62 932 PRO A C 1
ATOM 7337 O O . PRO A 1 932 ? 44.583 9.504 -40.944 1.00 71.62 932 PRO A O 1
ATOM 7340 N N . ASP A 1 933 ? 45.263 11.640 -41.205 1.00 74.25 933 ASP A N 1
ATOM 7341 C CA . ASP A 1 933 ? 46.704 11.363 -41.188 1.00 74.25 933 ASP A CA 1
ATOM 7342 C C . ASP A 1 933 ? 47.299 11.303 -39.777 1.00 74.25 933 ASP A C 1
ATOM 7344 O O . ASP A 1 933 ? 48.079 10.401 -39.465 1.00 74.25 933 ASP A O 1
ATOM 7348 N N . CYS A 1 934 ? 46.954 12.261 -38.907 1.00 77.88 934 CYS A N 1
ATOM 7349 C CA . CYS A 1 934 ? 47.577 12.388 -37.581 1.00 77.88 934 CYS A CA 1
ATOM 7350 C C . CYS A 1 934 ? 46.638 12.122 -36.394 1.00 77.88 934 CYS A C 1
ATOM 7352 O O . CYS A 1 934 ? 47.108 12.045 -35.258 1.00 77.88 934 CYS A O 1
ATOM 7354 N N . GLY A 1 935 ? 45.327 12.001 -36.626 1.00 73.81 935 GLY A N 1
ATOM 7355 C CA . GLY A 1 935 ? 44.328 11.710 -35.594 1.00 73.81 935 GLY A CA 1
ATOM 7356 C C . GLY A 1 935 ? 44.044 12.848 -34.607 1.00 73.81 935 GLY A C 1
ATOM 7357 O O . GLY A 1 935 ? 43.375 12.612 -33.605 1.00 73.81 935 GLY A O 1
ATOM 7358 N N . ARG A 1 936 ? 44.551 14.066 -34.847 1.00 79.81 936 ARG A N 1
ATOM 7359 C CA . ARG A 1 936 ? 44.244 15.253 -34.026 1.00 79.81 936 ARG A CA 1
ATOM 7360 C C . ARG A 1 936 ? 42.928 15.913 -34.462 1.00 79.81 936 ARG A C 1
ATOM 7362 O O . ARG A 1 936 ? 42.626 15.846 -35.656 1.00 79.81 936 ARG A O 1
ATOM 7369 N N . PRO A 1 937 ? 42.198 16.585 -33.549 1.00 80.50 937 PRO A N 1
ATOM 7370 C CA . PRO A 1 937 ? 41.010 17.357 -33.901 1.00 80.50 937 PRO A CA 1
ATOM 7371 C C . PRO A 1 937 ? 41.292 18.431 -34.960 1.00 80.50 937 PRO A C 1
ATOM 7373 O O . PRO A 1 937 ? 42.357 19.061 -34.950 1.00 80.50 937 PRO A O 1
ATOM 7376 N N . LEU A 1 938 ? 40.333 18.624 -35.858 1.00 80.88 938 LEU A N 1
ATOM 7377 C CA . LEU A 1 938 ? 40.291 19.673 -36.874 1.00 80.88 938 LEU A CA 1
ATOM 7378 C C . LEU A 1 938 ? 39.280 20.752 -36.466 1.00 80.88 938 LEU A C 1
ATOM 7380 O O . LEU A 1 938 ? 38.274 20.462 -35.819 1.00 80.88 938 LEU A O 1
ATOM 7384 N N . VAL A 1 939 ? 39.533 21.993 -36.877 1.00 77.88 939 VAL A N 1
ATOM 7385 C CA . VAL A 1 939 ? 38.623 23.138 -36.725 1.00 77.88 939 VAL A CA 1
ATOM 7386 C C . VAL A 1 939 ? 38.312 23.728 -38.096 1.00 77.88 939 VAL A C 1
ATOM 7388 O O . VAL A 1 939 ? 39.111 23.592 -39.020 1.00 77.88 939 VAL A O 1
ATOM 7391 N N . ARG A 1 940 ? 37.152 24.369 -38.250 1.00 73.00 940 ARG A N 1
ATOM 7392 C CA . ARG A 1 940 ? 36.866 25.137 -39.466 1.00 73.00 940 ARG A CA 1
ATOM 7393 C C . ARG A 1 940 ? 37.512 26.510 -39.372 1.00 73.00 940 ARG A C 1
ATOM 7395 O O . ARG A 1 940 ? 37.390 27.167 -38.340 1.00 73.00 940 ARG A O 1
ATOM 7402 N N . ASP A 1 941 ? 38.188 26.922 -40.434 1.00 73.94 941 ASP A N 1
ATOM 7403 C CA . ASP A 1 941 ? 38.678 28.290 -40.563 1.00 73.94 941 ASP A CA 1
ATOM 7404 C C . ASP A 1 941 ? 37.565 29.257 -41.017 1.00 73.94 941 ASP A C 1
ATOM 7406 O O . ASP A 1 941 ? 36.415 28.863 -41.232 1.00 73.94 941 ASP A O 1
ATOM 7410 N N . GLU A 1 942 ? 37.902 30.541 -41.164 1.00 72.06 942 GLU A N 1
ATOM 7411 C CA . GLU A 1 942 ? 36.969 31.598 -41.592 1.00 72.06 942 GLU A CA 1
ATOM 7412 C C . GLU A 1 942 ? 36.371 31.359 -42.994 1.00 72.06 942 GLU A C 1
ATOM 7414 O O . GLU A 1 942 ? 35.332 31.929 -43.324 1.00 72.06 942 GLU A O 1
ATOM 7419 N N . SER A 1 943 ? 36.999 30.507 -43.814 1.00 67.00 943 SER A N 1
ATOM 7420 C CA . SER A 1 943 ? 36.515 30.116 -45.144 1.00 67.00 943 SER A CA 1
ATOM 7421 C C . SER A 1 943 ? 35.625 28.865 -45.121 1.00 67.00 943 SER A C 1
ATOM 7423 O O . SER A 1 943 ? 34.994 28.525 -46.124 1.00 67.00 943 SER A O 1
ATOM 7425 N N . GLY A 1 944 ? 35.520 28.210 -43.960 1.00 65.19 944 GLY A N 1
ATOM 7426 C CA . GLY A 1 944 ? 34.763 26.980 -43.760 1.00 65.19 944 GLY A CA 1
ATOM 7427 C C . GLY A 1 944 ? 35.538 25.703 -44.099 1.00 65.19 944 GLY A C 1
ATOM 7428 O O . GLY A 1 944 ? 34.923 24.630 -44.059 1.00 65.19 944 GLY A O 1
ATOM 7429 N N . GLU A 1 945 ? 36.840 25.801 -44.397 1.00 71.69 945 GLU A N 1
ATOM 7430 C CA . GLU A 1 945 ? 37.736 24.667 -44.656 1.00 71.69 945 GLU A CA 1
ATOM 7431 C C . GLU A 1 945 ? 38.259 24.051 -43.350 1.00 71.69 945 GLU A C 1
ATOM 7433 O O . GLU A 1 945 ? 38.470 24.732 -42.345 1.00 71.69 945 GLU A O 1
ATOM 7438 N N . TRP A 1 946 ? 38.458 22.729 -43.348 1.00 73.06 946 TRP A N 1
ATOM 7439 C CA . TRP A 1 946 ? 38.947 21.994 -42.180 1.00 73.06 946 TRP A CA 1
ATOM 7440 C C . TRP A 1 946 ? 40.469 22.113 -42.056 1.00 73.06 946 TRP A C 1
ATOM 7442 O O . TRP A 1 946 ? 41.210 21.587 -42.882 1.00 73.06 946 TRP A O 1
ATOM 7452 N N . THR A 1 947 ? 40.940 22.743 -40.982 1.00 76.00 947 THR A N 1
ATOM 7453 C CA . THR A 1 947 ? 42.362 22.982 -40.709 1.00 76.00 947 THR A CA 1
ATOM 7454 C C . THR A 1 947 ? 42.748 22.527 -39.300 1.00 76.00 947 THR A C 1
ATOM 7456 O O . THR A 1 947 ? 41.903 22.223 -38.453 1.00 76.00 947 THR A O 1
ATOM 7459 N N . HIS A 1 948 ? 44.049 22.424 -39.024 1.00 76.31 948 HIS A N 1
ATOM 7460 C CA . HIS A 1 948 ? 44.517 22.179 -37.662 1.00 76.31 948 HIS A CA 1
ATOM 7461 C C . HIS A 1 948 ? 44.343 23.433 -36.795 1.00 76.31 948 HIS A C 1
ATOM 7463 O O . HIS A 1 948 ? 44.667 24.528 -37.258 1.00 76.31 948 HIS A O 1
ATOM 7469 N N . PRO A 1 949 ? 43.912 23.293 -35.526 1.00 69.06 949 PRO A N 1
ATOM 7470 C CA . PRO A 1 949 ? 43.866 24.428 -34.618 1.00 69.06 949 PRO A CA 1
ATOM 7471 C C . PRO A 1 949 ? 45.269 25.042 -34.477 1.00 69.06 949 PRO A C 1
ATOM 7473 O O . PRO A 1 949 ? 46.257 24.296 -34.434 1.00 69.06 949 PRO A O 1
ATOM 7476 N N . PRO A 1 950 ? 45.383 26.381 -34.412 1.00 60.25 950 PRO A N 1
ATOM 7477 C CA . PRO A 1 950 ? 46.672 27.057 -34.319 1.00 60.25 950 PRO A CA 1
ATOM 7478 C C . PRO A 1 950 ? 47.445 26.543 -33.099 1.00 60.25 950 PRO A C 1
ATOM 7480 O O . PRO A 1 950 ? 46.908 26.501 -31.990 1.00 60.25 950 PRO A O 1
ATOM 7483 N N . GLU A 1 951 ? 48.700 26.121 -33.295 1.00 52.19 951 GLU A N 1
ATOM 7484 C CA . GLU A 1 951 ? 49.530 25.642 -32.186 1.00 52.19 951 GLU A CA 1
ATOM 7485 C C . GLU A 1 951 ? 49.614 26.729 -31.097 1.00 52.19 951 GLU A C 1
ATOM 7487 O O . GLU A 1 951 ? 49.957 27.876 -31.408 1.00 52.19 951 GLU A O 1
ATOM 7492 N N . PRO A 1 952 ? 49.343 26.412 -29.813 1.00 42.41 952 PRO A N 1
ATOM 7493 C CA . PRO A 1 952 ? 49.571 27.371 -28.742 1.00 42.41 952 PRO A CA 1
ATOM 7494 C C . PRO A 1 952 ? 51.054 27.762 -28.759 1.00 42.41 952 PRO A C 1
ATOM 7496 O O . PRO A 1 952 ? 51.908 26.886 -28.944 1.00 42.41 952 PRO A O 1
ATOM 7499 N N . PRO A 1 953 ? 51.396 29.053 -28.579 1.00 36.03 953 PRO A N 1
ATOM 7500 C CA . PRO A 1 953 ? 52.764 29.524 -28.729 1.00 36.03 953 PRO A CA 1
ATOM 7501 C C . PRO A 1 953 ? 53.680 28.688 -27.843 1.00 36.03 953 PRO A C 1
ATOM 7503 O O . PRO A 1 953 ? 53.538 28.668 -26.616 1.00 36.03 953 PRO A O 1
ATOM 7506 N N . SER A 1 954 ? 54.602 27.963 -28.485 1.00 36.88 954 SER A N 1
ATOM 7507 C CA . SER A 1 954 ? 55.558 27.115 -27.786 1.00 36.88 954 SER A CA 1
ATOM 7508 C C . SER A 1 954 ? 56.214 27.932 -26.675 1.00 36.88 954 SER A C 1
ATOM 7510 O O . SER A 1 954 ? 56.765 29.015 -26.908 1.00 36.88 954 SER A O 1
ATOM 7512 N N . ARG A 1 955 ? 56.128 27.442 -25.430 1.00 35.44 955 ARG A N 1
ATOM 7513 C CA . ARG A 1 955 ? 56.908 27.998 -24.323 1.00 35.44 955 ARG A CA 1
ATOM 7514 C C . ARG A 1 955 ? 58.372 27.879 -24.719 1.00 35.44 955 ARG A C 1
ATOM 7516 O O . ARG A 1 955 ? 58.968 26.806 -24.639 1.00 35.44 955 ARG A O 1
ATOM 7523 N N . ARG A 1 956 ? 58.919 29.003 -25.183 1.00 35.97 956 ARG A N 1
ATOM 7524 C CA . ARG A 1 956 ? 60.323 29.187 -25.520 1.00 35.97 956 ARG A CA 1
ATOM 7525 C C . ARG A 1 956 ? 61.189 28.574 -24.429 1.00 35.97 956 ARG A C 1
ATOM 7527 O O . ARG A 1 956 ? 61.158 28.974 -23.269 1.00 35.97 956 ARG A O 1
ATOM 7534 N N . SER A 1 957 ? 61.998 27.619 -24.858 1.00 40.69 957 SER A N 1
ATOM 7535 C CA . SER A 1 957 ? 63.126 27.076 -24.130 1.00 40.69 957 SER A CA 1
ATOM 7536 C C . SER A 1 957 ? 64.101 28.184 -23.706 1.00 40.69 957 SER A C 1
ATOM 7538 O O . SER A 1 957 ? 64.719 28.830 -24.552 1.00 40.69 957 SER A O 1
ATOM 7540 N N . ALA A 1 958 ? 64.309 28.331 -22.400 1.00 34.25 958 ALA A N 1
ATOM 7541 C CA . ALA A 1 958 ? 65.506 28.901 -21.781 1.00 34.25 958 ALA A CA 1
ATOM 7542 C C . ALA A 1 958 ? 65.597 28.306 -20.360 1.00 34.25 958 ALA A C 1
ATOM 7544 O O . ALA A 1 958 ? 64.617 28.318 -19.636 1.00 34.25 958 ALA A O 1
ATOM 7545 N N . SER A 1 959 ? 66.692 27.742 -19.859 1.00 34.34 959 SER A N 1
ATOM 7546 C CA . SER A 1 959 ? 68.045 27.625 -20.374 1.00 34.34 959 SER A CA 1
ATOM 7547 C C . SER A 1 959 ? 68.774 26.470 -19.666 1.00 34.34 959 SER A C 1
ATOM 7549 O O . SER A 1 959 ? 68.422 26.034 -18.572 1.00 34.34 959 SER A O 1
ATOM 7551 N N . ARG A 1 960 ? 69.812 25.986 -20.348 1.00 36.19 960 ARG A N 1
ATOM 7552 C CA . ARG A 1 960 ? 70.868 25.057 -19.923 1.00 36.19 960 ARG A CA 1
ATOM 7553 C C . ARG A 1 960 ? 71.217 25.081 -18.424 1.00 36.19 960 ARG A C 1
ATOM 7555 O O . ARG A 1 960 ? 71.685 26.092 -17.910 1.00 36.19 960 ARG A O 1
ATOM 7562 N N . ARG A 1 961 ? 71.289 23.888 -17.818 1.00 33.22 961 ARG A N 1
ATOM 7563 C CA . ARG A 1 961 ? 72.326 23.579 -16.820 1.00 33.22 961 ARG A CA 1
ATOM 7564 C C . ARG A 1 961 ? 73.127 22.346 -17.228 1.00 33.22 961 ARG A C 1
ATOM 7566 O O . ARG A 1 961 ? 72.665 21.213 -17.239 1.00 33.22 961 ARG A O 1
ATOM 7573 N N . THR A 1 962 ? 74.368 22.632 -17.579 1.00 35.03 962 THR A N 1
ATOM 7574 C CA . THR A 1 962 ? 75.512 21.736 -17.680 1.00 35.03 962 THR A CA 1
ATOM 7575 C C . THR A 1 962 ? 75.655 20.840 -16.443 1.00 35.03 962 THR A C 1
ATOM 7577 O O . THR A 1 962 ? 75.921 21.329 -15.350 1.00 35.03 962 THR A O 1
ATOM 7580 N N . LYS A 1 963 ? 75.635 19.514 -16.627 1.00 32.19 963 LYS A N 1
ATOM 7581 C CA . LYS A 1 963 ? 76.447 18.591 -15.815 1.00 32.19 963 LYS A CA 1
ATOM 7582 C C . LYS A 1 963 ? 77.140 17.577 -16.719 1.00 32.19 963 LYS A C 1
ATOM 7584 O O . LYS A 1 963 ? 76.535 16.742 -17.379 1.00 32.19 963 LYS A O 1
ATOM 7589 N N . ARG A 1 964 ? 78.461 17.725 -16.763 1.00 32.59 964 ARG A N 1
ATOM 7590 C CA . ARG A 1 964 ? 79.438 16.848 -17.405 1.00 32.59 964 ARG A CA 1
ATOM 7591 C C . ARG A 1 964 ? 79.741 15.672 -16.461 1.00 32.59 964 ARG A C 1
ATOM 7593 O O . ARG A 1 964 ? 79.875 15.901 -15.263 1.00 32.59 964 ARG A O 1
ATOM 7600 N N . LYS A 1 965 ? 80.044 14.513 -17.068 1.00 32.38 965 LYS A N 1
ATOM 7601 C CA . LYS A 1 965 ? 80.641 13.255 -16.540 1.00 32.38 965 LYS A CA 1
ATOM 7602 C C . LYS A 1 965 ? 79.613 12.227 -16.025 1.00 32.38 965 LYS A C 1
ATOM 7604 O O . LYS A 1 965 ? 78.756 12.575 -15.241 1.00 32.38 965 LYS A O 1
ATOM 7609 N N . ARG A 1 966 ? 79.679 10.936 -16.385 1.00 30.06 966 ARG A N 1
ATOM 7610 C CA . ARG A 1 966 ? 80.843 10.122 -16.794 1.00 30.06 966 ARG A CA 1
ATOM 7611 C C . ARG A 1 966 ? 80.364 8.815 -17.459 1.00 30.06 966 ARG A C 1
ATOM 7613 O O . ARG A 1 966 ? 79.538 8.114 -16.896 1.00 30.06 966 ARG A O 1
ATOM 7620 N N . LYS A 1 967 ? 80.959 8.430 -18.594 1.00 35.75 967 LYS A N 1
ATOM 7621 C CA . LYS A 1 967 ? 81.016 7.021 -19.026 1.00 35.75 967 LYS A CA 1
ATOM 7622 C C . LYS A 1 967 ? 81.904 6.250 -18.039 1.00 35.75 967 LYS A C 1
ATOM 7624 O O . LYS A 1 967 ? 83.065 6.631 -17.875 1.00 35.75 967 LYS A O 1
ATOM 7629 N N . ARG A 1 968 ? 81.432 5.124 -17.496 1.00 36.19 968 ARG A N 1
ATOM 7630 C CA . ARG A 1 968 ? 82.269 3.923 -17.324 1.00 36.19 968 ARG A CA 1
ATOM 7631 C C . ARG A 1 968 ? 81.414 2.648 -17.284 1.00 36.19 968 ARG A C 1
ATOM 7633 O O . ARG A 1 968 ? 80.435 2.573 -16.566 1.00 36.19 968 ARG A O 1
ATOM 7640 N N . LYS A 1 969 ? 81.831 1.709 -18.139 1.00 37.72 969 LYS A N 1
ATOM 7641 C CA . LYS A 1 969 ? 81.497 0.282 -18.293 1.00 37.72 969 LYS A CA 1
ATOM 7642 C C . LYS A 1 969 ? 80.635 -0.406 -17.204 1.00 37.72 969 LYS A C 1
ATOM 7644 O O . LYS A 1 969 ? 81.056 -0.465 -16.059 1.00 37.72 969 LYS A O 1
ATOM 7649 N N . ARG A 1 970 ? 79.555 -1.041 -17.695 1.00 44.09 970 ARG A N 1
ATOM 7650 C CA . ARG A 1 970 ? 78.847 -2.291 -17.305 1.00 44.09 970 ARG A CA 1
ATOM 7651 C C . ARG A 1 970 ? 78.834 -2.728 -15.825 1.00 44.09 970 ARG A C 1
ATOM 7653 O O . ARG A 1 970 ? 79.812 -3.311 -15.360 1.00 44.09 970 ARG A O 1
ATOM 7660 N N . ARG A 1 971 ? 77.649 -2.667 -15.216 1.00 34.56 971 ARG A N 1
ATOM 7661 C CA . ARG A 1 971 ? 76.810 -3.812 -14.818 1.00 34.56 971 ARG A CA 1
ATOM 7662 C C . ARG A 1 971 ? 75.356 -3.364 -14.820 1.00 34.56 971 ARG A C 1
ATOM 7664 O O . ARG A 1 971 ? 75.159 -2.156 -14.560 1.00 34.56 971 ARG A O 1
#